Protein AF-A0A6B3LA26-F1 (afdb_monomer_lite)

Structure (mmCIF, N/CA/C/O backbone):
data_AF-A0A6B3LA26-F1
#
_entry.id   AF-A0A6B3LA26-F1
#
loop_
_atom_site.group_PDB
_atom_site.id
_atom_site.type_symbol
_atom_site.label_atom_id
_atom_site.label_alt_id
_atom_site.label_comp_id
_atom_site.label_asym_id
_atom_site.label_entity_id
_atom_site.label_seq_id
_atom_site.pdbx_PDB_ins_code
_atom_site.Cartn_x
_atom_site.Cartn_y
_atom_site.Cartn_z
_atom_site.occupancy
_atom_site.B_iso_or_equiv
_atom_site.auth_seq_id
_atom_site.auth_comp_id
_atom_site.auth_asym_id
_atom_site.auth_atom_id
_atom_site.pdbx_PDB_model_num
ATOM 1 N N . MET A 1 1 ? 32.104 -3.125 -36.886 1.00 88.81 1 MET A N 1
ATOM 2 C CA . MET A 1 1 ? 31.412 -1.931 -37.416 1.00 88.81 1 MET A CA 1
ATOM 3 C C . MET A 1 1 ? 32.261 -1.201 -38.460 1.00 88.81 1 MET A C 1
ATOM 5 O O . MET A 1 1 ? 33.473 -1.138 -38.295 1.00 88.81 1 MET A O 1
ATOM 9 N N . ASN A 1 2 ? 31.651 -0.678 -39.530 1.00 93.75 2 ASN A N 1
ATOM 10 C CA . ASN A 1 2 ? 32.312 0.155 -40.549 1.00 93.75 2 ASN A CA 1
ATOM 11 C C . ASN A 1 2 ? 32.053 1.644 -40.285 1.00 93.75 2 ASN A C 1
ATOM 13 O O . ASN A 1 2 ? 30.938 2.008 -39.921 1.00 93.75 2 ASN A O 1
ATOM 17 N N . GLU A 1 3 ? 33.034 2.511 -40.517 1.00 96.38 3 GLU A N 1
ATOM 18 C CA . GLU A 1 3 ? 32.806 3.959 -40.448 1.00 96.38 3 GLU A CA 1
ATOM 19 C C . GLU A 1 3 ? 31.847 4.399 -41.568 1.00 96.38 3 GLU A C 1
ATOM 21 O O . GLU A 1 3 ? 32.033 4.046 -42.737 1.00 96.38 3 GLU A O 1
ATOM 26 N N . LEU A 1 4 ? 30.801 5.139 -41.203 1.00 97.44 4 LEU A N 1
ATOM 27 C CA . LEU A 1 4 ? 29.730 5.563 -42.095 1.00 97.44 4 LEU A CA 1
ATOM 28 C C . LEU A 1 4 ? 30.186 6.708 -43.004 1.00 97.44 4 LEU A C 1
ATOM 30 O O . LEU A 1 4 ? 30.513 7.799 -42.537 1.00 97.44 4 LEU A O 1
ATOM 34 N N . LYS A 1 5 ? 30.112 6.503 -44.320 1.00 95.19 5 LYS A N 1
ATOM 35 C CA . LYS A 1 5 ? 30.399 7.534 -45.324 1.00 95.19 5 LYS A CA 1
ATOM 36 C C . LYS A 1 5 ? 29.102 8.075 -45.933 1.00 95.19 5 LYS A C 1
ATOM 38 O O . LYS A 1 5 ? 28.143 7.324 -46.109 1.00 95.19 5 LYS A O 1
ATOM 43 N N . PRO A 1 6 ? 29.060 9.346 -46.385 1.00 90.12 6 PRO A N 1
ATOM 44 C CA . PRO A 1 6 ? 27.876 9.907 -47.050 1.00 90.12 6 PRO A CA 1
ATOM 45 C C . PRO A 1 6 ? 27.400 9.114 -48.281 1.00 90.12 6 PRO A C 1
ATOM 47 O O . PRO A 1 6 ? 26.229 9.183 -48.663 1.00 90.12 6 PRO A O 1
ATOM 50 N N . THR A 1 7 ? 28.293 8.368 -48.933 1.00 92.75 7 THR A N 1
ATOM 51 C CA . THR A 1 7 ? 27.982 7.495 -50.075 1.00 92.75 7 THR A CA 1
ATOM 52 C C . THR A 1 7 ? 27.275 6.198 -49.693 1.00 92.75 7 THR A C 1
ATOM 54 O O . THR A 1 7 ? 26.698 5.569 -50.575 1.00 92.75 7 THR A O 1
ATOM 57 N N . ASP A 1 8 ? 27.277 5.810 -48.417 1.00 96.62 8 ASP A N 1
ATOM 58 C CA . ASP A 1 8 ? 26.720 4.533 -47.965 1.00 96.62 8 ASP A CA 1
ATOM 59 C C . ASP A 1 8 ? 25.194 4.574 -47.805 1.00 96.62 8 ASP A C 1
ATOM 61 O O . ASP A 1 8 ? 24.544 3.533 -47.905 1.00 96.62 8 ASP A O 1
ATOM 65 N N . TRP A 1 9 ? 24.602 5.762 -47.620 1.00 96.50 9 TRP A N 1
ATOM 66 C CA . TRP A 1 9 ? 23.167 5.926 -47.351 1.00 96.50 9 TRP A CA 1
ATOM 67 C C . TRP A 1 9 ? 22.242 5.208 -48.346 1.00 96.50 9 TRP A C 1
ATOM 69 O O . TRP A 1 9 ? 21.398 4.451 -47.877 1.00 96.50 9 TRP A O 1
ATOM 79 N N . PRO A 1 10 ? 22.406 5.321 -49.681 1.00 93.88 10 PRO A N 1
ATOM 80 C CA . PRO A 1 10 ? 21.547 4.600 -50.628 1.00 93.88 10 PRO A CA 1
ATOM 81 C C . PRO A 1 10 ? 21.723 3.070 -50.601 1.00 93.88 10 PRO A C 1
ATOM 83 O O . PRO A 1 10 ? 20.865 2.338 -51.088 1.00 93.88 10 PRO A O 1
ATOM 86 N N . ARG A 1 11 ? 22.846 2.566 -50.063 1.00 93.56 11 ARG A N 1
ATOM 87 C CA . ARG A 1 11 ? 23.094 1.124 -49.884 1.00 93.56 11 ARG A CA 1
ATOM 88 C C . ARG A 1 11 ? 22.465 0.603 -48.593 1.00 93.56 11 ARG A C 1
ATOM 90 O O . ARG A 1 11 ? 21.997 -0.535 -48.564 1.00 93.56 11 ARG A O 1
ATOM 97 N N . ILE A 1 12 ? 22.502 1.421 -47.542 1.00 96.69 12 ILE A N 1
ATOM 98 C CA . ILE A 1 12 ? 21.948 1.125 -46.218 1.00 96.69 12 ILE A CA 1
ATOM 99 C C . ILE A 1 12 ? 20.421 1.220 -46.256 1.00 96.69 12 ILE A C 1
ATOM 101 O O . ILE A 1 12 ? 19.734 0.257 -45.925 1.00 96.69 12 ILE A O 1
ATOM 105 N N . VAL A 1 13 ? 19.898 2.360 -46.707 1.00 97.38 13 VAL A N 1
ATOM 106 C CA . VAL A 1 13 ? 18.467 2.654 -46.802 1.00 97.38 13 VAL A CA 1
ATOM 107 C C . VAL A 1 13 ? 18.033 2.439 -48.247 1.00 97.38 13 VAL A C 1
ATOM 109 O O . VAL A 1 13 ? 18.218 3.294 -49.112 1.00 97.38 13 VAL A O 1
ATOM 112 N N . ARG A 1 14 ? 17.492 1.252 -48.521 1.00 95.25 14 ARG A N 1
ATOM 113 C CA . ARG A 1 14 ? 16.970 0.900 -49.849 1.00 95.25 14 ARG A CA 1
ATOM 114 C C . ARG A 1 14 ? 15.646 1.636 -50.114 1.00 95.25 14 ARG A C 1
ATOM 116 O O . ARG A 1 14 ? 14.975 2.016 -49.156 1.00 95.25 14 ARG A O 1
ATOM 123 N N . PRO A 1 15 ? 15.232 1.815 -51.382 1.00 96.38 15 PRO A N 1
ATOM 124 C CA . PRO A 1 15 ? 13.899 2.329 -51.690 1.00 96.38 15 PRO A CA 1
ATOM 125 C C . PRO A 1 15 ? 12.805 1.521 -50.979 1.00 96.38 15 PRO A C 1
ATOM 127 O O . PRO A 1 15 ? 12.857 0.289 -51.003 1.00 96.38 15 PRO A O 1
ATOM 130 N N . GLY A 1 16 ? 11.849 2.199 -50.341 1.00 95.88 16 GLY A N 1
ATOM 131 C CA . GLY A 1 16 ? 10.778 1.543 -49.580 1.00 95.88 16 GLY A CA 1
ATOM 132 C C . GLY A 1 16 ? 11.172 1.028 -48.189 1.00 95.88 16 GLY A C 1
ATOM 133 O O . GLY A 1 16 ? 10.356 0.377 -47.542 1.00 95.88 16 GLY A O 1
ATOM 134 N N . ALA A 1 17 ? 12.412 1.250 -47.734 1.00 97.38 17 ALA A N 1
ATOM 135 C CA . ALA A 1 17 ? 12.877 0.730 -46.449 1.00 97.38 17 ALA A CA 1
ATOM 136 C C . ALA A 1 17 ? 12.170 1.393 -45.261 1.00 97.38 17 ALA A C 1
ATOM 138 O O . ALA A 1 17 ? 11.905 2.600 -45.268 1.00 97.38 17 ALA A O 1
ATOM 139 N N . ARG A 1 18 ? 11.966 0.608 -44.199 1.00 98.12 18 ARG A N 1
ATOM 140 C CA . ARG A 1 18 ? 11.515 1.105 -42.899 1.00 98.12 18 ARG A CA 1
ATOM 141 C C . ARG A 1 18 ? 12.699 1.375 -41.984 1.00 98.12 18 ARG A C 1
ATOM 143 O O . ARG A 1 18 ? 13.423 0.458 -41.591 1.00 98.12 18 ARG A O 1
ATOM 150 N N . VAL A 1 19 ? 12.877 2.639 -41.624 1.00 98.62 19 VAL A N 1
ATOM 151 C CA . VAL A 1 19 ? 13.966 3.112 -40.771 1.00 98.62 19 VAL A CA 1
ATOM 152 C C . VAL A 1 19 ? 13.404 3.498 -39.410 1.00 98.62 19 VAL A C 1
ATOM 154 O O . VAL A 1 19 ? 12.606 4.425 -39.297 1.00 98.62 19 VAL A O 1
ATOM 157 N N . PHE A 1 20 ? 13.836 2.804 -38.363 1.00 98.69 20 PHE A N 1
ATOM 158 C CA . PHE A 1 20 ? 13.562 3.195 -36.989 1.00 98.69 20 PHE A CA 1
ATOM 159 C C . PHE A 1 20 ? 14.533 4.290 -36.537 1.00 98.69 20 PHE A C 1
ATOM 161 O O . PHE A 1 20 ? 15.748 4.173 -36.726 1.00 98.69 20 PHE A O 1
ATOM 168 N N . ILE A 1 21 ? 14.002 5.336 -35.906 1.00 98.50 21 ILE A N 1
ATOM 169 C CA . ILE A 1 21 ? 14.779 6.414 -35.289 1.00 98.50 21 ILE A CA 1
ATOM 170 C C . ILE A 1 21 ? 14.716 6.256 -33.768 1.00 98.50 21 ILE A C 1
ATOM 172 O O . ILE A 1 21 ? 13.629 6.163 -33.198 1.00 98.50 21 ILE A O 1
ATOM 176 N N . GLY A 1 22 ? 15.886 6.269 -33.119 1.00 96.88 22 GLY A N 1
ATOM 177 C CA . GLY A 1 22 ? 16.016 6.235 -31.662 1.00 96.88 22 GLY A CA 1
ATOM 178 C C . GLY A 1 22 ? 15.127 7.252 -30.937 1.00 96.88 22 GLY A C 1
ATOM 179 O O . GLY A 1 22 ? 14.827 8.326 -31.459 1.00 96.88 22 GLY A O 1
ATOM 180 N N . SER A 1 23 ? 14.699 6.902 -29.729 1.00 96.00 23 SER A N 1
ATOM 181 C CA . SER A 1 23 ? 13.688 7.624 -28.953 1.00 96.00 23 SER A CA 1
ATOM 182 C C . SER A 1 23 ? 14.277 8.658 -27.988 1.00 96.00 23 SER A C 1
ATOM 184 O O . SER A 1 23 ? 15.488 8.749 -27.782 1.00 96.00 23 SER A O 1
ATOM 186 N N . GLY A 1 24 ? 13.391 9.443 -27.368 1.00 94.69 24 GLY A N 1
ATOM 187 C CA . GLY A 1 24 ? 13.676 10.266 -26.197 1.00 94.69 24 GLY A CA 1
ATOM 188 C C . GLY A 1 24 ? 14.868 11.197 -26.392 1.00 94.69 24 GLY A C 1
ATOM 189 O O . GLY A 1 24 ? 14.966 11.903 -27.398 1.00 94.69 24 GLY A O 1
ATOM 190 N N . ALA A 1 25 ? 15.773 11.200 -25.416 1.00 95.31 25 ALA A N 1
ATOM 191 C CA . ALA A 1 25 ? 17.027 11.940 -25.497 1.00 95.31 25 ALA A CA 1
ATOM 192 C C . ALA A 1 25 ? 18.109 11.225 -26.332 1.00 95.31 25 ALA A C 1
ATOM 194 O O . ALA A 1 25 ? 19.116 11.843 -26.675 1.00 95.31 25 ALA A O 1
ATOM 195 N N . GLY A 1 26 ? 17.891 9.959 -26.705 1.00 96.12 26 GLY A N 1
ATOM 196 C CA . GLY A 1 26 ? 18.787 9.140 -27.524 1.00 96.12 26 GLY A CA 1
ATOM 197 C C . GLY A 1 26 ? 18.625 9.291 -29.041 1.00 96.12 26 GLY A C 1
ATOM 198 O O . GLY A 1 26 ? 19.262 8.547 -29.791 1.00 96.12 26 GLY A O 1
ATOM 199 N N . VAL A 1 27 ? 17.819 10.245 -29.520 1.00 97.19 27 VAL A N 1
ATOM 200 C CA . VAL A 1 27 ? 17.638 10.524 -30.959 1.00 97.19 27 VAL A CA 1
ATOM 201 C C . VAL A 1 27 ? 18.999 10.802 -31.638 1.00 97.19 27 VAL A C 1
ATOM 203 O O . VAL A 1 27 ? 19.683 11.764 -31.266 1.00 97.19 27 VAL A O 1
ATOM 206 N N . PRO A 1 28 ? 19.405 10.027 -32.665 1.00 97.31 28 PRO A N 1
ATOM 207 C CA . PRO A 1 28 ? 20.737 10.110 -33.276 1.00 97.31 28 PRO A CA 1
ATOM 208 C C . PRO A 1 28 ? 20.845 11.233 -34.311 1.00 97.31 28 PRO A C 1
ATOM 210 O O . PRO A 1 28 ? 20.882 11.013 -35.524 1.00 97.31 28 PRO A O 1
ATOM 213 N N . ARG A 1 29 ? 20.891 12.478 -33.838 1.00 96.06 29 ARG A N 1
ATOM 214 C CA . ARG A 1 29 ? 20.787 13.661 -34.707 1.00 96.06 29 ARG A CA 1
ATOM 215 C C . ARG A 1 29 ? 21.844 13.741 -35.811 1.00 96.06 29 ARG A C 1
ATOM 217 O O . ARG A 1 29 ? 21.507 14.154 -36.910 1.00 96.06 29 ARG A O 1
ATOM 224 N N . LYS A 1 30 ? 23.089 13.310 -35.577 1.00 97.06 30 LYS A N 1
ATOM 225 C CA . LYS A 1 30 ? 24.128 13.335 -36.625 1.00 97.06 30 LYS A CA 1
ATOM 226 C C . LYS A 1 30 ? 23.883 12.303 -37.720 1.00 97.06 30 LYS A C 1
ATOM 228 O O . LYS A 1 30 ? 24.174 12.579 -38.882 1.00 97.06 30 LYS A O 1
ATOM 233 N N . LEU A 1 31 ? 23.315 11.147 -37.376 1.00 97.88 31 LEU A N 1
ATOM 234 C CA . LEU A 1 31 ? 22.877 10.180 -38.385 1.00 97.88 31 LEU A CA 1
ATOM 235 C C . LEU A 1 31 ? 21.705 10.730 -39.194 1.00 97.88 31 LEU A C 1
ATOM 237 O O . LEU A 1 31 ? 21.695 10.600 -40.414 1.00 97.88 31 LEU A O 1
ATOM 241 N N . ILE A 1 32 ? 20.757 11.390 -38.529 1.00 97.31 32 ILE A N 1
ATOM 242 C CA . ILE A 1 32 ? 19.611 12.026 -39.184 1.00 97.31 32 ILE A CA 1
ATOM 243 C C . ILE A 1 32 ? 20.080 13.126 -40.143 1.00 97.31 32 ILE A C 1
ATOM 245 O O . ILE A 1 32 ? 19.670 13.116 -41.299 1.00 97.31 32 ILE A O 1
ATOM 249 N N . ASP A 1 33 ? 20.987 14.011 -39.716 1.00 96.62 33 ASP A N 1
ATOM 250 C CA . ASP A 1 33 ? 21.581 15.047 -40.574 1.00 96.62 33 ASP A CA 1
ATOM 251 C C . ASP A 1 33 ? 22.203 14.426 -41.838 1.00 96.62 33 ASP A C 1
ATOM 253 O O . ASP A 1 33 ? 21.956 14.880 -42.957 1.00 96.62 33 ASP A O 1
ATOM 257 N N . GLY A 1 34 ? 22.974 13.344 -41.669 1.00 96.56 34 GLY A N 1
ATOM 258 C CA . GLY A 1 34 ? 23.587 12.613 -42.777 1.00 96.56 34 GLY A CA 1
ATOM 259 C C . GLY A 1 34 ? 22.565 11.972 -43.722 1.00 96.56 34 GLY A C 1
ATOM 260 O O . GLY A 1 34 ? 22.721 12.063 -44.941 1.00 96.56 34 GLY A O 1
ATOM 261 N N . MET A 1 35 ? 21.515 11.353 -43.177 1.00 97.19 35 MET A N 1
ATOM 262 C CA . MET A 1 35 ? 20.447 10.718 -43.954 1.00 97.19 35 MET A CA 1
ATOM 263 C C . MET A 1 35 ? 19.651 11.753 -44.754 1.00 97.19 35 MET A C 1
ATOM 265 O O . MET A 1 35 ? 19.401 11.551 -45.942 1.00 97.19 35 MET A O 1
ATOM 269 N N . LEU A 1 36 ? 19.298 12.882 -44.134 1.00 96.88 36 LEU A N 1
ATOM 270 C CA . LEU A 1 36 ? 18.572 13.973 -44.786 1.00 96.88 36 LEU A CA 1
ATOM 271 C C . LEU A 1 36 ? 19.414 14.643 -45.877 1.00 96.88 36 LEU A C 1
ATOM 273 O O . LEU A 1 36 ? 18.895 14.915 -46.958 1.00 96.88 36 LEU A O 1
ATOM 277 N N . ALA A 1 37 ? 20.722 14.821 -45.660 1.00 95.88 37 ALA A N 1
ATOM 278 C CA . ALA A 1 37 ? 21.642 15.305 -46.693 1.00 95.88 37 ALA A CA 1
ATOM 279 C C . ALA A 1 37 ? 21.757 14.340 -47.890 1.00 95.88 37 ALA A C 1
ATOM 281 O O . ALA A 1 37 ? 22.058 14.756 -49.008 1.00 95.88 37 ALA A O 1
ATOM 282 N N . ALA A 1 38 ? 21.502 13.046 -47.680 1.00 94.62 38 ALA A N 1
ATOM 283 C CA . ALA A 1 38 ? 21.408 12.051 -48.743 1.00 94.62 38 ALA A CA 1
ATOM 284 C C . ALA A 1 38 ? 19.994 11.913 -49.341 1.00 94.62 38 ALA A C 1
ATOM 286 O O . ALA A 1 38 ? 19.825 11.104 -50.256 1.00 94.62 38 ALA A O 1
ATOM 287 N N . GLY A 1 39 ? 19.014 12.695 -48.870 1.00 91.62 39 GLY A N 1
ATOM 288 C CA . GLY A 1 39 ? 17.588 12.550 -49.168 1.00 91.62 39 GLY A CA 1
ATOM 289 C C . GLY A 1 39 ? 17.262 12.477 -50.658 1.00 91.62 39 GLY A C 1
ATOM 290 O O . GLY A 1 39 ? 16.509 11.602 -51.066 1.00 91.62 39 GLY A O 1
ATOM 291 N N . ASP A 1 40 ? 17.911 13.277 -51.509 1.00 92.19 40 ASP A N 1
ATOM 292 C CA . ASP A 1 40 ? 17.681 13.265 -52.967 1.00 92.19 40 ASP A CA 1
ATOM 293 C C . ASP A 1 40 ? 17.951 11.911 -53.640 1.00 92.19 40 ASP A C 1
ATOM 295 O O . ASP A 1 40 ? 17.463 11.659 -54.747 1.00 92.19 40 ASP A O 1
ATOM 299 N N . ARG A 1 41 ? 18.688 11.020 -52.968 1.00 92.94 41 ARG A N 1
ATOM 300 C CA . ARG A 1 41 ? 19.012 9.657 -53.414 1.00 92.94 41 ARG A CA 1
ATOM 301 C C . ARG A 1 41 ? 18.163 8.576 -52.734 1.00 92.94 41 ARG A C 1
ATOM 303 O O . ARG A 1 41 ? 18.339 7.403 -53.049 1.00 92.94 41 ARG A O 1
ATOM 310 N N . LEU A 1 42 ? 17.272 8.953 -51.820 1.00 95.94 42 LEU A N 1
ATOM 311 C CA . LEU A 1 42 ? 16.365 8.064 -51.096 1.00 95.94 42 LEU A CA 1
ATOM 312 C C . LEU A 1 42 ? 14.937 8.217 -51.636 1.00 95.94 42 LEU A C 1
ATOM 314 O O . LEU A 1 42 ? 14.560 9.274 -52.153 1.00 95.94 42 LEU A O 1
ATOM 318 N N . ARG A 1 43 ? 14.157 7.135 -51.594 1.00 94.88 43 ARG A N 1
ATOM 319 C CA . ARG A 1 43 ? 12.807 7.068 -52.173 1.00 94.88 43 ARG A CA 1
ATOM 320 C C . ARG A 1 43 ? 11.895 6.255 -51.267 1.00 94.88 43 ARG A C 1
ATOM 322 O O . ARG A 1 43 ? 12.281 5.160 -50.857 1.00 94.88 43 ARG A O 1
ATOM 329 N N . ASP A 1 44 ? 10.710 6.795 -51.000 1.00 95.44 44 ASP A N 1
ATOM 330 C CA . ASP A 1 44 ? 9.613 6.114 -50.306 1.00 95.44 44 ASP A CA 1
ATOM 331 C C . ASP A 1 44 ? 10.019 5.501 -48.953 1.00 95.44 44 ASP A C 1
ATOM 333 O O . ASP A 1 44 ? 9.626 4.389 -48.616 1.00 95.44 44 ASP A O 1
ATOM 337 N N . VAL A 1 45 ? 10.857 6.201 -48.185 1.00 98.12 45 VAL A N 1
ATOM 338 C CA . VAL A 1 45 ? 11.372 5.708 -46.902 1.00 98.12 45 VAL A CA 1
ATOM 339 C C . VAL A 1 45 ? 10.347 5.961 -45.800 1.00 98.12 45 VAL A C 1
ATOM 341 O O . VAL A 1 45 ? 9.947 7.103 -45.568 1.00 98.12 45 VAL A O 1
ATOM 344 N N . GLU A 1 46 ? 9.960 4.915 -45.074 1.00 98.25 46 GLU A N 1
ATOM 345 C CA . GLU A 1 46 ? 9.120 5.056 -43.883 1.00 98.25 46 GLU A CA 1
ATOM 346 C C . GLU A 1 46 ? 10.001 5.273 -42.648 1.00 98.25 46 GLU A C 1
ATOM 348 O O . GLU A 1 46 ? 10.871 4.457 -42.343 1.00 98.25 46 GLU A O 1
ATOM 353 N N . LEU A 1 47 ? 9.774 6.367 -41.924 1.00 98.25 47 LEU A N 1
ATOM 354 C CA . LEU A 1 47 ? 10.464 6.690 -40.678 1.00 98.25 47 LEU A CA 1
ATOM 355 C C . LEU A 1 47 ? 9.567 6.347 -39.493 1.00 98.25 47 LEU A C 1
ATOM 357 O O . LEU A 1 47 ? 8.535 6.988 -39.297 1.00 98.25 47 LEU A O 1
ATOM 361 N N . VAL A 1 48 ? 9.977 5.367 -38.691 1.00 98.06 48 VAL A N 1
ATOM 362 C CA . VAL A 1 48 ? 9.230 4.911 -37.515 1.00 98.06 48 VAL A CA 1
ATOM 363 C C . VAL A 1 48 ? 9.901 5.377 -36.237 1.00 98.06 48 VAL A C 1
ATOM 365 O O . VAL A 1 48 ? 11.100 5.183 -36.048 1.00 98.06 48 VAL A O 1
ATOM 368 N N . HIS A 1 49 ? 9.130 5.982 -35.337 1.00 96.44 49 HIS A N 1
ATOM 369 C CA . HIS A 1 49 ? 9.635 6.407 -34.035 1.00 96.44 49 HIS A CA 1
ATOM 370 C C . HIS A 1 49 ? 8.532 6.476 -32.973 1.00 96.44 49 HIS A C 1
ATOM 372 O O . HIS A 1 49 ? 7.341 6.336 -33.253 1.00 96.44 49 HIS A O 1
ATOM 378 N N . ILE A 1 50 ? 8.954 6.681 -31.726 1.00 94.56 50 ILE A N 1
ATOM 379 C CA . ILE A 1 50 ? 8.075 7.003 -30.595 1.00 94.56 50 ILE A CA 1
ATOM 380 C C . ILE A 1 50 ? 8.311 8.462 -30.166 1.00 94.56 50 ILE A C 1
ATOM 382 O O . ILE A 1 50 ? 8.665 9.294 -31.000 1.00 94.56 50 ILE A O 1
ATOM 386 N N . HIS A 1 51 ? 8.122 8.803 -28.888 1.00 92.38 51 HIS A N 1
ATOM 387 C CA . HIS A 1 51 ? 8.430 10.138 -28.375 1.00 92.38 51 HIS A CA 1
ATOM 388 C C . HIS A 1 51 ? 9.900 10.507 -28.643 1.00 92.38 51 HIS A C 1
ATOM 390 O O . HIS A 1 51 ? 10.798 9.732 -28.317 1.00 92.38 51 HIS A O 1
ATOM 396 N N . THR A 1 52 ? 10.142 11.694 -29.201 1.00 93.69 52 THR A N 1
ATOM 397 C CA . THR A 1 52 ? 11.476 12.244 -29.499 1.00 93.69 52 THR A CA 1
ATOM 398 C C . THR A 1 52 ? 11.688 13.550 -28.747 1.00 93.69 52 THR A C 1
ATOM 400 O O . THR A 1 52 ? 10.772 14.369 -28.689 1.00 93.69 52 THR A O 1
ATOM 403 N N . LEU A 1 53 ? 12.893 13.793 -28.222 1.00 92.94 53 LEU A N 1
ATOM 404 C CA . LEU A 1 53 ? 13.203 15.044 -27.529 1.00 92.94 53 LEU A CA 1
ATOM 405 C C . LEU A 1 53 ? 13.960 16.039 -28.429 1.00 92.94 53 LEU A C 1
ATOM 407 O O . LEU A 1 53 ? 15.125 15.845 -28.797 1.00 92.94 53 LEU A O 1
ATOM 411 N N . GLY A 1 54 ? 13.280 17.148 -28.731 1.00 89.06 54 GLY A N 1
ATOM 412 C CA . GLY A 1 54 ? 13.732 18.283 -29.539 1.00 89.06 54 GLY A CA 1
ATOM 413 C C . GLY A 1 54 ? 13.411 18.158 -31.036 1.00 89.06 54 GLY A C 1
ATOM 414 O O . GLY A 1 54 ? 12.536 17.393 -31.416 1.00 89.06 54 GLY A O 1
ATOM 415 N N . ALA A 1 55 ? 14.079 18.961 -31.875 1.00 90.88 55 ALA A N 1
ATOM 416 C CA . ALA A 1 55 ? 13.687 19.154 -33.278 1.00 90.88 55 ALA A CA 1
ATOM 417 C C . ALA A 1 55 ? 13.584 17.861 -34.114 1.00 90.88 55 ALA A C 1
ATOM 419 O O . ALA A 1 55 ? 14.465 17.001 -34.058 1.00 90.88 55 ALA A O 1
ATOM 420 N N . THR A 1 56 ? 12.551 17.806 -34.960 1.00 94.94 56 THR A N 1
ATOM 421 C CA . THR A 1 56 ? 12.191 16.685 -35.845 1.00 94.94 56 THR A CA 1
ATOM 422 C C . THR A 1 56 ? 12.320 17.061 -37.336 1.00 94.94 56 THR A C 1
ATOM 424 O O . THR A 1 56 ? 11.348 17.002 -38.083 1.00 94.94 56 THR A O 1
ATOM 427 N N . PRO A 1 57 ? 13.507 17.462 -37.836 1.00 95.31 57 PRO A N 1
ATOM 428 C CA . PRO A 1 57 ? 13.664 18.064 -39.172 1.00 95.31 57 PRO A CA 1
ATOM 429 C C . PRO A 1 57 ? 13.229 17.163 -40.340 1.00 95.31 57 PRO A C 1
ATOM 431 O O . PRO A 1 57 ? 12.936 17.654 -41.429 1.00 95.31 57 PRO A O 1
ATOM 434 N N . TRP A 1 58 ? 13.151 15.846 -40.135 1.00 95.00 58 TRP A N 1
ATOM 435 C CA . TRP A 1 58 ? 12.707 14.893 -41.155 1.00 95.00 58 TRP A CA 1
ATOM 436 C C . TRP A 1 58 ? 11.227 15.034 -41.535 1.00 95.00 58 TRP A C 1
ATOM 438 O O . TRP A 1 58 ? 10.834 14.535 -42.586 1.00 95.00 58 TRP A O 1
ATOM 448 N N . ILE A 1 59 ? 10.415 15.735 -40.733 1.00 95.19 59 ILE A N 1
ATOM 449 C CA . ILE A 1 59 ? 9.005 16.002 -41.058 1.00 95.19 59 ILE A CA 1
ATOM 450 C C . ILE A 1 59 ? 8.812 17.297 -41.859 1.00 95.19 59 ILE A C 1
ATOM 452 O O . ILE A 1 59 ? 7.676 17.666 -42.153 1.00 95.19 59 ILE A O 1
ATOM 456 N N . GLU A 1 60 ? 9.873 18.038 -42.191 1.00 94.81 60 GLU A N 1
ATOM 457 C CA . GLU A 1 60 ? 9.754 19.265 -42.982 1.00 94.81 60 GLU A CA 1
ATOM 458 C C . GLU A 1 60 ? 9.198 18.989 -44.391 1.00 94.81 60 GLU A C 1
ATOM 460 O O . GLU A 1 60 ? 9.530 17.996 -45.035 1.00 94.81 60 GLU A O 1
ATOM 465 N N . LYS A 1 61 ? 8.397 19.921 -44.930 1.00 94.19 61 LYS A N 1
ATOM 466 C CA . LYS A 1 61 ? 7.699 19.751 -46.224 1.00 94.19 61 LYS A CA 1
ATOM 467 C C . LYS A 1 61 ? 8.629 19.419 -47.397 1.00 94.19 61 LYS A C 1
ATOM 469 O O . LYS A 1 61 ? 8.228 18.681 -48.289 1.00 94.19 61 LYS A O 1
ATOM 474 N N . LYS A 1 62 ? 9.866 19.929 -47.387 1.00 94.12 62 LYS A N 1
ATOM 475 C CA . LYS A 1 62 ? 10.868 19.675 -48.441 1.00 94.12 62 LYS A CA 1
ATOM 476 C C . LYS A 1 62 ? 11.292 18.202 -48.547 1.00 94.12 62 LYS A C 1
ATOM 478 O O . LYS A 1 62 ? 11.810 17.809 -49.583 1.00 94.12 62 LYS A O 1
ATOM 483 N N . TYR A 1 63 ? 11.061 17.416 -47.495 1.00 94.31 63 TYR A N 1
ATOM 484 C CA . TYR A 1 63 ? 11.424 16.003 -47.399 1.00 94.31 63 TYR A CA 1
ATOM 485 C C . TYR A 1 63 ? 10.241 15.048 -47.626 1.00 94.31 63 TYR A C 1
ATOM 487 O O . TYR A 1 63 ? 10.427 13.832 -47.657 1.00 94.31 63 TYR A O 1
ATOM 495 N N . ALA A 1 64 ? 9.027 15.575 -47.817 1.00 91.06 64 ALA A N 1
ATOM 496 C CA . ALA A 1 64 ? 7.803 14.776 -47.914 1.00 91.06 64 ALA A CA 1
ATOM 497 C C . ALA A 1 64 ? 7.741 13.867 -49.157 1.00 91.06 64 ALA A C 1
ATOM 499 O O . ALA A 1 64 ? 6.937 12.942 -49.193 1.00 91.06 64 ALA A O 1
ATOM 500 N N . ALA A 1 65 ? 8.567 14.125 -50.178 1.00 90.69 65 ALA A N 1
ATOM 501 C CA . ALA A 1 65 ? 8.657 13.274 -51.367 1.00 90.69 65 ALA A CA 1
ATOM 502 C C . ALA A 1 65 ? 9.551 12.041 -51.154 1.00 90.69 65 ALA A C 1
ATOM 504 O O . ALA A 1 65 ? 9.508 11.105 -51.946 1.00 90.69 65 ALA A O 1
ATOM 505 N N . GLN A 1 66 ? 10.396 12.054 -50.122 1.00 95.38 66 GLN A N 1
ATOM 506 C CA . GLN A 1 66 ? 11.384 11.010 -49.859 1.00 95.38 66 GLN A CA 1
ATOM 507 C C . GLN A 1 66 ? 11.070 10.233 -48.586 1.00 95.38 66 GLN A C 1
ATOM 509 O O . GLN A 1 66 ? 11.354 9.037 -48.531 1.00 95.38 66 GLN A O 1
ATOM 514 N N . PHE A 1 67 ? 10.494 10.901 -47.584 1.00 96.81 67 PHE A N 1
ATOM 515 C CA . PHE A 1 67 ? 10.249 10.336 -46.267 1.00 96.81 67 PHE A CA 1
ATOM 516 C C . PHE A 1 67 ? 8.787 10.480 -45.861 1.00 96.81 67 PHE A C 1
ATOM 518 O O . PHE A 1 67 ? 8.193 11.553 -45.981 1.00 96.81 67 PHE A O 1
ATOM 525 N N . ARG A 1 68 ? 8.240 9.408 -45.289 1.00 96.75 68 ARG A N 1
ATOM 526 C CA . ARG A 1 68 ? 6.937 9.406 -44.627 1.00 96.75 68 ARG A CA 1
ATOM 527 C C . ARG A 1 68 ? 7.110 8.962 -43.185 1.00 96.75 68 ARG A C 1
ATOM 529 O O . ARG A 1 68 ? 7.660 7.901 -42.924 1.00 96.75 68 ARG A O 1
ATOM 536 N N . THR A 1 69 ? 6.683 9.794 -42.244 1.00 96.94 69 THR A N 1
ATOM 537 C CA . THR A 1 69 ? 6.785 9.476 -40.813 1.00 96.94 69 THR A CA 1
ATOM 538 C C . THR A 1 69 ? 5.574 8.680 -40.363 1.00 96.94 69 THR A C 1
ATOM 540 O O . THR A 1 69 ? 4.459 9.098 -40.648 1.00 96.94 69 THR A O 1
ATOM 543 N N . ASN A 1 70 ? 5.795 7.604 -39.614 1.00 96.56 70 ASN A N 1
ATOM 544 C CA . ASN A 1 70 ? 4.773 6.846 -38.907 1.00 96.56 70 ASN A CA 1
ATOM 545 C C . ASN A 1 70 ? 5.170 6.734 -37.429 1.00 96.56 70 ASN A C 1
ATOM 547 O O . ASN A 1 70 ? 6.128 6.044 -37.080 1.00 96.56 70 ASN A O 1
ATOM 551 N N . THR A 1 71 ? 4.468 7.451 -36.554 1.00 95.88 71 THR A N 1
ATOM 552 C CA . THR A 1 71 ? 4.813 7.511 -35.129 1.00 95.88 71 THR A CA 1
ATOM 553 C C . THR A 1 71 ? 3.810 6.770 -34.253 1.00 95.88 71 THR A C 1
ATOM 555 O O . THR A 1 71 ? 2.611 6.775 -34.522 1.00 95.88 71 THR A O 1
ATOM 558 N N . PHE A 1 72 ? 4.285 6.205 -33.141 1.00 95.06 72 PHE A N 1
ATOM 559 C CA . PHE A 1 72 ? 3.421 5.722 -32.055 1.00 95.06 72 PHE A CA 1
ATOM 560 C C . PHE A 1 72 ? 3.150 6.783 -30.979 1.00 95.06 72 PHE A C 1
ATOM 562 O O . PHE A 1 72 ? 2.354 6.565 -30.064 1.00 95.06 72 PHE A O 1
ATOM 569 N N . PHE A 1 73 ? 3.838 7.927 -31.042 1.00 92.94 73 PHE A N 1
ATOM 570 C CA . PHE A 1 73 ? 3.661 9.026 -30.097 1.00 92.94 73 PHE A CA 1
ATOM 571 C C . PHE A 1 73 ? 4.090 10.366 -30.715 1.00 92.94 73 PHE A C 1
ATOM 573 O O . PHE A 1 73 ? 5.229 10.542 -31.146 1.00 92.94 73 PHE A O 1
ATOM 580 N N . MET A 1 74 ? 3.186 11.339 -30.739 1.00 90.62 74 MET A N 1
ATOM 581 C CA . MET A 1 74 ? 3.376 12.631 -31.400 1.00 90.62 74 MET A CA 1
ATOM 582 C C . MET A 1 74 ? 3.911 13.707 -30.448 1.00 90.62 74 MET A C 1
ATOM 584 O O . MET A 1 74 ? 3.337 13.962 -29.391 1.00 90.62 74 MET A O 1
ATOM 588 N N . THR A 1 75 ? 4.963 14.414 -30.854 1.00 90.00 75 THR A N 1
ATOM 589 C CA . THR A 1 75 ? 5.240 15.765 -30.333 1.00 90.00 75 THR A CA 1
ATOM 590 C C . THR A 1 75 ? 4.316 16.777 -31.031 1.00 90.00 75 THR A C 1
ATOM 592 O O . THR A 1 75 ? 3.701 16.421 -32.044 1.00 90.00 75 THR A O 1
ATOM 595 N N . PRO A 1 76 ? 4.186 18.026 -30.544 1.00 89.94 76 PRO A N 1
ATOM 596 C CA . PRO A 1 76 ? 3.338 19.034 -31.188 1.00 89.94 76 PRO A CA 1
ATOM 597 C C . PRO A 1 76 ? 3.609 19.211 -32.692 1.00 89.94 76 PRO A C 1
ATOM 599 O O . PRO A 1 76 ? 2.673 19.273 -33.487 1.00 89.94 76 PRO A O 1
ATOM 602 N N . GLU A 1 77 ? 4.877 19.211 -33.109 1.00 91.69 77 GLU A N 1
ATOM 603 C CA . GLU A 1 77 ? 5.276 19.386 -34.510 1.00 91.69 77 GLU A CA 1
ATOM 604 C C . GLU A 1 77 ? 4.873 18.186 -35.375 1.00 91.69 77 GLU A C 1
ATOM 606 O O . GLU A 1 77 ? 4.396 18.351 -36.500 1.00 91.69 77 GLU A O 1
ATOM 611 N N . VAL A 1 78 ? 5.032 16.968 -34.845 1.00 93.50 78 VAL A N 1
ATOM 612 C CA . VAL A 1 78 ? 4.621 15.736 -35.534 1.00 93.50 78 VAL A CA 1
ATOM 613 C C . VAL A 1 78 ? 3.098 15.657 -35.617 1.00 93.50 78 VAL A C 1
ATOM 615 O O . VAL A 1 78 ? 2.571 15.323 -36.674 1.00 93.50 78 VAL A O 1
ATOM 618 N N . GLY A 1 79 ? 2.383 16.044 -34.557 1.00 93.00 79 GLY A N 1
ATOM 619 C CA . GLY A 1 79 ? 0.921 16.132 -34.562 1.00 93.00 79 GLY A CA 1
ATOM 620 C C . GLY A 1 79 ? 0.408 17.090 -35.640 1.00 93.00 79 GLY A C 1
ATOM 621 O O . GLY A 1 79 ? -0.498 16.744 -36.396 1.00 93.00 79 GLY A O 1
ATOM 622 N N . GLN A 1 80 ? 1.055 18.247 -35.804 1.00 92.44 80 GLN A N 1
ATOM 623 C CA . GLN A 1 80 ? 0.737 19.174 -36.891 1.00 92.44 80 GLN A CA 1
ATOM 624 C C . GLN A 1 80 ? 0.981 18.551 -38.277 1.00 92.44 80 GLN A C 1
ATOM 626 O O . GLN A 1 80 ? 0.184 18.740 -39.195 1.00 92.44 80 GLN A O 1
ATOM 631 N N . ALA A 1 81 ? 2.048 17.765 -38.445 1.00 94.00 81 ALA A N 1
ATOM 632 C CA . ALA A 1 81 ? 2.297 17.041 -39.691 1.00 94.00 81 ALA A CA 1
ATOM 633 C C . ALA A 1 81 ? 1.239 15.961 -39.985 1.00 94.00 81 ALA A C 1
ATOM 635 O O . ALA A 1 81 ? 0.893 15.772 -41.153 1.00 94.00 81 ALA A O 1
ATOM 636 N N . VAL A 1 82 ? 0.705 15.294 -38.957 1.00 93.88 82 VAL A N 1
ATOM 637 C CA . VAL A 1 82 ? -0.406 14.333 -39.086 1.00 93.88 82 VAL A CA 1
ATOM 638 C C . VAL A 1 82 ? -1.692 15.043 -39.510 1.00 93.88 82 VAL A C 1
ATOM 640 O O . VAL A 1 82 ? -2.341 14.607 -40.457 1.00 93.88 82 VAL A O 1
ATOM 643 N N . ILE A 1 83 ? -2.022 16.183 -38.891 1.00 92.44 83 ILE A N 1
ATOM 644 C CA . ILE A 1 83 ? -3.184 17.010 -39.272 1.00 92.44 83 ILE A CA 1
ATOM 645 C C . ILE A 1 83 ? -3.097 17.446 -40.743 1.00 92.44 83 ILE A C 1
ATOM 647 O O . ILE A 1 83 ? -4.100 17.482 -41.450 1.00 92.44 83 ILE A O 1
ATOM 651 N N . GLU A 1 84 ? -1.891 17.745 -41.225 1.00 92.81 84 GLU A N 1
ATOM 652 C CA . GLU A 1 84 ? -1.633 18.121 -42.620 1.00 92.81 84 GLU A CA 1
ATOM 653 C C . GLU A 1 84 ? -1.552 16.925 -43.593 1.00 92.81 84 GLU A C 1
ATOM 655 O O . GLU A 1 84 ? -1.317 17.131 -44.784 1.00 92.81 84 GLU A O 1
ATOM 660 N N . GLY A 1 85 ? -1.702 15.681 -43.120 1.00 91.75 85 GLY A N 1
ATOM 661 C CA . GLY A 1 85 ? -1.625 14.458 -43.935 1.00 91.75 85 GLY A CA 1
ATOM 662 C C . GLY A 1 85 ? -0.209 14.058 -44.381 1.00 91.75 85 GLY A C 1
ATOM 663 O O . GLY A 1 85 ? -0.039 13.179 -45.233 1.00 91.75 85 GLY A O 1
ATOM 664 N N . ARG A 1 86 ? 0.826 14.697 -43.823 1.00 93.62 86 ARG A N 1
ATOM 665 C CA . ARG A 1 86 ? 2.242 14.463 -44.165 1.00 93.62 86 ARG A CA 1
ATOM 666 C C . ARG A 1 86 ? 2.902 13.370 -43.321 1.00 93.62 86 ARG A C 1
ATOM 668 O O . ARG A 1 86 ? 3.965 12.883 -43.697 1.00 93.62 86 ARG A O 1
ATOM 675 N N . ALA A 1 87 ? 2.294 13.007 -42.198 1.00 95.56 87 ALA A N 1
ATOM 676 C CA . ALA A 1 87 ? 2.736 11.943 -41.305 1.00 95.56 87 ALA A CA 1
ATOM 677 C C . ALA A 1 87 ? 1.541 11.085 -40.867 1.00 95.56 87 ALA A C 1
ATOM 679 O O . ALA A 1 87 ? 0.393 11.510 -40.988 1.00 95.56 87 ALA A O 1
ATOM 680 N N . ASP A 1 88 ? 1.834 9.904 -40.336 1.00 95.62 88 ASP A N 1
ATOM 681 C CA . ASP A 1 88 ? 0.878 8.930 -39.825 1.00 95.62 88 ASP A CA 1
ATOM 682 C C . ASP A 1 88 ? 1.049 8.728 -38.315 1.00 95.62 88 ASP A C 1
ATOM 684 O O . ASP A 1 88 ? 2.150 8.847 -37.765 1.00 95.62 88 ASP A O 1
ATOM 688 N N . TYR A 1 89 ? -0.056 8.382 -37.655 1.00 94.44 89 TYR A N 1
ATOM 689 C CA . TYR A 1 89 ? -0.095 7.967 -36.256 1.00 94.44 89 TYR A CA 1
ATOM 690 C C . TYR A 1 89 ? -0.613 6.531 -36.170 1.00 94.44 89 TYR A C 1
ATOM 692 O O . TYR A 1 89 ? -1.743 6.251 -36.572 1.00 94.44 89 TYR A O 1
ATOM 700 N N . THR A 1 90 ? 0.202 5.635 -35.616 1.00 94.38 90 THR A N 1
ATOM 701 C CA . THR A 1 90 ? -0.196 4.259 -35.309 1.00 94.38 90 THR A CA 1
ATOM 702 C C . THR A 1 90 ? -0.506 4.147 -33.814 1.00 94.38 90 THR A C 1
ATOM 704 O O . THR A 1 90 ? 0.415 4.196 -32.997 1.00 94.38 90 THR A O 1
ATOM 707 N N . PRO A 1 91 ? -1.776 3.979 -33.407 1.00 90.19 91 PRO A N 1
ATOM 708 C CA . PRO A 1 91 ? -2.116 3.792 -32.003 1.00 90.19 91 PRO A CA 1
ATOM 709 C C . PRO A 1 91 ? -1.658 2.407 -31.529 1.00 90.19 91 PRO A C 1
ATOM 711 O O . PRO A 1 91 ? -2.065 1.383 -32.076 1.00 90.19 91 PRO A O 1
ATOM 714 N N . CYS A 1 92 ? -0.811 2.363 -30.502 1.00 91.62 92 CYS A N 1
ATOM 715 C CA . CYS A 1 92 ? -0.322 1.117 -29.913 1.00 91.62 92 CYS A CA 1
ATOM 716 C C . CYS A 1 92 ? 0.077 1.337 -28.449 1.00 91.62 92 CYS A C 1
ATOM 718 O O . CYS A 1 92 ? 0.602 2.402 -28.106 1.00 91.62 92 CYS A O 1
ATOM 720 N N . SER A 1 93 ? -0.153 0.335 -27.596 1.00 91.56 93 SER A N 1
ATOM 721 C CA . SER A 1 93 ? 0.395 0.343 -26.236 1.00 91.56 93 SER A CA 1
ATOM 722 C C . SER A 1 93 ? 1.907 0.149 -26.281 1.00 91.56 93 SER A C 1
ATOM 724 O O . SER A 1 93 ? 2.418 -0.591 -27.126 1.00 91.56 93 SER A O 1
ATOM 726 N N . LEU A 1 94 ? 2.646 0.787 -25.375 1.00 93.06 94 LEU A N 1
ATOM 727 C CA . LEU A 1 94 ? 4.109 0.773 -25.446 1.00 93.06 94 LEU A CA 1
ATOM 728 C C . LEU A 1 94 ? 4.705 -0.626 -25.191 1.00 93.06 94 LEU A C 1
ATOM 730 O O . LEU A 1 94 ? 5.764 -0.942 -25.734 1.00 93.06 94 LEU A O 1
ATOM 734 N N . SER A 1 95 ? 4.010 -1.475 -24.430 1.00 95.00 95 SER A N 1
ATOM 735 C CA . SER A 1 95 ? 4.343 -2.896 -24.237 1.00 95.00 95 SER A CA 1
ATOM 736 C C . SER A 1 95 ? 4.259 -3.741 -25.524 1.00 95.00 95 SER A C 1
ATOM 738 O O . SER A 1 95 ? 4.997 -4.716 -25.678 1.00 95.00 95 SER A O 1
ATOM 740 N N . GLU A 1 96 ? 3.415 -3.350 -26.485 1.00 95.88 96 GLU A N 1
ATOM 741 C CA . GLU A 1 96 ? 3.148 -4.108 -27.716 1.00 95.88 96 GLU A CA 1
ATOM 742 C C . GLU A 1 96 ? 4.059 -3.704 -28.884 1.00 95.88 96 GLU A C 1
ATOM 744 O O . GLU A 1 96 ? 4.347 -4.525 -29.757 1.00 95.88 96 GLU A O 1
ATOM 749 N N . VAL A 1 97 ? 4.577 -2.471 -28.897 1.00 96.44 97 VAL A N 1
ATOM 750 C CA . VAL A 1 97 ? 5.470 -1.983 -29.967 1.00 96.44 97 VAL A CA 1
ATOM 751 C C . VAL A 1 97 ? 6.673 -2.919 -30.207 1.00 96.44 97 VAL A C 1
ATOM 753 O O . VAL A 1 97 ? 6.918 -3.273 -31.363 1.00 96.44 97 VAL A O 1
ATOM 756 N N . PRO A 1 98 ? 7.386 -3.424 -29.176 1.00 96.81 98 PRO A N 1
ATOM 757 C CA . PRO A 1 98 ? 8.446 -4.419 -29.361 1.00 96.81 98 PRO A CA 1
ATOM 758 C C . PRO A 1 98 ? 8.004 -5.701 -30.074 1.00 96.81 98 PRO A C 1
ATOM 760 O O . PRO A 1 98 ? 8.786 -6.282 -30.828 1.00 96.81 98 PRO A O 1
ATOM 763 N N . LYS A 1 99 ? 6.763 -6.153 -29.854 1.00 95.94 99 LYS A N 1
ATOM 764 C CA . LYS A 1 99 ? 6.207 -7.347 -30.509 1.00 95.94 99 LYS A CA 1
ATOM 765 C C . LYS A 1 99 ? 5.937 -7.073 -31.986 1.00 95.94 99 LYS A C 1
ATOM 767 O O . LYS A 1 99 ? 6.221 -7.933 -32.815 1.00 95.94 99 LYS A O 1
ATOM 772 N N . LEU A 1 100 ? 5.476 -5.866 -32.327 1.00 96.50 100 LEU A N 1
ATOM 773 C CA . LEU A 1 100 ? 5.292 -5.452 -33.720 1.00 96.50 100 LEU A CA 1
ATOM 774 C C . LEU A 1 100 ? 6.613 -5.489 -34.495 1.00 96.50 100 LEU A C 1
ATOM 776 O O . LEU A 1 100 ? 6.642 -6.077 -35.575 1.00 96.50 100 LEU A O 1
ATOM 780 N N . PHE A 1 101 ? 7.697 -4.954 -33.920 1.00 96.81 101 PHE A N 1
ATOM 781 C CA . PHE A 1 101 ? 9.029 -4.954 -34.544 1.00 96.81 101 PHE A CA 1
ATOM 782 C C . PHE A 1 101 ? 9.602 -6.359 -34.755 1.00 96.81 101 PHE A C 1
ATOM 784 O O . PHE A 1 101 ? 10.213 -6.621 -35.788 1.00 96.81 101 PHE A O 1
ATOM 791 N N . LYS A 1 102 ? 9.376 -7.267 -33.797 1.00 92.94 102 LYS A N 1
ATOM 792 C CA . LYS A 1 102 ? 9.829 -8.668 -33.863 1.00 92.94 102 LYS A CA 1
ATOM 793 C C . LYS A 1 102 ? 8.955 -9.554 -34.757 1.00 92.94 102 LYS A C 1
ATOM 795 O O . LYS A 1 102 ? 9.300 -10.706 -35.009 1.00 92.94 102 LYS A O 1
ATOM 800 N N . SER A 1 103 ? 7.812 -9.043 -35.209 1.00 92.38 103 SER A N 1
ATOM 801 C CA . SER A 1 103 ? 6.867 -9.756 -36.066 1.00 92.38 103 SER A CA 1
ATOM 802 C C . SER A 1 103 ? 6.985 -9.318 -37.526 1.00 92.38 103 SER A C 1
ATOM 804 O O . SER A 1 103 ? 7.637 -8.333 -37.864 1.00 92.38 103 SER A O 1
ATOM 806 N N . THR A 1 104 ? 6.269 -10.005 -38.413 1.00 88.44 104 THR A N 1
ATOM 807 C CA . THR A 1 104 ? 6.136 -9.590 -39.816 1.00 88.44 104 THR A CA 1
ATOM 808 C C . THR A 1 104 ? 5.153 -8.429 -40.019 1.00 88.44 104 THR A C 1
ATOM 810 O O . THR A 1 104 ? 4.919 -8.047 -41.161 1.00 88.44 104 THR A O 1
ATOM 813 N N . ILE A 1 105 ? 4.552 -7.883 -38.951 1.00 94.06 105 ILE A N 1
ATOM 814 C CA . ILE A 1 105 ? 3.567 -6.791 -39.030 1.00 94.06 105 ILE A CA 1
ATOM 815 C C . ILE A 1 105 ? 4.260 -5.454 -39.299 1.00 94.06 105 ILE A C 1
ATOM 817 O O . ILE A 1 105 ? 3.847 -4.725 -40.198 1.00 94.06 105 ILE A O 1
ATOM 821 N N . LEU A 1 106 ? 5.318 -5.136 -38.544 1.00 94.62 106 LEU A N 1
ATOM 822 C CA . LEU A 1 106 ? 6.072 -3.892 -38.704 1.00 94.62 106 LEU A CA 1
ATOM 823 C C . LEU A 1 106 ? 7.588 -4.157 -38.700 1.00 94.62 106 LEU A C 1
ATOM 825 O O . LEU A 1 106 ? 8.290 -3.720 -37.785 1.00 94.62 106 LEU A O 1
ATOM 829 N N . PRO A 1 107 ? 8.109 -4.885 -39.707 1.00 95.12 107 PRO A N 1
ATOM 830 C CA . PRO A 1 107 ? 9.520 -5.250 -39.761 1.00 95.12 107 PRO A CA 1
ATOM 831 C C . PRO A 1 107 ? 10.395 -4.006 -39.936 1.00 95.12 107 PRO A C 1
ATOM 833 O O . PRO A 1 107 ? 10.119 -3.163 -40.795 1.00 95.12 107 PRO A O 1
ATOM 836 N N . VAL A 1 108 ? 11.457 -3.907 -39.138 1.00 97.38 108 VAL A N 1
ATOM 837 C CA . VAL A 1 108 ? 12.430 -2.807 -39.186 1.00 97.38 108 VAL A CA 1
ATOM 838 C C . VAL A 1 108 ? 13.587 -3.202 -40.105 1.00 97.38 108 VAL A C 1
ATOM 840 O O . VAL A 1 108 ? 14.258 -4.203 -39.869 1.00 97.38 108 VAL A O 1
ATOM 843 N N . ASP A 1 109 ? 13.855 -2.425 -41.156 1.00 98.19 109 ASP A N 1
ATOM 844 C CA . ASP A 1 109 ? 14.997 -2.691 -42.041 1.00 98.19 109 ASP A CA 1
ATOM 845 C C . ASP A 1 109 ? 16.287 -2.096 -41.475 1.00 98.19 109 ASP A C 1
ATOM 847 O O . ASP A 1 109 ? 17.333 -2.749 -41.478 1.00 98.19 109 ASP A O 1
ATOM 851 N N . VAL A 1 110 ? 16.207 -0.857 -40.984 1.00 98.69 110 VAL A N 1
ATOM 852 C CA . VAL A 1 110 ? 17.355 -0.105 -40.471 1.00 98.69 110 VAL A CA 1
ATOM 853 C C . VAL A 1 110 ? 17.012 0.503 -39.115 1.00 98.69 110 VAL A C 1
ATOM 855 O O . VAL A 1 110 ? 15.983 1.157 -38.992 1.00 98.69 110 VAL A O 1
ATOM 858 N N . ALA A 1 111 ? 17.876 0.347 -38.115 1.00 98.69 111 ALA A N 1
ATOM 859 C CA . ALA A 1 111 ? 17.769 1.052 -36.838 1.00 98.69 111 ALA A CA 1
ATOM 860 C C . ALA A 1 111 ? 18.882 2.098 -36.715 1.00 98.69 111 ALA A C 1
ATOM 862 O O . ALA A 1 111 ? 20.067 1.762 -36.761 1.00 98.69 111 ALA A O 1
ATOM 863 N N . LEU A 1 112 ? 18.498 3.365 -36.549 1.00 98.75 112 LEU A N 1
ATOM 864 C CA . LEU A 1 112 ? 19.410 4.462 -36.232 1.00 98.75 112 LEU A CA 1
ATOM 865 C C . LEU A 1 112 ? 19.359 4.716 -34.724 1.00 98.75 112 LEU A C 1
ATOM 867 O O . LEU A 1 112 ? 18.307 5.086 -34.198 1.00 98.75 112 LEU A O 1
ATOM 871 N N . VAL A 1 113 ? 20.487 4.565 -34.030 1.00 98.56 113 VAL A N 1
ATOM 872 C CA . VAL A 1 113 ? 20.550 4.678 -32.560 1.00 98.56 113 VAL A CA 1
ATOM 873 C C . VAL A 1 113 ? 21.746 5.499 -32.093 1.00 98.56 113 VAL A C 1
ATOM 875 O O . VAL A 1 113 ? 22.759 5.566 -32.783 1.00 98.56 113 VAL A O 1
ATOM 878 N N . THR A 1 114 ? 21.643 6.125 -30.920 1.00 98.56 114 THR A N 1
ATOM 879 C CA . THR A 1 114 ? 22.794 6.734 -30.232 1.00 98.56 114 THR A CA 1
ATOM 880 C C . THR A 1 114 ? 23.290 5.785 -29.155 1.00 98.56 114 THR A C 1
ATOM 882 O O . THR A 1 114 ? 22.480 5.230 -28.420 1.00 98.56 114 THR A O 1
ATOM 885 N N . VAL A 1 115 ? 24.606 5.624 -29.043 1.00 98.56 115 VAL A N 1
ATOM 886 C CA . VAL A 1 115 ? 25.237 4.724 -28.071 1.00 98.56 115 VAL A CA 1
ATOM 887 C C . VAL A 1 115 ? 26.428 5.375 -27.382 1.00 98.56 115 VAL A C 1
ATOM 889 O O . VAL A 1 115 ? 27.008 6.337 -27.897 1.00 98.56 115 VAL A O 1
ATOM 892 N N . SER A 1 116 ? 26.815 4.842 -26.224 1.00 98.31 116 SER A N 1
ATOM 893 C CA . SER A 1 116 ? 28.101 5.168 -25.600 1.00 98.31 116 SER A CA 1
ATOM 894 C C . SER A 1 116 ? 29.279 4.678 -26.460 1.00 98.31 116 SER A C 1
ATOM 896 O O . SER A 1 116 ? 29.112 3.769 -27.276 1.00 98.31 116 SER A O 1
ATOM 898 N N . PRO A 1 117 ? 30.501 5.200 -26.253 1.00 98.00 117 PRO A N 1
ATOM 899 C CA . PRO A 1 117 ? 31.710 4.576 -26.788 1.00 98.00 117 PRO A CA 1
ATOM 900 C C . PRO A 1 117 ? 31.844 3.113 -26.327 1.00 98.00 117 PRO A C 1
ATOM 902 O O . PRO A 1 117 ? 31.405 2.807 -25.209 1.00 98.00 117 PRO A O 1
ATOM 905 N N . PRO A 1 118 ? 32.429 2.221 -27.151 1.00 97.12 118 PRO A N 1
ATOM 906 C CA . PRO A 1 118 ? 32.723 0.850 -26.743 1.00 97.12 118 PRO A CA 1
ATOM 907 C C . PRO A 1 118 ? 33.748 0.832 -25.603 1.00 97.12 118 PRO A C 1
ATOM 909 O O . PRO A 1 118 ? 34.640 1.679 -25.565 1.00 97.12 118 PRO A O 1
ATOM 912 N N . ASP A 1 119 ? 33.612 -0.111 -24.672 1.00 95.62 119 ASP A N 1
ATOM 913 C CA . ASP A 1 119 ? 34.647 -0.395 -23.670 1.00 95.62 119 ASP A CA 1
ATOM 914 C C . ASP A 1 119 ? 35.691 -1.378 -24.210 1.00 95.62 119 ASP A C 1
ATOM 916 O O . ASP A 1 119 ? 35.668 -1.768 -25.378 1.00 95.62 119 ASP A O 1
ATOM 920 N N . GLU A 1 120 ? 36.617 -1.778 -23.339 1.00 96.00 120 GLU A N 1
ATOM 921 C CA . GLU A 1 120 ? 37.696 -2.724 -23.632 1.00 96.00 120 GLU A CA 1
ATOM 922 C C . GLU A 1 120 ? 37.188 -4.073 -24.162 1.00 96.00 120 GLU A C 1
ATOM 924 O O . GLU A 1 120 ? 37.884 -4.726 -24.938 1.00 96.00 120 GLU A O 1
ATOM 929 N N . ASN A 1 121 ? 35.958 -4.462 -23.811 1.00 96.06 121 ASN A N 1
ATOM 930 C CA . ASN A 1 121 ? 35.319 -5.693 -24.273 1.00 96.06 121 ASN A CA 1
ATOM 931 C C . ASN A 1 121 ? 34.452 -5.479 -25.523 1.00 96.06 121 ASN A C 1
ATOM 933 O O . ASN A 1 121 ? 33.753 -6.394 -25.945 1.00 96.06 121 ASN A O 1
ATOM 937 N N . GLY A 1 122 ? 34.459 -4.278 -26.108 1.00 96.25 122 GLY A N 1
ATOM 938 C CA . GLY A 1 122 ? 33.628 -3.933 -27.259 1.00 96.25 122 GLY A CA 1
ATOM 939 C C . GLY A 1 122 ? 32.155 -3.691 -26.920 1.00 96.25 122 GLY A C 1
ATOM 940 O O . GLY A 1 122 ? 31.341 -3.571 -27.841 1.00 96.25 122 GLY A O 1
ATOM 941 N N . ASN A 1 123 ? 31.792 -3.596 -25.635 1.00 97.50 123 ASN A N 1
ATOM 942 C CA . ASN A 1 123 ? 30.419 -3.330 -25.218 1.00 97.50 123 ASN A CA 1
ATOM 943 C C . ASN A 1 123 ? 30.119 -1.830 -25.235 1.00 97.50 123 ASN A C 1
ATOM 945 O O . ASN A 1 123 ? 30.872 -0.999 -24.721 1.00 97.50 123 ASN A O 1
ATOM 949 N N . MET A 1 124 ? 28.972 -1.494 -25.810 1.00 97.62 124 MET A N 1
ATOM 950 C CA . MET A 1 124 ? 28.363 -0.168 -25.821 1.00 97.62 124 MET A CA 1
ATOM 951 C C . MET A 1 124 ? 27.020 -0.241 -25.092 1.00 97.62 124 MET A C 1
ATOM 953 O O . MET A 1 124 ? 26.477 -1.324 -24.879 1.00 97.62 124 MET A O 1
ATOM 957 N N . THR A 1 125 ? 26.434 0.903 -24.759 1.00 97.88 125 THR A N 1
ATOM 958 C CA . THR A 1 125 ? 25.067 0.956 -24.229 1.00 97.88 125 THR A CA 1
ATOM 959 C C . THR A 1 125 ? 24.178 1.892 -25.039 1.00 97.88 125 THR A C 1
ATOM 961 O O . THR A 1 125 ? 24.640 2.908 -25.563 1.00 97.88 125 THR A O 1
ATOM 964 N N . LEU A 1 126 ? 22.887 1.561 -25.100 1.00 98.25 126 LEU A N 1
ATOM 965 C CA . LEU A 1 126 ? 21.807 2.446 -25.551 1.00 98.25 126 LEU A CA 1
ATOM 966 C C . LEU A 1 126 ? 21.555 3.610 -24.570 1.00 98.25 126 LEU A C 1
ATOM 968 O O . LEU A 1 126 ? 20.825 4.552 -24.885 1.00 98.25 126 LEU A O 1
ATOM 972 N N . GLY A 1 127 ? 22.154 3.548 -23.377 1.00 97.56 127 GLY A N 1
ATOM 973 C CA . GLY A 1 127 ? 22.120 4.586 -22.360 1.00 97.56 127 GLY A CA 1
ATOM 974 C C . GLY A 1 127 ? 20.709 4.861 -21.857 1.00 97.56 127 GLY A C 1
ATOM 975 O O . GLY A 1 127 ? 20.066 4.000 -21.259 1.00 97.56 127 GLY A O 1
ATOM 976 N N . VAL A 1 128 ? 20.221 6.078 -22.084 1.00 96.75 128 VAL A N 1
ATOM 977 C CA . VAL A 1 128 ? 18.945 6.559 -21.526 1.00 96.75 128 VAL A CA 1
ATOM 978 C C . VAL A 1 128 ? 17.711 6.120 -22.319 1.00 96.75 128 VAL A C 1
ATOM 980 O O . VAL A 1 128 ? 16.595 6.459 -21.933 1.00 96.75 128 VAL A O 1
ATOM 983 N N . SER A 1 129 ? 17.876 5.392 -23.426 1.00 96.25 129 SER A N 1
ATOM 984 C CA . SER A 1 129 ? 16.786 5.040 -24.347 1.00 96.25 129 SER A CA 1
ATOM 985 C C . SER A 1 129 ? 16.842 3.559 -24.725 1.00 96.25 129 SER A C 1
ATOM 987 O O . SER A 1 129 ? 17.285 3.203 -25.815 1.00 96.25 129 SER A O 1
ATOM 989 N N . VAL A 1 130 ? 16.420 2.691 -23.796 1.00 97.81 130 VAL A N 1
ATOM 990 C CA . VAL A 1 130 ? 16.320 1.238 -24.026 1.00 97.81 130 VAL A CA 1
ATOM 991 C C . VAL A 1 130 ? 14.951 0.884 -24.593 1.00 97.81 130 VAL A C 1
ATOM 993 O O . VAL A 1 130 ? 14.880 0.287 -25.660 1.00 97.81 130 VAL A O 1
ATOM 996 N N . ASP A 1 131 ? 13.886 1.241 -23.873 1.00 96.06 131 ASP A N 1
ATOM 997 C CA . ASP A 1 131 ? 12.478 1.222 -24.282 1.00 96.06 131 ASP A CA 1
ATOM 998 C C . ASP A 1 131 ? 12.115 0.254 -25.439 1.00 96.06 131 ASP A C 1
ATOM 1000 O O . ASP A 1 131 ? 12.239 -0.971 -25.313 1.00 96.06 131 ASP A O 1
ATOM 1004 N N . VAL A 1 132 ? 11.631 0.773 -26.564 1.00 97.31 132 VAL A N 1
ATOM 1005 C CA . VAL A 1 132 ? 11.395 0.022 -27.799 1.00 97.31 132 VAL A CA 1
ATOM 1006 C C . VAL A 1 132 ? 12.643 -0.009 -28.685 1.00 97.31 132 VAL A C 1
ATOM 1008 O O . VAL A 1 132 ? 12.731 -0.870 -29.561 1.00 97.31 132 VAL A O 1
ATOM 1011 N N . VAL A 1 133 ? 13.619 0.883 -28.449 1.00 98.12 133 VAL A N 1
ATOM 1012 C CA . VAL A 1 133 ? 14.896 0.944 -29.178 1.00 98.12 133 VAL A CA 1
ATOM 1013 C C . VAL A 1 133 ? 15.611 -0.399 -29.131 1.00 98.12 133 VAL A C 1
ATOM 1015 O O . VAL A 1 133 ? 16.102 -0.865 -30.156 1.00 98.12 133 VAL A O 1
ATOM 1018 N N . ARG A 1 134 ? 15.611 -1.069 -27.975 1.00 97.50 134 ARG A N 1
ATOM 1019 C CA . ARG A 1 134 ? 16.220 -2.387 -27.812 1.00 97.50 134 ARG A CA 1
ATOM 1020 C C . ARG A 1 134 ? 15.640 -3.398 -28.795 1.00 97.50 134 ARG A C 1
ATOM 1022 O O . ARG A 1 134 ? 16.383 -4.077 -29.491 1.00 97.50 134 ARG A O 1
ATOM 1029 N N . ALA A 1 135 ? 14.314 -3.453 -28.896 1.00 97.12 135 ALA A N 1
ATOM 1030 C CA . ALA A 1 135 ? 13.647 -4.355 -29.825 1.00 97.12 135 ALA A CA 1
ATOM 1031 C C . ALA A 1 135 ? 13.882 -3.965 -31.289 1.00 97.12 135 ALA A C 1
ATOM 1033 O O . ALA A 1 135 ? 13.989 -4.855 -32.130 1.00 97.12 135 ALA A O 1
ATOM 1034 N N . ALA A 1 136 ? 13.989 -2.670 -31.599 1.00 97.69 136 ALA A N 1
ATOM 1035 C CA . ALA A 1 136 ? 14.343 -2.217 -32.940 1.00 97.69 136 ALA A CA 1
ATOM 1036 C C . ALA A 1 136 ? 15.768 -2.642 -33.326 1.00 97.69 136 ALA A C 1
ATOM 1038 O O . ALA A 1 136 ? 15.963 -3.136 -34.430 1.00 97.69 136 ALA A O 1
ATOM 1039 N N . VAL A 1 137 ? 16.741 -2.515 -32.417 1.00 97.69 137 VAL A N 1
ATOM 1040 C CA . VAL A 1 137 ? 18.121 -2.986 -32.626 1.00 97.69 137 VAL A CA 1
ATOM 1041 C C . VAL A 1 137 ? 18.163 -4.499 -32.812 1.00 97.69 137 VAL A C 1
ATOM 1043 O O . VAL A 1 137 ? 18.767 -4.964 -33.771 1.00 97.69 137 VAL A O 1
ATOM 1046 N N . ASP A 1 138 ? 17.471 -5.256 -31.956 1.00 96.19 138 ASP A N 1
ATOM 1047 C CA . ASP A 1 138 ? 17.436 -6.723 -32.035 1.00 96.19 138 ASP A CA 1
ATOM 1048 C C . ASP A 1 138 ? 16.763 -7.242 -33.324 1.00 96.19 138 ASP A C 1
ATOM 1050 O O . ASP A 1 138 ? 17.037 -8.361 -33.753 1.00 96.19 138 ASP A O 1
ATOM 1054 N N . SER A 1 139 ? 15.853 -6.460 -33.921 1.00 96.38 139 SER A N 1
ATOM 1055 C CA . SER A 1 139 ? 15.050 -6.885 -35.083 1.00 96.38 139 SER A CA 1
ATOM 1056 C C . SER A 1 139 ? 15.550 -6.318 -36.415 1.00 96.38 139 SER A C 1
ATOM 1058 O O . SER A 1 139 ? 15.199 -6.846 -37.472 1.00 96.38 139 SER A O 1
ATOM 1060 N N . ALA A 1 140 ? 16.330 -5.233 -36.393 1.00 97.75 140 ALA A N 1
ATOM 1061 C CA . ALA A 1 140 ? 16.769 -4.552 -37.602 1.00 97.75 140 ALA A CA 1
ATOM 1062 C C . ALA A 1 140 ? 17.790 -5.374 -38.389 1.00 97.75 140 ALA A C 1
ATOM 1064 O O . ALA A 1 140 ? 18.693 -6.001 -37.841 1.00 97.75 140 ALA A O 1
ATOM 1065 N N . ARG A 1 141 ? 17.703 -5.300 -39.719 1.00 95.19 141 ARG A N 1
ATOM 1066 C CA . ARG A 1 141 ? 18.684 -5.942 -40.608 1.00 95.19 141 ARG A CA 1
ATOM 1067 C C . ARG A 1 141 ? 20.016 -5.200 -40.622 1.00 95.19 141 ARG A C 1
ATOM 1069 O O . ARG A 1 141 ? 21.052 -5.808 -40.883 1.00 95.19 141 ARG A O 1
ATOM 1076 N N . ILE A 1 142 ? 19.970 -3.881 -40.436 1.00 98.25 142 ILE A N 1
ATOM 1077 C CA . ILE A 1 142 ? 21.139 -3.008 -40.369 1.00 98.25 142 ILE A CA 1
ATOM 1078 C C . ILE A 1 142 ? 20.986 -2.065 -39.175 1.00 98.25 142 ILE A C 1
ATOM 1080 O O . ILE A 1 142 ? 20.053 -1.269 -39.114 1.00 98.25 142 ILE A O 1
ATOM 1084 N N . VAL A 1 143 ? 21.948 -2.097 -38.263 1.00 98.69 143 VAL A N 1
ATOM 1085 C CA . VAL A 1 143 ? 22.080 -1.162 -37.148 1.00 98.69 143 VAL A CA 1
ATOM 1086 C C . VAL A 1 143 ? 23.168 -0.144 -37.486 1.00 98.69 143 VAL A C 1
ATOM 1088 O O . VAL A 1 143 ? 24.303 -0.503 -37.828 1.00 98.69 143 VAL A O 1
ATOM 1091 N N . VAL A 1 144 ? 22.810 1.138 -37.400 1.00 98.69 144 VAL A N 1
ATOM 1092 C CA . VAL A 1 144 ? 23.716 2.275 -37.593 1.00 98.69 144 VAL A CA 1
ATOM 1093 C C . VAL A 1 144 ? 23.778 3.075 -36.296 1.00 98.69 144 VAL A C 1
ATOM 1095 O O . VAL A 1 144 ? 22.764 3.603 -35.837 1.00 98.69 144 VAL A O 1
ATOM 1098 N N . ALA A 1 145 ? 24.967 3.172 -35.705 1.00 98.62 145 ALA A N 1
ATOM 1099 C CA . ALA A 1 145 ? 25.154 3.770 -34.388 1.00 98.62 145 ALA A CA 1
ATOM 1100 C C . ALA A 1 145 ? 25.852 5.140 -34.446 1.00 98.62 145 ALA A C 1
ATOM 1102 O O . ALA A 1 145 ? 26.908 5.298 -35.058 1.00 98.62 145 ALA A O 1
ATOM 1103 N N . GLN A 1 146 ? 25.291 6.136 -33.764 1.00 98.56 146 GLN A N 1
ATOM 1104 C CA . GLN A 1 146 ? 25.978 7.377 -33.426 1.00 98.56 146 GLN A CA 1
ATOM 1105 C C . GLN A 1 146 ? 26.716 7.175 -32.104 1.00 98.56 146 GLN A C 1
ATOM 1107 O O . GLN A 1 146 ? 26.080 7.068 -31.056 1.00 98.56 146 GLN A O 1
ATOM 1112 N N . ILE A 1 147 ? 28.045 7.176 -32.132 1.00 98.69 147 ILE A N 1
ATOM 1113 C CA . ILE A 1 147 ? 28.850 7.083 -30.915 1.00 98.69 147 ILE A CA 1
ATOM 1114 C C . ILE A 1 147 ? 28.911 8.460 -30.252 1.00 98.69 147 ILE A C 1
ATOM 1116 O O . ILE A 1 147 ? 29.415 9.439 -30.816 1.00 98.69 147 ILE A O 1
ATOM 1120 N N . ASN A 1 148 ? 28.403 8.545 -29.026 1.00 98.44 148 ASN A N 1
ATOM 1121 C CA . ASN A 1 148 ? 28.323 9.775 -28.259 1.00 98.44 148 ASN A CA 1
ATOM 1122 C C . ASN A 1 148 ? 28.880 9.582 -26.845 1.00 98.44 148 ASN A C 1
ATOM 1124 O O . ASN A 1 148 ? 28.260 8.933 -26.012 1.00 98.44 148 ASN A O 1
ATOM 1128 N N . ARG A 1 149 ? 30.016 10.221 -26.538 1.00 97.69 149 ARG A N 1
ATOM 1129 C CA . ARG A 1 149 ? 30.633 10.201 -25.197 1.00 97.69 149 ARG A CA 1
ATOM 1130 C C . ARG A 1 149 ? 29.765 10.800 -24.086 1.00 97.69 149 ARG A C 1
ATOM 1132 O O . ARG A 1 149 ? 30.069 10.610 -22.921 1.00 97.69 149 ARG A O 1
ATOM 1139 N N . HIS A 1 150 ? 28.729 11.561 -24.444 1.00 97.50 150 HIS A N 1
ATOM 1140 C CA . HIS A 1 150 ? 27.768 12.109 -23.487 1.00 97.50 150 HIS A CA 1
ATOM 1141 C C . HIS A 1 150 ? 26.589 11.165 -23.217 1.00 97.50 150 HIS A C 1
ATOM 1143 O O . HIS A 1 150 ? 25.719 11.527 -22.432 1.00 97.50 150 HIS A O 1
ATOM 1149 N N . MET A 1 151 ? 26.522 10.004 -23.881 1.00 98.12 151 MET A N 1
ATOM 1150 C CA . MET A 1 151 ? 25.525 8.978 -23.586 1.00 98.12 151 MET A CA 1
ATOM 1151 C C . MET A 1 151 ? 25.939 8.216 -22.316 1.00 98.12 151 MET A C 1
ATOM 1153 O O . MET A 1 151 ? 27.010 7.604 -22.334 1.00 98.12 151 MET A O 1
ATOM 1157 N N . PRO A 1 152 ? 25.124 8.233 -21.242 1.00 97.88 152 PRO A N 1
ATOM 1158 C CA . PRO A 1 152 ? 25.423 7.519 -20.006 1.00 97.88 152 PRO A CA 1
ATOM 1159 C C . PRO A 1 152 ? 25.620 6.020 -20.212 1.00 97.88 152 PRO A C 1
ATOM 1161 O O . PRO A 1 152 ? 24.894 5.407 -20.994 1.00 97.88 152 PRO A O 1
ATOM 1164 N N . ARG A 1 153 ? 26.547 5.427 -19.456 1.00 97.50 153 ARG A N 1
ATOM 1165 C CA . ARG A 1 153 ? 26.738 3.979 -19.332 1.00 97.50 153 ARG A CA 1
ATOM 1166 C C . ARG A 1 153 ? 25.735 3.384 -18.345 1.00 97.50 153 ARG A C 1
ATOM 1168 O O . ARG A 1 153 ? 26.003 3.328 -17.154 1.00 97.50 153 ARG A O 1
ATOM 1175 N N . THR A 1 154 ? 24.558 2.992 -18.827 1.00 96.88 154 THR A N 1
ATOM 1176 C CA . THR A 1 154 ? 23.468 2.454 -17.990 1.00 96.88 154 THR A CA 1
ATOM 1177 C C . THR A 1 154 ? 23.456 0.923 -17.933 1.00 96.88 154 THR A C 1
ATOM 1179 O O . THR A 1 154 ? 23.891 0.256 -18.876 1.00 96.88 154 THR A O 1
ATOM 1182 N N . ASN A 1 155 ? 22.926 0.377 -16.833 1.00 93.19 155 ASN A N 1
ATOM 1183 C CA . ASN A 1 155 ? 22.844 -1.062 -16.567 1.00 93.19 155 ASN A CA 1
ATOM 1184 C C . ASN A 1 155 ? 21.547 -1.701 -17.097 1.00 93.19 155 ASN A C 1
ATOM 1186 O O . ASN A 1 155 ? 20.614 -1.016 -17.527 1.00 93.19 155 ASN A O 1
ATOM 1190 N N . GLY A 1 156 ? 21.481 -3.034 -17.036 1.00 93.00 156 GLY A N 1
ATOM 1191 C CA . GLY A 1 156 ? 20.312 -3.825 -17.424 1.00 93.00 156 GLY A CA 1
ATOM 1192 C C . GLY A 1 156 ? 20.359 -4.309 -18.874 1.00 93.00 156 GLY A C 1
ATOM 1193 O O . GLY A 1 156 ? 21.393 -4.732 -19.381 1.00 93.00 156 GLY A O 1
ATOM 1194 N N . GLY A 1 157 ? 19.222 -4.247 -19.566 1.00 93.69 157 GLY A N 1
ATOM 1195 C CA . GLY A 1 157 ? 19.070 -4.624 -20.977 1.00 93.69 157 GLY A CA 1
ATOM 1196 C C . GLY A 1 157 ? 19.606 -3.601 -21.990 1.00 93.69 157 GLY A C 1
ATOM 1197 O O . GLY A 1 157 ? 19.319 -3.732 -23.183 1.00 93.69 157 GLY A O 1
ATOM 1198 N N . ALA A 1 158 ? 20.344 -2.584 -21.539 1.00 95.19 158 ALA A N 1
ATOM 1199 C CA . ALA A 1 158 ? 20.838 -1.482 -22.363 1.00 95.19 158 ALA A CA 1
ATOM 1200 C C . ALA A 1 158 ? 22.067 -1.840 -23.221 1.00 95.19 158 ALA A C 1
ATOM 1202 O O . ALA A 1 158 ? 22.329 -1.176 -24.226 1.00 95.19 158 ALA A O 1
ATOM 1203 N N . THR A 1 159 ? 22.814 -2.878 -22.839 1.00 96.38 159 THR A N 1
ATOM 1204 C CA . THR A 1 159 ? 24.087 -3.248 -23.470 1.00 96.38 159 THR A CA 1
ATOM 1205 C C . THR A 1 159 ? 23.904 -3.865 -24.857 1.00 96.38 159 THR A C 1
ATOM 1207 O O . THR A 1 159 ? 23.074 -4.759 -25.054 1.00 96.38 159 THR A O 1
ATOM 1210 N N . ILE A 1 160 ? 24.729 -3.420 -25.808 1.00 96.62 160 ILE A N 1
ATOM 1211 C CA . ILE A 1 160 ? 24.879 -3.987 -27.154 1.00 96.62 160 ILE A CA 1
ATOM 1212 C C . ILE A 1 160 ? 26.369 -4.126 -27.494 1.00 96.62 160 ILE A C 1
ATOM 1214 O O . ILE A 1 160 ? 27.186 -3.332 -27.025 1.00 96.62 160 ILE A O 1
ATOM 1218 N N . HIS A 1 161 ? 26.745 -5.095 -28.329 1.00 97.56 161 HIS A N 1
ATOM 1219 C CA . HIS A 1 161 ? 28.148 -5.308 -28.690 1.00 97.56 161 HIS A CA 1
ATOM 1220 C C . HIS A 1 161 ? 28.496 -4.654 -30.040 1.00 97.56 161 HIS A C 1
ATOM 1222 O O . HIS A 1 161 ? 27.689 -4.626 -30.969 1.00 97.56 161 HIS A O 1
ATOM 1228 N N . ALA A 1 162 ? 29.723 -4.149 -30.200 1.00 97.00 162 ALA A N 1
ATOM 1229 C CA . ALA A 1 162 ? 30.171 -3.484 -31.434 1.00 97.00 162 ALA A CA 1
ATOM 1230 C C . ALA A 1 162 ? 30.173 -4.389 -32.684 1.00 97.00 162 ALA A C 1
ATOM 1232 O O . ALA A 1 162 ? 30.198 -3.892 -33.817 1.00 97.00 162 ALA A O 1
ATOM 1233 N N . ALA A 1 163 ? 30.137 -5.712 -32.497 1.00 96.19 163 ALA A N 1
ATOM 1234 C CA . ALA A 1 163 ? 29.973 -6.677 -33.586 1.00 96.19 163 ALA A CA 1
ATOM 1235 C C . ALA A 1 163 ? 28.551 -6.685 -34.175 1.00 96.19 163 ALA A C 1
ATOM 1237 O O . ALA A 1 163 ? 28.400 -6.971 -35.362 1.00 96.19 163 ALA A O 1
ATOM 1238 N N . ASP A 1 164 ? 27.541 -6.310 -33.386 1.00 95.69 164 ASP A N 1
ATOM 1239 C CA . ASP A 1 164 ? 26.137 -6.280 -33.816 1.00 95.69 164 ASP A CA 1
ATOM 1240 C C . ASP A 1 164 ? 25.804 -5.004 -34.610 1.00 95.69 164 ASP A C 1
ATOM 1242 O O . ASP A 1 164 ? 24.750 -4.900 -35.236 1.00 95.69 164 ASP A O 1
ATOM 1246 N N . VAL A 1 165 ? 26.731 -4.039 -34.643 1.00 98.19 165 VAL A N 1
ATOM 1247 C CA . VAL A 1 165 ? 26.601 -2.762 -35.351 1.00 98.19 165 VAL A CA 1
ATOM 1248 C C . VAL A 1 165 ? 27.324 -2.807 -36.699 1.00 98.19 165 VAL A C 1
ATOM 1250 O O . VAL A 1 165 ? 28.548 -2.970 -36.781 1.00 98.19 165 VAL A O 1
ATOM 1253 N N . GLN A 1 166 ? 26.585 -2.602 -37.793 1.00 98.19 166 GLN A N 1
ATOM 1254 C CA . GLN A 1 166 ? 27.158 -2.660 -39.143 1.00 98.19 166 GLN A CA 1
ATOM 1255 C C . GLN A 1 166 ? 27.864 -1.358 -39.528 1.00 98.19 166 GLN A C 1
ATOM 1257 O O . GLN A 1 166 ? 28.931 -1.421 -40.149 1.00 98.19 166 GLN A O 1
ATOM 1262 N N . TYR A 1 167 ? 27.317 -0.201 -39.139 1.00 98.50 167 TYR A N 1
ATOM 1263 C CA . TYR A 1 167 ? 27.906 1.112 -39.421 1.00 98.50 167 TYR A CA 1
ATOM 1264 C C . TYR A 1 167 ? 27.914 2.011 -38.191 1.00 98.50 167 TYR A C 1
ATOM 1266 O O . TYR A 1 167 ? 26.998 1.952 -37.375 1.00 98.50 167 TYR A O 1
ATOM 1274 N N . PHE A 1 168 ? 28.911 2.882 -38.080 1.00 98.31 168 PHE A N 1
ATOM 1275 C CA . PHE A 1 168 ? 28.977 3.863 -37.004 1.00 98.31 168 PHE A CA 1
ATOM 1276 C C . PHE A 1 168 ? 29.452 5.234 -37.487 1.00 98.31 168 PHE A C 1
ATOM 1278 O O . PHE A 1 168 ? 30.139 5.349 -38.498 1.00 98.31 168 PHE A O 1
ATOM 1285 N N . LEU A 1 169 ? 29.099 6.268 -36.732 1.00 97.62 169 LEU A N 1
ATOM 1286 C CA . LEU A 1 169 ? 29.596 7.633 -36.878 1.00 97.62 169 LEU A CA 1
ATOM 1287 C C . LEU A 1 169 ? 29.927 8.180 -35.489 1.00 97.62 169 LEU A C 1
ATOM 1289 O O . LEU A 1 169 ? 29.091 8.105 -34.587 1.00 97.62 169 LEU A O 1
ATOM 1293 N N . GLU A 1 170 ? 31.089 8.803 -35.319 1.00 97.50 170 GLU A N 1
ATOM 1294 C CA . GLU A 1 170 ? 31.363 9.587 -34.114 1.00 97.50 170 GLU A CA 1
ATOM 1295 C C . GLU A 1 170 ? 30.609 10.923 -34.165 1.00 97.50 170 GLU A C 1
ATOM 1297 O O . GLU A 1 170 ? 30.800 11.750 -35.056 1.00 97.50 170 GLU A O 1
ATOM 1302 N N . GLY A 1 171 ? 29.707 11.130 -33.205 1.00 96.06 171 GLY A N 1
ATOM 1303 C CA . GLY A 1 171 ? 28.801 12.275 -33.169 1.00 96.06 171 GLY A CA 1
ATOM 1304 C C . GLY A 1 171 ? 28.562 12.739 -31.741 1.00 96.06 171 GLY A C 1
ATOM 1305 O O . GLY A 1 171 ? 27.468 12.577 -31.200 1.00 96.06 171 GLY A O 1
ATOM 1306 N N . HIS A 1 172 ? 29.597 13.289 -31.109 1.00 97.31 172 HIS A N 1
ATOM 1307 C CA . HIS A 1 172 ? 29.540 13.712 -29.713 1.00 97.31 172 HIS A CA 1
ATOM 1308 C C . HIS A 1 172 ? 28.755 15.013 -29.543 1.00 97.31 172 HIS A C 1
ATOM 1310 O O . HIS A 1 172 ? 29.190 16.074 -29.990 1.00 97.31 172 HIS A O 1
ATOM 1316 N N . MET A 1 173 ? 27.608 14.938 -28.871 1.00 95.25 173 MET A N 1
ATOM 1317 C CA . MET A 1 173 ? 26.781 16.099 -28.544 1.00 95.25 173 MET A CA 1
ATOM 1318 C C . MET A 1 173 ? 26.132 15.913 -27.174 1.00 95.25 173 MET A C 1
ATOM 1320 O O . MET A 1 173 ? 25.750 14.791 -26.844 1.00 95.25 173 MET A O 1
ATOM 1324 N N . PRO A 1 174 ? 25.962 16.981 -26.381 1.00 95.62 174 PRO A N 1
ATOM 1325 C CA . PRO A 1 174 ? 25.140 16.915 -25.182 1.00 95.62 174 PRO A CA 1
ATOM 1326 C C . PRO A 1 174 ? 23.747 16.355 -25.493 1.00 95.62 174 PRO A C 1
ATOM 1328 O O . PRO A 1 174 ? 23.141 16.731 -26.499 1.00 95.62 174 PRO A O 1
ATOM 1331 N N . LEU A 1 175 ? 23.245 15.471 -24.629 1.00 96.00 175 LEU A N 1
ATOM 1332 C CA . LEU A 1 175 ? 21.868 14.997 -24.733 1.00 96.00 175 LEU A CA 1
ATOM 1333 C C . LEU A 1 175 ? 20.898 16.168 -24.505 1.00 96.00 175 LEU A C 1
ATOM 1335 O O . LEU A 1 175 ? 21.173 17.025 -23.656 1.00 96.00 175 LEU A O 1
ATOM 1339 N N . PRO A 1 176 ? 19.776 16.232 -25.242 1.00 95.25 176 PRO A N 1
ATOM 1340 C CA . PRO A 1 176 ? 18.752 17.232 -24.987 1.00 95.25 176 PRO A CA 1
ATOM 1341 C C . PRO A 1 176 ? 18.152 17.019 -23.591 1.00 95.25 176 PRO A C 1
ATOM 1343 O O . PRO A 1 176 ? 17.980 15.886 -23.139 1.00 95.25 176 PRO A O 1
ATOM 1346 N N . VAL A 1 177 ? 17.843 18.117 -22.909 1.00 94.75 177 VAL A N 1
ATOM 1347 C CA . VAL A 1 177 ? 17.247 18.106 -21.568 1.00 94.75 177 VAL A CA 1
ATOM 1348 C C . VAL A 1 177 ? 15.778 18.494 -21.642 1.00 94.75 177 VAL A C 1
ATOM 1350 O O . VAL A 1 177 ? 15.376 19.242 -22.534 1.00 94.75 177 VAL A O 1
ATOM 1353 N N . LEU A 1 178 ? 14.986 17.979 -20.708 1.00 90.50 178 LEU A N 1
ATOM 1354 C CA . LEU A 1 178 ? 13.627 18.441 -20.461 1.00 90.50 178 LEU A CA 1
ATOM 1355 C C . LEU A 1 178 ? 13.646 19.366 -19.242 1.00 90.50 178 LEU A C 1
ATOM 1357 O O . LEU A 1 178 ? 14.249 19.032 -18.220 1.00 90.50 178 LEU A O 1
ATOM 1361 N N . GLU A 1 179 ? 13.020 20.534 -19.363 1.00 86.94 179 GLU A N 1
ATOM 1362 C CA . GLU A 1 179 ? 12.898 21.465 -18.244 1.00 86.94 179 GLU A CA 1
ATOM 1363 C C . GLU A 1 179 ? 12.008 20.884 -17.147 1.00 86.94 179 GLU A C 1
ATOM 1365 O O . GLU A 1 179 ? 11.023 20.187 -17.410 1.00 86.94 179 GLU A O 1
ATOM 1370 N N . ARG A 1 180 ? 12.376 21.175 -15.898 1.00 87.88 180 ARG A N 1
ATOM 1371 C CA . ARG A 1 180 ? 11.617 20.723 -14.738 1.00 87.88 180 ARG A CA 1
ATOM 1372 C C . ARG A 1 180 ? 10.302 21.502 -14.667 1.00 87.88 180 ARG A C 1
ATOM 1374 O O . ARG A 1 180 ? 10.341 22.731 -14.688 1.00 87.88 180 ARG A O 1
ATOM 1381 N N . PRO A 1 181 ? 9.151 20.822 -14.562 1.00 85.75 181 PRO A N 1
ATOM 1382 C CA . PRO A 1 181 ? 7.887 21.513 -14.384 1.00 85.75 181 PRO A CA 1
ATOM 1383 C C . PRO A 1 181 ? 7.820 22.181 -13.005 1.00 85.75 181 PRO A C 1
ATOM 1385 O O . PRO A 1 181 ? 8.153 21.562 -11.995 1.00 85.75 181 PRO A O 1
ATOM 1388 N N . GLU A 1 182 ? 7.338 23.421 -12.955 1.00 85.81 182 GLU A N 1
ATOM 1389 C CA . GLU A 1 182 ? 7.076 24.113 -11.691 1.00 85.81 182 GLU A CA 1
ATOM 1390 C C . GLU A 1 182 ? 5.846 23.531 -10.989 1.00 85.81 182 GLU A C 1
ATOM 1392 O O . GLU A 1 182 ? 4.856 23.157 -11.630 1.00 85.81 182 GLU A O 1
ATOM 1397 N N . ASN A 1 183 ? 5.906 23.466 -9.661 1.00 87.62 183 ASN A N 1
ATOM 1398 C CA . ASN A 1 183 ? 4.763 23.100 -8.840 1.00 87.62 183 ASN A CA 1
ATOM 1399 C C . ASN A 1 183 ? 3.981 24.361 -8.439 1.00 87.62 183 ASN A C 1
ATOM 1401 O O . ASN A 1 183 ? 4.573 25.396 -8.145 1.00 87.62 183 ASN A O 1
ATOM 1405 N N . ASP A 1 184 ? 2.655 24.263 -8.401 1.00 90.00 184 ASP A N 1
ATOM 1406 C CA . ASP A 1 184 ? 1.752 25.350 -8.009 1.00 90.00 184 ASP A CA 1
ATOM 1407 C C . ASP A 1 184 ? 0.818 24.900 -6.873 1.00 90.00 184 ASP A C 1
ATOM 1409 O O . ASP A 1 184 ? 0.851 23.746 -6.436 1.00 90.00 184 ASP A O 1
ATOM 1413 N N . ALA A 1 185 ? -0.018 25.808 -6.365 1.00 88.88 185 ALA A N 1
ATOM 1414 C CA . ALA A 1 185 ? -0.926 25.512 -5.255 1.00 88.88 185 ALA A CA 1
ATOM 1415 C C . ALA A 1 185 ? -1.972 24.432 -5.600 1.00 88.88 185 ALA A C 1
ATOM 1417 O O . ALA A 1 185 ? -2.306 23.605 -4.751 1.00 88.88 185 ALA A O 1
ATOM 1418 N N . VAL A 1 186 ? -2.461 24.399 -6.846 1.00 90.81 186 VAL A N 1
ATOM 1419 C CA . VAL A 1 186 ? -3.457 23.417 -7.310 1.00 90.81 186 VAL A CA 1
ATOM 1420 C C . VAL A 1 186 ? -2.842 22.018 -7.317 1.00 90.81 186 VAL A C 1
ATOM 1422 O O . VAL A 1 186 ? -3.391 21.087 -6.732 1.00 90.81 186 VAL A O 1
ATOM 1425 N N . ARG A 1 187 ? -1.662 21.870 -7.924 1.00 93.69 187 ARG A N 1
ATOM 1426 C CA . ARG A 1 187 ? -0.910 20.609 -7.982 1.00 93.69 187 ARG A CA 1
ATOM 1427 C C . ARG A 1 187 ? -0.407 20.179 -6.608 1.00 93.69 187 ARG A C 1
ATOM 1429 O O . ARG A 1 187 ? -0.458 18.992 -6.314 1.00 93.69 187 ARG A O 1
ATOM 1436 N N . SER A 1 188 ? -0.013 21.109 -5.742 1.00 90.81 188 SER A N 1
ATOM 1437 C CA . SER A 1 188 ? 0.347 20.793 -4.353 1.00 90.81 188 SER A CA 1
ATOM 1438 C C . SER A 1 188 ? -0.831 20.188 -3.589 1.00 90.81 188 SER A C 1
ATOM 1440 O O . SER A 1 188 ? -0.658 19.206 -2.873 1.00 90.81 188 SER A O 1
ATOM 1442 N N . ARG A 1 189 ? -2.048 20.709 -3.797 1.00 88.44 189 ARG A N 1
ATOM 1443 C CA . ARG A 1 189 ? -3.265 20.158 -3.188 1.00 88.44 189 ARG A CA 1
ATOM 1444 C C . ARG A 1 189 ? -3.623 18.777 -3.743 1.00 88.44 189 ARG A C 1
ATOM 1446 O O . ARG A 1 189 ? -3.919 17.875 -2.966 1.00 88.44 189 ARG A O 1
ATOM 1453 N N . ILE A 1 190 ? -3.524 18.580 -5.063 1.00 93.44 190 ILE A N 1
ATOM 1454 C CA . ILE A 1 190 ? -3.661 17.248 -5.686 1.00 93.44 190 ILE A CA 1
ATOM 1455 C C . ILE A 1 190 ? -2.640 16.270 -5.084 1.00 93.44 190 ILE A C 1
ATOM 1457 O O . ILE A 1 190 ? -2.987 15.135 -4.772 1.00 93.44 190 ILE A O 1
ATOM 1461 N N . GLY A 1 191 ? -1.393 16.716 -4.903 1.00 93.31 191 GLY A N 1
ATOM 1462 C CA . GLY A 1 191 ? -0.321 15.945 -4.276 1.00 93.31 191 GLY A CA 1
ATOM 1463 C C . GLY A 1 191 ? -0.622 15.562 -2.830 1.00 93.31 191 GLY A C 1
ATOM 1464 O O . GLY A 1 191 ? -0.371 14.423 -2.457 1.00 93.31 191 GLY A O 1
ATOM 1465 N N . GLY A 1 192 ? -1.231 16.454 -2.043 1.00 88.06 192 GLY A N 1
ATOM 1466 C CA . GLY A 1 192 ? -1.702 16.146 -0.689 1.00 88.06 192 GLY A CA 1
ATOM 1467 C C . GLY A 1 192 ? -2.711 14.995 -0.666 1.00 88.06 192 GLY A C 1
ATOM 1468 O O . GLY A 1 192 ? -2.521 14.028 0.061 1.00 88.06 192 GLY A O 1
ATOM 1469 N N . TYR A 1 193 ? -3.729 15.025 -1.531 1.00 86.88 193 TYR A N 1
ATOM 1470 C CA . TYR A 1 193 ? -4.676 13.906 -1.636 1.00 86.88 193 TYR A CA 1
ATOM 1471 C C . TYR A 1 193 ? -4.039 12.629 -2.193 1.00 86.88 193 TYR A C 1
ATOM 1473 O O . TYR A 1 193 ? -4.398 11.532 -1.775 1.00 86.88 193 TYR A O 1
ATOM 1481 N N . LEU A 1 194 ? -3.093 12.752 -3.130 1.00 92.31 194 LEU A N 1
ATOM 1482 C CA . LEU A 1 194 ? -2.334 11.606 -3.623 1.00 92.31 194 LEU A CA 1
ATOM 1483 C C . LEU A 1 194 ? -1.505 10.966 -2.502 1.00 92.31 194 LEU A C 1
ATOM 1485 O O . LEU A 1 194 ? -1.483 9.746 -2.415 1.00 92.31 194 LEU A O 1
ATOM 1489 N N . ALA A 1 195 ? -0.854 11.767 -1.659 1.00 90.00 195 ALA A N 1
ATOM 1490 C CA . ALA A 1 195 ? -0.060 11.300 -0.528 1.00 90.00 195 ALA A CA 1
ATOM 1491 C C . ALA A 1 195 ? -0.899 10.467 0.446 1.00 90.00 195 ALA A C 1
ATOM 1493 O O . ALA A 1 195 ? -0.475 9.389 0.832 1.00 90.00 195 ALA A O 1
ATOM 1494 N N . GLU A 1 196 ? -2.134 10.876 0.733 1.00 82.69 196 GLU A N 1
ATOM 1495 C CA . GLU A 1 196 ? -3.045 10.072 1.561 1.00 82.69 196 GLU A CA 1
ATOM 1496 C C . GLU A 1 196 ? -3.421 8.719 0.923 1.00 82.69 196 GLU A C 1
ATOM 1498 O O . GLU A 1 196 ? -3.760 7.763 1.625 1.00 82.69 196 GLU A O 1
ATOM 1503 N N . LEU A 1 197 ? -3.362 8.613 -0.412 1.00 84.62 197 LEU A N 1
ATOM 1504 C CA . LEU A 1 197 ? -3.600 7.366 -1.142 1.00 84.62 197 LEU A CA 1
ATOM 1505 C C . LEU A 1 197 ? -2.357 6.480 -1.266 1.00 84.62 197 LEU A C 1
ATOM 1507 O O . LEU A 1 197 ? -2.506 5.326 -1.672 1.00 84.62 197 LEU A O 1
ATOM 1511 N N . VAL A 1 198 ? -1.158 6.979 -0.991 1.00 90.00 198 VAL A N 1
ATOM 1512 C CA . VAL A 1 198 ? 0.072 6.190 -1.073 1.00 90.00 198 VAL A CA 1
ATOM 1513 C C . VAL A 1 198 ? 0.416 5.683 0.323 1.00 90.00 198 VAL A C 1
ATOM 1515 O O . VAL A 1 198 ? 0.243 6.366 1.322 1.00 90.00 198 VAL A O 1
ATOM 1518 N N . GLU A 1 199 ? 0.848 4.430 0.407 1.00 86.75 199 GLU A N 1
ATOM 1519 C CA . GLU A 1 199 ? 1.314 3.837 1.660 1.00 86.75 199 GLU A CA 1
ATOM 1520 C C . GLU A 1 199 ? 2.834 3.679 1.623 1.00 86.75 199 GLU A C 1
ATOM 1522 O O . GLU A 1 199 ? 3.409 3.448 0.553 1.00 86.75 199 GLU A O 1
ATOM 1527 N N . ASP A 1 200 ? 3.480 3.693 2.786 1.00 89.12 200 ASP A N 1
ATOM 1528 C CA . ASP A 1 200 ? 4.872 3.258 2.903 1.00 89.12 200 ASP A CA 1
ATOM 1529 C C . ASP A 1 200 ? 5.056 1.841 2.338 1.00 89.12 200 ASP A C 1
ATOM 1531 O O . ASP A 1 200 ? 4.177 0.969 2.432 1.00 89.12 200 ASP A O 1
ATOM 1535 N N . GLY A 1 201 ? 6.210 1.614 1.711 1.00 93.19 201 GLY A N 1
ATOM 1536 C CA . GLY A 1 201 ? 6.492 0.367 0.997 1.00 93.19 201 GLY A CA 1
ATOM 1537 C C . GLY A 1 201 ? 5.853 0.242 -0.394 1.00 93.19 201 GLY A C 1
ATOM 1538 O O . GLY A 1 201 ? 6.029 -0.791 -1.038 1.00 93.19 201 GLY A O 1
ATOM 1539 N N . SER A 1 202 ? 5.104 1.243 -0.876 1.00 96.81 202 SER A N 1
ATOM 1540 C CA . SER A 1 202 ? 4.501 1.209 -2.221 1.00 96.81 202 SER A CA 1
ATOM 1541 C C . SER A 1 202 ? 5.543 1.274 -3.342 1.00 96.81 202 SER A C 1
ATOM 1543 O O . SER A 1 202 ? 6.574 1.932 -3.212 1.00 96.81 202 SER A O 1
ATOM 1545 N N . THR A 1 203 ? 5.248 0.651 -4.488 1.00 98.56 203 THR A N 1
ATOM 1546 C CA . THR A 1 203 ? 6.088 0.740 -5.698 1.00 98.56 203 THR A CA 1
ATOM 1547 C C . THR A 1 203 ? 5.481 1.721 -6.695 1.00 98.56 203 THR A C 1
ATOM 1549 O O . THR A 1 203 ? 4.329 1.567 -7.087 1.00 98.56 203 THR A O 1
ATOM 1552 N N . LEU A 1 204 ? 6.240 2.725 -7.129 1.00 98.38 204 LEU A N 1
ATOM 1553 C CA . LEU A 1 204 ? 5.748 3.838 -7.933 1.00 98.38 204 LEU A CA 1
ATOM 1554 C C . LEU A 1 204 ? 6.028 3.673 -9.433 1.00 98.38 204 LEU A C 1
ATOM 1556 O O . LEU A 1 204 ? 7.150 3.377 -9.855 1.00 98.38 204 LEU A O 1
ATOM 1560 N N . GLN A 1 205 ? 5.015 4.011 -10.233 1.00 98.38 205 GLN A N 1
ATOM 1561 C CA . GLN A 1 205 ? 5.151 4.465 -11.614 1.00 98.38 205 GLN A CA 1
ATOM 1562 C C . GLN A 1 205 ? 4.561 5.867 -11.761 1.00 98.38 205 GLN A C 1
ATOM 1564 O O . GLN A 1 205 ? 3.481 6.151 -11.244 1.00 98.38 205 GLN A O 1
ATOM 1569 N N . VAL A 1 206 ? 5.235 6.727 -12.533 1.00 97.06 206 VAL A N 1
ATOM 1570 C CA . VAL A 1 206 ? 4.787 8.105 -12.783 1.00 97.06 206 VAL A CA 1
ATOM 1571 C C . VAL A 1 206 ? 4.803 8.420 -14.278 1.00 97.06 206 VAL A C 1
ATOM 1573 O O . VAL A 1 206 ? 5.756 8.101 -14.991 1.00 97.06 206 VAL A O 1
ATOM 1576 N N . GLY A 1 207 ? 3.713 9.001 -14.784 1.00 90.62 207 GLY A N 1
ATOM 1577 C CA . GLY A 1 207 ? 3.567 9.401 -16.187 1.00 90.62 207 GLY A CA 1
ATOM 1578 C C . GLY A 1 207 ? 4.313 10.697 -16.543 1.00 90.62 207 GLY A C 1
ATOM 1579 O O . GLY A 1 207 ? 4.694 11.467 -15.673 1.00 90.62 207 GLY A O 1
ATOM 1580 N N . ILE A 1 208 ? 4.481 10.980 -17.840 1.00 83.44 208 ILE A N 1
ATOM 1581 C CA . ILE A 1 208 ? 5.323 12.083 -18.374 1.00 83.44 208 ILE A CA 1
ATOM 1582 C C . ILE A 1 208 ? 4.727 13.494 -18.160 1.00 83.44 208 ILE A C 1
ATOM 1584 O O . ILE A 1 208 ? 5.427 14.495 -18.262 1.00 83.44 208 ILE A O 1
ATOM 1588 N N . GLY A 1 209 ? 3.423 13.607 -17.897 1.00 86.19 209 GLY A N 1
ATOM 1589 C CA . GLY A 1 209 ? 2.727 14.900 -17.859 1.00 86.19 209 GLY A CA 1
ATOM 1590 C C . GLY A 1 209 ? 3.156 15.825 -16.712 1.00 86.19 209 GLY A C 1
ATOM 1591 O O . GLY A 1 209 ? 3.621 15.368 -15.675 1.00 86.19 209 GLY A O 1
ATOM 1592 N N . HIS A 1 210 ? 2.895 17.128 -16.867 1.00 91.19 210 HIS A N 1
ATOM 1593 C CA . HIS A 1 210 ? 3.171 18.144 -15.838 1.00 91.19 210 HIS A CA 1
ATOM 1594 C C . HIS A 1 210 ? 2.596 17.746 -14.474 1.00 91.19 210 HIS A C 1
ATOM 1596 O O . HIS A 1 210 ? 3.346 17.597 -13.519 1.00 91.19 210 HIS A O 1
ATOM 1602 N N . THR A 1 211 ? 1.283 17.515 -14.389 1.00 94.56 211 THR A N 1
ATOM 1603 C CA . THR A 1 211 ? 0.619 17.156 -13.128 1.00 94.56 211 THR A CA 1
ATOM 1604 C C . THR A 1 211 ? 1.209 15.905 -12.464 1.00 94.56 211 THR A C 1
ATOM 1606 O O . THR A 1 211 ? 1.634 16.039 -11.323 1.00 94.56 211 THR A O 1
ATOM 1609 N N . PRO A 1 212 ? 1.295 14.718 -13.106 1.00 95.19 212 PRO A N 1
ATOM 1610 C CA . PRO A 1 212 ? 1.852 13.534 -12.445 1.00 95.19 212 PRO A CA 1
ATOM 1611 C C . PRO A 1 212 ? 3.306 13.723 -11.988 1.00 95.19 212 PRO A C 1
ATOM 1613 O O . PRO A 1 212 ? 3.668 13.197 -10.944 1.00 95.19 212 PRO A O 1
ATOM 1616 N N . GLN A 1 213 ? 4.117 14.504 -12.709 1.00 94.88 213 GLN A N 1
ATOM 1617 C CA . GLN A 1 213 ? 5.503 14.777 -12.315 1.00 94.88 213 GLN A CA 1
ATOM 1618 C C . GLN A 1 213 ? 5.618 15.696 -11.090 1.00 94.88 213 GLN A C 1
ATOM 1620 O O . GLN A 1 213 ? 6.528 15.519 -10.291 1.00 94.88 213 GLN A O 1
ATOM 1625 N N . THR A 1 214 ? 4.713 16.660 -10.907 1.00 94.81 214 THR A N 1
ATOM 1626 C CA . THR A 1 214 ? 4.799 17.611 -9.782 1.00 94.81 214 THR A CA 1
ATOM 1627 C C . THR A 1 214 ? 4.135 17.104 -8.508 1.00 94.81 214 THR A C 1
ATOM 1629 O O . THR A 1 214 ? 4.623 17.375 -7.417 1.00 94.81 214 THR A O 1
ATOM 1632 N N . VAL A 1 215 ? 3.024 16.367 -8.623 1.00 95.94 215 VAL A N 1
ATOM 1633 C CA . VAL A 1 215 ? 2.221 15.951 -7.454 1.00 95.94 215 VAL A CA 1
ATOM 1634 C C . VAL A 1 215 ? 2.946 14.942 -6.562 1.00 95.94 215 VAL A C 1
ATOM 1636 O O . VAL A 1 215 ? 2.665 14.869 -5.371 1.00 95.94 215 VAL A O 1
ATOM 1639 N N . ILE A 1 216 ? 3.896 14.181 -7.114 1.00 96.81 216 ILE A N 1
ATOM 1640 C CA . ILE A 1 216 ? 4.649 13.183 -6.346 1.00 96.81 216 ILE A CA 1
ATOM 1641 C C . ILE A 1 216 ? 5.654 13.802 -5.371 1.00 96.81 216 ILE A C 1
ATOM 1643 O O . ILE A 1 216 ? 6.137 13.097 -4.493 1.00 96.81 216 ILE A O 1
ATOM 1647 N N . ALA A 1 217 ? 5.931 15.108 -5.458 1.00 95.00 217 ALA A N 1
ATOM 1648 C CA . ALA A 1 217 ? 6.749 15.804 -4.464 1.00 95.00 217 ALA A CA 1
ATOM 1649 C C . ALA A 1 217 ? 6.143 15.714 -3.050 1.00 95.00 217 ALA A C 1
ATOM 1651 O O . ALA A 1 217 ? 6.874 15.672 -2.063 1.00 95.00 217 ALA A O 1
ATOM 1652 N N . SER A 1 218 ? 4.814 15.604 -2.945 1.00 94.81 218 SER A N 1
ATOM 1653 C CA . SER A 1 218 ? 4.110 15.384 -1.675 1.00 94.81 218 SER A CA 1
ATOM 1654 C C . SER A 1 218 ? 4.395 14.015 -1.043 1.00 94.81 218 SER A C 1
ATOM 1656 O O . SER A 1 218 ? 4.049 13.800 0.115 1.00 94.81 218 SER A O 1
ATOM 1658 N N . LEU A 1 219 ? 5.053 13.098 -1.761 1.00 96.56 219 LEU A N 1
ATOM 1659 C CA . LEU A 1 219 ? 5.463 11.795 -1.236 1.00 96.56 219 LEU A CA 1
ATOM 1660 C C . LEU A 1 219 ? 6.800 11.839 -0.483 1.00 96.56 219 LEU A C 1
ATOM 1662 O O . LEU A 1 219 ? 7.217 10.819 0.049 1.00 96.56 219 LEU A O 1
ATOM 1666 N N . ALA A 1 220 ? 7.461 12.997 -0.388 1.00 95.06 220 ALA A N 1
ATOM 1667 C CA . ALA A 1 220 ? 8.777 13.120 0.247 1.00 95.06 220 ALA A CA 1
ATOM 1668 C C . ALA A 1 220 ? 8.818 12.697 1.731 1.00 95.06 220 ALA A C 1
ATOM 1670 O O . ALA A 1 220 ? 9.895 12.395 2.231 1.00 95.06 220 ALA A O 1
ATOM 1671 N N . GLY A 1 221 ? 7.675 12.687 2.428 1.00 89.06 221 GLY A N 1
ATOM 1672 C CA . GLY A 1 221 ? 7.567 12.212 3.814 1.00 89.06 221 GLY A CA 1
ATOM 1673 C C . GLY A 1 221 ? 7.314 10.707 3.971 1.00 89.06 221 GLY A C 1
ATOM 1674 O O . GLY A 1 221 ? 7.293 10.227 5.099 1.00 89.06 221 GLY A O 1
ATOM 1675 N N . HIS A 1 222 ? 7.097 9.976 2.874 1.00 93.12 222 HIS A N 1
ATOM 1676 C CA . HIS A 1 222 ? 6.896 8.525 2.905 1.00 93.12 222 HIS A CA 1
ATOM 1677 C C . HIS A 1 222 ? 8.226 7.796 3.071 1.00 93.12 222 HIS A C 1
ATOM 1679 O O . HIS A 1 222 ? 9.290 8.356 2.813 1.00 93.12 222 HIS A O 1
ATOM 1685 N N . GLN A 1 223 ? 8.161 6.526 3.455 1.00 90.25 223 GLN A N 1
ATOM 1686 C CA . GLN A 1 223 ? 9.328 5.690 3.690 1.00 90.25 223 GLN A CA 1
ATOM 1687 C C . GLN A 1 223 ? 9.295 4.397 2.878 1.00 90.25 223 GLN A C 1
ATOM 1689 O O . GLN A 1 223 ? 8.252 3.764 2.671 1.00 90.25 223 GLN A O 1
ATOM 1694 N N . ARG A 1 224 ? 10.496 3.956 2.492 1.00 96.00 224 ARG A N 1
ATOM 1695 C CA . ARG A 1 224 ? 10.757 2.646 1.881 1.00 96.00 224 ARG A CA 1
ATOM 1696 C C . ARG A 1 224 ? 9.988 2.406 0.580 1.00 96.00 224 ARG A C 1
ATOM 1698 O O . ARG A 1 224 ? 9.566 1.287 0.288 1.00 96.00 224 ARG A O 1
ATOM 1705 N N . LEU A 1 225 ? 9.744 3.467 -0.186 1.00 98.31 225 LEU A N 1
ATOM 1706 C CA . LEU A 1 225 ? 9.094 3.371 -1.487 1.00 98.31 225 LEU A CA 1
ATOM 1707 C C . LEU A 1 225 ? 10.011 2.671 -2.501 1.00 98.31 225 LEU A C 1
ATOM 1709 O O . LEU A 1 225 ? 11.239 2.694 -2.401 1.00 98.31 225 LEU A O 1
ATOM 1713 N N . GLY A 1 226 ? 9.402 2.073 -3.521 1.00 98.50 226 GLY A N 1
ATOM 1714 C CA . GLY A 1 226 ? 10.089 1.491 -4.671 1.00 98.50 226 GLY A CA 1
ATOM 1715 C C . GLY A 1 226 ? 9.764 2.197 -5.981 1.00 98.50 226 GLY A C 1
ATOM 1716 O O . GLY A 1 226 ? 8.781 2.925 -6.077 1.00 98.50 226 GLY A O 1
ATOM 1717 N N . ILE A 1 227 ? 10.555 1.942 -7.024 1.00 98.75 227 ILE A N 1
ATOM 1718 C CA . ILE A 1 227 ? 10.315 2.428 -8.386 1.00 98.75 227 ILE A CA 1
ATOM 1719 C C . ILE A 1 227 ? 10.334 1.266 -9.389 1.00 98.75 227 ILE A C 1
ATOM 1721 O O . ILE A 1 227 ? 11.310 0.519 -9.528 1.00 98.75 227 ILE A O 1
ATOM 1725 N N . HIS A 1 228 ? 9.240 1.162 -10.143 1.00 98.69 228 HIS A N 1
ATOM 1726 C CA . HIS A 1 228 ? 9.124 0.380 -11.373 1.00 98.69 228 HIS A CA 1
ATOM 1727 C C . HIS A 1 228 ? 8.354 1.236 -12.376 1.00 98.69 228 HIS A C 1
ATOM 1729 O O . HIS A 1 228 ? 7.132 1.290 -12.350 1.00 98.69 228 HIS A O 1
ATOM 1735 N N . THR A 1 229 ? 9.048 1.946 -13.259 1.00 98.38 229 THR A N 1
ATOM 1736 C CA . THR A 1 229 ? 8.429 2.983 -14.098 1.00 98.38 229 THR A CA 1
ATOM 1737 C C . THR A 1 229 ? 8.780 2.818 -15.569 1.00 98.38 229 THR A C 1
ATOM 1739 O O . THR A 1 229 ? 9.842 2.327 -15.922 1.00 98.38 229 THR A O 1
ATOM 1742 N N . GLY A 1 230 ? 7.920 3.281 -16.474 1.00 96.00 230 GLY A N 1
ATOM 1743 C CA . GLY A 1 230 ? 8.308 3.404 -17.879 1.00 96.00 230 GLY A CA 1
ATOM 1744 C C . GLY A 1 230 ? 9.438 4.426 -18.053 1.00 96.00 230 GLY A C 1
ATOM 1745 O O . GLY A 1 230 ? 10.446 4.128 -18.692 1.00 96.00 230 GLY A O 1
ATOM 1746 N N . MET A 1 231 ? 9.284 5.608 -17.452 1.00 95.62 231 MET A N 1
ATOM 1747 C CA . MET A 1 231 ? 10.207 6.738 -17.581 1.00 95.62 231 MET A CA 1
ATOM 1748 C C . MET A 1 231 ? 10.763 7.138 -16.213 1.00 95.62 231 MET A C 1
ATOM 1750 O O . MET A 1 231 ? 9.985 7.423 -15.300 1.00 95.62 231 MET A O 1
ATOM 1754 N N . LEU A 1 232 ? 12.089 7.200 -16.091 1.00 97.62 232 LEU A N 1
ATOM 1755 C CA . LEU A 1 232 ? 12.770 7.807 -14.948 1.00 97.62 232 LEU A CA 1
ATOM 1756 C C . LEU A 1 232 ? 12.969 9.312 -15.195 1.00 97.62 232 LEU A C 1
ATOM 1758 O O . LEU A 1 232 ? 13.392 9.712 -16.283 1.00 97.62 232 LEU A O 1
ATOM 1762 N N . SER A 1 233 ? 12.655 10.132 -14.195 1.00 95.94 233 SER A N 1
ATOM 1763 C CA . SER A 1 233 ? 12.632 11.597 -14.282 1.00 95.94 233 SER A CA 1
ATOM 1764 C C . SER A 1 233 ? 13.279 12.258 -13.068 1.00 95.94 233 SER A C 1
ATOM 1766 O O . SER A 1 233 ? 13.565 11.595 -12.069 1.00 95.94 233 SER A O 1
ATOM 1768 N N . ASP A 1 234 ? 13.458 13.582 -13.133 1.00 96.38 234 ASP A N 1
ATOM 1769 C CA . ASP A 1 234 ? 13.932 14.395 -12.009 1.00 96.38 234 ASP A CA 1
ATOM 1770 C C . ASP A 1 234 ? 13.115 14.161 -10.732 1.00 96.38 234 ASP A C 1
ATOM 1772 O O . ASP A 1 234 ? 13.696 13.917 -9.682 1.00 96.38 234 ASP A O 1
ATOM 1776 N N . ALA A 1 235 ? 11.782 14.157 -10.830 1.00 95.19 235 ALA A N 1
ATOM 1777 C CA . ALA A 1 235 ? 10.902 14.042 -9.668 1.00 95.19 235 ALA A CA 1
ATOM 1778 C C . ALA A 1 235 ? 11.046 12.695 -8.936 1.00 95.19 235 ALA A C 1
ATOM 1780 O O . ALA A 1 235 ? 11.043 12.647 -7.710 1.00 95.19 235 ALA A O 1
ATOM 1781 N N . LEU A 1 236 ? 11.218 11.597 -9.679 1.00 97.75 236 LEU A N 1
ATOM 1782 C CA . LEU A 1 236 ? 11.470 10.281 -9.087 1.00 97.75 236 LEU A CA 1
ATOM 1783 C C . LEU A 1 236 ? 12.860 10.196 -8.442 1.00 97.75 236 LEU A C 1
ATOM 1785 O O . LEU A 1 236 ? 13.009 9.590 -7.386 1.00 97.75 236 LEU A O 1
ATOM 1789 N N . ILE A 1 237 ? 13.868 10.826 -9.051 1.00 97.69 237 ILE A N 1
ATOM 1790 C CA . ILE A 1 237 ? 15.219 10.899 -8.481 1.00 97.69 237 ILE A CA 1
ATOM 1791 C C . ILE A 1 237 ? 15.241 11.752 -7.212 1.00 97.69 237 ILE A C 1
ATOM 1793 O O . ILE A 1 237 ? 15.966 11.423 -6.277 1.00 97.69 237 ILE A O 1
ATOM 1797 N N . ASP A 1 238 ? 14.450 12.821 -7.147 1.00 96.69 238 ASP A N 1
ATOM 1798 C CA . ASP A 1 238 ? 14.356 13.652 -5.948 1.00 96.69 238 ASP A CA 1
ATOM 1799 C C . ASP A 1 238 ? 13.791 12.846 -4.757 1.00 96.69 238 ASP A C 1
ATOM 1801 O O . ASP A 1 238 ? 14.297 12.991 -3.645 1.00 96.69 238 ASP A O 1
ATOM 1805 N N . LEU A 1 239 ? 12.853 11.914 -4.993 1.00 98.19 239 LEU A N 1
ATOM 1806 C CA . LEU A 1 239 ? 12.363 10.982 -3.963 1.00 98.19 239 LEU A CA 1
ATOM 1807 C C . LEU A 1 239 ? 13.413 9.952 -3.514 1.00 98.19 239 LEU A C 1
ATOM 1809 O O . LEU A 1 239 ? 13.437 9.580 -2.342 1.00 98.19 239 LEU A O 1
ATOM 1813 N N . ILE A 1 240 ? 14.298 9.510 -4.414 1.00 98.19 240 ILE A N 1
ATOM 1814 C CA . ILE A 1 240 ? 15.459 8.686 -4.032 1.00 98.19 240 ILE A CA 1
ATOM 1815 C C . ILE A 1 240 ? 16.394 9.509 -3.139 1.00 98.19 240 ILE A C 1
ATOM 1817 O O . ILE A 1 240 ? 16.782 9.082 -2.056 1.00 98.19 240 ILE A O 1
ATOM 1821 N N . LYS A 1 241 ? 16.729 10.731 -3.564 1.00 97.06 241 LYS A N 1
ATOM 1822 C CA . LYS A 1 241 ? 17.693 11.591 -2.865 1.00 97.06 241 LYS A CA 1
ATOM 1823 C C . LYS A 1 241 ? 17.225 12.044 -1.486 1.00 97.06 241 LYS A C 1
ATOM 1825 O O . LYS A 1 241 ? 18.073 12.244 -0.621 1.00 97.06 241 LYS A O 1
ATOM 1830 N N . CYS A 1 242 ? 15.921 12.233 -1.275 1.00 96.62 242 CYS A N 1
ATOM 1831 C CA . CYS A 1 242 ? 15.390 12.585 0.043 1.00 96.62 242 CYS A CA 1
ATOM 1832 C C . CYS A 1 242 ? 15.181 11.377 0.973 1.00 96.62 242 CYS A C 1
ATOM 1834 O O . CYS A 1 242 ? 14.777 11.574 2.114 1.00 96.62 242 CYS A O 1
ATOM 1836 N N . GLY A 1 243 ? 15.466 10.152 0.512 1.00 96.56 243 GLY A N 1
ATOM 1837 C CA . GLY A 1 243 ? 15.346 8.925 1.304 1.00 96.56 243 GLY A CA 1
ATOM 1838 C C . GLY A 1 243 ? 13.942 8.318 1.339 1.00 96.56 243 GLY A C 1
ATOM 1839 O O . GLY A 1 243 ? 13.742 7.292 1.984 1.00 96.56 243 GLY A O 1
ATOM 1840 N N . ALA A 1 244 ? 12.972 8.903 0.630 1.00 97.31 244 ALA A N 1
ATOM 1841 C CA . ALA A 1 244 ? 11.628 8.339 0.547 1.00 97.31 244 ALA A CA 1
ATOM 1842 C C . ALA A 1 244 ? 11.604 7.028 -0.256 1.00 97.31 244 ALA A C 1
ATOM 1844 O O . ALA A 1 244 ? 10.831 6.121 0.057 1.00 97.31 244 ALA A O 1
ATOM 1845 N N . VAL A 1 245 ? 12.462 6.915 -1.278 1.00 98.44 245 VAL A N 1
ATOM 1846 C CA . VAL A 1 245 ? 12.633 5.714 -2.108 1.00 98.44 245 VAL A CA 1
ATOM 1847 C C . VAL A 1 245 ? 13.981 5.056 -1.823 1.00 98.44 245 VAL A C 1
ATOM 1849 O O . VAL A 1 245 ? 15.024 5.671 -2.021 1.00 98.44 245 VAL A O 1
ATOM 1852 N N . ASP A 1 246 ? 13.949 3.771 -1.479 1.00 96.31 246 ASP A N 1
ATOM 1853 C CA . ASP A 1 246 ? 15.128 2.907 -1.318 1.00 96.31 246 ASP A CA 1
ATOM 1854 C C . ASP A 1 246 ? 14.995 1.567 -2.074 1.00 96.31 246 ASP A C 1
ATOM 1856 O O . ASP A 1 246 ? 15.933 0.778 -2.133 1.00 96.31 246 ASP A O 1
ATOM 1860 N N . ASN A 1 247 ? 13.827 1.297 -2.674 1.00 97.56 247 ASN A N 1
ATOM 1861 C CA . ASN A 1 247 ? 13.475 0.032 -3.322 1.00 97.56 247 ASN A CA 1
ATOM 1862 C C . ASN A 1 247 ? 13.507 -1.213 -2.408 1.00 97.56 247 ASN A C 1
ATOM 1864 O O . ASN A 1 247 ? 13.350 -2.326 -2.920 1.00 97.56 247 ASN A O 1
ATOM 1868 N N . SER A 1 248 ? 13.658 -1.069 -1.087 1.00 94.31 248 SER A N 1
ATOM 1869 C CA . SER A 1 248 ? 13.861 -2.181 -0.142 1.00 94.31 248 SER A CA 1
ATOM 1870 C C . SER A 1 248 ? 12.625 -3.069 0.012 1.00 94.31 248 SER A C 1
ATOM 1872 O O . SER A 1 248 ? 12.739 -4.274 0.227 1.00 94.31 248 SER A O 1
ATOM 1874 N N . ARG A 1 249 ? 11.428 -2.492 -0.153 1.00 91.12 249 ARG A N 1
ATOM 1875 C CA . ARG A 1 249 ? 10.137 -3.191 -0.016 1.00 91.12 249 ARG A CA 1
ATOM 1876 C C . ARG A 1 249 ? 9.532 -3.657 -1.341 1.00 91.12 249 ARG A C 1
ATOM 1878 O O . ARG A 1 249 ? 8.432 -4.211 -1.345 1.00 91.12 249 ARG A O 1
ATOM 1885 N N . LYS A 1 250 ? 10.221 -3.472 -2.473 1.00 94.00 250 LYS A N 1
ATOM 1886 C CA . LYS A 1 250 ? 9.744 -4.026 -3.746 1.00 94.00 250 LYS A CA 1
ATOM 1887 C C . LYS A 1 250 ? 9.733 -5.551 -3.676 1.00 94.00 250 LYS A C 1
ATOM 1889 O O . LYS A 1 250 ? 10.767 -6.169 -3.457 1.00 94.00 250 LYS A O 1
ATOM 1894 N N . HIS A 1 251 ? 8.577 -6.157 -3.940 1.00 86.44 251 HIS A N 1
ATOM 1895 C CA . HIS A 1 251 ? 8.455 -7.619 -4.004 1.00 86.44 251 HIS A CA 1
ATOM 1896 C C . HIS A 1 251 ? 9.237 -8.217 -5.184 1.00 86.44 251 HIS A C 1
ATOM 1898 O O . HIS A 1 251 ? 9.757 -9.327 -5.107 1.00 86.44 251 HIS A O 1
ATOM 1904 N N . PHE A 1 252 ? 9.347 -7.464 -6.278 1.00 90.12 252 PHE A N 1
ATOM 1905 C CA . PHE A 1 252 ? 10.057 -7.866 -7.481 1.00 90.12 252 PHE A CA 1
ATOM 1906 C C . PHE A 1 252 ? 11.247 -6.935 -7.729 1.00 90.12 252 PHE A C 1
ATOM 1908 O O . PHE A 1 252 ? 11.070 -5.722 -7.803 1.00 90.12 252 PHE A O 1
ATOM 1915 N N . GLN A 1 253 ? 12.452 -7.496 -7.898 1.00 92.00 253 GLN A N 1
ATOM 1916 C CA . GLN A 1 253 ? 13.698 -6.729 -8.091 1.00 92.00 253 GLN A CA 1
ATOM 1917 C C . GLN A 1 253 ? 13.959 -5.734 -6.938 1.00 92.00 253 GLN A C 1
ATOM 1919 O O . GLN A 1 253 ? 14.078 -4.522 -7.155 1.00 92.00 253 GLN A O 1
ATOM 1924 N N . ALA A 1 254 ? 13.994 -6.254 -5.705 1.00 93.25 254 ALA A N 1
ATOM 1925 C CA . ALA A 1 254 ? 14.282 -5.485 -4.494 1.00 93.25 254 ALA A CA 1
ATOM 1926 C C . ALA A 1 254 ? 15.641 -4.769 -4.577 1.00 93.25 254 ALA A C 1
ATOM 1928 O O . ALA A 1 254 ? 16.588 -5.270 -5.182 1.00 93.25 254 ALA A O 1
ATOM 1929 N N . GLY A 1 255 ? 15.718 -3.569 -4.002 1.00 93.88 255 GLY A N 1
ATOM 1930 C CA . GLY A 1 255 ? 16.923 -2.732 -3.999 1.00 93.88 255 GLY A CA 1
ATOM 1931 C C . GLY A 1 255 ? 17.272 -2.084 -5.346 1.00 93.88 255 GLY A C 1
ATOM 1932 O O . GLY A 1 255 ? 18.230 -1.328 -5.417 1.00 93.88 255 GLY A O 1
ATOM 1933 N N . THR A 1 256 ? 16.506 -2.335 -6.417 1.00 97.50 256 THR A N 1
ATOM 1934 C CA . THR A 1 256 ? 16.810 -1.807 -7.758 1.00 97.50 256 THR A CA 1
ATOM 1935 C C . THR A 1 256 ? 15.665 -0.964 -8.316 1.00 97.50 256 THR A C 1
ATOM 1937 O O . THR A 1 256 ? 14.515 -1.409 -8.389 1.00 97.50 256 THR A O 1
ATOM 1940 N N . THR A 1 257 ? 15.986 0.235 -8.801 1.00 98.56 257 THR A N 1
ATOM 1941 C CA . THR A 1 257 ? 15.088 1.070 -9.607 1.00 98.56 257 THR A CA 1
ATOM 1942 C C . THR A 1 257 ? 14.969 0.481 -11.011 1.00 98.56 257 THR A C 1
ATOM 1944 O O . THR A 1 257 ? 15.952 0.408 -11.748 1.00 98.56 257 THR A O 1
ATOM 1947 N N . ILE A 1 258 ? 13.754 0.090 -11.407 1.00 98.50 258 ILE A N 1
ATOM 1948 C CA . ILE A 1 258 ? 13.484 -0.455 -12.745 1.00 98.50 258 ILE A CA 1
ATOM 1949 C C . ILE A 1 258 ? 12.881 0.632 -13.631 1.00 98.50 258 ILE A C 1
ATOM 1951 O O . ILE A 1 258 ? 11.861 1.230 -13.277 1.00 98.50 258 ILE A O 1
ATOM 1955 N N . ALA A 1 259 ? 13.493 0.863 -14.795 1.00 98.25 259 ALA A N 1
ATOM 1956 C CA . ALA A 1 259 ? 13.017 1.820 -15.789 1.00 98.25 259 ALA A CA 1
ATOM 1957 C C . ALA A 1 259 ? 13.110 1.281 -17.228 1.00 98.25 259 ALA A C 1
ATOM 1959 O O . ALA A 1 259 ? 13.810 0.305 -17.484 1.00 98.25 259 ALA A O 1
ATOM 1960 N N . SER A 1 260 ? 12.427 1.909 -18.197 1.00 97.62 260 SER A N 1
ATOM 1961 C CA . SER A 1 260 ? 12.646 1.611 -19.630 1.00 97.62 260 SER A CA 1
ATOM 1962 C C . SER A 1 260 ? 13.454 2.682 -20.361 1.00 97.62 260 SER A C 1
ATOM 1964 O O . SER A 1 260 ? 14.215 2.380 -21.277 1.00 97.62 260 SER A O 1
ATOM 1966 N N . HIS A 1 261 ? 13.336 3.937 -19.937 1.00 97.25 261 HIS A N 1
ATOM 1967 C CA . HIS A 1 261 ? 14.113 5.060 -20.454 1.00 97.25 261 HIS A CA 1
ATOM 1968 C C . HIS A 1 261 ? 14.158 6.193 -19.422 1.00 97.25 261 HIS A C 1
ATOM 1970 O O . HIS A 1 261 ? 13.402 6.182 -18.447 1.00 97.25 261 HIS A O 1
ATOM 1976 N N . ALA A 1 262 ? 15.045 7.166 -19.624 1.00 97.31 262 ALA A N 1
ATOM 1977 C CA . ALA A 1 262 ? 15.170 8.348 -18.779 1.00 97.31 262 ALA A CA 1
ATOM 1978 C C . ALA A 1 262 ? 15.080 9.631 -19.608 1.00 97.31 262 ALA A C 1
ATOM 1980 O O . ALA A 1 262 ? 15.699 9.751 -20.667 1.00 97.31 262 ALA A O 1
ATOM 1981 N N . ILE A 1 263 ? 14.307 10.597 -19.113 1.00 94.44 263 ILE A N 1
ATOM 1982 C CA . ILE A 1 263 ? 14.168 11.933 -19.700 1.00 94.44 263 ILE A CA 1
ATOM 1983 C C . ILE A 1 263 ? 14.113 12.938 -18.554 1.00 94.44 263 ILE A C 1
ATOM 1985 O O . ILE A 1 263 ? 13.309 12.791 -17.635 1.00 94.44 263 ILE A O 1
ATOM 1989 N N . GLY A 1 264 ? 14.938 13.979 -18.629 1.00 94.38 264 GLY A N 1
ATOM 1990 C CA . GLY A 1 264 ? 14.947 15.023 -17.614 1.00 94.38 264 GLY A CA 1
ATOM 1991 C C . GLY A 1 264 ? 16.070 16.028 -17.801 1.00 94.38 264 GLY A C 1
ATOM 1992 O O . GLY A 1 264 ? 16.571 16.232 -18.914 1.00 94.38 264 GLY A O 1
ATOM 1993 N N . SER A 1 265 ? 16.464 16.660 -16.701 1.00 95.25 265 SER A N 1
ATOM 1994 C CA . SER A 1 265 ? 17.620 17.549 -16.665 1.00 95.25 265 SER A CA 1
ATOM 1995 C C . SER A 1 265 ? 18.938 16.782 -16.829 1.00 95.25 265 SER A C 1
ATOM 1997 O O . SER A 1 265 ? 18.999 15.554 -16.764 1.00 95.25 265 SER A O 1
ATOM 1999 N N . ARG A 1 266 ? 20.044 17.522 -16.971 1.00 95.25 266 ARG A N 1
ATOM 2000 C CA . ARG A 1 266 ? 21.393 16.937 -16.976 1.00 95.25 266 ARG A CA 1
ATOM 2001 C C . ARG A 1 266 ? 21.660 16.066 -15.740 1.00 95.25 266 ARG A C 1
ATOM 2003 O O . ARG A 1 266 ? 22.273 15.016 -15.878 1.00 95.25 266 ARG A O 1
ATOM 2010 N N . ALA A 1 267 ? 21.134 16.452 -14.577 1.00 95.56 267 ALA A N 1
ATOM 2011 C CA . ALA A 1 267 ? 21.320 15.704 -13.338 1.00 95.56 267 ALA A CA 1
ATOM 2012 C C . ALA A 1 267 ? 20.706 14.294 -13.390 1.00 95.56 267 ALA A C 1
ATOM 2014 O O . ALA A 1 267 ? 21.189 13.407 -12.694 1.00 95.56 267 ALA A O 1
ATOM 2015 N N . VAL A 1 268 ? 19.673 14.070 -14.213 1.00 96.94 268 VAL A N 1
ATOM 2016 C CA . VAL A 1 268 ? 19.107 12.730 -14.437 1.00 96.94 268 VAL A CA 1
ATOM 2017 C C . VAL A 1 268 ? 20.102 11.849 -15.178 1.00 96.94 268 VAL A C 1
ATOM 2019 O O . VAL A 1 268 ? 20.335 10.714 -14.780 1.00 96.94 268 VAL A O 1
ATOM 2022 N N . TYR A 1 269 ? 20.715 12.378 -16.238 1.00 97.75 269 TYR A N 1
ATOM 2023 C CA . TYR A 1 269 ? 21.684 11.637 -17.045 1.00 97.75 269 TYR A CA 1
ATOM 2024 C C . TYR A 1 269 ? 22.969 11.346 -16.271 1.00 97.75 269 TYR A C 1
ATOM 2026 O O . TYR A 1 269 ? 23.501 10.245 -16.380 1.00 97.75 269 TYR A O 1
ATOM 2034 N N . ASP A 1 270 ? 23.417 12.296 -15.449 1.00 97.44 270 ASP A N 1
ATOM 2035 C CA . ASP A 1 270 ? 24.563 12.102 -14.563 1.00 97.44 270 ASP A CA 1
ATOM 2036 C C . ASP A 1 270 ? 24.251 11.052 -13.477 1.00 97.44 270 ASP A C 1
ATOM 2038 O O . ASP A 1 270 ? 25.088 10.201 -13.198 1.00 97.44 270 ASP A O 1
ATOM 2042 N N . PHE A 1 271 ? 23.035 11.054 -12.910 1.00 98.00 271 PHE A N 1
ATOM 2043 C CA . PHE A 1 271 ? 22.618 10.107 -11.864 1.00 98.00 271 PHE A CA 1
ATOM 2044 C C . PHE A 1 271 ? 22.562 8.648 -12.334 1.00 98.00 271 PHE A C 1
ATOM 2046 O O . PHE A 1 271 ? 22.844 7.744 -11.552 1.00 98.00 271 PHE A O 1
ATOM 2053 N N . VAL A 1 272 ? 22.168 8.403 -13.587 1.00 97.94 272 VAL A N 1
ATOM 2054 C CA . VAL A 1 272 ? 22.042 7.036 -14.128 1.00 97.94 272 VAL A CA 1
ATOM 2055 C C . VAL A 1 272 ? 23.341 6.496 -14.724 1.00 97.94 272 VAL A C 1
ATOM 2057 O O . VAL A 1 272 ? 23.417 5.310 -15.042 1.00 97.94 272 VAL A O 1
ATOM 2060 N N . ASN A 1 273 ? 24.347 7.349 -14.923 1.00 97.88 273 ASN A N 1
ATOM 2061 C CA . ASN A 1 273 ? 25.623 6.946 -15.494 1.00 97.88 273 ASN A CA 1
ATOM 2062 C C . ASN A 1 273 ? 26.396 6.066 -14.505 1.00 97.88 273 ASN A C 1
ATOM 2064 O O . ASN A 1 273 ? 26.777 6.533 -13.439 1.00 97.88 273 ASN A O 1
ATOM 2068 N N . GLU A 1 274 ? 26.642 4.812 -14.884 1.00 96.06 274 GLU A N 1
ATOM 2069 C CA . GLU A 1 274 ? 27.378 3.809 -14.100 1.00 96.06 274 GLU A CA 1
ATOM 2070 C C . GLU A 1 274 ? 26.777 3.531 -12.712 1.00 96.06 274 GLU A C 1
ATOM 2072 O O . GLU A 1 274 ? 27.454 3.024 -11.823 1.00 96.06 274 GLU A O 1
ATOM 2077 N N . ASN A 1 275 ? 25.484 3.814 -12.527 1.00 97.19 275 ASN A N 1
ATOM 2078 C CA . ASN A 1 275 ? 24.792 3.593 -11.262 1.00 97.19 275 ASN A CA 1
ATOM 2079 C C . ASN A 1 275 ? 24.189 2.173 -11.201 1.00 97.19 275 ASN A C 1
ATOM 2081 O O . ASN A 1 275 ? 23.217 1.905 -11.920 1.00 97.19 275 ASN A O 1
ATOM 2085 N N . PRO A 1 276 ? 24.723 1.258 -10.364 1.00 94.69 276 PRO A N 1
ATOM 2086 C CA . PRO A 1 276 ? 24.270 -0.135 -10.296 1.00 94.69 276 PRO A CA 1
ATOM 2087 C C . PRO A 1 276 ? 22.848 -0.295 -9.744 1.00 94.69 276 PRO A C 1
ATOM 2089 O O . PRO A 1 276 ? 22.214 -1.313 -10.003 1.00 94.69 276 PRO A O 1
ATOM 2092 N N . GLU A 1 277 ? 22.321 0.707 -9.040 1.00 95.81 277 GLU A N 1
ATOM 2093 C CA . GLU A 1 277 ? 20.983 0.673 -8.437 1.00 95.81 277 GLU A CA 1
ATOM 2094 C C . GLU A 1 277 ? 19.866 1.003 -9.439 1.00 95.81 277 GLU A C 1
ATOM 2096 O O . GLU A 1 277 ? 18.680 0.933 -9.105 1.00 95.81 277 GLU A O 1
ATOM 2101 N N . VAL A 1 278 ? 20.213 1.366 -10.680 1.00 98.12 278 VAL A N 1
ATOM 2102 C CA . VAL A 1 278 ? 19.255 1.672 -11.749 1.00 98.12 278 VAL A CA 1
ATOM 2103 C C . VAL A 1 278 ? 19.452 0.712 -12.914 1.00 98.12 278 VAL A C 1
ATOM 2105 O O . VAL A 1 278 ? 20.507 0.694 -13.547 1.00 98.12 278 VAL A O 1
ATOM 2108 N N . SER A 1 279 ? 18.403 -0.035 -13.257 1.00 97.88 279 SER A N 1
ATOM 2109 C CA . SER A 1 279 ? 18.425 -0.991 -14.365 1.00 97.88 279 SER A CA 1
ATOM 2110 C C . SER A 1 279 ? 17.384 -0.646 -15.428 1.00 97.88 279 SER A C 1
ATOM 2112 O O . SER A 1 279 ? 16.182 -0.562 -15.147 1.00 97.88 279 SER A O 1
ATOM 2114 N N . PHE A 1 280 ? 17.844 -0.463 -16.671 1.00 98.50 280 PHE A N 1
ATOM 2115 C CA . PHE A 1 280 ? 16.985 -0.162 -17.814 1.00 98.50 280 PHE A CA 1
ATOM 2116 C C . PHE A 1 280 ? 16.678 -1.410 -18.636 1.00 98.50 280 PHE A C 1
ATOM 2118 O O . PHE A 1 280 ? 17.581 -2.137 -19.039 1.00 98.50 280 PHE A O 1
ATOM 2125 N N . HIS A 1 281 ? 15.407 -1.642 -18.958 1.00 98.06 281 HIS A N 1
ATOM 2126 C CA . HIS A 1 281 ? 14.970 -2.788 -19.759 1.00 98.06 281 HIS A CA 1
ATOM 2127 C C . HIS A 1 281 ? 14.005 -2.369 -20.873 1.00 98.06 281 HIS A C 1
ATOM 2129 O O . HIS A 1 281 ? 13.472 -1.263 -20.881 1.00 98.06 281 HIS A O 1
ATOM 2135 N N . SER A 1 282 ? 13.767 -3.259 -21.839 1.00 97.38 282 SER A N 1
ATOM 2136 C CA . SER A 1 282 ? 12.833 -2.960 -22.927 1.00 97.38 282 SER A CA 1
ATOM 2137 C C . SER A 1 282 ? 11.416 -2.709 -22.398 1.00 97.38 282 SER A C 1
ATOM 2139 O O . SER A 1 282 ? 10.957 -3.398 -21.484 1.00 97.38 282 SER A O 1
ATOM 2141 N N . SER A 1 283 ? 10.684 -1.783 -23.024 1.00 96.38 283 SER A N 1
ATOM 2142 C CA . SER A 1 283 ? 9.282 -1.499 -22.691 1.00 96.38 283 SER A CA 1
ATOM 2143 C C . SER A 1 283 ? 8.383 -2.729 -22.814 1.00 96.38 283 SER A C 1
ATOM 2145 O O . SER A 1 283 ? 7.398 -2.820 -22.097 1.00 96.38 283 SER A O 1
ATOM 2147 N N . GLY A 1 284 ? 8.744 -3.712 -23.644 1.00 96.56 284 GLY A N 1
ATOM 2148 C CA . GLY A 1 284 ? 7.995 -4.968 -23.764 1.00 96.56 284 GLY A CA 1
ATOM 2149 C C . GLY A 1 284 ? 8.062 -5.854 -22.516 1.00 96.56 284 GLY A C 1
ATOM 2150 O O . GLY A 1 284 ? 7.312 -6.813 -22.426 1.00 96.56 284 GLY A O 1
ATOM 2151 N N . TRP A 1 285 ? 8.958 -5.543 -21.575 1.00 97.00 285 TRP A N 1
ATOM 2152 C CA . TRP A 1 285 ? 9.069 -6.209 -20.278 1.00 97.00 285 TRP A CA 1
ATOM 2153 C C . TRP A 1 285 ? 8.707 -5.264 -19.130 1.00 97.00 285 TRP A C 1
ATOM 2155 O O . TRP A 1 285 ? 7.898 -5.616 -18.281 1.00 97.00 285 TRP A O 1
ATOM 2165 N N . VAL A 1 286 ? 9.244 -4.036 -19.129 1.00 98.06 286 VAL A N 1
ATOM 2166 C CA . VAL A 1 286 ? 8.963 -3.043 -18.072 1.00 98.06 286 VAL A CA 1
ATOM 2167 C C . VAL A 1 286 ? 7.479 -2.700 -18.018 1.00 98.06 286 VAL A C 1
ATOM 2169 O O . VAL A 1 286 ? 6.927 -2.545 -16.930 1.00 98.06 286 VAL A O 1
ATOM 2172 N N . ASN A 1 287 ? 6.840 -2.592 -19.182 1.00 98.06 287 ASN A N 1
ATOM 2173 C CA . ASN A 1 287 ? 5.448 -2.192 -19.299 1.00 98.06 287 ASN A CA 1
ATOM 2174 C C . ASN A 1 287 ? 4.518 -3.396 -19.473 1.00 98.06 287 ASN A C 1
ATOM 2176 O O . ASN A 1 287 ? 3.351 -3.204 -19.778 1.00 98.06 287 ASN A O 1
ATOM 2180 N N . ASP A 1 288 ? 4.992 -4.634 -19.339 1.00 97.44 288 ASP A N 1
ATOM 2181 C CA . ASP A 1 288 ? 4.079 -5.773 -19.391 1.00 97.44 288 ASP A CA 1
ATOM 2182 C C . ASP A 1 288 ? 3.215 -5.778 -18.114 1.00 97.44 288 ASP A C 1
ATOM 2184 O O . ASP A 1 288 ? 3.775 -5.852 -17.011 1.00 97.44 288 ASP A O 1
ATOM 2188 N N . PRO A 1 289 ? 1.870 -5.715 -18.212 1.00 97.56 289 PRO A N 1
ATOM 2189 C CA . PRO A 1 289 ? 1.000 -5.759 -17.042 1.00 97.56 289 PRO A CA 1
ATOM 2190 C C . PRO A 1 289 ? 1.269 -6.953 -16.121 1.00 97.56 289 PRO A C 1
ATOM 2192 O O . PRO A 1 289 ? 1.143 -6.799 -14.907 1.00 97.56 289 PRO A O 1
ATOM 2195 N N . SER A 1 290 ? 1.672 -8.118 -16.651 1.00 97.12 290 SER A N 1
ATOM 2196 C CA . SER A 1 290 ? 1.976 -9.285 -15.814 1.00 97.12 290 SER A CA 1
ATOM 2197 C C . SER A 1 290 ? 3.278 -9.132 -15.034 1.00 97.12 290 SER A C 1
ATOM 2199 O O . SER A 1 290 ? 3.389 -9.678 -13.944 1.00 97.12 290 SER A O 1
ATOM 2201 N N . VAL A 1 291 ? 4.254 -8.388 -15.565 1.00 97.62 291 VAL A N 1
ATOM 2202 C CA . VAL A 1 291 ? 5.510 -8.081 -14.861 1.00 97.62 291 VAL A CA 1
ATOM 2203 C C . VAL A 1 291 ? 5.274 -6.991 -13.820 1.00 97.62 291 VAL A C 1
ATOM 2205 O O . VAL A 1 291 ? 5.739 -7.106 -12.690 1.00 97.62 291 VAL A O 1
ATOM 2208 N N . ILE A 1 292 ? 4.505 -5.957 -14.167 1.00 98.38 292 ILE A N 1
ATOM 2209 C CA . ILE A 1 292 ? 4.134 -4.883 -13.237 1.00 98.38 292 ILE A CA 1
ATOM 2210 C C . ILE A 1 292 ? 3.403 -5.458 -12.013 1.00 98.38 292 ILE A C 1
ATOM 2212 O O . ILE A 1 292 ? 3.710 -5.072 -10.885 1.00 98.38 292 ILE A O 1
ATOM 2216 N N . ALA A 1 293 ? 2.486 -6.409 -12.232 1.00 97.25 293 ALA A N 1
ATOM 2217 C CA . ALA A 1 293 ? 1.693 -7.056 -11.186 1.00 97.25 293 ALA A CA 1
ATOM 2218 C C . ALA A 1 293 ? 2.513 -7.894 -10.186 1.00 97.25 293 ALA A C 1
ATOM 2220 O O . ALA A 1 293 ? 1.996 -8.217 -9.120 1.00 97.25 293 ALA A O 1
ATOM 2221 N N . LEU A 1 294 ? 3.777 -8.219 -10.495 1.00 94.88 294 LEU A N 1
ATOM 2222 C CA . LEU A 1 294 ? 4.682 -8.890 -9.553 1.00 94.88 294 LEU A CA 1
ATOM 2223 C C . LEU A 1 294 ? 5.066 -7.987 -8.375 1.00 94.88 294 LEU A C 1
ATOM 2225 O O . LEU A 1 294 ? 5.466 -8.484 -7.331 1.00 94.88 294 LEU A O 1
ATOM 2229 N N . ASN A 1 295 ? 4.966 -6.664 -8.513 1.00 94.88 295 ASN A N 1
ATOM 2230 C CA . ASN A 1 295 ? 5.174 -5.764 -7.383 1.00 94.88 295 ASN A CA 1
ATOM 2231 C C . ASN A 1 295 ? 3.925 -5.739 -6.495 1.00 94.88 295 ASN A C 1
ATOM 2233 O O . ASN A 1 295 ? 2.805 -5.714 -7.002 1.00 94.88 295 ASN A O 1
ATOM 2237 N N . HIS A 1 296 ? 4.098 -5.677 -5.176 1.00 91.81 296 HIS A N 1
ATOM 2238 C CA . HIS A 1 296 ? 3.012 -5.383 -4.237 1.00 91.81 296 HIS A CA 1
ATOM 2239 C C . HIS A 1 296 ? 2.826 -3.870 -4.092 1.00 91.81 296 HIS A C 1
ATOM 2241 O O . HIS A 1 296 ? 3.778 -3.108 -4.274 1.00 91.81 296 HIS A O 1
ATOM 2247 N N . LYS A 1 297 ? 1.601 -3.439 -3.763 1.00 94.62 297 LYS A N 1
ATOM 2248 C CA . LYS A 1 297 ? 1.239 -2.024 -3.581 1.00 94.62 297 LYS A CA 1
ATOM 2249 C C . LYS A 1 297 ? 1.718 -1.150 -4.748 1.00 94.62 297 LYS A C 1
ATOM 2251 O O . LYS A 1 297 ? 2.302 -0.083 -4.558 1.00 94.62 297 LYS A O 1
ATOM 2256 N N . MET A 1 298 ? 1.525 -1.631 -5.977 1.00 97.88 298 MET A N 1
ATOM 2257 C CA . MET A 1 298 ? 1.924 -0.894 -7.172 1.00 97.88 298 MET A CA 1
ATOM 2258 C C . MET A 1 298 ? 1.016 0.327 -7.366 1.00 97.88 298 MET A C 1
ATOM 2260 O O . MET A 1 298 ? -0.182 0.173 -7.603 1.00 97.88 298 MET A O 1
ATOM 2264 N N . VAL A 1 299 ? 1.573 1.535 -7.309 1.00 98.00 299 VAL A N 1
ATOM 2265 C CA . VAL A 1 299 ? 0.858 2.797 -7.526 1.00 98.00 299 VAL A CA 1
ATOM 2266 C C . VAL A 1 299 ? 1.237 3.371 -8.888 1.00 98.00 299 VAL A C 1
ATOM 2268 O O . VAL A 1 299 ? 2.375 3.779 -9.116 1.00 98.00 299 VAL A O 1
ATOM 2271 N N . ALA A 1 300 ? 0.266 3.424 -9.799 1.00 97.94 300 ALA A N 1
ATOM 2272 C CA . ALA A 1 300 ? 0.450 3.958 -11.147 1.00 97.94 300 ALA A CA 1
ATOM 2273 C C . ALA A 1 300 ? -0.181 5.350 -11.265 1.00 97.94 300 ALA A C 1
ATOM 2275 O O . ALA A 1 300 ? -1.397 5.460 -11.422 1.00 97.94 300 ALA A O 1
ATOM 2276 N N . VAL A 1 301 ? 0.637 6.406 -11.213 1.00 97.94 301 VAL A N 1
ATOM 2277 C CA . VAL A 1 301 ? 0.193 7.810 -11.224 1.00 97.94 301 VAL A CA 1
ATOM 2278 C C . VAL A 1 301 ? 0.254 8.382 -12.637 1.00 97.94 301 VAL A C 1
ATOM 2280 O O . VAL A 1 301 ? 1.329 8.619 -13.197 1.00 97.94 301 VAL A O 1
ATOM 2283 N N . ASN A 1 302 ? -0.910 8.650 -13.227 1.00 96.06 302 ASN A N 1
ATOM 2284 C CA . ASN A 1 302 ? -1.016 9.110 -14.608 1.00 96.06 302 ASN A CA 1
ATOM 2285 C C . ASN A 1 302 ? -1.860 10.381 -14.754 1.00 96.06 302 ASN A C 1
ATOM 2287 O O . ASN A 1 302 ? -2.780 10.641 -13.990 1.00 96.06 302 ASN A O 1
ATOM 2291 N N . GLY A 1 303 ? -1.552 11.182 -15.774 1.00 94.00 303 GLY A N 1
ATOM 2292 C CA . GLY A 1 303 ? -2.325 12.377 -16.112 1.00 94.00 303 GLY A CA 1
ATOM 2293 C C . GLY A 1 303 ? -3.446 12.091 -17.113 1.00 94.00 303 GLY A C 1
ATOM 2294 O O . GLY A 1 303 ? -3.353 11.163 -17.919 1.00 94.00 303 GLY A O 1
ATOM 2295 N N . ALA A 1 304 ? -4.471 12.938 -17.114 1.00 93.44 304 ALA A N 1
ATOM 2296 C CA . ALA A 1 304 ? -5.526 12.961 -18.130 1.00 93.44 304 ALA A CA 1
ATOM 2297 C C . ALA A 1 304 ? -5.611 14.341 -18.790 1.00 93.44 304 ALA A C 1
ATOM 2299 O O . ALA A 1 304 ? -5.159 15.322 -18.200 1.00 93.44 304 ALA A O 1
ATOM 2300 N N . ARG A 1 305 ? -6.203 14.433 -19.992 1.00 91.44 305 ARG A N 1
ATOM 2301 C CA . ARG A 1 305 ? -6.602 15.703 -20.625 1.00 91.44 305 ARG A CA 1
ATOM 2302 C C . ARG A 1 305 ? -7.990 16.118 -20.142 1.00 91.44 305 ARG A C 1
ATOM 2304 O O . ARG A 1 305 ? -8.122 17.224 -19.625 1.00 91.44 305 ARG A O 1
ATOM 2311 N N . LEU A 1 306 ? -8.967 15.229 -20.290 1.00 94.69 306 LEU A N 1
ATOM 2312 C CA . LEU A 1 306 ? -10.352 15.375 -19.842 1.00 94.69 306 LEU A CA 1
ATOM 2313 C C . LEU A 1 306 ? -10.824 14.035 -19.279 1.00 94.69 306 LEU A C 1
ATOM 2315 O O . LEU A 1 306 ? -10.341 12.984 -19.711 1.00 94.69 306 LEU A O 1
ATOM 2319 N N . ILE A 1 307 ? -11.788 14.064 -18.366 1.00 98.00 307 ILE A N 1
ATOM 2320 C CA . ILE A 1 307 ? -12.483 12.860 -17.909 1.00 98.00 307 ILE A CA 1
ATOM 2321 C C . ILE A 1 307 ? -13.982 13.142 -17.915 1.00 98.00 307 ILE A C 1
ATOM 2323 O O . ILE A 1 307 ? -14.420 14.171 -17.402 1.00 98.00 307 ILE A O 1
ATOM 2327 N N . ASP A 1 308 ? -14.782 12.258 -18.509 1.00 97.50 308 ASP A N 1
ATOM 2328 C CA . ASP A 1 308 ? -16.234 12.404 -18.408 1.00 97.50 308 ASP A CA 1
ATOM 2329 C C . ASP A 1 308 ? -16.764 11.940 -17.044 1.00 97.50 308 ASP A C 1
ATOM 2331 O O . ASP A 1 308 ? -16.124 11.169 -16.330 1.00 97.50 308 ASP A O 1
ATOM 2335 N N . ILE A 1 309 ? -17.966 12.374 -16.676 1.00 97.31 309 ILE A N 1
ATOM 2336 C CA . ILE A 1 309 ? -18.583 12.005 -15.391 1.00 97.31 309 ILE A CA 1
ATOM 2337 C C . ILE A 1 309 ? -18.892 10.500 -15.251 1.00 97.31 309 ILE A C 1
ATOM 2339 O O . ILE A 1 309 ? -19.261 10.049 -14.173 1.00 97.31 309 ILE A O 1
ATOM 2343 N N . THR A 1 310 ? -18.720 9.683 -16.296 1.00 96.56 310 THR A N 1
ATOM 2344 C CA . THR A 1 310 ? -18.797 8.212 -16.188 1.00 96.56 310 THR A CA 1
ATOM 2345 C C . THR A 1 310 ? -17.435 7.563 -15.908 1.00 96.56 310 THR A C 1
ATOM 2347 O O . THR A 1 310 ? -17.358 6.358 -15.636 1.00 96.56 310 THR A O 1
ATOM 2350 N N . GLY A 1 311 ? -16.360 8.351 -15.951 1.00 96.12 311 GLY A N 1
ATOM 2351 C CA . GLY A 1 311 ? -14.983 7.927 -15.740 1.00 96.12 311 GLY A CA 1
ATOM 2352 C C . GLY A 1 311 ? -14.253 7.514 -17.018 1.00 96.12 311 GLY A C 1
ATOM 2353 O O . GLY A 1 311 ? -13.273 6.786 -16.917 1.00 96.12 311 GLY A O 1
ATOM 2354 N N . GLN A 1 312 ? -14.705 7.905 -18.215 1.00 96.50 312 GLN A N 1
ATOM 2355 C CA . GLN A 1 312 ? -13.908 7.700 -19.433 1.00 96.50 312 GLN A CA 1
ATOM 2356 C C . GLN A 1 312 ? -12.814 8.758 -19.524 1.00 96.50 312 GLN A C 1
ATOM 2358 O O . GLN A 1 312 ? -13.092 9.951 -19.413 1.00 96.50 312 GLN A O 1
ATOM 2363 N N . VAL A 1 313 ? -11.577 8.324 -19.760 1.00 95.75 313 VAL A N 1
ATOM 2364 C CA . VAL A 1 313 ? -10.413 9.212 -19.764 1.00 95.75 313 VAL A CA 1
ATOM 2365 C C . VAL A 1 313 ? -9.980 9.493 -21.193 1.00 95.75 313 VAL A C 1
ATOM 2367 O O . VAL A 1 313 ? -9.699 8.583 -21.978 1.00 95.75 313 VAL A O 1
ATOM 2370 N N . VAL A 1 314 ? -9.860 10.780 -21.495 1.00 94.06 314 VAL A N 1
ATOM 2371 C CA . VAL A 1 314 ? -9.250 11.294 -22.715 1.00 94.06 314 VAL A CA 1
ATOM 2372 C C . VAL A 1 314 ? -7.836 11.736 -22.393 1.00 94.06 314 VAL A C 1
ATOM 2374 O O . VAL A 1 314 ? -7.612 12.522 -21.468 1.00 94.06 314 VAL A O 1
ATOM 2377 N N . ARG A 1 315 ? -6.872 11.267 -23.183 1.00 89.62 315 ARG A N 1
ATOM 2378 C CA . ARG A 1 315 ? -5.460 11.618 -23.007 1.00 89.62 315 ARG A CA 1
ATOM 2379 C C . ARG A 1 315 ? -4.840 12.194 -24.270 1.00 89.62 315 ARG A C 1
ATOM 2381 O O . ARG A 1 315 ? -4.058 13.134 -24.171 1.00 89.62 315 ARG A O 1
ATOM 2388 N N . ASP A 1 316 ? -5.184 11.650 -25.430 1.00 87.25 316 ASP A N 1
ATOM 2389 C CA . ASP A 1 316 ? -4.469 11.881 -26.682 1.00 87.25 316 ASP A CA 1
ATOM 2390 C C . ASP A 1 316 ? -5.321 12.509 -27.790 1.00 87.25 316 ASP A C 1
ATOM 2392 O O . ASP A 1 316 ? -4.911 12.486 -28.942 1.00 87.25 316 ASP A O 1
ATOM 2396 N N . SER A 1 317 ? -6.498 13.067 -27.498 1.00 89.75 317 SER A N 1
ATOM 2397 C CA . SER A 1 317 ? -7.344 13.667 -28.539 1.00 89.75 317 SER A CA 1
ATOM 2398 C C 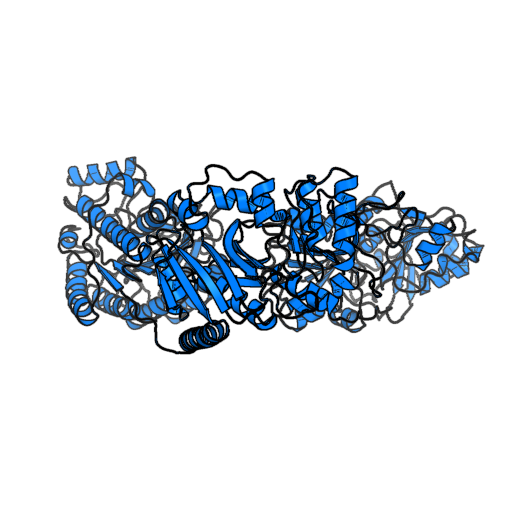. SER A 1 317 ? -8.230 14.811 -28.042 1.00 89.75 317 SER A C 1
ATOM 2400 O O . SER A 1 317 ? -8.441 14.988 -26.840 1.00 89.75 317 SER A O 1
ATOM 2402 N N . ALA A 1 318 ? -8.728 15.610 -28.986 1.00 89.25 318 ALA A N 1
ATOM 2403 C CA . ALA A 1 318 ? -9.821 16.557 -28.794 1.00 89.25 318 ALA A CA 1
ATOM 2404 C C . ALA A 1 318 ? -10.643 16.633 -30.089 1.00 89.25 318 ALA A C 1
ATOM 2406 O O . ALA A 1 318 ? -10.151 17.100 -31.119 1.00 89.25 318 ALA A O 1
ATOM 2407 N N . GLY A 1 319 ? -11.882 16.134 -30.054 1.00 90.38 319 GLY A N 1
ATOM 2408 C CA . GLY A 1 319 ? -12.641 15.887 -31.279 1.00 90.38 319 GLY A CA 1
ATOM 2409 C C . GLY A 1 319 ? -11.863 14.956 -32.213 1.00 90.38 319 GLY A C 1
ATOM 2410 O O . GLY A 1 319 ? -11.249 13.997 -31.759 1.00 90.38 319 GLY A O 1
ATOM 2411 N N . HIS A 1 320 ? -11.820 15.272 -33.505 1.00 89.81 320 HIS A N 1
ATOM 2412 C CA . HIS A 1 320 ? -11.126 14.464 -34.518 1.00 89.81 320 HIS A CA 1
ATOM 2413 C C . HIS A 1 320 ? -9.598 14.668 -34.582 1.00 89.81 320 HIS A C 1
ATOM 2415 O O . HIS A 1 320 ? -8.951 14.124 -35.476 1.00 89.81 320 HIS A O 1
ATOM 2421 N N . GLN A 1 321 ? -9.012 15.476 -33.691 1.00 89.31 321 GLN A N 1
ATOM 2422 C CA . GLN A 1 321 ? -7.569 15.738 -33.664 1.00 89.31 321 GLN A CA 1
ATOM 2423 C C . GLN A 1 321 ? -6.878 14.920 -32.572 1.00 89.31 321 GLN A C 1
ATOM 2425 O O . GLN A 1 321 ? -7.392 14.815 -31.457 1.00 89.31 321 GLN A O 1
ATOM 2430 N N . TYR A 1 322 ? -5.689 14.394 -32.881 1.00 87.56 322 TYR A N 1
ATOM 2431 C CA . TYR A 1 322 ? -4.873 13.594 -31.966 1.00 87.56 322 TYR A CA 1
ATOM 2432 C C . TYR A 1 322 ? -3.603 14.340 -31.524 1.00 87.56 322 TYR A C 1
ATOM 2434 O O . TYR A 1 322 ? -2.992 15.072 -32.301 1.00 87.56 322 TYR A O 1
ATOM 2442 N N . TYR A 1 323 ? -3.186 14.122 -30.277 1.00 84.88 323 TYR A N 1
ATOM 2443 C CA . TYR A 1 323 ? -2.040 14.749 -29.619 1.00 84.88 323 TYR A CA 1
ATOM 2444 C C . TYR A 1 323 ? -1.295 13.730 -28.745 1.00 84.88 323 TYR A C 1
ATOM 2446 O O . TYR A 1 323 ? -1.888 13.065 -27.898 1.00 84.88 323 TYR A O 1
ATOM 2454 N N . GLY A 1 324 ? 0.030 13.635 -28.853 1.00 84.38 324 GLY A N 1
ATOM 2455 C CA . GLY A 1 324 ? 0.780 12.623 -28.099 1.00 84.38 324 GLY A CA 1
ATOM 2456 C C . GLY A 1 324 ? 0.538 11.207 -28.629 1.00 84.38 324 GLY A C 1
ATOM 2457 O O . GLY A 1 324 ? 0.570 10.987 -29.832 1.00 84.38 324 GLY A O 1
ATOM 2458 N N . GLY A 1 325 ? 0.328 10.238 -27.743 1.00 84.12 325 GLY A N 1
ATOM 2459 C CA . GLY A 1 325 ? -0.131 8.894 -28.093 1.00 84.12 325 GLY A CA 1
ATOM 2460 C C . GLY A 1 325 ? -0.682 8.137 -26.883 1.00 84.12 325 GLY A C 1
ATOM 2461 O O . GLY A 1 325 ? -0.739 8.690 -25.781 1.00 84.12 325 GLY A O 1
ATOM 2462 N N . ILE A 1 326 ? -1.062 6.872 -27.067 1.00 83.56 326 ILE A N 1
ATOM 2463 C CA . ILE A 1 326 ? -1.549 6.004 -25.976 1.00 83.56 326 ILE A CA 1
ATOM 2464 C C . ILE A 1 326 ? -0.463 5.794 -24.907 1.00 83.56 326 ILE A C 1
ATOM 2466 O O . ILE A 1 326 ? -0.708 5.954 -23.709 1.00 83.56 326 ILE A O 1
ATOM 2470 N N . GLY A 1 327 ? 0.768 5.500 -25.338 1.00 89.06 327 GLY A N 1
ATOM 2471 C CA . GLY A 1 327 ? 1.901 5.279 -24.442 1.00 89.06 327 GLY A CA 1
ATOM 2472 C C . GLY A 1 327 ? 1.718 4.054 -23.540 1.00 89.06 327 GLY A C 1
ATOM 2473 O O . GLY A 1 327 ? 1.158 3.045 -23.951 1.00 89.06 327 GLY A O 1
ATOM 2474 N N . ALA A 1 328 ? 2.229 4.145 -22.312 1.00 91.50 328 ALA A N 1
ATOM 2475 C CA . ALA A 1 328 ? 2.261 3.055 -21.330 1.00 91.50 328 ALA A CA 1
ATOM 2476 C C . ALA A 1 328 ? 1.124 3.109 -20.296 1.00 91.50 328 ALA A C 1
ATOM 2478 O O . ALA A 1 328 ? 1.122 2.367 -19.320 1.00 91.50 328 ALA A O 1
ATOM 2479 N N . GLN A 1 329 ? 0.203 4.060 -20.432 1.00 89.44 329 GLN A N 1
ATOM 2480 C CA . GLN A 1 329 ? -0.747 4.374 -19.368 1.00 89.44 329 GLN A CA 1
ATOM 2481 C C . GLN A 1 329 ? -1.646 3.181 -19.040 1.00 89.44 329 GLN A C 1
ATOM 2483 O O . GLN A 1 329 ? -1.737 2.775 -17.885 1.00 89.44 329 GLN A O 1
ATOM 2488 N N . ILE A 1 330 ? -2.272 2.586 -20.058 1.00 90.56 330 ILE A N 1
ATOM 2489 C CA . ILE A 1 330 ? -3.157 1.431 -19.874 1.00 90.56 330 ILE A CA 1
ATOM 2490 C C . ILE A 1 330 ? -2.399 0.209 -19.336 1.00 90.56 330 ILE A C 1
ATOM 2492 O O . ILE A 1 330 ? -2.947 -0.537 -18.525 1.00 90.56 330 ILE A O 1
ATOM 2496 N N . ASP A 1 331 ? -1.132 0.047 -19.735 1.00 95.88 331 ASP A N 1
ATOM 2497 C CA . ASP A 1 331 ? -0.260 -1.027 -19.266 1.00 95.88 331 ASP A CA 1
ATOM 2498 C C . ASP A 1 331 ? -0.107 -0.973 -17.738 1.00 95.88 331 ASP A C 1
ATOM 2500 O O . ASP A 1 331 ? -0.413 -1.933 -17.027 1.00 95.88 331 ASP A O 1
ATOM 2504 N N . PHE A 1 332 ? 0.292 0.194 -17.224 1.00 97.19 332 PHE A N 1
ATOM 2505 C CA . PHE A 1 332 ? 0.501 0.413 -15.796 1.00 97.19 332 PHE A CA 1
ATOM 2506 C C . PHE A 1 332 ? -0.792 0.430 -14.990 1.00 97.19 332 PHE A C 1
ATOM 2508 O O . PHE A 1 332 ? -0.800 -0.068 -13.867 1.00 97.19 332 PHE A O 1
ATOM 2515 N N . LEU A 1 333 ? -1.901 0.923 -15.550 1.00 94.62 333 LEU A N 1
ATOM 2516 C CA . LEU A 1 333 ? -3.198 0.856 -14.873 1.00 94.62 333 LEU A CA 1
ATOM 2517 C C . LEU A 1 333 ? -3.651 -0.594 -14.664 1.00 94.62 333 LEU A C 1
ATOM 2519 O O . LEU A 1 333 ? -4.109 -0.951 -13.575 1.00 94.62 333 LEU A O 1
ATOM 2523 N N . ARG A 1 334 ? -3.499 -1.449 -15.682 1.00 94.94 334 ARG A N 1
ATOM 2524 C CA . ARG A 1 334 ? -3.856 -2.871 -15.590 1.00 94.94 334 ARG A CA 1
ATOM 2525 C C . ARG A 1 334 ? -2.894 -3.648 -14.701 1.00 94.94 334 ARG A C 1
ATOM 2527 O O . ARG A 1 334 ? -3.354 -4.430 -13.874 1.00 94.94 334 ARG A O 1
ATOM 2534 N N . GLY A 1 335 ? -1.594 -3.380 -14.806 1.00 97.25 335 GLY A N 1
ATOM 2535 C CA . GLY A 1 335 ? -0.588 -3.967 -13.923 1.00 97.25 335 GLY A CA 1
ATOM 2536 C C . GLY A 1 335 ? -0.818 -3.604 -12.453 1.00 97.25 335 GLY A C 1
ATOM 2537 O O . GLY A 1 335 ? -0.857 -4.484 -11.599 1.00 97.25 335 GLY A O 1
ATOM 2538 N N . ALA A 1 336 ? -1.077 -2.327 -12.154 1.00 96.62 336 ALA A N 1
ATOM 2539 C CA . ALA A 1 336 ? -1.416 -1.878 -10.804 1.00 96.62 336 ALA A CA 1
ATOM 2540 C C . ALA A 1 336 ? -2.751 -2.454 -10.308 1.00 96.62 336 ALA A C 1
ATOM 2542 O O . ALA A 1 336 ? -2.881 -2.768 -9.134 1.00 96.62 336 ALA A O 1
ATOM 2543 N N . THR A 1 337 ? -3.736 -2.650 -11.190 1.00 94.88 337 THR A N 1
ATOM 2544 C CA . THR A 1 337 ? -5.003 -3.313 -10.829 1.00 94.88 337 THR A CA 1
ATOM 2545 C C . THR A 1 337 ? -4.801 -4.771 -10.407 1.00 94.88 337 THR A C 1
ATOM 2547 O O . THR A 1 337 ? -5.513 -5.250 -9.526 1.00 94.88 337 THR A O 1
ATOM 2550 N N . ALA A 1 338 ? -3.873 -5.478 -11.057 1.00 95.06 338 ALA A N 1
ATOM 2551 C CA . ALA A 1 338 ? -3.569 -6.882 -10.785 1.00 95.06 338 ALA A CA 1
ATOM 2552 C C . ALA A 1 338 ? -2.577 -7.080 -9.621 1.00 95.06 338 ALA A C 1
ATOM 2554 O O . ALA A 1 338 ? -2.503 -8.173 -9.067 1.00 95.06 338 ALA A O 1
ATOM 2555 N N . SER A 1 339 ? -1.846 -6.032 -9.237 1.00 94.62 339 SER A N 1
ATOM 2556 C CA . SER A 1 339 ? -0.946 -6.019 -8.081 1.00 94.62 339 SER A CA 1
ATOM 2557 C C . SER A 1 339 ? -1.723 -6.136 -6.756 1.00 94.62 339 SER A C 1
ATOM 2559 O O . SER A 1 339 ? -2.684 -5.386 -6.543 1.00 94.62 339 SER A O 1
ATOM 2561 N N . PRO A 1 340 ? -1.313 -7.015 -5.819 1.00 88.75 340 PRO A N 1
ATOM 2562 C CA . PRO A 1 340 ? -1.866 -7.047 -4.466 1.00 88.75 340 PRO A CA 1
ATOM 2563 C C . PRO A 1 340 ? -1.728 -5.686 -3.768 1.00 88.75 340 PRO A C 1
ATOM 2565 O O . PRO A 1 340 ? -0.621 -5.189 -3.560 1.00 88.75 340 PRO A O 1
ATOM 2568 N N . GLY A 1 341 ? -2.859 -5.065 -3.421 1.00 86.38 341 GLY A N 1
ATOM 2569 C CA . GLY A 1 341 ? -2.896 -3.722 -2.825 1.00 86.38 341 GLY A CA 1
ATOM 2570 C C . GLY A 1 341 ? -2.554 -2.579 -3.791 1.00 86.38 341 GLY A C 1
ATOM 2571 O O . GLY A 1 341 ? -2.350 -1.453 -3.342 1.00 86.38 341 GLY A O 1
ATOM 2572 N N . GLY A 1 342 ? -2.465 -2.841 -5.098 1.00 92.94 342 GLY A N 1
ATOM 2573 C CA . GLY A 1 342 ? -2.121 -1.831 -6.093 1.00 92.94 342 GLY A CA 1
ATOM 2574 C C . GLY A 1 342 ? -3.224 -0.794 -6.329 1.00 92.94 342 GLY A C 1
ATOM 2575 O O . GLY A 1 342 ? -4.421 -1.058 -6.182 1.00 92.94 342 GLY A O 1
ATOM 2576 N N . ARG A 1 343 ? -2.806 0.424 -6.688 1.00 93.56 343 ARG A N 1
ATOM 2577 C CA . ARG A 1 343 ? -3.662 1.607 -6.836 1.00 93.56 343 ARG A CA 1
ATOM 2578 C C . ARG A 1 343 ? -3.376 2.307 -8.174 1.00 93.56 343 ARG A C 1
ATOM 2580 O O . ARG A 1 343 ? -2.387 3.028 -8.305 1.00 93.56 343 ARG A O 1
ATOM 2587 N N . PRO A 1 344 ? -4.221 2.114 -9.200 1.00 95.56 344 PRO A N 1
ATOM 2588 C CA . PRO A 1 344 ? -4.143 2.886 -10.436 1.00 95.56 344 PRO A CA 1
ATOM 2589 C C . PRO A 1 344 ? -4.821 4.253 -10.256 1.00 95.56 344 PRO A C 1
ATOM 2591 O O . PRO A 1 344 ? -6.028 4.324 -10.007 1.00 95.56 344 PRO A O 1
ATOM 2594 N N . VAL A 1 345 ? -4.047 5.335 -10.390 1.00 96.56 345 VAL A N 1
ATOM 2595 C CA . VAL A 1 345 ? -4.468 6.697 -10.039 1.00 96.56 345 VAL A CA 1
ATOM 2596 C C . VAL A 1 345 ? -4.337 7.651 -11.221 1.00 96.56 345 VAL A C 1
ATOM 2598 O O . VAL A 1 345 ? -3.281 7.788 -11.841 1.00 96.56 345 VAL A O 1
ATOM 2601 N N . TYR A 1 346 ? -5.419 8.372 -11.492 1.00 97.69 346 TYR A N 1
ATOM 2602 C CA . TYR A 1 346 ? -5.427 9.533 -12.366 1.00 97.69 346 TYR A CA 1
ATOM 2603 C C . TYR A 1 346 ? -5.334 10.827 -11.568 1.00 97.69 346 TYR A C 1
ATOM 2605 O O . TYR A 1 346 ? -6.064 11.006 -10.601 1.00 97.69 346 TYR A O 1
ATOM 2613 N N . VAL A 1 347 ? -4.488 11.753 -12.011 1.00 97.56 347 VAL A N 1
ATOM 2614 C CA . VAL A 1 347 ? -4.345 13.092 -11.429 1.00 97.56 347 VAL A CA 1
ATOM 2615 C C . VAL A 1 347 ? -4.570 14.162 -12.496 1.00 97.56 347 VAL A C 1
ATOM 2617 O O . VAL A 1 347 ? -4.009 14.095 -13.595 1.00 97.56 347 VAL A O 1
ATOM 2620 N N . LEU A 1 348 ? -5.393 15.163 -12.193 1.00 97.12 348 LEU A N 1
ATOM 2621 C CA . LEU A 1 348 ? -5.612 16.318 -13.065 1.00 97.12 348 LEU A CA 1
ATOM 2622 C C . LEU A 1 348 ? -6.141 17.525 -12.277 1.00 97.12 348 LEU A C 1
ATOM 2624 O O . LEU A 1 348 ? -6.975 17.342 -11.399 1.00 97.12 348 LEU A O 1
ATOM 2628 N N . PRO A 1 349 ? -5.739 18.759 -12.629 1.00 96.62 349 PRO A N 1
ATOM 2629 C CA . PRO A 1 349 ? -6.523 19.942 -12.303 1.00 96.62 349 PRO A CA 1
ATOM 2630 C C . PRO A 1 349 ? -7.951 19.793 -12.825 1.00 96.62 349 PRO A C 1
ATOM 2632 O O . PRO A 1 349 ? -8.151 19.305 -13.943 1.00 96.62 349 PRO A O 1
ATOM 2635 N N . SER A 1 350 ? -8.936 20.232 -12.050 1.00 96.31 350 SER A N 1
ATOM 2636 C CA . SER A 1 350 ? -10.347 20.131 -12.429 1.00 96.31 350 SER A CA 1
ATOM 2637 C C . SER A 1 350 ? -10.767 21.137 -13.516 1.00 96.31 350 SER A C 1
ATOM 2639 O O . SER A 1 350 ? -11.840 20.994 -14.112 1.00 96.31 350 SER A O 1
ATOM 2641 N N . THR A 1 351 ? -9.913 22.119 -13.825 1.00 96.31 351 THR A N 1
ATOM 2642 C CA . THR A 1 351 ? -10.105 23.166 -14.845 1.00 96.31 351 THR A CA 1
ATOM 2643 C C . THR A 1 351 ? -8.833 23.428 -15.662 1.00 96.31 351 THR A C 1
ATOM 2645 O O . THR A 1 351 ? -7.760 22.874 -15.396 1.00 96.31 351 THR A O 1
ATOM 2648 N N . ASN A 1 352 ? -8.958 24.236 -16.715 1.00 92.94 352 ASN A N 1
ATOM 2649 C CA . ASN A 1 352 ? -7.821 24.878 -17.376 1.00 92.94 352 ASN A CA 1
ATOM 2650 C C . ASN A 1 352 ? -7.216 26.005 -16.503 1.00 92.94 352 ASN A C 1
ATOM 2652 O O . ASN A 1 352 ? -7.791 26.404 -15.494 1.00 92.94 352 ASN A O 1
ATOM 2656 N N . SER A 1 353 ? -6.029 26.504 -16.866 1.00 87.38 353 SER A N 1
ATOM 2657 C CA . SER A 1 353 ? -5.248 27.420 -16.013 1.00 87.38 353 SER A CA 1
ATOM 2658 C C . SER A 1 353 ? -5.944 28.751 -15.689 1.00 87.38 353 SER A C 1
ATOM 2660 O O . SER A 1 353 ? -5.674 29.337 -14.648 1.00 87.38 353 SER A O 1
ATOM 2662 N N . ASP A 1 354 ? -6.827 29.233 -16.564 1.00 89.75 354 ASP A N 1
ATOM 2663 C CA . ASP A 1 354 ? -7.644 30.444 -16.405 1.00 89.75 354 ASP A CA 1
ATOM 2664 C C . ASP A 1 354 ? -9.044 30.159 -15.818 1.00 89.75 354 ASP A C 1
ATOM 2666 O O . ASP A 1 354 ? -9.847 31.077 -15.653 1.00 89.75 354 ASP A O 1
ATOM 2670 N N . GLN A 1 355 ? -9.342 28.897 -15.485 1.00 90.56 355 GLN A N 1
ATOM 2671 C CA . GLN A 1 355 ? -10.606 28.433 -14.899 1.00 90.56 355 GLN A CA 1
ATOM 2672 C C . GLN A 1 355 ? -11.859 28.807 -15.717 1.00 90.56 355 GLN A C 1
ATOM 2674 O O . GLN A 1 355 ? -12.965 29.012 -15.185 1.00 90.56 355 GLN A O 1
ATOM 2679 N N . THR A 1 356 ? -11.701 28.913 -17.035 1.00 94.00 356 THR A N 1
ATOM 2680 C CA . THR A 1 356 ? -12.791 29.188 -17.977 1.00 94.00 356 THR A CA 1
ATOM 2681 C C . THR A 1 356 ? -13.491 27.914 -18.437 1.00 94.00 356 THR A C 1
ATOM 2683 O O . THR A 1 356 ? -14.697 27.956 -18.673 1.00 94.00 356 THR A O 1
ATOM 2686 N N . GLU A 1 357 ? -12.791 26.777 -18.458 1.00 95.38 357 GLU A N 1
ATOM 2687 C CA . GLU A 1 357 ? -13.309 25.480 -18.903 1.00 95.38 357 GLU A CA 1
ATOM 2688 C C . GLU A 1 357 ? -13.058 24.380 -17.862 1.00 95.38 357 GLU A C 1
ATOM 2690 O O . GLU A 1 357 ? -11.994 24.314 -17.235 1.00 95.38 357 GLU A O 1
ATOM 2695 N N . SER A 1 358 ? -14.027 23.472 -17.700 1.00 97.06 358 SER A N 1
ATOM 2696 C CA . SER A 1 358 ? -13.859 22.290 -16.853 1.00 97.06 358 SER A CA 1
ATOM 2697 C C . SER A 1 358 ? -13.143 21.161 -17.585 1.00 97.06 358 SER A C 1
ATOM 2699 O O . SER A 1 358 ? -13.353 20.920 -18.774 1.00 97.06 358 SER A O 1
ATOM 2701 N N . ARG A 1 359 ? -12.326 20.418 -16.838 1.00 97.31 359 ARG A N 1
ATOM 2702 C CA . ARG A 1 359 ? -11.672 19.189 -17.301 1.00 97.31 359 ARG A CA 1
ATOM 2703 C C . ARG A 1 359 ? -12.422 17.925 -16.891 1.00 97.31 359 ARG A C 1
ATOM 2705 O O . ARG A 1 359 ? -12.091 16.843 -17.380 1.00 97.31 359 ARG A O 1
ATOM 2712 N N . ILE A 1 360 ? -13.450 18.072 -16.055 1.00 98.25 360 ILE A N 1
ATOM 2713 C CA . ILE A 1 360 ? -14.484 17.064 -15.835 1.00 98.25 360 ILE A CA 1
ATOM 2714 C C . ILE A 1 360 ? -15.693 17.468 -16.673 1.00 98.25 360 ILE A C 1
ATOM 2716 O O . ILE A 1 360 ? -16.181 18.584 -16.544 1.00 98.25 360 ILE A O 1
ATOM 2720 N N . VAL A 1 361 ? -16.168 16.589 -17.554 1.00 97.50 361 VAL A N 1
ATOM 2721 C CA . VAL A 1 361 ? -17.201 16.942 -18.544 1.00 97.50 361 VAL A CA 1
ATOM 2722 C C . VAL A 1 361 ? -18.410 16.014 -18.480 1.00 97.50 361 VAL A C 1
ATOM 2724 O O . VAL A 1 361 ? -18.292 14.820 -18.219 1.00 97.50 361 VAL A O 1
ATOM 2727 N N . ALA A 1 362 ? -19.606 16.535 -18.761 1.00 95.62 362 ALA A N 1
ATOM 2728 C CA . ALA A 1 362 ? -20.823 15.717 -18.768 1.00 95.62 362 ALA A CA 1
ATOM 2729 C C . ALA A 1 362 ? -20.864 14.703 -19.930 1.00 95.62 362 ALA A C 1
ATOM 2731 O O . ALA A 1 362 ? -21.595 13.714 -19.884 1.00 95.62 362 ALA A O 1
ATOM 2732 N N . GLY A 1 363 ? -20.099 14.956 -20.989 1.00 92.50 363 GLY A N 1
ATOM 2733 C CA . GLY A 1 363 ? -19.929 14.063 -22.123 1.00 92.50 363 GLY A CA 1
ATOM 2734 C C . GLY A 1 363 ? -18.795 14.546 -23.015 1.00 92.50 363 GLY A C 1
ATOM 2735 O O . GLY A 1 363 ? -18.451 15.726 -23.005 1.00 92.50 363 GLY A O 1
ATOM 2736 N N . LEU A 1 364 ? -18.211 13.619 -23.766 1.00 94.38 364 LEU A N 1
ATOM 2737 C CA . LEU A 1 364 ? -17.110 13.912 -24.676 1.00 94.38 364 LEU A CA 1
ATOM 2738 C C . LEU A 1 364 ? -17.630 14.510 -25.988 1.00 94.38 364 LEU A C 1
ATOM 2740 O O . LEU A 1 364 ? -18.685 14.110 -26.483 1.00 94.38 364 LEU A O 1
ATOM 2744 N N . THR A 1 365 ? -16.868 15.440 -26.563 1.00 93.69 365 THR A N 1
ATOM 2745 C CA . THR A 1 365 ? -17.122 15.976 -27.907 1.00 93.69 365 THR A CA 1
ATOM 2746 C C . THR A 1 365 ? -17.028 14.858 -28.944 1.00 93.69 365 THR A C 1
ATOM 2748 O O . THR A 1 365 ? -16.136 14.011 -28.854 1.00 93.69 365 THR A O 1
ATOM 2751 N N . GLU A 1 366 ? -17.914 14.866 -29.942 1.00 94.25 366 GLU A N 1
ATOM 2752 C CA . GLU A 1 366 ? -17.894 13.902 -31.048 1.00 94.25 366 GLU A CA 1
ATOM 2753 C C . GLU A 1 366 ? -16.499 13.788 -31.686 1.00 94.25 366 GLU A C 1
ATOM 2755 O O . GLU A 1 366 ? -15.782 14.778 -31.840 1.00 94.25 366 GLU A O 1
ATOM 2760 N N . GLY A 1 367 ? -16.091 12.557 -32.003 1.00 90.38 367 GLY A N 1
ATOM 2761 C CA . GLY A 1 367 ? -14.769 12.249 -32.549 1.00 90.38 367 GLY A CA 1
ATOM 2762 C C . GLY A 1 367 ? -13.666 12.048 -31.507 1.00 90.38 367 GLY A C 1
ATOM 2763 O O . GLY A 1 367 ? -12.644 11.459 -31.845 1.00 90.38 367 GLY A O 1
ATOM 2764 N N . THR A 1 368 ? -13.872 12.469 -30.253 1.00 94.31 368 THR A N 1
ATOM 2765 C CA . THR A 1 368 ? -12.866 12.317 -29.190 1.00 94.31 368 THR A CA 1
ATOM 2766 C C . THR A 1 368 ? -12.620 10.842 -28.868 1.00 94.31 368 THR A C 1
ATOM 2768 O O . THR A 1 368 ? -13.555 10.084 -28.604 1.00 94.31 368 THR A O 1
ATOM 2771 N N . SER A 1 369 ? -11.349 10.447 -28.842 1.00 90.62 369 SER A N 1
ATOM 2772 C CA . SER A 1 369 ? -10.907 9.091 -28.522 1.00 90.62 369 SER A CA 1
ATOM 2773 C C . SER A 1 369 ? -10.788 8.877 -27.014 1.00 90.62 369 SER A C 1
ATOM 2775 O O . SER A 1 369 ? -10.217 9.694 -26.284 1.00 90.62 369 SER A O 1
ATOM 2777 N N . VAL A 1 370 ? -11.298 7.737 -26.550 1.00 93.38 370 VAL A N 1
ATOM 2778 C CA . VAL A 1 370 ? -11.162 7.285 -25.163 1.00 93.38 370 VAL A CA 1
ATOM 2779 C C . VAL A 1 370 ? -9.871 6.481 -25.043 1.00 93.38 370 VAL A C 1
ATOM 2781 O O . VAL A 1 370 ? -9.779 5.365 -25.549 1.00 93.38 370 VAL A O 1
ATOM 2784 N N . ALA A 1 371 ? -8.881 7.041 -24.349 1.00 90.06 371 ALA A N 1
ATOM 2785 C CA . ALA A 1 371 ? -7.593 6.385 -24.124 1.00 90.06 371 ALA A CA 1
ATOM 2786 C C . ALA A 1 371 ? -7.675 5.313 -23.026 1.00 90.06 371 ALA A C 1
ATOM 2788 O O . ALA A 1 371 ? -6.934 4.333 -23.038 1.00 90.06 371 ALA A O 1
ATOM 2789 N N . THR A 1 372 ? -8.574 5.482 -22.054 1.00 93.44 372 THR A N 1
ATOM 2790 C CA . THR A 1 372 ? -8.856 4.469 -21.029 1.00 93.44 372 THR A CA 1
ATOM 2791 C C . THR A 1 372 ? -10.353 4.378 -20.790 1.00 93.44 372 THR A C 1
ATOM 2793 O O . THR A 1 372 ? -11.014 5.370 -20.468 1.00 93.44 372 THR A O 1
ATOM 2796 N N . GLY A 1 373 ? -10.887 3.169 -20.965 1.00 93.12 373 GLY A N 1
ATOM 2797 C CA . GLY A 1 373 ? -12.298 2.887 -20.759 1.00 93.12 373 GLY A CA 1
ATOM 2798 C C . GLY A 1 373 ? -12.682 2.972 -19.284 1.00 93.12 373 GLY A C 1
ATOM 2799 O O . GLY A 1 373 ? -11.894 2.653 -18.397 1.00 93.12 373 GLY A O 1
ATOM 2800 N N . ARG A 1 374 ? -13.940 3.335 -19.017 1.00 94.56 374 ARG A N 1
ATOM 2801 C CA . ARG A 1 374 ? -14.497 3.454 -17.654 1.00 94.56 374 ARG A CA 1
ATOM 2802 C C . ARG A 1 374 ? -14.308 2.205 -16.778 1.00 94.56 374 ARG A C 1
ATOM 2804 O O . ARG A 1 374 ? -14.326 2.327 -15.556 1.00 94.56 374 ARG A O 1
ATOM 2811 N N . THR A 1 375 ? -14.137 1.029 -17.383 1.00 90.56 375 THR A N 1
ATOM 2812 C CA . THR A 1 375 ? -13.903 -0.258 -16.706 1.00 90.56 375 THR A CA 1
ATOM 2813 C C . THR A 1 375 ? -12.533 -0.360 -16.044 1.00 90.56 375 THR A C 1
ATOM 2815 O O . THR A 1 375 ? -12.423 -1.022 -15.019 1.00 90.56 375 THR A O 1
ATOM 2818 N N . ASP A 1 376 ? -11.510 0.287 -16.605 1.00 91.12 376 ASP A N 1
ATOM 2819 C CA . ASP A 1 376 ? -10.130 0.211 -16.108 1.00 91.12 376 ASP A CA 1
ATOM 2820 C C . ASP A 1 376 ? -9.819 1.324 -15.079 1.00 91.12 376 ASP A C 1
ATOM 2822 O O . ASP A 1 376 ? -8.811 1.270 -14.378 1.00 91.12 376 ASP A O 1
ATOM 2826 N N . VAL A 1 377 ? -10.681 2.342 -14.964 1.00 93.75 377 VAL A N 1
ATOM 2827 C CA . VAL A 1 377 ? -10.475 3.493 -14.068 1.00 93.75 377 VAL A CA 1
ATOM 2828 C C . VAL A 1 377 ? -10.945 3.188 -12.649 1.00 93.75 377 VAL A C 1
ATOM 2830 O O . VAL A 1 377 ? -12.110 2.833 -12.440 1.00 93.75 377 VAL A O 1
ATOM 2833 N N . GLN A 1 378 ? -10.048 3.387 -11.675 1.00 93.12 378 GLN A N 1
ATOM 2834 C CA . GLN A 1 378 ? -10.338 3.184 -10.252 1.00 93.12 378 GLN A CA 1
ATOM 2835 C C . GLN A 1 378 ? -10.282 4.473 -9.436 1.00 93.12 378 GLN A C 1
ATOM 2837 O O . GLN A 1 378 ? -11.285 4.793 -8.812 1.00 93.12 378 GLN A O 1
ATOM 2842 N N . TYR A 1 379 ? -9.172 5.216 -9.452 1.00 94.69 379 TYR A N 1
ATOM 2843 C CA . TYR A 1 379 ? -9.029 6.449 -8.670 1.00 94.69 379 TYR A CA 1
ATOM 2844 C C . TYR A 1 379 ? -8.785 7.656 -9.569 1.00 94.69 379 TYR A C 1
ATOM 2846 O O . TYR A 1 379 ? -7.977 7.589 -10.497 1.00 94.69 379 TYR A O 1
ATOM 2854 N N . ILE A 1 380 ? -9.460 8.764 -9.272 1.00 97.25 380 ILE A N 1
ATOM 2855 C CA . ILE A 1 380 ? -9.226 10.073 -9.887 1.00 97.25 380 ILE A CA 1
ATOM 2856 C C . ILE A 1 380 ? -9.059 11.101 -8.774 1.00 97.25 380 ILE A C 1
ATOM 2858 O O . ILE A 1 380 ? -9.866 11.142 -7.851 1.00 97.25 380 ILE A O 1
ATOM 2862 N N . VAL A 1 381 ? -8.029 11.934 -8.882 1.00 95.75 381 VAL A N 1
ATOM 2863 C CA . VAL A 1 381 ? -7.686 12.965 -7.906 1.00 95.75 381 VAL A CA 1
ATOM 2864 C C . VAL A 1 381 ? -7.641 14.325 -8.591 1.00 95.75 381 VAL A C 1
ATOM 2866 O O . VAL A 1 381 ? -6.932 14.512 -9.588 1.00 95.75 381 VAL A O 1
ATOM 2869 N N . THR A 1 382 ? -8.378 15.276 -8.027 1.00 95.88 382 THR A N 1
ATOM 2870 C CA . THR A 1 382 ? -8.297 16.703 -8.356 1.00 95.88 382 THR A CA 1
ATOM 2871 C C . THR A 1 382 ? -7.960 17.491 -7.097 1.00 95.88 382 THR A C 1
ATOM 2873 O O . THR A 1 382 ? -7.856 16.948 -5.999 1.00 95.88 382 THR A O 1
ATOM 2876 N N . GLU A 1 383 ? -7.813 18.801 -7.233 1.00 91.56 383 GLU A N 1
ATOM 2877 C CA . GLU A 1 383 ? -7.671 19.715 -6.107 1.00 91.56 383 GLU A CA 1
ATOM 2878 C C . GLU A 1 383 ? -8.919 19.774 -5.206 1.00 91.56 383 GLU A C 1
ATOM 2880 O O . GLU A 1 383 ? -8.867 20.406 -4.159 1.00 91.56 383 GLU A O 1
ATOM 2885 N N . TYR A 1 384 ? -10.016 19.100 -5.567 1.00 87.81 384 TYR A N 1
ATOM 2886 C CA . TYR A 1 384 ? -11.246 19.014 -4.773 1.00 87.81 384 TYR A CA 1
ATOM 2887 C C . TYR A 1 384 ? -11.472 17.641 -4.125 1.00 87.81 384 TYR A C 1
ATOM 2889 O O . TYR A 1 384 ? -12.504 17.444 -3.489 1.00 87.81 384 TYR A O 1
ATOM 2897 N N . GLY A 1 385 ? -10.528 16.702 -4.257 1.00 87.31 385 GLY A N 1
ATOM 2898 C CA . GLY A 1 385 ? -10.552 15.425 -3.544 1.00 87.31 385 GLY A CA 1
ATOM 2899 C C . GLY A 1 385 ? -10.345 14.209 -4.443 1.00 87.31 385 GLY A C 1
ATOM 2900 O O . GLY A 1 385 ? -9.791 14.301 -5.541 1.00 87.31 385 GLY A O 1
ATOM 2901 N N . VAL A 1 386 ? -10.792 13.053 -3.948 1.00 88.75 386 VAL A N 1
ATOM 2902 C CA . VAL A 1 386 ? -10.593 11.738 -4.570 1.00 88.75 386 VAL A CA 1
ATOM 2903 C C . VAL A 1 386 ? -11.938 11.103 -4.918 1.00 88.75 386 VAL A C 1
ATOM 2905 O O . VAL A 1 386 ? -12.784 10.941 -4.044 1.00 88.75 386 VAL A O 1
ATOM 2908 N N . ALA A 1 387 ? -12.104 10.670 -6.169 1.00 91.38 387 ALA A N 1
ATOM 2909 C CA . ALA A 1 387 ? -13.212 9.819 -6.597 1.00 91.38 387 ALA A CA 1
ATOM 2910 C C . ALA A 1 387 ? -12.733 8.372 -6.793 1.00 91.38 387 ALA A C 1
ATOM 2912 O O . ALA A 1 387 ? -11.838 8.107 -7.602 1.00 91.38 387 ALA A O 1
ATOM 2913 N N . ALA A 1 388 ? -13.358 7.432 -6.078 1.00 90.62 388 ALA A N 1
ATOM 2914 C CA . ALA A 1 388 ? -13.094 5.995 -6.179 1.00 90.62 388 ALA A CA 1
ATOM 2915 C C . ALA A 1 388 ? -14.223 5.298 -6.959 1.00 90.62 388 ALA A C 1
ATOM 2917 O O . ALA A 1 388 ? -15.327 5.118 -6.456 1.00 90.62 388 ALA A O 1
ATOM 2918 N N . LEU A 1 389 ? -13.960 4.906 -8.207 1.00 92.19 389 LEU A N 1
ATOM 2919 C CA . LEU A 1 389 ? -14.977 4.484 -9.178 1.00 92.19 389 LEU A CA 1
ATOM 2920 C C . LEU A 1 389 ? -15.139 2.962 -9.327 1.00 92.19 389 LEU A C 1
ATOM 2922 O O . LEU A 1 389 ? -16.042 2.494 -10.038 1.00 92.19 389 LEU A O 1
ATOM 2926 N N . ARG A 1 390 ? -14.262 2.161 -8.711 1.00 89.00 390 ARG A N 1
ATOM 2927 C CA . ARG A 1 390 ? -14.305 0.696 -8.823 1.00 89.00 390 ARG A CA 1
ATOM 2928 C C . ARG A 1 390 ? -15.597 0.155 -8.201 1.00 89.00 390 ARG A C 1
ATOM 2930 O O . ARG A 1 390 ? -15.941 0.487 -7.076 1.00 89.00 390 ARG A O 1
ATOM 2937 N N . GLY A 1 391 ? -16.317 -0.682 -8.949 1.00 87.56 391 GLY A N 1
ATOM 2938 C CA . GLY A 1 391 ? -17.573 -1.295 -8.492 1.00 87.56 391 GLY A CA 1
ATOM 2939 C C . GLY A 1 391 ? -18.792 -0.361 -8.457 1.00 87.56 391 GLY A C 1
ATOM 2940 O O . GLY A 1 391 ? -19.882 -0.820 -8.127 1.00 87.56 391 GLY A O 1
ATOM 2941 N N . LEU A 1 392 ? -18.646 0.918 -8.823 1.00 91.31 392 LEU A N 1
ATOM 2942 C CA . LEU A 1 392 ? -19.748 1.880 -8.816 1.00 91.31 392 LEU A CA 1
ATOM 2943 C C . LEU A 1 392 ? -20.597 1.832 -10.093 1.00 91.31 392 LEU A C 1
ATOM 2945 O O . LEU A 1 392 ? -20.082 1.657 -11.202 1.00 91.31 392 LEU A O 1
ATOM 2949 N N . SER A 1 393 ? -21.905 2.061 -9.931 1.00 93.62 393 SER A N 1
ATOM 2950 C CA . SER A 1 393 ? -22.847 2.243 -11.042 1.00 93.62 393 SER A CA 1
ATOM 2951 C C . SER A 1 393 ? -22.597 3.564 -11.787 1.00 93.62 393 SER A C 1
ATOM 2953 O O . SER A 1 393 ? -21.944 4.460 -11.261 1.00 93.62 393 SER A O 1
ATOM 2955 N N . ILE A 1 394 ? -23.146 3.736 -12.999 1.00 95.75 394 ILE A N 1
ATOM 2956 C CA . ILE A 1 394 ? -23.028 5.008 -13.749 1.00 95.75 394 ILE A CA 1
ATOM 2957 C C . ILE A 1 394 ? -23.577 6.193 -12.948 1.00 95.75 394 ILE A C 1
ATOM 2959 O O . ILE A 1 394 ? -22.975 7.263 -12.959 1.00 95.75 394 ILE A O 1
ATOM 2963 N N . ARG A 1 395 ? -24.681 5.985 -12.222 1.00 94.88 395 ARG A N 1
ATOM 2964 C CA . ARG A 1 395 ? -25.251 6.990 -11.323 1.00 94.88 395 ARG A CA 1
ATOM 2965 C C . ARG A 1 395 ? -24.235 7.412 -10.268 1.00 94.88 395 ARG A C 1
ATOM 2967 O O . ARG A 1 395 ? -23.968 8.597 -10.120 1.00 94.88 395 ARG A O 1
ATOM 2974 N N . ASP A 1 396 ? -23.681 6.444 -9.545 1.00 92.81 396 ASP A N 1
ATOM 2975 C CA . ASP A 1 396 ? -22.816 6.738 -8.401 1.00 92.81 396 ASP A CA 1
ATOM 2976 C C . ASP A 1 396 ? -21.471 7.316 -8.877 1.00 92.81 396 ASP A C 1
ATOM 2978 O O . ASP A 1 396 ? -20.970 8.260 -8.279 1.00 92.81 396 ASP A O 1
ATOM 2982 N N . ARG A 1 397 ? -20.954 6.859 -10.030 1.00 95.31 397 ARG A N 1
ATOM 2983 C CA . ARG A 1 397 ? -19.799 7.472 -10.709 1.00 95.31 397 ARG A CA 1
ATOM 2984 C C . ARG A 1 397 ? -20.046 8.931 -11.063 1.00 95.31 397 ARG A C 1
ATOM 2986 O O . ARG A 1 397 ? -19.194 9.759 -10.770 1.00 95.31 397 ARG A O 1
ATOM 2993 N N . ALA A 1 398 ? -21.200 9.250 -11.651 1.00 96.50 398 ALA A N 1
ATOM 2994 C CA . ALA A 1 398 ? -21.535 10.627 -11.996 1.00 96.50 398 ALA A CA 1
ATOM 2995 C C . ALA A 1 398 ? -21.537 11.528 -10.757 1.00 96.50 398 ALA A C 1
ATOM 2997 O O . ALA A 1 398 ? -20.971 12.616 -10.799 1.00 96.50 398 ALA A O 1
ATOM 2998 N N . LEU A 1 399 ? -22.109 11.061 -9.644 1.00 94.88 399 LEU A N 1
ATOM 2999 C CA . LEU A 1 399 ? -22.148 11.824 -8.396 1.00 94.88 399 LEU A CA 1
ATOM 3000 C C . LEU A 1 399 ? -20.751 12.008 -7.772 1.00 94.88 399 LEU A C 1
ATOM 3002 O O . LEU A 1 399 ? -20.416 13.129 -7.397 1.00 94.88 399 LEU A O 1
ATOM 3006 N N . GLU A 1 400 ? -19.921 10.960 -7.729 1.00 92.69 400 GLU A N 1
ATOM 3007 C CA . GLU A 1 400 ? -18.527 11.031 -7.242 1.00 92.69 400 GLU A CA 1
ATOM 3008 C C . GLU A 1 400 ? -17.658 11.948 -8.127 1.00 92.69 400 GLU A C 1
ATOM 3010 O O . GLU A 1 400 ? -16.870 12.748 -7.633 1.00 92.69 400 GLU A O 1
ATOM 3015 N N . MET A 1 401 ? -17.832 11.899 -9.452 1.00 96.25 401 MET A N 1
ATOM 3016 C CA . MET A 1 401 ? -17.083 12.745 -10.389 1.00 96.25 401 MET A CA 1
ATOM 3017 C C . MET A 1 401 ? -17.472 14.224 -10.301 1.00 96.25 401 MET A C 1
ATOM 3019 O O . MET A 1 401 ? -16.607 15.092 -10.398 1.00 96.25 401 MET A O 1
ATOM 3023 N N . ILE A 1 402 ? -18.761 14.529 -10.120 1.00 95.75 402 ILE A N 1
ATOM 3024 C CA . ILE A 1 402 ? -19.231 15.912 -9.941 1.00 95.75 402 ILE A CA 1
ATOM 3025 C C . ILE A 1 402 ? -18.659 16.506 -8.649 1.00 95.75 402 ILE A C 1
ATOM 3027 O O . ILE A 1 402 ? -18.292 17.678 -8.629 1.00 95.75 402 ILE A O 1
ATOM 3031 N N . GLN A 1 403 ? -18.550 15.710 -7.583 1.00 90.69 403 GLN A N 1
ATOM 3032 C CA . GLN A 1 403 ? -17.988 16.151 -6.307 1.00 90.69 403 GLN A CA 1
ATOM 3033 C C . GLN A 1 403 ? -16.550 16.668 -6.458 1.00 90.69 403 GLN A C 1
ATOM 3035 O O . GLN A 1 403 ? -16.232 17.749 -5.969 1.00 90.69 403 GLN A O 1
ATOM 3040 N N . ILE A 1 404 ? -15.699 15.949 -7.188 1.00 92.12 404 ILE A N 1
ATOM 3041 C CA . ILE A 1 404 ? -14.298 16.341 -7.393 1.00 92.12 404 ILE A CA 1
ATOM 3042 C C . ILE A 1 404 ? -14.112 17.363 -8.533 1.00 92.12 404 ILE A C 1
ATOM 3044 O O . ILE A 1 404 ? -12.984 17.695 -8.897 1.00 92.12 404 ILE A O 1
ATOM 3048 N N . ALA A 1 405 ? -15.194 17.891 -9.113 1.00 94.88 405 ALA A N 1
ATOM 3049 C CA . ALA A 1 405 ? -15.130 18.977 -10.087 1.00 94.88 405 ALA A CA 1
ATOM 3050 C C . ALA A 1 405 ? -15.063 20.346 -9.401 1.00 94.88 405 ALA A C 1
ATOM 3052 O O . ALA A 1 405 ? -15.517 20.516 -8.267 1.00 94.88 405 ALA A O 1
ATOM 3053 N N . HIS A 1 406 ? -14.561 21.346 -10.124 1.00 93.38 406 HIS A N 1
ATOM 3054 C CA . HIS A 1 406 ? -14.556 22.725 -9.648 1.00 93.38 406 HIS A CA 1
ATOM 3055 C C . HIS A 1 406 ? -15.983 23.234 -9.376 1.00 93.38 406 HIS A C 1
ATOM 3057 O O . HIS A 1 406 ? -16.842 23.083 -10.254 1.00 93.38 406 HIS A O 1
ATOM 3063 N N . PRO A 1 407 ? -16.246 23.905 -8.233 1.00 89.75 407 PRO A N 1
ATOM 3064 C CA . PRO A 1 407 ? -17.580 24.355 -7.823 1.00 89.75 407 PRO A CA 1
ATOM 3065 C C . PRO A 1 407 ? -18.369 25.088 -8.916 1.00 89.75 407 PRO A C 1
ATOM 3067 O O . PRO A 1 407 ? -19.532 24.774 -9.151 1.00 89.75 407 PRO A O 1
ATOM 3070 N N . LYS A 1 408 ? -17.705 25.984 -9.664 1.00 92.00 408 LYS A N 1
ATOM 3071 C CA . LYS A 1 408 ? -18.269 26.735 -10.809 1.00 92.00 408 LYS A CA 1
ATOM 3072 C C . LYS A 1 408 ? -19.000 25.870 -11.850 1.00 92.00 408 LYS A C 1
ATOM 3074 O O . LYS A 1 408 ? -19.918 26.365 -12.495 1.00 92.00 408 LYS A O 1
ATOM 3079 N N . PHE A 1 409 ? -18.602 24.610 -12.027 1.00 95.88 409 PHE A N 1
ATOM 3080 C CA . PHE A 1 409 ? -19.127 23.738 -13.083 1.00 95.88 409 PHE A CA 1
ATOM 3081 C C . PHE A 1 409 ? -20.017 22.603 -12.559 1.00 95.88 409 PHE A C 1
ATOM 3083 O O . PHE A 1 409 ? -20.661 21.925 -13.358 1.00 95.88 409 PHE A O 1
ATOM 3090 N N . ARG A 1 410 ? -20.120 22.392 -11.237 1.00 94.38 410 ARG A N 1
ATOM 3091 C CA . ARG A 1 410 ? -20.873 21.256 -10.666 1.00 94.38 410 ARG A CA 1
ATOM 3092 C C . ARG A 1 410 ? -22.357 21.270 -11.051 1.00 94.38 410 ARG A C 1
ATOM 3094 O O . ARG A 1 410 ? -22.903 20.226 -11.393 1.00 94.38 410 ARG A O 1
ATOM 3101 N N . GLU A 1 411 ? -22.977 22.449 -11.088 1.00 94.94 411 GLU A N 1
ATOM 3102 C CA . GLU A 1 411 ? -24.368 22.641 -11.538 1.00 94.94 411 GLU A CA 1
ATOM 3103 C C . GLU A 1 411 ? -24.577 22.281 -13.016 1.00 94.94 411 GLU A C 1
ATOM 3105 O O . GLU A 1 411 ? -25.577 21.673 -13.404 1.00 94.94 411 GLU A O 1
ATOM 3110 N N . GLU A 1 412 ? -23.628 22.638 -13.882 1.00 96.81 412 GLU A N 1
ATOM 3111 C CA . GLU A 1 412 ? -23.678 22.258 -15.295 1.00 96.81 412 GLU A CA 1
ATOM 3112 C C . GLU A 1 412 ? -23.533 20.744 -15.470 1.00 96.81 412 GLU A C 1
ATOM 3114 O O . GLU A 1 412 ? -24.302 20.130 -16.214 1.00 96.81 412 GLU A O 1
ATOM 3119 N N . LEU A 1 413 ? -22.600 20.128 -14.743 1.00 97.56 413 LEU A N 1
ATOM 3120 C CA . LEU A 1 413 ? -22.377 18.687 -14.790 1.00 97.56 413 LEU A CA 1
ATOM 3121 C C . LEU A 1 413 ? -23.582 17.903 -14.259 1.00 97.56 413 LEU A C 1
ATOM 3123 O O . LEU A 1 413 ? -23.981 16.913 -14.877 1.00 97.56 413 LEU A O 1
ATOM 3127 N N . LEU A 1 414 ? -24.213 18.375 -13.179 1.00 96.38 414 LEU A N 1
ATOM 3128 C CA . LEU A 1 414 ? -25.436 17.790 -12.630 1.00 96.38 414 LEU A CA 1
ATOM 3129 C C . LEU A 1 414 ? -26.587 17.854 -13.642 1.00 96.38 414 LEU A C 1
ATOM 3131 O O . LEU A 1 414 ? -27.223 16.835 -13.925 1.00 96.38 414 LEU A O 1
ATOM 3135 N N . ARG A 1 415 ? -26.818 19.020 -14.265 1.00 96.81 415 ARG A N 1
ATOM 3136 C CA . ARG A 1 415 ? -27.795 19.157 -15.362 1.00 96.81 415 ARG A CA 1
ATOM 3137 C C . ARG A 1 415 ? -27.464 18.229 -16.530 1.00 96.81 415 ARG A C 1
ATOM 3139 O O . ARG A 1 415 ? -28.362 17.607 -17.097 1.00 96.81 415 ARG A O 1
ATOM 3146 N N . GLY A 1 416 ? -26.182 18.093 -16.863 1.00 96.62 416 GLY A N 1
ATOM 3147 C CA . GLY A 1 416 ? -25.694 17.182 -17.891 1.00 96.62 416 GLY A CA 1
ATOM 3148 C C . GLY A 1 416 ? -25.977 15.706 -17.588 1.00 96.62 416 GLY A C 1
ATOM 3149 O O . GLY A 1 416 ? -26.330 14.963 -18.508 1.00 96.62 416 GLY A O 1
ATOM 3150 N N . ALA A 1 417 ? -25.874 15.292 -16.323 1.00 97.06 417 ALA A N 1
ATOM 3151 C CA . ALA A 1 417 ? -26.219 13.947 -15.863 1.00 97.06 417 ALA A CA 1
ATOM 3152 C C . ALA A 1 417 ? -27.737 13.690 -15.914 1.00 97.06 417 ALA A C 1
ATOM 3154 O O . ALA A 1 417 ? -28.170 12.636 -16.389 1.00 97.06 417 ALA A O 1
ATOM 3155 N N . HIS A 1 418 ? -28.551 14.668 -15.497 1.00 97.00 418 HIS A N 1
ATOM 3156 C CA . HIS A 1 418 ? -30.018 14.615 -15.594 1.00 97.00 418 HIS A CA 1
ATOM 3157 C C . HIS A 1 418 ? -30.505 14.497 -17.032 1.00 97.00 418 HIS A C 1
ATOM 3159 O O . HIS A 1 418 ? -31.321 13.628 -17.337 1.00 97.00 418 HIS A O 1
ATOM 3165 N N . ALA A 1 419 ? -29.975 15.328 -17.933 1.00 96.38 419 ALA A N 1
ATOM 3166 C CA . ALA A 1 419 ? -30.355 15.331 -19.346 1.00 96.38 419 ALA A CA 1
ATOM 3167 C C . ALA A 1 419 ? -30.124 13.970 -20.029 1.00 96.38 419 ALA A C 1
ATOM 3169 O O . ALA A 1 419 ? -30.790 13.647 -21.010 1.00 96.38 419 ALA A O 1
ATOM 3170 N N . ARG A 1 420 ? -29.199 13.162 -19.496 1.00 95.19 420 ARG A N 1
ATOM 3171 C CA . ARG A 1 420 ? -28.858 11.817 -19.984 1.00 95.19 420 ARG A CA 1
ATOM 3172 C C . ARG A 1 420 ? -29.559 10.689 -19.220 1.00 95.19 420 ARG A C 1
ATOM 3174 O O . ARG A 1 420 ? -29.358 9.524 -19.550 1.00 95.19 420 ARG A O 1
ATOM 3181 N N . GLY A 1 421 ? -30.362 11.011 -18.204 1.00 95.31 421 GLY A N 1
ATOM 3182 C CA . GLY A 1 421 ? -31.064 10.029 -17.375 1.00 95.31 421 GLY A CA 1
ATOM 3183 C C . GLY A 1 421 ? -30.143 9.186 -16.488 1.00 95.31 421 GLY A C 1
ATOM 3184 O O . GLY A 1 421 ? -30.510 8.074 -16.116 1.00 95.31 421 GLY A O 1
ATOM 3185 N N . TRP A 1 422 ? -28.940 9.674 -16.169 1.00 95.12 422 TRP A N 1
ATOM 3186 C CA . TRP A 1 422 ? -27.963 8.925 -15.366 1.00 95.12 422 TRP A CA 1
ATOM 3187 C C . TRP A 1 422 ? -28.206 9.025 -13.864 1.00 95.12 422 TRP A C 1
ATOM 3189 O O . TRP A 1 422 ? -27.792 8.137 -13.121 1.00 95.12 422 TRP A O 1
ATOM 3199 N N . ILE A 1 423 ? -28.890 10.079 -13.418 1.00 95.06 423 ILE A N 1
ATOM 3200 C CA . ILE A 1 423 ? -29.212 10.308 -12.010 1.00 95.06 423 ILE A CA 1
ATOM 3201 C C . ILE A 1 423 ? -30.727 10.490 -11.804 1.00 95.06 423 ILE A C 1
ATOM 3203 O O . ILE A 1 423 ? -31.423 10.932 -12.721 1.00 95.06 423 ILE A O 1
ATOM 3207 N N . PRO A 1 424 ? -31.273 10.125 -10.627 1.00 92.94 424 PRO A N 1
ATOM 3208 C CA . PRO A 1 424 ? -32.691 10.301 -10.322 1.00 92.94 424 PRO A CA 1
ATOM 3209 C C . PRO A 1 424 ? -33.081 11.774 -10.187 1.00 92.94 424 PRO A C 1
ATOM 3211 O O . PRO A 1 424 ? -32.319 12.563 -9.639 1.00 92.94 424 PRO A O 1
ATOM 3214 N N . LYS A 1 425 ? -34.321 12.118 -10.561 1.00 92.38 425 LYS A N 1
ATOM 3215 C CA . LYS A 1 425 ? -34.851 13.496 -10.500 1.00 92.38 425 LYS A CA 1
ATOM 3216 C C . LYS A 1 425 ? -34.835 14.132 -9.106 1.00 92.38 425 LYS A C 1
ATOM 3218 O O . LYS A 1 425 ? -34.802 15.351 -9.018 1.00 92.38 425 LYS A O 1
ATOM 3223 N N . PHE A 1 426 ? -34.889 13.327 -8.043 1.00 93.44 426 PHE A N 1
ATOM 3224 C CA . PHE A 1 426 ? -34.853 13.838 -6.670 1.00 93.44 426 PHE A CA 1
ATOM 3225 C C . PHE A 1 426 ? -33.464 14.350 -6.261 1.00 93.44 426 PHE A C 1
ATOM 3227 O O . PHE A 1 426 ? -33.367 15.089 -5.292 1.00 93.44 426 PHE A O 1
ATOM 3234 N N . VAL A 1 427 ? -32.399 13.997 -6.992 1.00 93.75 427 VAL A N 1
ATOM 3235 C CA . VAL A 1 427 ? -31.063 14.568 -6.781 1.00 93.75 427 VAL A CA 1
ATOM 3236 C C . VAL A 1 427 ? -31.026 15.948 -7.430 1.00 93.75 427 VAL A C 1
ATOM 3238 O O . VAL A 1 427 ? -30.920 16.059 -8.648 1.00 93.75 427 VAL A O 1
ATOM 3241 N N . SER A 1 428 ? -31.151 17.001 -6.635 1.00 90.56 428 SER A N 1
ATOM 3242 C CA . SER A 1 428 ? -31.399 18.367 -7.111 1.00 90.56 428 SER A CA 1
ATOM 3243 C C . SER A 1 428 ? -30.274 19.365 -6.838 1.00 90.56 428 SER A C 1
ATOM 3245 O O . SER A 1 428 ? -30.217 20.384 -7.517 1.00 90.56 428 SER A O 1
ATOM 3247 N N . LEU A 1 429 ? -29.402 19.090 -5.869 1.00 88.50 429 LEU A N 1
ATOM 3248 C CA . LEU A 1 429 ? -28.380 20.010 -5.384 1.00 88.50 429 LEU A CA 1
ATOM 3249 C C . LEU A 1 429 ? -27.005 19.576 -5.891 1.00 88.50 429 LEU A C 1
ATOM 3251 O O . LEU A 1 429 ? -26.596 18.427 -5.683 1.00 88.50 429 LEU A O 1
ATOM 3255 N N . ALA A 1 430 ? -26.276 20.487 -6.538 1.00 87.06 430 ALA A N 1
ATOM 3256 C CA . ALA A 1 430 ? -24.878 20.236 -6.843 1.00 87.06 430 ALA A CA 1
ATOM 3257 C C . ALA A 1 430 ? -24.058 20.219 -5.539 1.00 87.06 430 ALA A C 1
ATOM 3259 O O . ALA A 1 430 ? -24.267 21.079 -4.684 1.00 87.06 430 ALA A O 1
ATOM 3260 N N . PRO A 1 431 ? -23.111 19.277 -5.368 1.00 84.81 431 PRO A N 1
ATOM 3261 C CA . PRO A 1 431 ? -22.269 19.231 -4.178 1.00 84.81 431 PRO A CA 1
ATOM 3262 C C . PRO A 1 431 ? -21.587 20.579 -3.940 1.00 84.81 431 PRO A C 1
ATOM 3264 O O . PRO A 1 431 ? -20.917 21.098 -4.834 1.00 84.81 431 PRO A O 1
ATOM 3267 N N . THR A 1 432 ? -21.699 21.135 -2.741 1.00 85.25 432 THR A N 1
ATOM 3268 C CA . THR A 1 432 ? -20.955 22.334 -2.347 1.00 85.25 432 THR A CA 1
ATOM 3269 C C . THR A 1 432 ? -19.750 21.960 -1.482 1.00 85.25 432 THR A C 1
ATOM 3271 O O . THR A 1 432 ? -19.685 20.861 -0.933 1.00 85.25 432 THR A O 1
ATOM 3274 N N . SER A 1 433 ? -18.737 22.828 -1.448 1.00 79.56 433 SER A N 1
ATOM 3275 C CA . SER A 1 433 ? -17.511 22.606 -0.668 1.00 79.56 433 SER A CA 1
ATOM 3276 C C . SER A 1 433 ? -17.602 23.296 0.687 1.00 79.56 433 SER A C 1
ATOM 3278 O O . SER A 1 433 ? -18.165 24.384 0.784 1.00 79.56 433 SER A O 1
ATOM 3280 N N . VAL A 1 434 ? -17.026 22.686 1.727 1.00 79.75 434 VAL A N 1
ATOM 3281 C CA . VAL A 1 434 ? -17.136 23.187 3.114 1.00 79.75 434 VAL A CA 1
ATOM 3282 C C . VAL A 1 434 ? -16.470 24.554 3.274 1.00 79.75 434 VAL A C 1
ATOM 3284 O O . VAL A 1 434 ? -16.971 25.417 3.999 1.00 79.75 434 VAL A O 1
ATOM 3287 N N . LYS A 1 435 ? -15.343 24.745 2.583 1.00 71.94 435 LYS A N 1
ATOM 3288 C CA . LYS A 1 435 ? -14.596 26.002 2.505 1.00 71.94 435 LYS A CA 1
ATOM 3289 C C . LYS A 1 435 ? -14.089 26.179 1.061 1.00 71.94 435 LYS A C 1
ATOM 3291 O O . LYS A 1 435 ? -13.014 25.680 0.735 1.00 71.94 435 LYS A O 1
ATOM 3296 N N . PRO A 1 436 ? -14.866 26.830 0.174 1.00 59.72 436 PRO A N 1
ATOM 3297 C CA . PRO A 1 436 ? -14.587 26.878 -1.267 1.00 59.72 436 PRO A CA 1
ATOM 3298 C C . PRO A 1 436 ? -13.206 27.443 -1.636 1.00 59.72 436 PRO A C 1
ATOM 3300 O O . PRO A 1 436 ? -12.602 26.970 -2.596 1.00 59.72 436 PRO A O 1
ATOM 3303 N N . ASP A 1 437 ? -12.703 28.392 -0.841 1.00 63.72 437 ASP A N 1
ATOM 3304 C CA . ASP A 1 437 ? -11.426 29.086 -1.067 1.00 63.72 437 ASP A CA 1
ATOM 3305 C C . ASP A 1 437 ? -10.283 28.574 -0.169 1.00 63.72 437 ASP A C 1
ATOM 3307 O O . ASP A 1 437 ? -9.153 29.057 -0.244 1.00 63.72 437 ASP A O 1
ATOM 3311 N N . ASP A 1 438 ? -10.555 27.595 0.700 1.00 61.59 438 ASP A N 1
ATOM 3312 C CA . ASP A 1 438 ? -9.553 27.052 1.613 1.00 61.59 438 ASP A CA 1
ATOM 3313 C C . ASP A 1 438 ? -8.834 25.871 0.962 1.00 61.59 438 ASP A C 1
ATOM 3315 O O . ASP A 1 438 ? -9.390 24.789 0.748 1.00 61.59 438 ASP A O 1
ATOM 3319 N N . MET A 1 439 ? -7.565 26.104 0.640 1.00 53.03 439 MET A N 1
ATOM 3320 C CA . MET A 1 439 ? -6.665 25.118 0.046 1.00 53.03 439 MET A CA 1
ATOM 3321 C C . MET A 1 439 ? -5.844 24.353 1.096 1.00 53.03 439 MET A C 1
ATOM 3323 O O . MET A 1 439 ? -5.018 23.528 0.715 1.00 53.03 439 MET A O 1
ATOM 3327 N N . THR A 1 440 ? -6.038 24.622 2.393 1.00 53.09 440 THR A N 1
ATOM 3328 C CA . THR A 1 440 ? -5.115 24.218 3.468 1.00 53.09 440 THR A CA 1
ATOM 3329 C C . THR A 1 440 ? -5.726 23.371 4.581 1.00 53.09 440 THR A C 1
ATOM 3331 O O . THR A 1 440 ? -4.999 22.599 5.196 1.00 53.09 440 THR A O 1
ATOM 3334 N N . SER A 1 441 ? -7.032 23.459 4.853 1.00 56.59 441 SER A N 1
ATOM 3335 C CA . SER A 1 441 ? -7.613 22.794 6.036 1.00 56.59 441 SER A CA 1
ATOM 3336 C C . SER A 1 441 ? -7.769 21.276 5.945 1.00 56.59 441 SER A C 1
ATOM 3338 O O . SER A 1 441 ? -8.022 20.643 6.965 1.00 56.59 441 SER A O 1
ATOM 3340 N N . GLY A 1 442 ? -7.670 20.675 4.755 1.00 60.84 442 GLY A N 1
ATOM 3341 C CA . GLY A 1 442 ? -7.762 19.217 4.580 1.00 60.84 442 GLY A CA 1
ATOM 3342 C C . GLY A 1 442 ? -9.143 18.600 4.856 1.00 60.84 442 GLY A C 1
ATOM 3343 O O . GLY A 1 442 ? -9.321 17.413 4.624 1.00 60.84 442 GLY A O 1
ATOM 3344 N N . VAL A 1 443 ? -10.151 19.380 5.269 1.00 67.81 443 VAL A N 1
ATOM 3345 C CA . VAL A 1 443 ? -11.485 18.880 5.679 1.00 67.81 443 VAL A CA 1
ATOM 3346 C C . VAL A 1 443 ? -12.196 18.067 4.589 1.00 67.81 443 VAL A C 1
ATOM 3348 O O . VAL A 1 443 ? -12.984 17.177 4.898 1.00 67.81 443 VAL A O 1
ATOM 3351 N N . GLU A 1 444 ? -11.917 18.346 3.315 1.00 73.81 444 GLU A N 1
ATOM 3352 C CA . GLU A 1 444 ? -12.487 17.606 2.177 1.00 73.81 444 GLU A CA 1
ATOM 3353 C C . GLU A 1 444 ? -12.022 16.134 2.129 1.00 73.81 444 GLU A C 1
ATOM 3355 O O . GLU A 1 444 ? -12.718 15.293 1.563 1.00 73.81 444 GLU A O 1
ATOM 3360 N N . PHE A 1 445 ? -10.872 15.810 2.733 1.00 72.94 445 PHE A N 1
ATOM 3361 C CA . PHE A 1 445 ? -10.407 14.441 2.963 1.00 72.94 445 PHE A CA 1
ATOM 3362 C C . PHE A 1 445 ? -9.247 14.440 3.974 1.00 72.94 445 PHE A C 1
ATOM 3364 O O . PHE A 1 445 ? -8.141 14.864 3.640 1.00 72.94 445 PHE A O 1
ATOM 3371 N N . GLN A 1 446 ? -9.489 13.948 5.191 1.00 79.69 446 GLN A N 1
ATOM 3372 C CA . GLN A 1 446 ? -8.496 13.893 6.267 1.00 79.69 446 GLN A CA 1
ATOM 3373 C C . GLN A 1 446 ? -8.391 12.479 6.837 1.00 79.69 446 GLN A C 1
ATOM 3375 O O . GLN A 1 446 ? -9.381 11.946 7.336 1.00 79.69 446 GLN A O 1
ATOM 3380 N N . ARG A 1 447 ? -7.197 11.881 6.839 1.00 75.00 447 ARG A N 1
ATOM 3381 C CA . ARG A 1 447 ? -6.973 10.591 7.500 1.00 75.00 447 ARG A CA 1
ATOM 3382 C C . ARG A 1 447 ? -7.002 10.747 9.017 1.00 75.00 447 ARG A C 1
ATOM 3384 O O . ARG A 1 447 ? -6.469 11.698 9.584 1.00 75.00 447 ARG A O 1
ATOM 3391 N N . LEU A 1 448 ? -7.655 9.800 9.675 1.00 78.19 448 LEU A N 1
ATOM 3392 C CA . LEU A 1 448 ? -7.791 9.721 11.117 1.00 78.19 448 LEU A CA 1
ATOM 3393 C C . LEU A 1 448 ? -7.316 8.352 11.582 1.00 78.19 448 LEU A C 1
ATOM 3395 O O . LEU A 1 448 ? -7.728 7.318 11.060 1.00 78.19 448 LEU A O 1
ATOM 3399 N N . VAL A 1 449 ? -6.504 8.354 12.626 1.00 70.12 449 VAL A N 1
ATOM 3400 C CA . VAL A 1 449 ? -6.094 7.139 13.317 1.00 70.12 449 VAL A CA 1
ATOM 3401 C C . VAL A 1 449 ? -6.852 7.096 14.636 1.00 70.12 449 VAL A C 1
ATOM 3403 O O . VAL A 1 449 ? -6.642 7.946 15.499 1.00 70.12 449 VAL A O 1
ATOM 3406 N N . LEU A 1 450 ? -7.799 6.160 14.768 1.00 68.06 450 LEU A N 1
ATOM 3407 C CA . LEU A 1 450 ? -8.705 6.086 15.922 1.00 68.06 450 LEU A CA 1
ATOM 3408 C C . LEU A 1 450 ? -8.723 4.694 16.548 1.00 68.06 450 LEU A C 1
ATOM 3410 O O . LEU A 1 450 ? -8.666 3.678 15.861 1.00 68.06 450 LEU A O 1
ATOM 3414 N N . GLY A 1 451 ? -8.907 4.662 17.867 1.00 57.44 451 GLY A N 1
ATOM 3415 C CA . GLY A 1 451 ? -8.844 3.448 18.683 1.00 57.44 451 GLY A CA 1
ATOM 3416 C C . GLY A 1 451 ? -7.702 3.527 19.692 1.00 57.44 451 GLY A C 1
ATOM 3417 O O . GLY A 1 451 ? -6.781 4.317 19.515 1.00 57.44 451 GLY A O 1
ATOM 3418 N N . LYS A 1 452 ? -7.783 2.739 20.771 1.00 42.53 452 LYS A N 1
ATOM 3419 C CA . LYS A 1 452 ? -6.782 2.759 21.852 1.00 42.53 452 LYS A CA 1
ATOM 3420 C C . LYS A 1 452 ? -5.368 2.358 21.392 1.00 42.53 452 LYS A C 1
ATOM 3422 O O . LYS A 1 452 ? -4.419 2.777 22.034 1.00 42.53 452 LYS A O 1
ATOM 3427 N N . ASP A 1 453 ? -5.261 1.670 20.250 1.00 40.84 453 ASP A N 1
ATOM 3428 C CA . ASP A 1 453 ? -4.008 1.102 19.729 1.00 40.84 453 ASP A CA 1
ATOM 3429 C C . ASP A 1 453 ? -3.550 1.772 18.412 1.00 40.84 453 ASP A C 1
ATOM 3431 O O . ASP A 1 453 ? -2.637 1.289 17.759 1.00 40.84 453 ASP A O 1
ATOM 3435 N N . GLY A 1 454 ? -4.238 2.815 17.921 1.00 45.56 454 GLY A N 1
ATOM 3436 C CA . GLY A 1 454 ? -3.905 3.458 16.634 1.00 45.56 454 GLY A CA 1
ATOM 3437 C C . GLY A 1 454 ? -3.962 2.550 15.383 1.00 45.56 454 GLY A C 1
ATOM 3438 O O . GLY A 1 454 ? -3.566 2.955 14.297 1.00 45.56 454 GLY A O 1
ATOM 3439 N N . ALA A 1 455 ? -4.486 1.329 15.500 1.00 43.19 455 ALA A N 1
ATOM 3440 C CA . ALA A 1 455 ? -4.377 0.294 14.467 1.00 43.19 455 ALA A CA 1
ATOM 3441 C C . ALA A 1 455 ? -5.413 0.379 13.326 1.00 43.19 455 ALA A C 1
ATOM 3443 O O . ALA A 1 455 ? -5.410 -0.457 12.422 1.00 43.19 455 ALA A O 1
ATOM 3444 N N . ARG A 1 456 ? -6.358 1.331 13.362 1.00 54.78 456 ARG A N 1
ATOM 3445 C CA . ARG A 1 456 ? -7.443 1.414 12.369 1.00 54.78 456 ARG A CA 1
ATOM 3446 C C . ARG A 1 456 ? -7.436 2.742 11.632 1.00 54.78 456 ARG A C 1
ATOM 3448 O O . ARG A 1 456 ? -7.573 3.805 12.238 1.00 54.78 456 ARG A O 1
ATOM 3455 N N . ASN A 1 457 ? -7.332 2.638 10.310 1.00 74.19 457 ASN A N 1
ATOM 3456 C CA . ASN A 1 457 ? -7.384 3.766 9.398 1.00 74.19 457 ASN A CA 1
ATOM 3457 C C . ASN A 1 457 ? -8.833 4.171 9.149 1.00 74.19 457 ASN A C 1
ATOM 3459 O O . ASN A 1 457 ? -9.646 3.404 8.625 1.00 74.19 457 ASN A O 1
ATOM 3463 N N . PHE A 1 458 ? -9.138 5.401 9.527 1.00 84.56 458 PHE A N 1
ATOM 3464 C CA . PHE A 1 458 ? -10.359 6.083 9.161 1.00 84.56 458 PHE A CA 1
ATOM 3465 C C . PHE A 1 458 ? -10.015 7.290 8.299 1.00 84.56 458 PHE A C 1
ATOM 3467 O O . PHE A 1 458 ? -8.876 7.752 8.266 1.00 84.56 458 PHE A O 1
ATOM 3474 N N . PHE A 1 459 ? -11.016 7.857 7.649 1.00 84.69 459 PHE A N 1
ATOM 3475 C CA . PHE A 1 459 ? -10.914 9.199 7.107 1.00 84.69 459 PHE A CA 1
ATOM 3476 C C . PHE A 1 459 ? -12.203 9.971 7.354 1.00 84.69 459 PHE A C 1
ATOM 3478 O O . PHE A 1 459 ? -13.299 9.408 7.397 1.00 84.69 459 PHE A O 1
ATOM 3485 N N . LEU A 1 460 ? -12.056 11.274 7.547 1.00 88.19 460 LEU A N 1
ATOM 3486 C CA . LEU A 1 460 ? -13.128 12.238 7.693 1.00 88.19 460 LEU A CA 1
ATOM 3487 C C . LEU A 1 460 ? -13.272 13.018 6.392 1.00 88.19 460 LEU A C 1
ATOM 3489 O O . LEU A 1 460 ? -12.284 13.485 5.828 1.00 88.19 460 LEU A O 1
ATOM 3493 N N . ARG A 1 461 ? -14.514 13.150 5.925 1.00 89.62 461 ARG A N 1
ATOM 3494 C CA . ARG A 1 461 ? -14.871 14.028 4.808 1.00 89.62 461 ARG A CA 1
ATOM 3495 C C . ARG A 1 461 ? -16.336 14.467 4.885 1.00 89.62 461 ARG A C 1
ATOM 3497 O O . ARG A 1 461 ? -17.113 13.850 5.624 1.00 89.62 461 ARG A O 1
ATOM 3504 N N . PRO A 1 462 ? -16.759 15.478 4.112 1.00 90.44 462 PRO A N 1
ATOM 3505 C CA . PRO A 1 462 ? -18.165 15.838 4.002 1.00 90.44 462 PRO A CA 1
ATOM 3506 C C . PRO A 1 462 ? -18.974 14.697 3.377 1.00 90.44 462 PRO A C 1
ATOM 3508 O O . PRO A 1 462 ? -18.451 13.898 2.597 1.00 90.44 462 PRO A O 1
ATOM 3511 N N . LEU A 1 463 ? -20.252 14.587 3.742 1.00 91.50 463 LEU A N 1
ATOM 3512 C CA . LEU A 1 463 ? -21.195 13.702 3.060 1.00 91.50 463 LEU A CA 1
ATOM 3513 C C . LEU A 1 463 ? -21.637 14.326 1.736 1.00 91.50 463 LEU A C 1
ATOM 3515 O O . LEU A 1 463 ? -21.822 15.541 1.641 1.00 91.50 463 LEU A O 1
ATOM 3519 N N . HIS A 1 464 ? -21.844 13.477 0.732 1.00 88.62 464 HIS A N 1
ATOM 3520 C CA . HIS A 1 464 ? -22.249 13.900 -0.605 1.00 88.62 464 HIS A CA 1
ATOM 3521 C C . HIS A 1 464 ? -23.402 13.047 -1.144 1.00 88.62 464 HIS A C 1
ATOM 3523 O O . HIS A 1 464 ? -23.627 11.935 -0.664 1.00 88.62 464 HIS A O 1
ATOM 3529 N N . PRO A 1 465 ? -24.111 13.496 -2.199 1.00 90.75 465 PRO A N 1
ATOM 3530 C CA . PRO A 1 465 ? -25.139 12.695 -2.869 1.00 90.75 465 PRO A CA 1
ATOM 3531 C C . PRO A 1 465 ? -24.690 11.289 -3.303 1.00 90.75 465 PRO A C 1
ATOM 3533 O O . PRO A 1 465 ? -25.518 10.384 -3.390 1.00 90.75 465 PRO A O 1
ATOM 3536 N N . SER A 1 466 ? -23.396 11.066 -3.545 1.00 88.75 466 SER A N 1
ATOM 3537 C CA . SER A 1 466 ? -22.833 9.735 -3.814 1.00 88.75 466 SER A CA 1
ATOM 3538 C C . SER A 1 466 ? -22.952 8.764 -2.624 1.00 88.75 466 SER A C 1
ATOM 3540 O O . SER A 1 466 ? -22.932 7.548 -2.811 1.00 88.75 466 SER A O 1
ATOM 3542 N N . ASP A 1 467 ? -23.165 9.265 -1.406 1.00 91.69 467 ASP A N 1
ATOM 3543 C CA . ASP A 1 467 ? -23.254 8.474 -0.177 1.00 91.69 467 ASP A CA 1
ATOM 3544 C C . ASP A 1 467 ? -24.654 7.958 0.145 1.00 91.69 467 ASP A C 1
ATOM 3546 O O . ASP A 1 467 ? -24.822 7.313 1.177 1.00 91.69 467 ASP A O 1
ATOM 3550 N N . ILE A 1 468 ? -25.654 8.161 -0.725 1.00 93.19 468 ILE A N 1
ATOM 3551 C CA . ILE A 1 468 ? -27.029 7.660 -0.519 1.00 93.19 468 ILE A CA 1
ATOM 3552 C C . ILE A 1 468 ? -27.016 6.189 -0.083 1.00 93.19 468 ILE A C 1
ATOM 3554 O O . ILE A 1 468 ? -27.628 5.822 0.921 1.00 93.19 468 ILE A O 1
ATOM 3558 N N . ARG A 1 469 ? -26.275 5.335 -0.804 1.00 91.81 469 ARG A N 1
ATOM 3559 C CA . ARG A 1 469 ? -26.206 3.901 -0.493 1.00 91.81 469 ARG A CA 1
ATOM 3560 C C . ARG A 1 469 ? -25.443 3.617 0.801 1.00 91.81 469 ARG A C 1
ATOM 3562 O O . ARG A 1 469 ? -25.875 2.754 1.563 1.00 91.81 469 ARG A O 1
ATOM 3569 N N . ARG A 1 470 ? -24.348 4.341 1.058 1.00 92.38 470 ARG A N 1
ATOM 3570 C CA . ARG A 1 470 ? -23.541 4.192 2.281 1.00 92.38 470 ARG A CA 1
ATOM 3571 C C . ARG A 1 470 ? -24.344 4.598 3.513 1.00 92.38 470 ARG A C 1
ATOM 3573 O O . ARG A 1 470 ? -24.331 3.879 4.505 1.00 92.38 470 ARG A O 1
ATOM 3580 N N . LEU A 1 471 ? -25.118 5.680 3.423 1.00 94.56 471 LEU A N 1
ATOM 3581 C CA . LEU A 1 471 ? -26.025 6.117 4.479 1.00 94.56 471 LEU A CA 1
ATOM 3582 C C . LEU A 1 471 ? -27.153 5.107 4.712 1.00 94.56 471 LEU A C 1
ATOM 3584 O O . LEU A 1 471 ? -27.487 4.842 5.860 1.00 94.56 471 LEU A O 1
ATOM 3588 N N . GLN A 1 472 ? -27.724 4.516 3.658 1.00 95.00 472 GLN A N 1
ATOM 3589 C CA . GLN A 1 472 ? -28.721 3.450 3.808 1.00 95.00 472 GLN A CA 1
ATOM 3590 C C . GLN A 1 472 ? -28.143 2.229 4.529 1.00 95.00 472 GLN A C 1
ATOM 3592 O O . GLN A 1 472 ? -28.759 1.725 5.461 1.00 95.00 472 GLN A O 1
ATOM 3597 N N . GLN A 1 473 ? -26.965 1.754 4.117 1.00 93.69 473 GLN A N 1
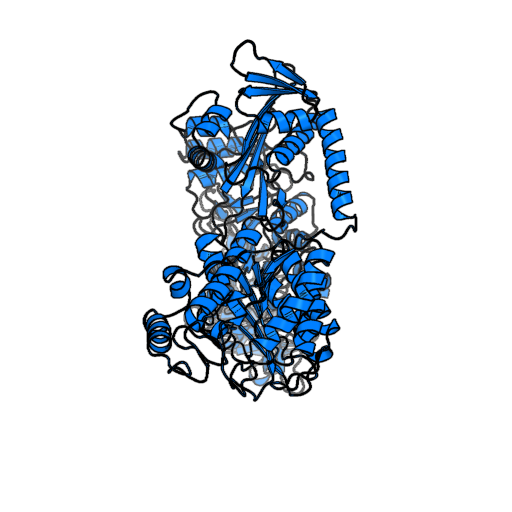ATOM 3598 C CA . GLN A 1 473 ? -26.297 0.621 4.769 1.00 93.69 473 GLN A CA 1
ATOM 3599 C C . GLN A 1 473 ? -25.987 0.928 6.232 1.00 93.69 473 GLN A C 1
ATOM 3601 O O . GLN A 1 473 ? -26.301 0.121 7.099 1.00 93.69 473 GLN A O 1
ATOM 3606 N N . PHE A 1 474 ? -25.454 2.120 6.491 1.00 94.25 474 PHE A N 1
ATOM 3607 C CA . PHE A 1 474 ? -25.215 2.617 7.835 1.00 94.25 474 PHE A CA 1
ATOM 3608 C C . PHE A 1 474 ? -26.513 2.675 8.647 1.00 94.25 474 PHE A C 1
ATOM 3610 O O . PHE A 1 474 ? -26.547 2.205 9.769 1.00 94.25 474 PHE A O 1
ATOM 3617 N N . PHE A 1 475 ? -27.619 3.172 8.092 1.00 94.38 475 PHE A N 1
ATOM 3618 C CA . PHE A 1 475 ? -28.919 3.180 8.765 1.00 94.38 475 PHE A CA 1
ATOM 3619 C C . PHE A 1 475 ? -29.371 1.772 9.179 1.00 94.38 475 PHE A C 1
ATOM 3621 O O . PHE A 1 475 ? -29.698 1.568 10.345 1.00 94.38 475 PHE A O 1
ATOM 3628 N N . TYR A 1 476 ? -29.337 0.804 8.257 1.00 93.94 476 TYR A N 1
ATOM 3629 C CA . TYR A 1 476 ? -29.790 -0.567 8.520 1.00 93.94 476 TYR A CA 1
ATOM 3630 C C . TYR A 1 476 ? -28.840 -1.387 9.400 1.00 93.94 476 TYR A C 1
ATOM 3632 O O . TYR A 1 476 ? -29.220 -2.469 9.837 1.00 93.94 476 TYR A O 1
ATOM 3640 N N . SER A 1 477 ? -27.622 -0.906 9.659 1.00 92.81 477 SER A N 1
ATOM 3641 C CA . SER A 1 477 ? -26.677 -1.583 10.547 1.00 92.81 477 SER A CA 1
ATOM 3642 C C . SER A 1 477 ? -26.827 -1.182 12.021 1.00 92.81 477 SER A C 1
ATOM 3644 O O . SER A 1 477 ? -26.175 -1.772 12.878 1.00 92.81 477 SER A O 1
ATOM 3646 N N . HIS A 1 478 ? -27.679 -0.200 12.338 1.00 92.75 478 HIS A N 1
ATOM 3647 C CA . HIS A 1 478 ? -27.940 0.214 13.717 1.00 92.75 478 HIS A CA 1
ATOM 3648 C C . HIS A 1 478 ? -29.018 -0.631 14.397 1.00 92.75 478 HIS A C 1
ATOM 3650 O O . HIS A 1 478 ? -29.982 -1.080 13.779 1.00 92.75 478 HIS A O 1
ATOM 3656 N N . SER A 1 479 ? -28.905 -0.736 15.719 1.00 91.31 479 SER A N 1
ATOM 3657 C CA . SER A 1 479 ? -29.991 -1.170 16.600 1.00 91.31 479 SER A CA 1
ATOM 3658 C C . SER A 1 479 ? -31.224 -0.256 16.512 1.00 91.31 479 SER A C 1
ATOM 3660 O O . SER A 1 479 ? -31.113 0.957 16.308 1.00 91.31 479 SER A O 1
ATOM 3662 N N . GLU A 1 480 ? -32.412 -0.822 16.758 1.00 90.38 480 GLU A N 1
ATOM 3663 C CA . GLU A 1 480 ? -33.675 -0.064 16.817 1.00 90.38 480 GLU A CA 1
ATOM 3664 C C . GLU A 1 480 ? -33.616 1.110 17.802 1.00 90.38 480 GLU A C 1
ATOM 3666 O O . GLU A 1 480 ? -34.175 2.177 17.547 1.00 90.38 480 GLU A O 1
ATOM 3671 N N . GLU A 1 481 ? -32.925 0.924 18.929 1.00 88.75 481 GLU A N 1
ATOM 3672 C CA . GLU A 1 481 ? -32.732 1.955 19.947 1.00 88.75 481 GLU A CA 1
ATOM 3673 C C . GLU A 1 481 ? -31.982 3.167 19.379 1.00 88.75 481 GLU A C 1
ATOM 3675 O O . GLU A 1 481 ? -32.407 4.307 19.557 1.00 88.75 481 GLU A O 1
ATOM 3680 N N . THR A 1 482 ? -30.918 2.929 18.616 1.00 89.50 482 THR A N 1
ATOM 3681 C CA . THR A 1 482 ? -30.118 3.994 18.002 1.00 89.50 482 THR A CA 1
ATOM 3682 C C . THR A 1 482 ? -30.879 4.716 16.900 1.00 89.50 482 THR A C 1
ATOM 3684 O O . THR A 1 482 ? -30.797 5.942 16.800 1.00 89.50 482 THR A O 1
ATOM 3687 N N . VAL A 1 483 ? -31.674 3.984 16.114 1.00 89.06 483 VAL A N 1
ATOM 3688 C CA . VAL A 1 483 ? -32.590 4.582 15.135 1.00 89.06 483 VAL A CA 1
ATOM 3689 C C . VAL A 1 483 ? -33.599 5.489 15.845 1.00 89.06 483 VAL A C 1
ATOM 3691 O O . VAL A 1 483 ? -33.741 6.651 15.466 1.00 89.06 483 VAL A O 1
ATOM 3694 N N . ARG A 1 484 ? -34.236 5.015 16.924 1.00 88.19 484 ARG A N 1
ATOM 3695 C CA . ARG A 1 484 ? -35.166 5.833 17.721 1.00 88.19 484 ARG A CA 1
ATOM 3696 C C . ARG A 1 484 ? -34.496 7.081 18.281 1.00 88.19 484 ARG A C 1
ATOM 3698 O O . ARG A 1 484 ? -35.047 8.164 18.136 1.00 88.19 484 ARG A O 1
ATOM 3705 N N . TRP A 1 485 ? -33.306 6.956 18.865 1.00 87.00 485 TRP A N 1
ATOM 3706 C CA . TRP A 1 485 ? -32.580 8.104 19.414 1.00 87.00 485 TRP A CA 1
ATOM 3707 C C . TRP A 1 485 ? -32.176 9.128 18.357 1.00 87.00 485 TRP A C 1
ATOM 3709 O O . TRP A 1 485 ? -32.156 10.317 18.659 1.00 87.00 485 TRP A O 1
ATOM 3719 N N . ARG A 1 486 ? -31.843 8.695 17.135 1.00 87.31 486 ARG A N 1
ATOM 3720 C CA . ARG A 1 486 ? -31.424 9.608 16.065 1.00 87.31 486 ARG A CA 1
ATOM 3721 C C . ARG A 1 486 ? -32.595 10.315 15.387 1.00 87.31 486 ARG A C 1
ATOM 3723 O O . ARG A 1 486 ? -32.439 11.475 15.007 1.00 87.31 486 ARG A O 1
ATOM 3730 N N . TYR A 1 487 ? -33.710 9.620 15.168 1.00 85.06 487 TYR A N 1
ATOM 3731 C CA . TYR A 1 487 ? -34.838 10.131 14.378 1.00 85.06 487 TYR A CA 1
ATOM 3732 C C . TYR A 1 487 ? -36.056 10.529 15.228 1.00 85.06 487 TYR A C 1
ATOM 3734 O O . TYR A 1 487 ? -37.036 11.020 14.680 1.00 85.06 487 TYR A O 1
ATOM 3742 N N . GLY A 1 488 ? -36.022 10.304 16.544 1.00 82.00 488 GLY A N 1
ATOM 3743 C CA . GLY A 1 488 ? -37.122 10.585 17.477 1.00 82.00 488 GLY A CA 1
ATOM 3744 C C . GLY A 1 488 ? -38.236 9.529 17.483 1.00 82.00 488 GLY A C 1
ATOM 3745 O O . GLY A 1 488 ? -39.065 9.507 18.389 1.00 82.00 488 GLY A O 1
ATOM 3746 N N . TYR A 1 489 ? -38.252 8.620 16.507 1.00 82.56 489 TYR A N 1
ATOM 3747 C CA . TYR A 1 489 ? -39.189 7.501 16.393 1.00 82.56 489 TYR A CA 1
ATOM 3748 C C . TYR A 1 489 ? -38.527 6.319 15.674 1.00 82.56 489 TYR A C 1
ATOM 3750 O O . TYR A 1 489 ? -37.451 6.448 15.085 1.00 82.56 489 TYR A O 1
ATOM 3758 N N . LEU A 1 490 ? -39.158 5.140 15.725 1.00 85.88 490 LEU A N 1
ATOM 3759 C CA . LEU A 1 490 ? -38.658 3.979 14.993 1.00 85.88 490 LEU A CA 1
ATOM 3760 C C . LEU A 1 490 ? -38.990 4.134 13.512 1.00 85.88 490 LEU A C 1
ATOM 3762 O O . LEU A 1 490 ? -40.133 3.959 13.096 1.00 85.88 490 LEU A O 1
ATOM 3766 N N . ARG A 1 491 ? -37.979 4.476 12.721 1.00 89.69 491 ARG A N 1
ATOM 3767 C CA . ARG A 1 491 ? -38.071 4.488 11.268 1.00 89.69 491 ARG A CA 1
ATOM 3768 C C . ARG A 1 491 ? -37.753 3.085 10.746 1.00 89.69 491 ARG A C 1
ATOM 3770 O O . ARG A 1 491 ? -36.678 2.570 11.020 1.00 89.69 491 ARG A O 1
ATOM 3777 N N . GLU A 1 492 ? -38.668 2.470 10.000 1.00 88.75 492 GLU A N 1
ATOM 3778 C CA . GLU A 1 492 ? -38.497 1.088 9.506 1.00 88.75 492 GLU A CA 1
ATOM 3779 C C . GLU A 1 492 ? -37.725 1.007 8.182 1.00 88.75 492 GLU A C 1
ATOM 3781 O O . GLU A 1 492 ? -37.101 -0.007 7.875 1.00 88.75 492 GLU A O 1
ATOM 3786 N N . ASN A 1 493 ? -37.757 2.070 7.374 1.00 92.56 493 ASN A N 1
ATOM 3787 C CA . ASN A 1 493 ? -37.108 2.091 6.070 1.00 92.56 493 ASN A CA 1
ATOM 3788 C C . ASN A 1 493 ? -36.397 3.421 5.782 1.00 92.56 493 ASN A C 1
ATOM 3790 O O . ASN A 1 493 ? -36.747 4.489 6.287 1.00 92.56 493 ASN A O 1
ATOM 3794 N N . MET A 1 494 ? -35.389 3.345 4.917 1.00 95.19 494 MET A N 1
ATOM 3795 C CA . MET A 1 494 ? -34.640 4.488 4.404 1.00 95.19 494 MET A CA 1
ATOM 3796 C C . MET A 1 494 ? -34.667 4.485 2.867 1.00 95.19 494 MET A C 1
ATOM 3798 O O . MET A 1 494 ? -33.735 3.976 2.235 1.00 95.19 494 MET A O 1
ATOM 3802 N N . PRO A 1 495 ? -35.745 4.995 2.239 1.00 95.44 495 PRO A N 1
ATOM 3803 C CA . PRO A 1 495 ? -35.819 5.192 0.791 1.00 95.44 495 PRO A CA 1
ATOM 3804 C C . PRO A 1 495 ? -34.696 6.100 0.261 1.00 95.44 495 PRO A C 1
ATOM 3806 O O . PRO A 1 495 ? -34.073 6.845 1.017 1.00 95.44 495 PRO A O 1
ATOM 3809 N N . ALA A 1 496 ? -34.387 6.011 -1.035 1.00 93.00 496 ALA A N 1
ATOM 3810 C CA . ALA A 1 496 ? -33.219 6.688 -1.615 1.00 93.00 496 ALA A CA 1
ATOM 3811 C C . ALA A 1 496 ? -33.342 8.223 -1.646 1.00 93.00 496 ALA A C 1
ATOM 3813 O O . ALA A 1 496 ? -32.346 8.914 -1.463 1.00 93.00 496 ALA A O 1
ATOM 3814 N N . ASP A 1 497 ? -34.548 8.740 -1.856 1.00 94.06 497 ASP A N 1
ATOM 3815 C CA . ASP A 1 497 ? -34.895 10.162 -1.774 1.00 94.06 497 ASP A CA 1
ATOM 3816 C C . ASP A 1 497 ? -34.770 10.694 -0.339 1.00 94.06 497 ASP A C 1
ATOM 3818 O O . ASP A 1 497 ? -34.120 11.710 -0.117 1.00 94.06 497 ASP A O 1
ATOM 3822 N N . SER A 1 498 ? -35.261 9.952 0.655 1.00 93.94 498 SER A N 1
ATOM 3823 C CA . SER A 1 498 ? -35.040 10.296 2.065 1.00 93.94 498 SER A CA 1
ATOM 3824 C C . SER A 1 498 ? -33.566 10.250 2.474 1.00 93.94 498 SER A C 1
ATOM 3826 O O . SER A 1 498 ? -33.098 11.103 3.219 1.00 93.94 498 SER A O 1
ATOM 3828 N N . ALA A 1 499 ? -32.808 9.256 2.006 1.00 94.38 499 ALA A N 1
ATOM 3829 C CA . ALA A 1 499 ? -31.367 9.214 2.242 1.00 94.38 499 ALA A CA 1
ATOM 3830 C C . ALA A 1 499 ? -30.660 10.398 1.569 1.00 94.38 499 ALA A C 1
ATOM 3832 O O . ALA A 1 499 ? -29.716 10.943 2.136 1.00 94.38 499 ALA A O 1
ATOM 3833 N N . TYR A 1 500 ? -31.126 10.815 0.389 1.00 94.56 500 TYR A N 1
ATOM 3834 C CA . TYR A 1 500 ? -30.612 11.986 -0.309 1.00 94.56 500 TYR A CA 1
ATOM 3835 C C . TYR A 1 500 ? -30.820 13.277 0.489 1.00 94.56 500 TYR A C 1
ATOM 3837 O O . TYR A 1 500 ? -29.861 14.021 0.623 1.00 94.56 500 TYR A O 1
ATOM 3845 N N . GLU A 1 501 ? -31.979 13.511 1.111 1.00 91.31 501 GLU A N 1
ATOM 3846 C CA . GLU A 1 501 ? -32.196 14.684 1.991 1.00 91.31 501 GLU A CA 1
ATOM 3847 C C . GLU A 1 501 ? -31.164 14.780 3.128 1.00 91.31 501 GLU A C 1
ATOM 3849 O O . GLU A 1 501 ? -30.871 15.852 3.651 1.00 91.31 501 GLU A O 1
ATOM 3854 N N . LEU A 1 502 ? -30.586 13.642 3.509 1.00 91.94 502 LEU A N 1
ATOM 3855 C CA . LEU A 1 502 ? -29.621 13.533 4.588 1.00 91.94 502 LEU A CA 1
ATOM 3856 C C . LEU A 1 502 ? -28.158 13.657 4.111 1.00 91.94 502 LEU A C 1
ATOM 3858 O O . LEU A 1 502 ? -27.290 13.893 4.948 1.00 91.94 502 LEU A O 1
ATOM 3862 N N . VAL A 1 503 ? -27.858 13.483 2.820 1.00 92.31 503 VAL A N 1
ATOM 3863 C CA . VAL A 1 503 ? -26.483 13.590 2.273 1.00 92.31 503 V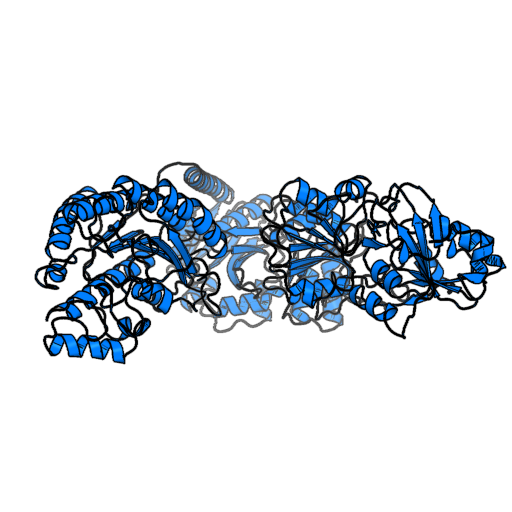AL A CA 1
ATOM 3864 C C . VAL A 1 503 ? -26.306 14.702 1.232 1.00 92.31 503 VAL A C 1
ATOM 3866 O O . VAL A 1 503 ? -25.187 15.135 0.981 1.00 92.31 503 VAL A O 1
ATOM 3869 N N . GLY A 1 504 ? -27.392 15.172 0.623 1.00 90.44 504 GLY A N 1
ATOM 3870 C CA . GLY A 1 504 ? -27.452 16.300 -0.304 1.00 90.44 504 GLY A CA 1
ATOM 3871 C C . GLY A 1 504 ? -27.568 17.615 0.452 1.00 90.44 504 GLY A C 1
ATOM 3872 O O . GLY A 1 504 ? -28.568 18.313 0.330 1.00 90.44 504 GLY A O 1
ATOM 3873 N N . VAL A 1 505 ? -26.561 17.906 1.272 1.00 91.12 505 VAL A N 1
ATOM 3874 C CA . VAL A 1 505 ? -26.513 19.085 2.141 1.00 91.12 505 VAL A CA 1
ATOM 3875 C C . VAL A 1 505 ? -25.783 20.216 1.426 1.00 91.12 505 VAL A C 1
ATOM 3877 O O . VAL A 1 505 ? -24.742 19.983 0.808 1.00 91.12 505 VAL A O 1
ATOM 3880 N N . ASP A 1 506 ? -26.299 21.443 1.533 1.00 90.38 506 ASP A N 1
ATOM 3881 C CA . ASP A 1 506 ? -25.518 22.622 1.170 1.00 90.38 506 ASP A CA 1
ATOM 3882 C C . ASP A 1 506 ? -24.476 22.869 2.259 1.00 90.38 506 ASP A C 1
ATOM 3884 O O . ASP A 1 506 ? -24.717 23.565 3.244 1.00 90.38 506 ASP A O 1
ATOM 3888 N N . GLN A 1 507 ? -23.300 22.291 2.041 1.00 89.88 507 GLN A N 1
ATOM 3889 C CA . GLN A 1 507 ? -22.142 22.372 2.911 1.00 89.88 507 GLN A CA 1
ATOM 3890 C C . GLN A 1 507 ? -21.646 23.809 3.134 1.00 89.88 507 GLN A C 1
ATOM 3892 O O . GLN A 1 507 ? -20.777 23.972 3.980 1.00 89.88 507 GLN A O 1
ATOM 3897 N N . THR A 1 508 ? -22.120 24.841 2.415 1.00 86.38 508 THR A N 1
ATOM 3898 C CA . THR A 1 508 ? -21.739 26.249 2.671 1.00 86.38 508 THR A CA 1
ATOM 3899 C C . THR A 1 508 ? -22.558 26.899 3.781 1.00 86.38 508 THR A C 1
ATOM 3901 O O . THR A 1 508 ? -22.033 27.743 4.508 1.00 86.38 508 THR A O 1
ATOM 3904 N N . ARG A 1 509 ? -23.816 26.478 3.935 1.00 88.88 509 ARG A N 1
ATOM 3905 C CA . ARG A 1 509 ? -24.740 26.949 4.969 1.00 88.88 509 ARG A CA 1
ATOM 3906 C C . ARG A 1 509 ? -24.773 25.958 6.125 1.00 88.88 509 ARG A C 1
ATOM 3908 O O . ARG A 1 509 ? -24.285 26.257 7.210 1.00 88.88 509 ARG A O 1
ATOM 3915 N N . ASP A 1 510 ? -25.263 24.758 5.847 1.00 92.12 510 ASP A N 1
ATOM 3916 C CA . ASP A 1 510 ? -25.315 23.643 6.784 1.00 92.12 510 ASP A CA 1
ATOM 3917 C C . ASP A 1 510 ? -23.994 22.863 6.744 1.00 92.12 510 ASP A C 1
ATOM 3919 O O . ASP A 1 510 ? -23.027 23.244 6.069 1.00 92.12 510 ASP A O 1
ATOM 3923 N N . LEU A 1 511 ? -23.919 21.762 7.490 1.00 92.75 511 LEU A N 1
ATOM 3924 C CA . LEU A 1 511 ? -22.758 20.887 7.447 1.00 92.75 511 LEU A CA 1
ATOM 3925 C C . LEU A 1 511 ? -23.136 19.445 7.758 1.00 92.75 511 LEU A C 1
ATOM 3927 O O . LEU A 1 511 ? -23.832 19.160 8.732 1.00 92.75 511 LEU A O 1
ATOM 3931 N N . ALA A 1 512 ? -22.609 18.518 6.965 1.00 94.44 512 ALA A N 1
ATOM 3932 C CA . ALA A 1 512 ? -22.663 17.095 7.262 1.00 94.44 512 ALA A CA 1
ATOM 3933 C C . ALA A 1 512 ? -21.308 16.446 7.003 1.00 94.44 512 ALA A C 1
ATOM 3935 O O . ALA A 1 512 ? -20.865 16.371 5.858 1.00 94.44 512 ALA A O 1
ATOM 3936 N N . LEU A 1 513 ? -20.685 15.942 8.067 1.00 94.31 513 LEU A N 1
ATOM 3937 C CA . LEU A 1 513 ? -19.406 15.239 8.039 1.00 94.31 513 LEU A CA 1
ATOM 3938 C C . LEU A 1 513 ? -19.611 13.758 8.358 1.00 94.31 513 LEU A C 1
ATOM 3940 O O . LEU A 1 513 ? -20.431 13.401 9.209 1.00 94.31 513 LEU A O 1
ATOM 3944 N N . GLY A 1 514 ? -18.847 12.901 7.688 1.00 94.19 514 GLY A N 1
ATOM 3945 C CA . GLY A 1 514 ? -18.802 11.467 7.936 1.00 94.19 514 GLY A CA 1
ATOM 3946 C C . GLY A 1 514 ? -17.390 10.999 8.269 1.00 94.19 514 GLY A C 1
ATOM 3947 O O . GLY A 1 514 ? -16.428 11.459 7.657 1.00 94.19 514 GLY A O 1
ATOM 3948 N N . ILE A 1 515 ? -17.273 10.062 9.212 1.00 93.19 515 ILE A N 1
ATOM 3949 C CA . ILE A 1 515 ? -16.045 9.280 9.415 1.00 93.19 515 ILE A CA 1
ATOM 3950 C C . ILE A 1 515 ? -16.261 7.905 8.799 1.00 93.19 515 ILE A C 1
ATOM 3952 O O . ILE A 1 515 ? -17.212 7.198 9.151 1.00 93.19 515 ILE A O 1
ATOM 3956 N N . PHE A 1 516 ? -15.360 7.532 7.903 1.00 90.31 516 PHE A N 1
ATOM 3957 C CA . PHE A 1 516 ? -15.383 6.289 7.153 1.00 90.31 516 PHE A CA 1
ATOM 3958 C C . PHE A 1 516 ? -14.224 5.396 7.597 1.00 90.31 516 PHE A C 1
ATOM 3960 O O . PHE A 1 516 ? -13.109 5.879 7.755 1.00 90.31 516 PHE A O 1
ATOM 3967 N N . GLU A 1 517 ? -14.482 4.109 7.821 1.00 87.19 517 GLU A N 1
ATOM 3968 C CA . GLU A 1 517 ? -13.447 3.094 8.060 1.00 87.19 517 GLU A CA 1
ATOM 3969 C C . GLU A 1 517 ? -12.943 2.582 6.709 1.00 87.19 517 GLU A C 1
ATOM 3971 O O . GLU A 1 517 ? -13.749 2.229 5.839 1.00 87.19 517 GLU A O 1
ATOM 3976 N N . GLU A 1 518 ? -11.623 2.540 6.523 1.00 72.25 518 GLU A N 1
ATOM 3977 C CA . GLU A 1 518 ? -11.042 1.924 5.333 1.00 72.25 518 GLU A CA 1
ATOM 3978 C C . GLU A 1 518 ? -11.309 0.414 5.337 1.00 72.25 518 GLU A C 1
ATOM 3980 O O . GLU A 1 518 ? -11.014 -0.304 6.297 1.00 72.25 518 GLU A O 1
ATOM 3985 N N . ALA A 1 519 ? -11.871 -0.090 4.240 1.00 57.88 519 ALA A N 1
ATOM 3986 C CA . ALA A 1 519 ? -12.066 -1.520 4.065 1.00 57.88 519 ALA A CA 1
ATOM 3987 C C . ALA A 1 519 ? -10.742 -2.196 3.678 1.00 57.88 519 ALA A C 1
ATOM 3989 O O . ALA A 1 519 ? -9.952 -1.669 2.894 1.00 57.88 519 ALA A O 1
ATOM 3990 N N . HIS A 1 520 ? -10.500 -3.395 4.209 1.00 49.69 520 HIS A N 1
ATOM 3991 C CA . HIS A 1 520 ? -9.296 -4.161 3.886 1.00 49.69 520 HIS A CA 1
ATOM 3992 C C . HIS A 1 520 ? -9.329 -4.600 2.405 1.00 49.69 520 HIS A C 1
ATOM 3994 O O . HIS A 1 520 ? -10.397 -4.878 1.861 1.00 49.69 520 HIS A O 1
ATOM 4000 N N . ALA A 1 521 ? -8.161 -4.677 1.756 1.00 44.53 521 ALA A N 1
ATOM 4001 C CA . ALA A 1 521 ? -7.994 -5.179 0.382 1.00 44.53 521 ALA A CA 1
ATOM 4002 C C . ALA A 1 521 ? -8.778 -4.421 -0.720 1.00 44.53 521 ALA A C 1
ATOM 4004 O O . ALA A 1 521 ? -9.284 -5.028 -1.664 1.00 44.53 521 ALA A O 1
ATOM 4005 N N . GLY A 1 522 ? -8.866 -3.086 -0.634 1.00 45.94 522 GLY A N 1
ATOM 4006 C CA . GLY A 1 522 ? -9.478 -2.261 -1.689 1.00 45.94 522 GLY A CA 1
ATOM 4007 C C . GLY A 1 522 ? -11.009 -2.333 -1.743 1.00 45.94 522 GLY A C 1
ATOM 4008 O O . GLY A 1 522 ? -11.602 -2.057 -2.790 1.00 45.94 522 GLY A O 1
ATOM 4009 N N . GLY A 1 523 ? -11.648 -2.726 -0.636 1.00 54.47 523 GLY A N 1
ATOM 4010 C CA . GLY A 1 523 ? -13.098 -2.642 -0.468 1.00 54.47 523 GLY A CA 1
ATOM 4011 C C . GLY A 1 523 ? -13.604 -1.195 -0.417 1.00 54.47 523 GLY A C 1
ATOM 4012 O O . GLY A 1 523 ? -12.840 -0.251 -0.211 1.00 54.47 523 GLY A O 1
ATOM 4013 N N . ALA A 1 524 ? -14.913 -1.007 -0.599 1.00 66.12 524 ALA A N 1
ATOM 4014 C CA . ALA A 1 524 ? -15.521 0.312 -0.457 1.00 66.12 524 ALA A CA 1
ATOM 4015 C C . ALA A 1 524 ? -15.488 0.756 1.018 1.00 66.12 524 ALA A C 1
ATOM 4017 O O . ALA A 1 524 ? -15.823 -0.046 1.889 1.00 66.12 524 ALA A O 1
ATOM 4018 N N . PRO A 1 525 ? -15.135 2.017 1.310 1.00 77.88 525 PRO A N 1
ATOM 4019 C CA . PRO A 1 525 ? -15.072 2.509 2.677 1.00 77.88 525 PRO A CA 1
ATOM 4020 C C . PRO A 1 525 ? -16.454 2.524 3.335 1.00 77.88 525 PRO A C 1
ATOM 4022 O O . PRO A 1 525 ? -17.456 2.891 2.708 1.00 77.88 525 PRO A O 1
ATOM 4025 N N . GLU A 1 526 ? -16.497 2.145 4.610 1.00 87.44 526 GLU A N 1
ATOM 4026 C CA . GLU A 1 526 ? -17.736 1.991 5.373 1.00 87.44 526 GLU A CA 1
ATOM 4027 C C . GLU A 1 526 ? -17.985 3.215 6.252 1.00 87.44 526 GLU A C 1
ATOM 4029 O O . GLU A 1 526 ? -17.152 3.583 7.076 1.00 87.44 526 GLU A O 1
ATOM 4034 N N . LEU A 1 527 ? -19.154 3.842 6.116 1.00 92.75 527 LEU A N 1
ATOM 4035 C CA . LEU A 1 527 ? -19.546 4.964 6.966 1.00 92.75 527 LEU A CA 1
ATOM 4036 C C . LEU A 1 527 ? -19.760 4.473 8.408 1.00 92.75 527 LEU A C 1
ATOM 4038 O O . LEU A 1 527 ? -20.566 3.574 8.642 1.00 92.75 527 LEU A O 1
ATOM 4042 N N . ARG A 1 528 ? -19.041 5.053 9.376 1.00 93.62 528 ARG A N 1
ATOM 4043 C CA . ARG A 1 528 ? -19.092 4.654 10.797 1.00 93.62 528 ARG A CA 1
ATOM 4044 C C . ARG A 1 528 ? -19.665 5.702 11.724 1.00 93.62 528 ARG A C 1
ATOM 4046 O O . ARG A 1 528 ? -20.160 5.356 12.795 1.00 93.62 528 ARG A O 1
ATOM 4053 N N . SER A 1 529 ? -19.605 6.971 11.351 1.00 94.56 529 SER A N 1
ATOM 4054 C CA . SER A 1 529 ? -20.299 8.012 12.098 1.00 94.56 529 SER A CA 1
ATOM 4055 C C . SER A 1 529 ? -20.636 9.198 11.223 1.00 94.56 529 SER A C 1
ATOM 4057 O O . SER A 1 529 ? -19.983 9.435 10.209 1.00 94.56 529 SER A O 1
ATOM 4059 N N . VAL A 1 530 ? -21.670 9.926 11.630 1.00 96.12 530 VAL A N 1
ATOM 4060 C CA . VAL A 1 530 ? -22.138 11.144 10.980 1.00 96.12 530 VAL A CA 1
ATOM 4061 C C . VAL A 1 530 ? -22.351 12.207 12.044 1.00 96.12 530 VAL A C 1
ATOM 4063 O O . VAL A 1 530 ? -23.020 11.948 13.045 1.00 96.12 530 VAL A O 1
ATOM 4066 N N . GLY A 1 531 ? -21.808 13.396 11.807 1.00 95.25 531 GLY A N 1
ATOM 4067 C CA . GLY A 1 531 ? -22.062 14.604 12.586 1.00 95.25 531 GLY A CA 1
ATOM 4068 C C . GLY A 1 531 ? -22.621 15.686 11.675 1.00 95.25 531 GLY A C 1
ATOM 4069 O O . GLY A 1 531 ? -22.178 15.819 10.533 1.00 95.25 531 GLY A O 1
ATOM 4070 N N . ARG A 1 532 ? -23.618 16.429 12.152 1.00 95.12 532 ARG A N 1
ATOM 4071 C CA . ARG A 1 532 ? -24.269 17.490 11.381 1.00 95.12 532 ARG A CA 1
ATOM 4072 C C . ARG A 1 532 ? -24.516 18.721 12.214 1.00 95.12 532 ARG A C 1
ATOM 4074 O O . ARG A 1 532 ? -24.755 18.584 13.414 1.00 95.12 532 ARG A O 1
ATOM 4081 N N . PHE A 1 533 ? -24.559 19.863 11.539 1.00 94.81 533 PHE A N 1
ATOM 4082 C CA . PHE A 1 533 ? -25.297 21.010 12.032 1.00 94.81 533 PHE A CA 1
ATOM 4083 C C . PHE A 1 533 ? -26.222 21.591 10.957 1.00 94.81 533 PHE A C 1
ATOM 4085 O O . PHE A 1 533 ? -25.894 21.540 9.769 1.00 94.81 533 PHE A O 1
ATOM 4092 N N . TYR A 1 534 ? -27.348 22.150 11.392 1.00 95.19 534 TYR A N 1
ATOM 4093 C CA . TYR A 1 534 ? -28.296 22.904 10.571 1.00 95.19 534 TYR A CA 1
ATOM 4094 C C . TYR A 1 534 ? -28.350 24.341 11.083 1.00 95.19 534 TYR A C 1
ATOM 4096 O O . TYR A 1 534 ? -28.614 24.547 12.266 1.00 95.19 534 TYR A O 1
ATOM 4104 N N . GLN A 1 535 ? -28.040 25.319 10.232 1.00 94.81 535 GLN A N 1
ATOM 4105 C CA . GLN A 1 535 ? -27.951 26.718 10.654 1.00 94.81 535 GLN A CA 1
ATOM 4106 C C . GLN A 1 535 ? -29.347 27.337 10.805 1.00 94.81 535 GLN A C 1
ATOM 4108 O O . GLN A 1 535 ? -30.139 27.338 9.855 1.00 94.81 535 GLN A O 1
ATOM 4113 N N . ASP A 1 536 ? -29.607 27.914 11.978 1.00 94.56 536 ASP A N 1
ATOM 4114 C CA . ASP A 1 536 ? -30.844 28.631 12.277 1.00 94.56 536 ASP A CA 1
ATOM 4115 C C . ASP A 1 536 ? -30.928 29.947 11.485 1.00 94.56 536 ASP A C 1
ATOM 4117 O O . ASP A 1 536 ? -29.921 30.536 11.080 1.00 94.56 536 ASP A O 1
ATOM 4121 N N . ASP A 1 537 ? -32.148 30.452 11.288 1.00 91.75 537 ASP A N 1
ATOM 4122 C CA . ASP A 1 537 ? -32.399 31.676 10.510 1.00 91.75 537 ASP A CA 1
ATOM 4123 C C . ASP A 1 537 ? -31.757 32.939 11.125 1.00 91.75 537 ASP A C 1
ATOM 4125 O O . ASP A 1 537 ? -31.606 33.956 10.446 1.00 91.75 537 ASP A O 1
ATOM 4129 N N . ASP A 1 538 ? -31.359 32.893 12.403 1.00 91.06 538 ASP A N 1
ATOM 4130 C CA . ASP A 1 538 ? -30.645 33.987 13.074 1.00 91.06 538 ASP A CA 1
ATOM 4131 C C . ASP A 1 538 ? -29.168 34.104 12.654 1.00 91.06 538 ASP A C 1
ATOM 4133 O O . ASP A 1 538 ? -28.505 35.095 12.976 1.00 91.06 538 ASP A O 1
ATOM 4137 N N . GLY A 1 539 ? -28.653 33.096 11.943 1.00 89.19 539 GLY A N 1
ATOM 4138 C CA . GLY A 1 539 ? -27.278 33.001 11.469 1.00 89.19 539 GLY A CA 1
ATOM 4139 C C . GLY A 1 539 ? -26.227 32.780 12.563 1.00 89.19 539 GLY A C 1
ATOM 4140 O O . GLY A 1 539 ? -25.053 32.617 12.235 1.00 89.19 539 GLY A O 1
ATOM 4141 N N . LYS A 1 540 ? -26.624 32.758 13.839 1.00 94.38 540 LYS A N 1
ATOM 4142 C CA . LYS A 1 540 ? -25.747 32.705 15.019 1.00 94.38 540 LYS A CA 1
ATOM 4143 C C . LYS A 1 540 ? -25.877 31.408 15.804 1.00 94.38 540 LYS A C 1
ATOM 4145 O O . LYS A 1 540 ? -25.013 31.123 16.636 1.00 94.38 540 LYS A O 1
ATOM 4150 N N . SER A 1 541 ? -26.926 30.634 15.566 1.00 95.75 541 SER A N 1
ATOM 4151 C CA . SER A 1 541 ? -27.141 29.337 16.190 1.00 95.75 541 SER A CA 1
ATOM 4152 C C . SER A 1 541 ? -27.314 28.216 15.166 1.00 95.75 541 SER A C 1
ATOM 4154 O O . SER A 1 541 ? -27.553 28.461 13.981 1.00 95.75 541 SER A O 1
ATOM 4156 N N . ALA A 1 542 ? -27.060 26.981 15.603 1.00 96.81 542 ALA A N 1
ATOM 4157 C CA . ALA A 1 542 ? -27.289 25.797 14.788 1.00 96.81 542 ALA A CA 1
ATOM 4158 C C . ALA A 1 542 ? -27.703 24.584 15.633 1.00 96.81 542 ALA A C 1
ATOM 4160 O O . ALA A 1 542 ? -27.145 24.340 16.711 1.00 96.81 542 ALA A O 1
ATOM 4161 N N . GLU A 1 543 ? -28.634 23.789 15.107 1.00 95.94 543 GLU A N 1
ATOM 4162 C CA . GLU A 1 543 ? -28.996 22.485 15.663 1.00 95.94 543 GLU A CA 1
ATOM 4163 C C . GLU A 1 543 ? -27.915 21.459 15.309 1.00 95.94 543 GLU A C 1
ATOM 4165 O O . GLU A 1 543 ? -27.554 21.347 14.140 1.00 95.94 543 GLU A O 1
ATOM 4170 N N . ILE A 1 544 ? -27.422 20.672 16.272 1.00 95.50 544 ILE A N 1
ATOM 4171 C CA . ILE A 1 544 ? -26.435 19.608 16.032 1.00 95.50 544 ILE A CA 1
ATOM 4172 C C . ILE A 1 544 ? -27.016 18.208 16.230 1.00 95.50 544 ILE A C 1
ATOM 4174 O O . ILE A 1 544 ? -27.756 17.940 17.175 1.00 95.50 544 ILE A O 1
ATOM 4178 N N . ALA A 1 545 ? -26.604 17.270 15.377 1.00 91.94 545 ALA A N 1
ATOM 4179 C CA . ALA A 1 545 ? -27.016 15.874 15.473 1.00 91.94 545 ALA A CA 1
ATOM 4180 C C . ALA A 1 545 ? -25.871 14.913 15.146 1.00 91.94 545 ALA A C 1
ATOM 4182 O O . ALA A 1 545 ? -25.124 15.112 14.186 1.00 91.94 545 ALA A O 1
ATOM 4183 N N . PHE A 1 546 ? -25.783 13.817 15.903 1.00 91.00 546 PHE A N 1
ATOM 4184 C CA . PHE A 1 546 ? -24.749 12.799 15.727 1.00 91.00 546 PHE A CA 1
ATOM 4185 C C . PHE A 1 546 ? -25.335 11.399 15.721 1.00 91.00 546 PHE A C 1
ATOM 4187 O O . PHE A 1 546 ? -26.311 11.096 16.406 1.00 91.00 546 PHE A O 1
ATOM 4194 N N . VAL A 1 547 ? -24.668 10.516 14.995 1.00 92.62 547 VAL A N 1
ATOM 4195 C CA . VAL A 1 547 ? -24.875 9.077 15.091 1.00 92.62 547 VAL A CA 1
ATOM 4196 C C . VAL A 1 547 ? -23.532 8.383 14.894 1.00 92.62 547 VAL A C 1
ATOM 4198 O O . VAL A 1 547 ? -22.768 8.720 13.993 1.00 92.62 547 VAL A O 1
ATOM 4201 N N . VAL A 1 548 ? -23.225 7.435 15.773 1.00 91.19 548 VAL A N 1
ATOM 4202 C CA . VAL A 1 548 ? -22.012 6.614 15.722 1.00 91.19 548 VAL A CA 1
ATOM 4203 C C . VAL A 1 548 ? -22.456 5.163 15.736 1.00 91.19 548 VAL A C 1
ATOM 4205 O O . VAL A 1 548 ? -23.260 4.791 16.594 1.00 91.19 548 VAL A O 1
ATOM 4208 N N . HIS A 1 549 ? -21.900 4.367 14.821 1.00 90.69 549 HIS A N 1
ATOM 4209 C CA . HIS A 1 549 ? -22.174 2.940 14.725 1.00 90.69 549 HIS A CA 1
ATOM 4210 C C . HIS A 1 549 ? -21.999 2.257 16.080 1.00 90.69 549 HIS A C 1
ATOM 4212 O O . HIS A 1 549 ? -21.017 2.519 16.781 1.00 90.69 549 HIS A O 1
ATOM 4218 N N . ASP A 1 550 ? -22.906 1.344 16.422 1.00 85.44 550 ASP A N 1
ATOM 4219 C CA . ASP A 1 550 ? -22.981 0.731 17.752 1.00 85.44 550 ASP A CA 1
ATOM 4220 C C . ASP A 1 550 ? -21.656 0.068 18.164 1.00 85.44 550 ASP A C 1
ATOM 4222 O O . ASP A 1 550 ? -21.135 0.327 19.251 1.00 85.44 550 ASP A O 1
ATOM 4226 N N . GLU A 1 551 ? -21.034 -0.666 17.240 1.00 82.44 551 GLU A N 1
ATOM 4227 C CA . GLU A 1 551 ? -19.733 -1.328 17.428 1.00 82.44 551 GLU A CA 1
ATOM 4228 C C . GLU A 1 551 ? -18.504 -0.398 17.409 1.00 82.44 551 GLU A C 1
ATOM 4230 O O . GLU A 1 551 ? -17.383 -0.856 17.623 1.00 82.44 551 GLU A O 1
ATOM 4235 N N . ARG A 1 552 ? -18.663 0.886 17.069 1.00 80.31 552 ARG A N 1
ATOM 4236 C CA . ARG A 1 552 ? -17.559 1.867 16.970 1.00 80.31 552 ARG A CA 1
ATOM 4237 C C . ARG A 1 552 ? -17.691 3.000 17.992 1.00 80.31 552 ARG A C 1
ATOM 4239 O O . ARG A 1 552 ? -16.987 4.011 17.932 1.00 80.31 552 ARG A O 1
ATOM 4246 N N . ARG A 1 553 ? -18.588 2.842 18.968 1.00 81.25 553 ARG A N 1
ATOM 4247 C CA . ARG A 1 553 ? -18.728 3.766 20.100 1.00 81.25 553 ARG A CA 1
ATOM 4248 C C . ARG A 1 553 ? -17.466 3.758 20.963 1.00 81.25 553 ARG A C 1
ATOM 4250 O O . ARG A 1 553 ? -16.721 2.786 21.007 1.00 81.25 553 ARG A O 1
ATOM 4257 N N . ARG A 1 554 ? -17.253 4.850 21.703 1.00 76.81 554 ARG A N 1
ATOM 4258 C CA . ARG A 1 554 ? -16.110 5.040 22.624 1.00 76.81 554 ARG A CA 1
ATOM 4259 C C . ARG A 1 554 ? -14.723 5.089 21.953 1.00 76.81 554 ARG A C 1
ATOM 4261 O O . ARG A 1 554 ? -13.724 5.054 22.656 1.00 76.81 554 ARG A O 1
ATOM 4268 N N . MET A 1 555 ? -14.656 5.271 20.630 1.00 79.38 555 MET A N 1
ATOM 4269 C CA . MET A 1 555 ? -13.405 5.507 19.881 1.00 79.38 555 MET A CA 1
ATOM 4270 C C . MET A 1 555 ? -13.074 6.999 19.666 1.00 79.38 555 MET A C 1
ATOM 4272 O O . MET A 1 555 ? -12.141 7.329 18.947 1.00 79.38 555 MET A O 1
ATOM 4276 N N . GLY A 1 556 ? -13.856 7.920 20.242 1.00 84.06 556 GLY A N 1
ATOM 4277 C CA . GLY A 1 556 ? -13.637 9.368 20.105 1.00 84.06 556 GLY A CA 1
ATOM 4278 C C . GLY A 1 556 ? -14.237 10.020 18.850 1.00 84.06 556 GLY A C 1
ATOM 4279 O O . GLY A 1 556 ? -14.187 11.240 18.741 1.00 84.06 556 GLY A O 1
ATOM 4280 N N . MET A 1 557 ? -14.877 9.253 17.958 1.00 89.31 557 MET A N 1
ATOM 4281 C CA . MET A 1 557 ? -15.484 9.756 16.710 1.00 89.31 557 MET A CA 1
ATOM 4282 C C . MET A 1 557 ? -16.451 10.930 16.918 1.00 89.31 557 MET A C 1
ATOM 4284 O O . MET A 1 557 ? -16.360 11.931 16.218 1.00 89.31 557 MET A O 1
ATOM 4288 N N . ALA A 1 558 ? -17.352 10.840 17.903 1.00 90.12 558 ALA A N 1
ATOM 4289 C CA . ALA A 1 558 ? -18.312 11.910 18.181 1.00 90.12 558 ALA A CA 1
ATOM 4290 C C . ALA A 1 558 ? -17.637 13.196 18.688 1.00 90.12 558 ALA A C 1
ATOM 4292 O O . ALA A 1 558 ? -18.072 14.287 18.339 1.00 90.12 558 ALA A O 1
ATOM 4293 N N . SER A 1 559 ? -16.560 13.074 19.474 1.00 90.25 559 SER A N 1
ATOM 4294 C CA . SER A 1 559 ? -15.767 14.225 19.923 1.00 90.25 559 SER A CA 1
ATOM 4295 C C . SER A 1 559 ? -15.057 14.894 18.752 1.00 90.25 559 SER A C 1
ATOM 4297 O O . SER A 1 559 ? -15.150 16.102 18.611 1.00 90.25 559 SER A O 1
ATOM 4299 N N . ILE A 1 560 ? -14.429 14.109 17.871 1.00 89.94 560 ILE A N 1
ATOM 4300 C CA . ILE A 1 560 ? -13.759 14.634 16.672 1.00 89.94 560 ILE A CA 1
ATOM 4301 C C . ILE A 1 560 ? -14.757 15.341 15.763 1.00 89.94 560 ILE A C 1
ATOM 4303 O O . ILE A 1 560 ? -14.499 16.456 15.328 1.00 89.94 560 ILE A O 1
ATOM 4307 N N . LEU A 1 561 ? -15.914 14.724 15.510 1.00 93.12 561 LEU A N 1
ATOM 4308 C CA . LEU A 1 561 ? -16.970 15.360 14.730 1.00 93.12 561 LEU A CA 1
ATOM 4309 C C . LEU A 1 561 ? -17.416 16.669 15.384 1.00 93.12 561 LEU A C 1
ATOM 4311 O O . LEU A 1 561 ? -17.471 17.678 14.699 1.00 93.12 561 LEU A O 1
ATOM 4315 N N . LEU A 1 562 ? -17.684 16.688 16.691 1.00 94.31 562 LEU A N 1
ATOM 4316 C CA . LEU A 1 562 ? -18.088 17.907 17.397 1.00 94.31 562 LEU A CA 1
ATOM 4317 C C . LEU A 1 562 ? -17.028 19.018 17.305 1.00 94.31 562 LEU A C 1
ATOM 4319 O O . LEU A 1 562 ? -17.380 20.167 17.056 1.00 94.31 562 LEU A O 1
ATOM 4323 N N . GLU A 1 563 ? -15.750 18.679 17.473 1.00 92.50 563 GLU A N 1
ATOM 4324 C CA . GLU A 1 563 ? -14.626 19.615 17.361 1.00 92.50 563 GLU A CA 1
ATOM 4325 C C . GLU A 1 563 ? -14.517 20.196 15.945 1.00 92.50 563 GLU A C 1
ATOM 4327 O O . GLU A 1 563 ? -14.401 21.410 15.788 1.00 92.50 563 GLU A O 1
ATOM 4332 N N . GLN A 1 564 ? -14.633 19.353 14.916 1.00 91.62 564 GLN A N 1
ATOM 4333 C CA . GLN A 1 564 ? -14.600 19.784 13.516 1.00 91.62 564 GLN A CA 1
ATOM 4334 C C . GLN A 1 564 ? -15.816 20.642 13.145 1.00 91.62 564 GLN A C 1
ATOM 4336 O O . GLN A 1 564 ? -15.669 21.686 12.511 1.00 91.62 564 GLN A O 1
ATOM 4341 N N . LEU A 1 565 ? -17.019 20.246 13.578 1.00 93.56 565 LEU A N 1
ATOM 4342 C CA . LEU A 1 565 ? -18.228 21.050 13.395 1.00 93.56 565 LEU A CA 1
ATOM 4343 C C . LEU A 1 565 ? -18.070 22.423 14.068 1.00 93.56 565 LEU A C 1
ATOM 4345 O O . LEU A 1 565 ? -18.434 23.427 13.464 1.00 93.56 565 LEU A O 1
ATOM 4349 N N . ALA A 1 566 ? -17.508 22.481 15.281 1.00 93.88 566 ALA A N 1
ATOM 4350 C CA . ALA A 1 566 ? -17.287 23.726 16.018 1.00 93.88 566 ALA A CA 1
ATOM 4351 C C . ALA A 1 566 ? -16.246 24.641 15.353 1.00 93.88 566 ALA A C 1
ATOM 4353 O O . ALA A 1 566 ? -16.459 25.851 15.306 1.00 93.88 566 ALA A O 1
ATOM 4354 N N . ASP A 1 567 ? -15.155 24.090 14.810 1.00 91.00 567 ASP A N 1
ATOM 4355 C CA . ASP A 1 567 ? -14.143 24.872 14.082 1.00 91.00 567 ASP A CA 1
ATOM 4356 C C . ASP A 1 567 ? -14.756 25.555 12.852 1.00 91.00 567 ASP A C 1
ATOM 4358 O O . ASP A 1 567 ? -14.630 26.766 12.654 1.00 91.00 567 ASP A O 1
ATOM 4362 N N . ILE A 1 568 ? -15.524 24.793 12.068 1.00 90.75 568 ILE A N 1
ATOM 4363 C CA . ILE A 1 568 ? -16.195 25.307 10.871 1.00 90.75 568 ILE A CA 1
ATOM 4364 C C . ILE A 1 568 ? -17.301 26.301 11.241 1.00 90.75 568 ILE A C 1
ATOM 4366 O O . ILE A 1 568 ? -17.416 27.351 10.610 1.00 90.75 568 ILE A O 1
ATOM 4370 N N . ALA A 1 569 ? -18.092 26.007 12.274 1.00 92.25 569 ALA A N 1
ATOM 4371 C CA . ALA A 1 569 ? -19.132 26.900 12.773 1.00 92.25 569 ALA A CA 1
ATOM 4372 C C . ALA A 1 569 ? -18.552 28.237 13.256 1.00 92.25 569 ALA A C 1
ATOM 4374 O O . ALA A 1 569 ? -19.063 29.295 12.890 1.00 92.25 569 ALA A O 1
ATOM 4375 N N . SER A 1 570 ? -17.434 28.204 13.988 1.00 92.06 570 SER A N 1
ATOM 4376 C CA . SER A 1 570 ? -16.735 29.410 14.436 1.00 92.06 570 SER A CA 1
ATOM 4377 C C . SER A 1 570 ? -16.242 30.249 13.259 1.00 92.06 570 SER A C 1
ATOM 4379 O O . SER A 1 570 ? -16.457 31.461 13.246 1.00 92.06 570 SER A O 1
ATOM 4381 N N . ALA A 1 571 ? -15.662 29.615 12.233 1.00 88.44 571 ALA A N 1
ATOM 4382 C CA . ALA A 1 571 ? -15.239 30.303 11.013 1.00 88.44 571 ALA A CA 1
ATOM 4383 C C . ALA A 1 571 ? -16.412 30.941 10.239 1.00 88.44 571 ALA A C 1
ATOM 4385 O O . ALA A 1 571 ? -16.207 31.909 9.508 1.00 88.44 571 ALA A O 1
ATOM 4386 N N . ARG A 1 572 ? -17.637 30.426 10.415 1.00 89.56 572 ARG A N 1
ATOM 4387 C CA . ARG A 1 572 ? -18.879 30.955 9.821 1.00 89.56 572 ARG A CA 1
ATOM 4388 C C . ARG A 1 572 ? -19.619 31.958 10.709 1.00 89.56 572 ARG A C 1
ATOM 4390 O O . ARG A 1 572 ? -20.655 32.469 10.297 1.00 89.56 572 ARG A O 1
ATOM 4397 N N . GLY A 1 573 ? -19.107 32.256 11.904 1.00 91.56 573 GLY A N 1
ATOM 4398 C CA . GLY A 1 573 ? -19.745 33.182 12.843 1.00 91.56 573 GLY A CA 1
ATOM 4399 C C . GLY A 1 573 ? -20.933 32.599 13.615 1.00 91.56 573 GLY A C 1
ATOM 4400 O O . GLY A 1 573 ? -21.690 33.362 14.210 1.00 91.56 573 GLY A O 1
ATOM 4401 N N . ILE A 1 574 ? -21.096 31.272 13.640 1.00 95.50 574 ILE A N 1
ATOM 4402 C CA . ILE A 1 574 ? -22.058 30.606 14.525 1.00 95.50 574 ILE A CA 1
ATOM 4403 C C . ILE A 1 574 ? -21.477 30.619 15.944 1.00 95.50 574 ILE A C 1
ATOM 4405 O O . ILE A 1 574 ? -20.373 30.135 16.198 1.00 95.50 574 ILE A O 1
ATOM 4409 N N . GLU A 1 575 ? -22.235 31.189 16.874 1.00 96.88 575 GLU A N 1
ATOM 4410 C CA . GLU A 1 575 ? -21.833 31.413 18.262 1.00 96.88 575 GLU A CA 1
ATOM 4411 C C . GLU A 1 575 ? -22.274 30.251 19.167 1.00 96.88 575 GLU A C 1
ATOM 4413 O O . GLU A 1 575 ? -21.593 29.929 20.143 1.00 96.88 575 GLU A O 1
ATOM 4418 N N . ARG A 1 576 ? -23.381 29.572 18.830 1.00 96.94 576 ARG A N 1
ATOM 4419 C CA . ARG A 1 576 ? -24.028 28.587 19.707 1.00 96.94 576 ARG A CA 1
ATOM 4420 C C . ARG A 1 576 ? -24.514 27.344 18.969 1.00 96.94 576 ARG A C 1
ATOM 4422 O O . ARG A 1 576 ? -25.113 27.435 17.905 1.00 96.94 576 ARG A O 1
ATOM 4429 N N . PHE A 1 577 ? -24.358 26.191 19.608 1.00 97.62 577 PHE A N 1
ATOM 4430 C CA . PHE A 1 577 ? -25.033 24.955 19.229 1.00 97.62 577 PHE A CA 1
ATOM 4431 C C . PHE A 1 577 ? -26.151 24.594 20.198 1.00 97.62 577 PHE A C 1
ATOM 4433 O O . PHE A 1 577 ? -26.050 24.829 21.407 1.00 97.62 577 PHE A O 1
ATOM 4440 N N . TRP A 1 578 ? -27.193 23.960 19.672 1.00 95.50 578 TRP A N 1
ATOM 4441 C CA . TRP A 1 578 ? -28.218 23.311 20.477 1.00 95.50 578 TRP A CA 1
ATOM 4442 C C . TRP A 1 578 ? -28.573 21.930 19.923 1.00 95.50 578 TRP A C 1
ATOM 4444 O O . TRP A 1 578 ? -28.333 21.636 18.759 1.00 95.50 578 TRP A O 1
ATOM 4454 N N . ALA A 1 579 ? -29.096 21.054 20.775 1.00 94.00 579 ALA A N 1
ATOM 4455 C CA . ALA A 1 579 ? -29.562 19.731 20.378 1.00 94.00 579 ALA A CA 1
ATOM 4456 C C . ALA A 1 579 ? -30.653 19.241 21.323 1.00 94.00 579 ALA A C 1
ATOM 4458 O O . ALA A 1 579 ? -30.580 19.465 22.535 1.00 94.00 579 ALA A O 1
ATOM 4459 N N . GLU A 1 580 ? -31.624 18.512 20.786 1.00 91.06 580 GLU A N 1
ATOM 4460 C CA . GLU A 1 580 ? -32.602 17.792 21.590 1.00 91.06 580 GLU A CA 1
ATOM 4461 C C . GLU A 1 580 ? -32.150 16.343 21.817 1.00 91.06 580 GLU A C 1
ATOM 4463 O O . GLU A 1 580 ? -31.873 15.590 20.883 1.00 91.06 580 GLU A O 1
ATOM 4468 N N . VAL A 1 581 ? -32.036 15.942 23.085 1.00 90.25 581 VAL A N 1
ATOM 4469 C CA . VAL A 1 581 ? -31.496 14.641 23.491 1.00 90.25 581 VAL A CA 1
ATOM 4470 C C . VAL A 1 581 ? -32.512 13.896 24.348 1.00 90.25 581 VAL A C 1
ATOM 4472 O O . VAL A 1 581 ? -32.844 14.322 25.454 1.00 90.25 581 VAL A O 1
ATOM 4475 N N . MET A 1 582 ? -32.981 12.745 23.864 1.00 87.56 582 MET A N 1
ATOM 4476 C CA . MET A 1 582 ? -33.936 11.900 24.591 1.00 87.56 582 MET A CA 1
ATOM 4477 C C . MET A 1 582 ? -33.395 11.465 25.961 1.00 87.56 582 MET A C 1
ATOM 4479 O O . MET A 1 582 ? -32.204 11.180 26.109 1.00 87.56 582 MET A O 1
ATOM 4483 N N . THR A 1 583 ? -34.282 11.315 26.952 1.00 85.44 583 THR A N 1
ATOM 4484 C CA . THR A 1 583 ? -33.921 10.967 28.343 1.00 85.44 583 THR A CA 1
ATOM 4485 C C . THR A 1 583 ? -33.067 9.691 28.460 1.00 85.44 583 THR A C 1
ATOM 4487 O O . THR A 1 583 ? -32.199 9.600 29.331 1.00 85.44 583 THR A O 1
ATOM 4490 N N . GLY A 1 584 ? -33.271 8.715 27.566 1.00 82.88 584 GLY A N 1
ATOM 4491 C CA . GLY A 1 584 ? -32.517 7.456 27.527 1.00 82.88 584 GLY A CA 1
ATOM 4492 C C . GLY A 1 584 ? -31.092 7.557 26.962 1.00 82.88 584 GLY A C 1
ATOM 4493 O O . GLY A 1 584 ? -30.257 6.710 27.277 1.00 82.88 584 GLY A O 1
ATOM 4494 N N . ASN A 1 585 ? -30.763 8.601 26.191 1.00 87.12 585 ASN A N 1
ATOM 4495 C CA . ASN A 1 585 ? -29.470 8.730 25.509 1.00 87.12 585 ASN A CA 1
ATOM 4496 C C . ASN A 1 585 ? -28.404 9.379 26.416 1.00 87.12 585 ASN A C 1
ATOM 4498 O O . ASN A 1 585 ? -27.893 10.475 26.165 1.00 87.12 585 ASN A O 1
ATOM 4502 N N . ARG A 1 586 ? -28.067 8.681 27.508 1.00 85.94 586 ARG A N 1
ATOM 4503 C CA . ARG A 1 586 ? -27.034 9.111 28.469 1.00 85.94 586 ARG A CA 1
ATOM 4504 C C . ARG A 1 586 ? -25.667 9.383 27.821 1.00 85.94 586 ARG A C 1
ATOM 4506 O O . ARG A 1 586 ? -25.063 10.386 28.200 1.00 85.94 586 ARG A O 1
ATOM 4513 N N . PRO A 1 587 ? -25.172 8.574 26.858 1.00 86.50 587 PRO A N 1
ATOM 4514 C CA . PRO A 1 587 ? -23.869 8.823 26.241 1.00 86.50 587 PRO A CA 1
ATOM 4515 C C . PRO A 1 587 ? -23.778 10.178 25.529 1.00 86.50 587 PRO A C 1
ATOM 4517 O O . PRO A 1 587 ? -22.770 10.868 25.669 1.00 86.50 587 PRO A O 1
ATOM 4520 N N . MET A 1 588 ? -24.826 10.590 24.803 1.00 88.31 588 MET A N 1
ATOM 4521 C CA . MET A 1 588 ? -24.837 11.884 24.110 1.00 88.31 588 MET A CA 1
ATOM 4522 C C . MET A 1 588 ? -24.864 13.053 25.095 1.00 88.31 588 MET A C 1
ATOM 4524 O O . MET A 1 588 ? -24.118 14.017 24.942 1.00 88.31 588 MET A O 1
ATOM 4528 N N . ARG A 1 589 ? -25.669 12.938 26.158 1.00 88.50 589 ARG A N 1
ATOM 4529 C CA . ARG A 1 589 ? -25.700 13.943 27.225 1.00 88.50 589 ARG A CA 1
ATOM 4530 C C . ARG A 1 589 ? -24.340 14.131 27.886 1.00 88.50 589 ARG A C 1
ATOM 4532 O O . ARG A 1 589 ? -23.900 15.262 28.034 1.00 88.50 589 ARG A O 1
ATOM 4539 N N . GLN A 1 590 ? -23.663 13.036 28.229 1.00 89.19 590 GLN A N 1
ATOM 4540 C CA . GLN A 1 590 ? -22.327 13.087 28.828 1.00 89.19 590 GLN A CA 1
ATOM 4541 C C . GLN A 1 590 ? -21.300 13.731 27.892 1.00 89.19 590 GLN A C 1
ATOM 4543 O O . GLN A 1 590 ? -20.445 14.485 28.351 1.00 89.19 590 GLN A O 1
ATOM 4548 N N . LEU A 1 591 ? -21.388 13.468 26.582 1.00 90.31 591 LEU A N 1
ATOM 4549 C CA . LEU A 1 591 ? -20.548 14.139 25.591 1.00 90.31 591 LEU A CA 1
ATOM 4550 C C . LEU A 1 591 ? -20.796 15.652 25.593 1.00 90.31 591 LEU A C 1
ATOM 4552 O O . LEU A 1 591 ? -19.842 16.416 25.661 1.00 90.31 591 LEU A O 1
ATOM 4556 N N . PHE A 1 592 ? -22.050 16.096 25.545 1.00 93.25 592 PHE A N 1
ATOM 4557 C CA . PHE A 1 592 ? -22.376 17.524 25.532 1.00 93.25 592 PHE A CA 1
ATOM 4558 C C . PHE A 1 592 ? -22.006 18.218 26.847 1.00 93.25 592 PHE A C 1
ATOM 4560 O O . PHE A 1 592 ? -21.372 19.272 26.828 1.00 93.25 592 PHE A O 1
ATOM 4567 N N . GLU A 1 593 ? -22.305 17.607 27.994 1.00 90.88 593 GLU A N 1
ATOM 4568 C CA . GLU A 1 593 ? -21.911 18.106 29.318 1.00 90.88 593 GLU A CA 1
ATOM 4569 C C . GLU A 1 593 ? -20.381 18.242 29.431 1.00 90.88 593 GLU A C 1
ATOM 4571 O O . GLU A 1 593 ? -19.894 19.256 29.933 1.00 90.88 593 GLU A O 1
ATOM 4576 N N . LYS A 1 594 ? -19.612 17.293 28.871 1.00 90.56 594 LYS A N 1
ATOM 4577 C CA . LYS A 1 594 ? -18.142 17.374 28.788 1.00 90.56 594 LYS A CA 1
ATOM 4578 C C . LYS A 1 594 ? -17.657 18.621 28.034 1.00 90.56 594 LYS A C 1
ATOM 4580 O O . LYS A 1 594 ? -16.627 19.174 28.407 1.00 90.56 594 LYS A O 1
ATOM 4585 N N . TYR A 1 595 ? -18.378 19.071 27.006 1.00 92.50 595 TYR A N 1
ATOM 4586 C CA . TYR A 1 595 ? -18.067 20.298 26.257 1.00 92.50 595 TYR A CA 1
ATOM 4587 C C . TYR A 1 595 ? -18.865 21.520 26.750 1.00 92.50 595 TYR A C 1
ATOM 4589 O O . TYR A 1 595 ? -19.052 22.489 26.015 1.00 92.50 595 TYR A O 1
ATOM 4597 N N . GLY A 1 596 ? -19.311 21.502 28.011 1.00 90.12 596 GLY A N 1
ATOM 4598 C CA . GLY A 1 596 ? -19.890 22.665 28.684 1.00 90.12 596 GLY A CA 1
ATOM 4599 C C . GLY A 1 596 ? -21.370 22.913 28.392 1.00 90.12 596 GLY A C 1
ATOM 4600 O O . GLY A 1 596 ? -21.834 24.040 28.563 1.00 90.12 596 GLY A O 1
ATOM 4601 N N . ALA A 1 597 ? -22.120 21.900 27.951 1.00 91.75 597 ALA A N 1
ATOM 4602 C CA . ALA A 1 597 ? -23.544 22.060 27.688 1.00 91.75 597 ALA A CA 1
ATOM 4603 C C . ALA A 1 597 ? -24.356 22.380 28.944 1.00 91.75 597 ALA A C 1
ATOM 4605 O O . ALA A 1 597 ? -24.219 21.741 29.988 1.00 91.75 597 ALA A O 1
ATOM 4606 N N . THR A 1 598 ? -25.307 23.296 28.792 1.00 91.56 598 THR A N 1
ATOM 4607 C CA . THR A 1 598 ? -26.401 23.487 29.746 1.00 91.56 598 THR A CA 1
ATOM 4608 C C . THR A 1 598 ? -27.634 22.741 29.247 1.00 91.56 598 THR A C 1
ATOM 4610 O O . THR A 1 598 ? -27.997 22.859 28.082 1.00 91.56 598 THR A O 1
ATOM 4613 N N . SER A 1 599 ? -28.265 21.942 30.110 1.00 89.12 599 SER A N 1
ATOM 4614 C CA . SER A 1 599 ? -29.421 21.114 29.737 1.00 89.12 599 SER A CA 1
ATOM 4615 C C . SER A 1 599 ? -30.685 21.580 30.453 1.00 89.12 599 SER A C 1
ATOM 4617 O O . SER A 1 599 ? -30.691 21.719 31.677 1.00 89.12 599 SER A O 1
ATOM 4619 N N . LYS A 1 600 ? -31.776 21.778 29.710 1.00 90.44 600 LYS A N 1
ATOM 4620 C CA . LYS A 1 600 ? -33.123 22.027 30.251 1.00 90.44 600 LYS A CA 1
ATOM 4621 C C . LYS A 1 600 ? -34.068 20.937 29.771 1.00 90.44 600 LYS A C 1
ATOM 4623 O O . LYS A 1 600 ? -33.908 20.436 28.667 1.00 90.44 600 LYS A O 1
ATOM 4628 N N . ARG A 1 601 ? -35.049 20.550 30.586 1.00 86.56 601 ARG A N 1
ATOM 4629 C CA . ARG A 1 601 ? -36.061 19.576 30.153 1.00 86.56 601 ARG A CA 1
ATOM 4630 C C . ARG A 1 601 ? -36.862 20.165 28.986 1.00 86.56 601 ARG A C 1
ATOM 4632 O O . ARG A 1 601 ? -37.275 21.321 29.081 1.00 86.56 601 ARG A O 1
ATOM 4639 N N . SER A 1 602 ? -37.037 19.393 27.915 1.00 83.94 602 SER A N 1
ATOM 4640 C CA . SER A 1 602 ? -37.852 19.805 26.769 1.00 83.94 602 SER A CA 1
ATOM 4641 C C . SER A 1 602 ? -39.315 19.954 27.197 1.00 83.94 602 SER A C 1
ATOM 4643 O O . SER A 1 602 ? -39.784 19.241 28.090 1.00 83.94 602 SER A O 1
ATOM 4645 N N . GLN A 1 603 ? -40.014 20.924 26.606 1.00 79.19 603 GLN A N 1
ATOM 4646 C CA . GLN A 1 603 ? -41.459 21.096 26.792 1.00 79.19 603 GLN A CA 1
ATOM 4647 C C . GLN A 1 603 ? -42.262 20.274 25.775 1.00 79.19 603 GLN A C 1
ATOM 4649 O O . GLN A 1 603 ? -43.422 19.965 26.038 1.00 79.19 603 GLN A O 1
ATOM 4654 N N . ASP A 1 604 ? -41.620 19.876 24.673 1.00 75.56 604 ASP A N 1
ATOM 4655 C CA . ASP A 1 604 ? -42.266 19.279 23.504 1.00 75.56 604 ASP A CA 1
ATOM 4656 C C . ASP A 1 604 ? -41.961 17.779 23.353 1.00 75.56 604 ASP A C 1
ATOM 4658 O O . ASP A 1 604 ? -42.734 17.048 22.732 1.00 75.56 604 ASP A O 1
ATOM 4662 N N . THR A 1 605 ? -40.876 17.281 23.962 1.00 76.56 605 THR A N 1
ATOM 4663 C CA . THR A 1 605 ? -40.483 15.862 23.904 1.00 76.56 605 THR A CA 1
ATOM 4664 C C . THR A 1 605 ? -40.082 15.289 25.268 1.00 76.56 605 THR A C 1
ATOM 4666 O O . THR A 1 605 ? -39.813 16.011 26.231 1.00 76.56 605 THR A O 1
ATOM 4669 N N . ASP A 1 606 ? -39.998 13.956 25.361 1.00 78.19 606 ASP A N 1
ATOM 4670 C CA . ASP A 1 606 ? -39.433 13.259 26.526 1.00 78.19 606 ASP A CA 1
ATOM 4671 C C . ASP A 1 606 ? -37.888 13.276 26.500 1.00 78.19 606 ASP A C 1
ATOM 4673 O O . ASP A 1 606 ? -37.207 12.253 26.345 1.00 78.19 606 ASP A O 1
ATOM 4677 N N . GLY A 1 607 ? -37.325 14.481 26.613 1.00 85.44 607 GLY A N 1
ATOM 4678 C CA . GLY A 1 607 ? -35.892 14.725 26.490 1.00 85.44 607 GLY A CA 1
ATOM 4679 C C . GLY A 1 607 ? -35.405 16.024 27.130 1.00 85.44 607 GLY A C 1
ATOM 4680 O O . GLY A 1 607 ? -36.088 16.673 27.928 1.00 85.44 607 GLY A O 1
ATOM 4681 N N . PHE A 1 608 ? -34.172 16.388 26.792 1.00 87.50 608 PHE A N 1
ATOM 4682 C CA . PHE A 1 608 ? -33.482 17.590 27.240 1.00 87.50 608 PHE A CA 1
ATOM 4683 C C . PHE A 1 608 ? -33.036 18.407 26.030 1.00 87.50 608 PHE A C 1
ATOM 4685 O O . PHE A 1 608 ? -32.469 17.854 25.094 1.00 87.50 608 PHE A O 1
ATOM 4692 N N . VAL A 1 609 ? -33.229 19.721 26.081 1.00 92.62 609 VAL A N 1
ATOM 4693 C CA . VAL A 1 609 ? -32.581 20.666 25.172 1.00 92.62 609 VAL A CA 1
ATOM 4694 C C . VAL A 1 609 ? -31.226 21.021 25.774 1.00 92.62 609 VAL A C 1
ATOM 4696 O O . VAL A 1 609 ? -31.155 21.621 26.852 1.00 92.62 609 VAL A O 1
ATOM 4699 N N . CYS A 1 610 ? -30.159 20.604 25.101 1.00 93.56 610 CYS A N 1
ATOM 4700 C CA . CYS A 1 610 ? -28.777 20.905 25.445 1.00 93.56 610 CYS A CA 1
ATOM 4701 C C . CYS A 1 610 ? -28.304 22.115 24.632 1.00 93.56 610 CYS A C 1
ATOM 4703 O O . CYS A 1 610 ? -28.522 22.163 23.426 1.00 93.56 610 CYS A O 1
ATOM 4705 N N . THR A 1 611 ? -27.638 23.077 25.268 1.00 95.25 611 THR A N 1
ATOM 4706 C CA . THR A 1 611 ? -27.110 24.286 24.617 1.00 95.25 611 THR A CA 1
ATOM 4707 C C . THR A 1 611 ? -25.644 24.501 24.978 1.00 95.25 611 THR A C 1
ATOM 4709 O O . THR A 1 611 ? -25.290 24.428 26.157 1.00 95.25 611 THR A O 1
ATOM 4712 N N . MET A 1 612 ? -24.806 24.784 23.979 1.00 96.06 612 MET A N 1
ATOM 4713 C CA . MET A 1 612 ? -23.346 24.895 24.076 1.00 96.06 612 MET A CA 1
ATOM 4714 C C . MET A 1 612 ? -22.838 26.122 23.312 1.00 96.06 612 MET A C 1
ATOM 4716 O O . MET A 1 612 ? -23.265 26.373 22.191 1.00 96.06 612 MET A O 1
ATOM 4720 N N . GLU A 1 613 ? -21.893 26.864 23.885 1.00 96.88 613 GLU A N 1
ATOM 4721 C CA . GLU A 1 613 ? -21.231 27.988 23.206 1.00 96.88 613 GLU A CA 1
ATOM 4722 C C . GLU A 1 613 ? -20.036 27.468 22.386 1.00 96.88 613 GLU A C 1
ATOM 4724 O O . GLU A 1 613 ? -19.160 26.788 22.926 1.00 96.88 613 GLU A O 1
ATOM 4729 N N . VAL A 1 614 ? -19.972 27.795 21.092 1.00 95.31 614 VAL A N 1
ATOM 4730 C CA . VAL A 1 614 ? -18.965 27.266 20.148 1.00 95.31 614 VAL A CA 1
ATOM 4731 C C . VAL A 1 614 ? -17.543 27.605 20.597 1.00 95.31 614 VAL A C 1
ATOM 4733 O O . VAL A 1 614 ? -16.662 26.744 20.595 1.00 95.31 614 VAL A O 1
ATOM 4736 N N . ALA A 1 615 ? -17.325 28.830 21.082 1.00 93.44 615 ALA A N 1
ATOM 4737 C CA . ALA A 1 615 ? -16.030 29.252 21.614 1.00 93.44 615 ALA A CA 1
ATOM 4738 C C . ALA A 1 615 ? -15.566 28.371 22.788 1.00 93.44 615 ALA A C 1
ATOM 4740 O O . ALA A 1 615 ? -14.379 28.054 22.890 1.00 93.44 615 ALA A O 1
ATOM 4741 N N . LYS A 1 616 ? -16.498 27.923 23.642 1.00 93.75 616 LYS A N 1
ATOM 4742 C CA . LYS A 1 616 ? -16.175 27.060 24.782 1.00 93.75 616 LYS A CA 1
ATOM 4743 C C . LYS A 1 616 ? -15.812 25.645 24.340 1.00 93.75 616 LYS A C 1
ATOM 4745 O O . LYS A 1 616 ? -14.914 25.047 24.927 1.00 93.75 616 LYS A O 1
ATOM 4750 N N . ILE A 1 617 ? -16.457 25.133 23.288 1.00 94.00 617 ILE A N 1
ATOM 4751 C CA . ILE A 1 617 ? -16.103 23.841 22.682 1.00 94.00 617 ILE A CA 1
ATOM 4752 C C . ILE A 1 617 ? -14.654 23.880 22.201 1.00 94.00 617 ILE A C 1
ATOM 4754 O O . ILE A 1 617 ? -13.891 22.982 22.534 1.00 94.00 617 ILE A O 1
ATOM 4758 N N . LEU A 1 618 ? -14.262 24.930 21.473 1.00 91.88 618 LEU A N 1
ATOM 4759 C CA . LEU A 1 618 ? -12.902 25.083 20.945 1.00 91.88 618 LEU A CA 1
ATOM 4760 C C . LEU A 1 618 ? -11.853 25.287 22.046 1.00 91.88 618 LEU A C 1
ATOM 4762 O O . LEU A 1 618 ? -10.751 24.749 21.952 1.00 91.88 618 LEU A O 1
ATOM 4766 N N . GLU A 1 619 ? -12.187 26.032 23.101 1.00 92.31 619 GLU A N 1
ATOM 4767 C CA . GLU A 1 619 ? -11.336 26.180 24.288 1.00 92.31 619 GLU A CA 1
ATOM 4768 C C . GLU A 1 619 ? -11.076 24.819 24.954 1.00 92.31 619 GLU A C 1
ATOM 4770 O O . GLU A 1 619 ? -9.926 24.444 25.182 1.00 92.31 619 GLU A O 1
ATOM 4775 N N . LEU A 1 620 ? -12.140 24.048 25.206 1.00 90.12 620 LEU A N 1
ATOM 4776 C CA . LEU A 1 620 ? -12.046 22.720 25.810 1.00 90.12 620 LEU A CA 1
ATOM 4777 C C . LEU A 1 620 ? -11.377 21.710 24.874 1.00 90.12 620 LEU A C 1
ATOM 4779 O O . LEU A 1 620 ? -10.619 20.872 25.343 1.00 90.12 620 LEU A O 1
ATOM 4783 N N . ALA A 1 621 ? -11.591 21.806 23.561 1.00 86.31 621 ALA A N 1
ATOM 4784 C CA . ALA A 1 621 ? -10.917 20.973 22.570 1.00 86.31 621 ALA A CA 1
ATOM 4785 C C . ALA A 1 621 ? -9.400 21.174 22.611 1.00 86.31 621 ALA A C 1
ATOM 4787 O O . ALA A 1 621 ? -8.666 20.192 22.654 1.00 86.31 621 ALA A O 1
ATOM 4788 N N . LYS A 1 622 ? -8.925 22.427 22.680 1.00 85.69 622 LYS A N 1
ATOM 4789 C CA . LYS A 1 622 ? -7.495 22.734 22.845 1.00 85.69 622 LYS A CA 1
ATOM 4790 C C . LYS A 1 622 ? -6.943 22.177 24.152 1.00 85.69 622 LYS A C 1
ATOM 4792 O O . LYS A 1 622 ? -5.858 21.613 24.134 1.00 85.69 622 LYS A O 1
ATOM 4797 N N . LEU A 1 623 ? -7.697 22.284 25.246 1.00 82.50 623 LEU A N 1
ATOM 4798 C CA . LEU A 1 623 ? -7.312 21.729 26.545 1.00 82.50 623 LEU A CA 1
ATOM 4799 C C . LEU A 1 623 ? -7.249 20.192 26.516 1.00 82.50 623 LEU A C 1
ATOM 4801 O O . LEU A 1 623 ? -6.273 19.601 26.958 1.00 82.50 623 LEU A O 1
ATOM 4805 N N . PHE A 1 624 ? -8.230 19.525 25.904 1.00 81.38 624 PHE A N 1
ATOM 4806 C CA . PHE A 1 624 ? -8.209 18.072 25.721 1.00 81.38 624 PHE A CA 1
ATOM 4807 C C . PHE A 1 624 ? -7.113 17.624 24.746 1.00 81.38 624 PHE A C 1
ATOM 4809 O O . PHE A 1 624 ? -6.585 16.524 24.890 1.00 81.38 624 PHE A O 1
ATOM 4816 N N . GLN A 1 625 ? -6.771 18.442 23.747 1.00 69.56 625 GLN A N 1
ATOM 4817 C CA . GLN A 1 625 ? -5.659 18.194 22.829 1.00 69.56 625 GLN A CA 1
ATOM 4818 C C . GLN A 1 625 ? -4.305 18.411 23.504 1.00 69.56 625 GLN A C 1
ATOM 4820 O O . GLN A 1 625 ? -3.411 17.614 23.256 1.00 69.56 625 GLN A O 1
ATOM 4825 N N . SER A 1 626 ? -4.148 19.407 24.384 1.00 57.66 626 SER A N 1
ATOM 4826 C CA . SER A 1 626 ? -2.934 19.579 25.187 1.00 57.66 626 SER A CA 1
ATOM 4827 C C . SER A 1 626 ? -2.802 18.488 26.241 1.00 57.66 626 SER A C 1
ATOM 4829 O O . SER A 1 626 ? -1.716 17.970 26.400 1.00 57.66 626 SER A O 1
ATOM 4831 N N . GLU A 1 627 ? -3.888 18.038 26.873 1.00 57.00 627 GLU A N 1
ATOM 4832 C CA . GLU A 1 627 ? -3.873 16.872 27.773 1.00 57.00 627 GLU A CA 1
ATOM 4833 C C . GLU A 1 627 ? -3.599 15.557 27.020 1.00 57.00 627 GLU A C 1
ATOM 4835 O O . GLU A 1 627 ? -2.987 14.643 27.567 1.00 57.00 627 GLU A O 1
ATOM 4840 N N . ARG A 1 628 ? -4.035 15.438 25.755 1.00 56.41 628 ARG A N 1
ATOM 4841 C CA . ARG A 1 628 ? -3.655 14.329 24.858 1.00 56.41 628 ARG A CA 1
ATOM 4842 C C . ARG A 1 628 ? -2.203 14.448 24.392 1.00 56.41 628 ARG A C 1
ATOM 4844 O O . ARG A 1 628 ? -1.539 13.429 24.304 1.00 56.41 628 ARG A O 1
ATOM 4851 N N . GLY A 1 629 ? -1.719 15.660 24.127 1.00 35.03 629 GLY A N 1
ATOM 4852 C CA . GLY A 1 629 ? -0.351 15.976 23.712 1.00 35.03 629 GLY A CA 1
ATOM 4853 C C . GLY A 1 629 ? 0.672 15.859 24.845 1.00 35.03 629 GLY A C 1
ATOM 4854 O O . GLY A 1 629 ? 1.766 15.370 24.614 1.00 35.03 629 GLY A O 1
ATOM 4855 N N . GLU A 1 630 ? 0.306 16.203 26.080 1.00 30.97 630 GLU A N 1
ATOM 4856 C CA . GLU A 1 630 ? 1.073 15.957 27.311 1.00 30.97 630 GLU A CA 1
ATOM 4857 C C . GLU A 1 630 ? 0.981 14.492 27.754 1.00 30.97 630 GLU A C 1
ATOM 4859 O O . GLU A 1 630 ? 1.888 14.010 28.414 1.00 30.97 630 GLU A O 1
ATOM 4864 N N . LYS A 1 631 ? -0.052 13.743 27.340 1.00 35.75 631 LYS A N 1
ATOM 4865 C CA . LYS A 1 631 ? -0.061 12.268 27.420 1.00 35.75 631 LYS A CA 1
ATOM 4866 C C . LYS A 1 631 ? 0.712 11.575 26.295 1.00 35.75 631 LYS A C 1
ATOM 4868 O O . LYS A 1 631 ? 0.975 10.387 26.415 1.00 35.75 631 LYS A O 1
ATOM 4873 N N . LEU A 1 632 ? 1.043 12.288 25.217 1.00 36.25 632 LEU A N 1
ATOM 4874 C CA . LEU A 1 632 ? 1.862 11.796 24.101 1.00 36.25 632 LEU A CA 1
ATOM 4875 C C . LEU A 1 632 ? 3.337 12.229 24.219 1.00 36.25 632 LEU A C 1
ATOM 4877 O O . LEU A 1 632 ? 4.189 11.589 23.622 1.00 36.25 632 LEU A O 1
ATOM 4881 N N . ASN A 1 633 ? 3.631 13.270 25.007 1.00 29.55 633 ASN A N 1
ATOM 4882 C CA . ASN A 1 633 ? 4.982 13.767 25.318 1.00 29.55 633 ASN A CA 1
ATOM 4883 C C . ASN A 1 633 ? 5.334 13.677 26.816 1.00 29.55 633 ASN A C 1
ATOM 4885 O O . ASN A 1 633 ? 6.343 14.228 27.253 1.00 29.55 633 ASN A O 1
ATOM 4889 N N . GLY A 1 634 ? 4.482 13.044 27.620 1.00 26.86 634 GLY A N 1
ATOM 4890 C CA . GLY A 1 634 ? 4.742 12.766 29.023 1.00 26.86 634 GLY A CA 1
ATOM 4891 C C . GLY A 1 634 ? 5.225 11.336 29.162 1.00 26.86 634 GLY A C 1
ATOM 4892 O O . GLY A 1 634 ? 4.401 10.425 29.183 1.00 26.86 634 GLY A O 1
ATOM 4893 N N . ASP A 1 635 ? 6.541 11.170 29.278 1.00 36.19 635 ASP A N 1
ATOM 4894 C CA . ASP A 1 635 ? 7.194 9.970 29.803 1.00 36.19 635 ASP A CA 1
ATOM 4895 C C . ASP A 1 635 ? 6.683 9.681 31.224 1.00 36.19 635 ASP A C 1
ATOM 4897 O O . ASP A 1 635 ? 7.295 10.030 32.236 1.00 36.19 635 ASP A O 1
ATOM 4901 N N . ALA A 1 636 ? 5.519 9.049 31.304 1.00 33.97 636 ALA A N 1
ATOM 4902 C CA . ALA A 1 636 ? 5.128 8.232 32.432 1.00 33.97 636 ALA A CA 1
ATOM 4903 C C . ALA A 1 636 ? 4.870 6.836 31.871 1.00 33.97 636 ALA A C 1
ATOM 4905 O O . ALA A 1 636 ? 3.922 6.644 31.107 1.00 33.97 636 ALA A O 1
ATOM 4906 N N . ALA A 1 637 ? 5.749 5.899 32.235 1.00 37.06 637 ALA A N 1
ATOM 4907 C CA . ALA A 1 637 ? 5.685 4.508 31.816 1.00 37.06 637 ALA A CA 1
ATOM 4908 C C . ALA A 1 637 ? 4.252 3.954 31.972 1.00 37.06 637 ALA A C 1
ATOM 4910 O O . ALA A 1 637 ? 3.591 4.232 32.985 1.00 37.06 637 ALA A O 1
ATOM 4911 N N . PRO A 1 638 ? 3.738 3.202 30.985 1.00 48.06 638 PRO A N 1
ATOM 4912 C CA . PRO A 1 638 ? 2.445 2.546 31.110 1.00 48.06 638 PRO A CA 1
ATOM 4913 C C . PRO A 1 638 ? 2.438 1.638 32.349 1.00 48.06 638 PRO A C 1
ATOM 4915 O O . PRO A 1 638 ? 3.294 0.780 32.520 1.00 48.06 638 PRO A O 1
ATOM 4918 N N . SER A 1 639 ? 1.457 1.818 33.239 1.00 60.47 639 SER A N 1
ATOM 4919 C CA . SER A 1 639 ? 1.230 0.879 34.343 1.00 60.47 639 SER A CA 1
ATOM 4920 C C . SER A 1 639 ? 0.531 -0.361 33.786 1.00 60.47 639 SER A C 1
ATOM 4922 O O . SER A 1 639 ? -0.653 -0.305 33.438 1.00 60.47 639 SER A O 1
ATOM 4924 N N . TYR A 1 640 ? 1.268 -1.468 33.665 1.00 82.25 640 TYR A N 1
ATOM 4925 C CA . TYR A 1 640 ? 0.718 -2.748 33.227 1.00 82.25 640 TYR A CA 1
ATOM 4926 C C . TYR A 1 640 ? 0.037 -3.486 34.364 1.00 82.25 640 TYR A C 1
ATOM 4928 O O . TYR A 1 640 ? 0.561 -3.603 35.469 1.00 82.25 640 TYR A O 1
ATOM 4936 N N . ARG A 1 641 ? -1.123 -4.064 34.059 1.00 92.69 641 ARG A N 1
ATOM 4937 C CA . ARG A 1 641 ? -1.767 -5.025 34.943 1.00 92.69 641 ARG A CA 1
ATOM 4938 C C . ARG A 1 641 ? -1.391 -6.431 34.495 1.00 92.69 641 ARG A C 1
ATOM 4940 O O . ARG A 1 641 ? -1.850 -6.878 33.443 1.00 92.69 641 ARG A O 1
ATOM 4947 N N . VAL A 1 642 ? -0.554 -7.109 35.273 1.00 97.25 642 VAL A N 1
ATOM 4948 C CA . VAL A 1 642 ? -0.011 -8.429 34.922 1.00 97.25 642 VAL A CA 1
ATOM 4949 C C . VAL A 1 642 ? -0.757 -9.520 35.685 1.00 97.25 642 VAL A C 1
ATOM 4951 O O . VAL A 1 642 ? -0.926 -9.441 36.901 1.00 97.25 642 VAL A O 1
ATOM 4954 N N . GLY A 1 643 ? -1.248 -10.525 34.966 1.00 97.38 643 GLY A N 1
ATOM 4955 C CA . GLY A 1 643 ? -1.814 -11.740 35.532 1.00 97.38 643 GLY A CA 1
ATOM 4956 C C . GLY A 1 643 ? -0.753 -12.806 35.787 1.00 97.38 643 GLY A C 1
ATOM 4957 O O . GLY A 1 643 ? 0.285 -12.835 35.131 1.00 97.38 643 GLY A O 1
ATOM 4958 N N . TRP A 1 644 ? -1.011 -13.723 36.710 1.00 97.88 644 TRP A N 1
ATOM 4959 C CA . TRP A 1 644 ? -0.106 -14.844 36.944 1.00 97.88 644 TRP A CA 1
ATOM 4960 C C . TRP A 1 644 ? -0.862 -16.113 37.337 1.00 97.88 644 TRP A C 1
ATOM 4962 O O . TRP A 1 644 ? -1.916 -16.042 37.973 1.00 97.88 644 TRP A O 1
ATOM 4972 N N . PHE A 1 645 ? -0.337 -17.274 36.951 1.00 98.19 645 PHE A N 1
ATOM 4973 C CA . PHE A 1 645 ? -0.891 -18.579 37.311 1.00 98.19 645 PHE A CA 1
ATOM 4974 C C . PHE A 1 645 ? 0.178 -19.482 37.918 1.00 98.19 645 PHE A C 1
ATOM 4976 O O . PHE A 1 645 ? 1.258 -19.619 37.354 1.00 98.19 645 PHE A O 1
ATOM 4983 N N . TRP A 1 646 ? -0.177 -20.156 39.009 1.00 97.50 646 TRP A N 1
ATOM 4984 C CA . TRP A 1 646 ? 0.501 -21.338 39.535 1.00 97.50 646 TRP A CA 1
ATOM 4985 C C . TRP A 1 646 ? -0.522 -22.180 40.303 1.00 97.50 646 TRP A C 1
ATOM 4987 O O . TRP A 1 646 ? -1.427 -21.632 40.937 1.00 97.50 646 TRP A O 1
ATOM 4997 N N . SER A 1 647 ? -0.399 -23.508 40.271 1.00 96.31 647 SER A N 1
ATOM 4998 C CA . SER A 1 647 ? -1.325 -24.388 40.989 1.00 96.31 647 SER A CA 1
ATOM 4999 C C . SER A 1 647 ? -0.632 -25.605 41.578 1.00 96.31 647 SER A C 1
ATOM 5001 O O . SER A 1 647 ? 0.006 -26.367 40.858 1.00 96.31 647 SER A O 1
ATOM 5003 N N . GLU A 1 648 ? -0.896 -25.889 42.856 1.00 96.19 648 GLU A N 1
ATOM 5004 C CA . GLU A 1 648 ? -0.496 -27.148 43.506 1.00 96.19 648 GLU A CA 1
ATOM 5005 C C . GLU A 1 648 ? -0.964 -28.390 42.730 1.00 96.19 648 GLU A C 1
ATOM 5007 O O . GLU A 1 648 ? -0.344 -29.447 42.807 1.00 96.19 648 GLU A O 1
ATOM 5012 N N . SER A 1 649 ? -2.041 -28.287 41.940 1.00 96.38 649 SER A N 1
ATOM 5013 C CA . SER A 1 649 ? -2.508 -29.401 41.106 1.00 96.38 649 SER A CA 1
ATOM 5014 C C . SER A 1 649 ? -1.465 -29.854 40.086 1.00 96.38 649 SER A C 1
ATOM 5016 O O . SER A 1 649 ? -1.415 -31.046 39.790 1.00 96.38 649 SER A O 1
ATOM 5018 N N . CYS A 1 650 ? -0.623 -28.948 39.583 1.00 96.06 650 CYS A N 1
ATOM 5019 C CA . CYS A 1 650 ? 0.408 -29.264 38.596 1.00 96.06 650 CYS A CA 1
ATOM 5020 C C . CYS A 1 650 ? 1.568 -30.097 39.180 1.00 96.06 650 CYS A C 1
ATOM 5022 O O . CYS A 1 650 ? 2.262 -30.799 38.442 1.00 96.06 650 CYS A O 1
ATOM 5024 N N . LEU A 1 651 ? 1.728 -30.114 40.511 1.00 96.88 651 LEU A N 1
ATOM 5025 C CA . LEU A 1 651 ? 2.688 -30.982 41.210 1.00 96.88 651 LEU A CA 1
ATOM 5026 C C . LEU A 1 651 ? 2.311 -32.466 41.115 1.00 96.88 651 LEU A C 1
ATOM 5028 O O . LEU A 1 651 ? 3.162 -33.330 41.289 1.00 96.88 651 LEU A O 1
ATOM 5032 N N . LYS A 1 652 ? 1.040 -32.777 40.826 1.00 96.81 652 LYS A N 1
ATOM 5033 C CA . LYS A 1 652 ? 0.549 -34.160 40.763 1.00 96.81 652 LYS A CA 1
ATOM 5034 C C . LYS A 1 652 ? 0.979 -34.918 39.509 1.00 96.81 652 LYS A C 1
ATOM 5036 O O . LYS A 1 652 ? 0.839 -36.136 39.479 1.00 96.81 652 LYS A O 1
ATOM 5041 N N . HIS A 1 653 ? 1.489 -34.230 38.488 1.00 96.19 653 HIS A N 1
ATOM 5042 C CA . HIS A 1 653 ? 2.023 -34.860 37.280 1.00 96.19 653 HIS A CA 1
ATOM 5043 C C . HIS A 1 653 ? 3.385 -35.530 37.562 1.00 96.19 653 HIS A C 1
ATOM 5045 O O . HIS A 1 653 ? 4.405 -35.108 37.056 1.00 96.19 653 HIS A O 1
ATOM 5051 N N . ASP A 1 654 ? 3.479 -36.512 38.448 1.00 94.12 654 ASP A N 1
ATOM 5052 C CA . ASP A 1 654 ? 4.771 -37.142 38.766 1.00 94.12 654 ASP A CA 1
ATOM 5053 C C . ASP A 1 654 ? 5.311 -37.972 37.583 1.00 94.12 654 ASP A C 1
ATOM 5055 O O . ASP A 1 654 ? 4.715 -38.972 37.201 1.00 94.12 654 ASP A O 1
ATOM 5059 N N . THR A 1 655 ? 6.427 -37.549 36.994 1.00 92.19 655 THR A N 1
ATOM 5060 C CA . THR A 1 655 ? 7.102 -38.188 35.846 1.00 92.19 655 THR A CA 1
ATOM 5061 C C . THR A 1 655 ? 8.039 -39.327 36.266 1.00 92.19 655 THR A C 1
ATOM 5063 O O . THR A 1 655 ? 8.581 -40.027 35.411 1.00 92.19 655 THR A O 1
ATOM 5066 N N . GLY A 1 656 ? 8.209 -39.552 37.573 1.00 89.88 656 GLY A N 1
ATOM 5067 C CA . GLY A 1 656 ? 9.009 -40.637 38.124 1.00 89.88 656 GLY A CA 1
ATOM 5068 C C . GLY A 1 656 ? 10.496 -40.302 38.325 1.00 89.88 656 GLY A C 1
ATOM 5069 O O . GLY A 1 656 ? 10.992 -39.241 37.940 1.00 89.88 656 GLY A O 1
ATOM 5070 N N . PRO A 1 657 ? 11.245 -41.211 38.977 1.00 86.75 657 PRO A N 1
ATOM 5071 C CA . PRO A 1 657 ? 12.628 -40.964 39.371 1.00 86.75 657 PRO A CA 1
ATOM 5072 C C . PRO A 1 657 ? 13.575 -40.894 38.165 1.00 86.75 657 PRO A C 1
ATOM 5074 O O . PRO A 1 657 ? 13.477 -41.690 37.235 1.00 86.75 657 PRO A O 1
ATOM 5077 N N . GLY A 1 658 ? 14.557 -39.990 38.233 1.00 83.31 658 GLY A N 1
ATOM 5078 C CA . GLY A 1 658 ? 15.602 -39.842 37.212 1.00 83.31 658 GLY A CA 1
ATOM 5079 C C . GLY A 1 658 ? 15.210 -38.981 36.009 1.00 83.31 658 GLY A C 1
ATOM 5080 O O . GLY A 1 658 ? 16.044 -38.789 35.129 1.00 83.31 658 GLY A O 1
ATOM 5081 N N . GLN A 1 659 ? 13.985 -38.450 35.981 1.00 90.94 659 GLN A N 1
ATOM 5082 C CA . GLN A 1 659 ? 13.566 -37.446 35.007 1.00 90.94 659 GLN A CA 1
ATOM 5083 C C . GLN A 1 659 ? 14.058 -36.056 35.408 1.00 90.94 659 GLN A C 1
ATOM 5085 O O . GLN A 1 659 ? 14.176 -35.746 36.593 1.00 90.94 659 GLN A O 1
ATOM 5090 N N . VAL A 1 660 ? 14.331 -35.219 34.410 1.00 92.12 660 VAL A N 1
ATOM 5091 C CA . VAL A 1 660 ? 14.700 -33.809 34.610 1.00 92.12 660 VAL A CA 1
ATOM 5092 C C . VAL A 1 660 ? 13.461 -32.923 34.777 1.00 92.12 660 VAL A C 1
ATOM 5094 O O . VAL A 1 660 ? 13.467 -31.957 35.538 1.00 92.12 660 VAL A O 1
ATOM 5097 N N . GLU A 1 661 ? 12.360 -33.272 34.110 1.00 93.62 661 GLU A N 1
ATOM 5098 C CA . GLU A 1 661 ? 11.054 -32.635 34.280 1.00 93.62 661 GLU A CA 1
ATOM 5099 C C . GLU A 1 661 ? 10.417 -33.198 35.558 1.00 93.62 661 GLU A C 1
ATOM 5101 O O . GLU A 1 661 ? 9.999 -34.348 35.555 1.00 93.62 661 GLU A O 1
ATOM 5106 N N . THR A 1 662 ? 10.405 -32.455 36.672 1.00 94.94 662 THR A N 1
ATOM 5107 C CA . THR A 1 662 ? 10.000 -32.973 37.998 1.00 94.94 662 THR A CA 1
ATOM 5108 C C . THR A 1 662 ? 8.993 -32.070 38.722 1.00 94.94 662 THR A C 1
ATOM 5110 O O . THR A 1 662 ? 8.954 -30.859 38.495 1.00 94.94 662 THR A O 1
ATOM 5113 N N . PRO A 1 663 ? 8.205 -32.600 39.679 1.00 96.19 663 PRO A N 1
ATOM 5114 C CA . PRO A 1 663 ? 7.407 -31.758 40.572 1.00 96.19 663 PRO A CA 1
ATOM 5115 C C . PRO A 1 663 ? 8.250 -30.764 41.391 1.00 96.19 663 PRO A C 1
ATOM 5117 O O . PRO A 1 663 ? 7.777 -29.671 41.697 1.00 96.19 663 PRO A O 1
ATOM 5120 N N . GLU A 1 664 ? 9.500 -31.113 41.720 1.00 95.75 664 GLU A N 1
ATOM 5121 C CA . GLU A 1 664 ? 10.411 -30.273 42.507 1.00 95.75 664 GLU A CA 1
ATOM 5122 C C . GLU A 1 664 ? 10.729 -28.947 41.804 1.00 95.75 664 GLU A C 1
ATOM 5124 O O . GLU A 1 664 ? 10.551 -27.894 42.418 1.00 95.75 664 GLU A O 1
ATOM 5129 N N . ARG A 1 665 ? 11.089 -28.957 40.507 1.00 95.31 665 ARG A N 1
ATOM 5130 C CA . ARG A 1 665 ? 11.342 -27.704 39.758 1.00 95.31 665 ARG A CA 1
ATOM 5131 C C . ARG A 1 665 ? 10.139 -26.759 39.784 1.00 95.31 665 ARG A C 1
ATOM 5133 O O . ARG A 1 665 ? 10.295 -25.549 39.932 1.00 95.31 665 ARG A O 1
ATOM 5140 N N . TYR A 1 666 ? 8.927 -27.306 39.695 1.00 97.25 666 TYR A N 1
ATOM 5141 C CA . TYR A 1 666 ? 7.694 -26.520 39.714 1.00 97.25 666 TYR A CA 1
ATOM 5142 C C . TYR A 1 666 ? 7.339 -26.003 41.119 1.00 97.25 666 TYR A C 1
ATOM 5144 O O . TYR A 1 666 ? 6.767 -24.916 41.253 1.00 97.25 666 TYR A O 1
ATOM 5152 N N . GLN A 1 667 ? 7.695 -26.753 42.168 1.00 97.38 667 GLN A N 1
ATOM 5153 C CA . GLN A 1 667 ? 7.547 -26.325 43.559 1.00 97.38 667 GLN A CA 1
ATOM 5154 C C . GLN A 1 667 ? 8.467 -25.139 43.873 1.00 97.38 667 GLN A C 1
ATOM 5156 O O . GLN A 1 667 ? 7.976 -24.110 44.336 1.00 97.38 667 GLN A O 1
ATOM 5161 N N . VAL A 1 668 ? 9.764 -25.251 43.553 1.00 97.44 668 VAL A N 1
ATOM 5162 C CA . VAL A 1 668 ? 10.767 -24.194 43.791 1.00 97.44 668 VAL A CA 1
ATOM 5163 C C . VAL A 1 668 ? 10.397 -22.909 43.040 1.00 97.44 668 VAL A C 1
ATOM 5165 O O . VAL A 1 668 ? 10.383 -21.824 43.628 1.00 97.44 668 VAL A O 1
ATOM 5168 N N . LEU A 1 669 ? 9.977 -23.029 41.775 1.00 97.38 669 LEU A N 1
ATOM 5169 C CA . LEU A 1 669 ? 9.436 -21.912 40.997 1.00 97.38 669 LEU A CA 1
ATOM 5170 C C . LEU A 1 669 ? 8.232 -21.252 41.691 1.00 97.38 669 LEU A C 1
ATOM 5172 O O . LEU A 1 669 ? 8.171 -20.029 41.824 1.00 97.38 669 LEU A O 1
ATOM 5176 N N . GLY A 1 670 ? 7.268 -22.057 42.142 1.00 95.88 670 GLY A N 1
ATOM 5177 C CA . GLY A 1 670 ? 6.052 -21.576 42.793 1.00 95.88 670 GLY A CA 1
ATOM 5178 C C . GLY A 1 670 ? 6.296 -20.861 44.116 1.00 95.88 670 GLY A C 1
ATOM 5179 O O . GLY A 1 670 ? 5.594 -19.897 44.425 1.00 95.88 670 GLY A O 1
ATOM 5180 N N . ASP A 1 671 ? 7.262 -21.330 44.906 1.00 95.00 671 ASP A N 1
ATOM 5181 C CA . ASP A 1 671 ? 7.677 -20.681 46.152 1.00 95.00 671 ASP A CA 1
ATOM 5182 C C . ASP A 1 671 ? 8.297 -19.302 45.878 1.00 95.00 671 ASP A C 1
ATOM 5184 O O . ASP A 1 671 ? 7.986 -18.337 46.581 1.00 95.00 671 ASP A O 1
ATOM 5188 N N . ARG A 1 672 ? 9.098 -19.175 44.810 1.00 95.06 672 ARG A N 1
ATOM 5189 C CA . ARG A 1 672 ? 9.703 -17.898 44.409 1.00 95.06 672 ARG A CA 1
ATOM 5190 C C . ARG A 1 672 ? 8.682 -16.910 43.837 1.00 95.06 672 ARG A C 1
ATOM 5192 O O . ARG A 1 672 ? 8.645 -15.758 44.271 1.00 95.06 672 ARG A O 1
ATOM 5199 N N . LEU A 1 673 ? 7.841 -17.342 42.894 1.00 95.88 673 LEU A N 1
ATOM 5200 C CA . LEU A 1 673 ? 6.892 -16.455 42.209 1.00 95.88 673 LEU A CA 1
ATOM 5201 C C . LEU A 1 673 ? 5.766 -15.956 43.116 1.00 95.88 673 LEU A C 1
ATOM 5203 O O . LEU A 1 673 ? 5.331 -14.824 42.941 1.00 95.88 673 LEU A O 1
ATOM 5207 N N . ARG A 1 674 ? 5.306 -16.743 44.100 1.00 94.38 674 ARG A N 1
ATOM 5208 C CA . ARG A 1 674 ? 4.240 -16.312 45.026 1.00 94.38 674 ARG A CA 1
ATOM 5209 C C . ARG A 1 674 ? 4.602 -15.034 45.781 1.00 94.38 674 ARG A C 1
ATOM 5211 O O . ARG A 1 674 ? 3.806 -14.099 45.805 1.00 94.38 674 ARG A O 1
ATOM 5218 N N . GLY A 1 675 ? 5.810 -14.971 46.345 1.00 90.19 675 GLY A N 1
ATOM 5219 C CA . GLY A 1 675 ? 6.275 -13.781 47.065 1.00 90.19 675 GLY A CA 1
ATOM 5220 C C . GLY A 1 675 ? 6.415 -12.553 46.157 1.00 90.19 675 GLY A C 1
ATOM 5221 O O . GLY A 1 675 ? 6.074 -11.439 46.558 1.00 90.19 675 GLY A O 1
ATOM 5222 N N . LEU A 1 676 ? 6.858 -12.754 44.912 1.00 93.75 676 LEU A N 1
ATOM 5223 C CA . LEU A 1 676 ? 6.953 -11.684 43.915 1.00 93.75 676 LEU A CA 1
ATOM 5224 C C . LEU A 1 676 ? 5.580 -11.204 43.451 1.00 93.75 676 LEU A C 1
ATOM 5226 O O . LEU A 1 676 ? 5.344 -10.004 43.395 1.00 93.75 676 LEU A O 1
ATOM 5230 N N . ALA A 1 677 ? 4.655 -12.122 43.182 1.00 94.44 677 ALA A N 1
ATOM 5231 C CA . ALA A 1 677 ? 3.295 -11.804 42.771 1.00 94.44 677 ALA A CA 1
ATOM 5232 C C . ALA A 1 677 ? 2.555 -10.963 43.821 1.00 94.44 677 ALA A C 1
ATOM 5234 O O . ALA A 1 677 ? 1.851 -10.023 43.461 1.00 94.44 677 ALA A O 1
ATOM 5235 N N . GLU A 1 678 ? 2.748 -11.256 45.110 1.00 91.62 678 GLU A N 1
ATOM 5236 C CA . GLU A 1 678 ? 2.225 -10.427 46.201 1.00 91.62 678 GLU A CA 1
ATOM 5237 C C . GLU A 1 678 ? 2.890 -9.044 46.247 1.00 91.62 678 GLU A C 1
ATOM 5239 O O . GLU A 1 678 ? 2.212 -8.037 46.439 1.00 91.62 678 GLU A O 1
ATOM 5244 N N . THR A 1 679 ? 4.208 -8.983 46.040 1.00 93.12 679 THR A N 1
ATOM 5245 C CA . THR A 1 679 ? 4.981 -7.729 46.078 1.00 93.12 679 THR A CA 1
ATOM 5246 C C . THR A 1 679 ? 4.641 -6.797 44.909 1.00 93.12 679 THR A C 1
ATOM 5248 O O . THR A 1 679 ? 4.587 -5.581 45.091 1.00 93.12 679 THR A O 1
ATOM 5251 N N . LEU A 1 680 ? 4.391 -7.359 43.725 1.00 93.12 680 LEU A N 1
ATOM 5252 C CA . LEU A 1 680 ? 4.111 -6.637 42.479 1.00 93.12 680 LEU A CA 1
ATOM 5253 C C . LEU A 1 680 ? 2.607 -6.419 42.221 1.00 93.12 680 LEU A C 1
ATOM 5255 O O . LEU A 1 680 ? 2.246 -5.870 41.183 1.00 93.12 680 LEU A O 1
ATOM 5259 N N . ASP A 1 681 ? 1.728 -6.838 43.140 1.00 92.62 681 ASP A N 1
ATOM 5260 C CA . ASP A 1 681 ? 0.260 -6.782 42.991 1.00 92.62 681 ASP A CA 1
ATOM 5261 C C . ASP A 1 681 ? -0.247 -7.485 41.710 1.00 92.62 681 ASP A C 1
ATOM 5263 O O . ASP A 1 681 ? -1.111 -7.000 40.971 1.00 92.62 681 ASP A O 1
ATOM 5267 N N . ALA A 1 682 ? 0.320 -8.660 41.421 1.00 95.12 682 ALA A N 1
ATOM 5268 C CA . ALA A 1 682 ? -0.044 -9.461 40.262 1.00 95.12 682 ALA A CA 1
ATOM 5269 C C . ALA A 1 682 ? -1.451 -10.060 40.412 1.00 95.12 682 ALA A C 1
ATOM 5271 O O . ALA A 1 682 ? -1.835 -10.590 41.457 1.00 95.12 682 ALA A O 1
ATOM 5272 N N . VAL A 1 683 ? -2.224 -10.066 39.327 1.00 96.69 683 VAL A N 1
ATOM 5273 C CA . VAL A 1 683 ? -3.602 -10.562 39.344 1.00 96.69 683 VAL A CA 1
ATOM 5274 C C . VAL A 1 683 ? -3.620 -12.093 39.236 1.00 96.69 683 VAL A C 1
ATOM 5276 O O . VAL A 1 683 ? -3.227 -12.628 38.201 1.00 96.69 683 VAL A O 1
ATOM 5279 N N . PRO A 1 684 ? -4.135 -12.837 40.229 1.00 96.38 684 PRO A N 1
ATOM 5280 C CA . PRO A 1 684 ? -4.158 -14.293 40.150 1.00 96.38 684 PRO A CA 1
ATOM 5281 C C . PRO A 1 684 ? -5.130 -14.784 39.066 1.00 96.38 684 PRO A C 1
ATOM 5283 O O . PRO A 1 684 ? -6.261 -14.296 38.950 1.00 96.38 684 PRO A O 1
ATOM 5286 N N . LEU A 1 685 ? -4.686 -15.775 38.297 1.00 96.62 685 LEU A N 1
ATOM 5287 C CA . LEU A 1 685 ? -5.483 -16.607 37.397 1.00 96.62 685 LEU A CA 1
ATOM 5288 C C . LEU A 1 685 ? -5.862 -17.905 38.116 1.00 96.62 685 LEU A C 1
ATOM 5290 O O . LEU A 1 685 ? -5.106 -18.398 38.954 1.00 96.62 685 LEU A O 1
ATOM 5294 N N . ARG A 1 686 ? -7.038 -18.464 37.817 1.00 92.38 686 ARG A N 1
ATOM 5295 C CA . ARG A 1 686 ? -7.549 -19.642 38.543 1.00 92.38 686 ARG A CA 1
ATOM 5296 C C . ARG A 1 686 ? -7.223 -20.964 37.868 1.00 92.38 686 ARG A C 1
ATOM 5298 O O . ARG A 1 686 ? -7.034 -21.960 38.563 1.00 92.38 686 ARG A O 1
ATOM 5305 N N . GLY A 1 687 ? -7.167 -20.969 36.544 1.00 92.00 687 GLY A N 1
ATOM 5306 C CA . GLY A 1 687 ? -7.102 -22.168 35.728 1.00 92.00 687 GLY A CA 1
ATOM 5307 C C . GLY A 1 687 ? -8.408 -22.960 35.745 1.00 92.00 687 GLY A C 1
ATOM 5308 O O . GLY A 1 687 ? -9.194 -22.949 36.696 1.00 92.00 687 GLY A O 1
ATOM 5309 N N . ARG A 1 688 ? -8.635 -23.695 34.661 1.00 95.50 688 ARG A N 1
ATOM 5310 C CA . ARG A 1 688 ? -9.666 -24.732 34.567 1.00 95.50 688 ARG A CA 1
ATOM 5311 C C . ARG A 1 688 ? -9.165 -25.850 33.675 1.00 95.50 688 ARG A C 1
ATOM 5313 O O . ARG A 1 688 ? -8.249 -25.644 32.893 1.00 95.50 688 ARG A O 1
ATOM 5320 N N . GLU A 1 689 ? -9.795 -27.011 33.742 1.00 98.06 689 GLU A N 1
ATOM 5321 C CA . GLU A 1 689 ? -9.527 -28.055 32.759 1.00 98.06 689 GLU A CA 1
ATOM 5322 C C . GLU A 1 689 ? -10.071 -27.634 31.386 1.00 98.06 689 GLU A C 1
ATOM 5324 O O . GLU A 1 689 ? -11.226 -27.210 31.247 1.00 98.06 689 GLU A O 1
ATOM 5329 N N . ALA A 1 690 ? -9.224 -27.729 30.364 1.00 98.12 690 ALA A N 1
ATOM 5330 C CA . ALA A 1 690 ? -9.622 -27.566 28.979 1.00 98.12 690 ALA A CA 1
ATOM 5331 C C . ALA A 1 690 ? -10.582 -28.685 28.564 1.00 98.12 690 ALA A C 1
ATOM 5333 O O . ALA A 1 690 ? -10.392 -29.869 28.861 1.00 98.12 690 ALA A O 1
ATOM 5334 N N . THR A 1 691 ? -11.631 -28.303 27.848 1.00 98.12 691 THR A N 1
ATOM 5335 C CA . THR A 1 691 ? -12.591 -29.249 27.291 1.00 98.12 691 THR A CA 1
ATOM 5336 C C . THR A 1 691 ? -11.994 -29.953 26.079 1.00 98.12 691 THR A C 1
ATOM 5338 O O . THR A 1 691 ? -11.134 -29.422 25.378 1.00 98.12 691 THR A O 1
ATOM 5341 N N . ARG A 1 692 ? -12.515 -31.139 25.754 1.00 97.81 692 ARG A N 1
ATOM 5342 C CA . ARG A 1 692 ? -12.095 -31.864 24.548 1.00 97.81 692 ARG A CA 1
ATOM 5343 C C . ARG A 1 692 ? -12.264 -31.032 23.269 1.00 97.81 692 ARG A C 1
ATOM 5345 O O . ARG A 1 692 ? -11.418 -31.112 22.390 1.00 97.81 692 ARG A O 1
ATOM 5352 N N . ALA A 1 693 ? -13.326 -30.229 23.171 1.00 97.31 693 ALA A N 1
ATOM 5353 C CA . ALA A 1 693 ? -13.559 -29.357 22.018 1.00 97.31 693 ALA A CA 1
ATOM 5354 C C . ALA A 1 693 ? -12.456 -28.302 21.851 1.00 97.31 693 ALA A C 1
ATOM 5356 O O . ALA A 1 693 ? -12.087 -27.977 20.730 1.00 97.31 693 ALA A O 1
ATOM 5357 N N . GLU A 1 694 ? -11.907 -27.801 22.956 1.00 98.38 694 GLU A N 1
ATOM 5358 C CA . GLU A 1 694 ? -10.804 -26.844 22.924 1.00 98.38 694 GLU A CA 1
ATOM 5359 C C . GLU A 1 694 ? -9.499 -27.519 22.509 1.00 98.38 694 GLU A C 1
ATOM 5361 O O . GLU A 1 694 ? -8.792 -26.974 21.672 1.00 98.38 694 GLU A O 1
ATOM 5366 N N . LEU A 1 695 ? -9.222 -28.729 23.008 1.00 98.62 695 LEU A N 1
ATOM 5367 C CA . LEU A 1 695 ? -8.040 -29.509 22.613 1.00 98.62 695 LEU A CA 1
ATOM 5368 C C . LEU A 1 695 ? -8.045 -29.870 21.115 1.00 98.62 695 LEU A C 1
ATOM 5370 O O . LEU A 1 695 ? -7.001 -29.854 20.464 1.00 98.62 695 LEU A O 1
ATOM 5374 N N . LEU A 1 696 ? -9.226 -30.147 20.551 1.00 98.19 696 LEU A N 1
ATOM 5375 C CA . LEU A 1 696 ? -9.408 -30.480 19.132 1.00 98.19 696 LEU A CA 1
ATOM 5376 C C . LEU A 1 696 ? -9.079 -29.329 18.166 1.00 98.19 696 LEU A C 1
ATOM 5378 O O . LEU A 1 696 ? -9.016 -29.563 16.961 1.00 98.19 696 LEU A O 1
ATOM 5382 N N . ARG A 1 697 ? -8.864 -28.103 18.661 1.00 98.12 697 ARG A N 1
ATOM 5383 C CA . ARG A 1 697 ? -8.448 -26.967 17.822 1.00 98.12 697 ARG A CA 1
ATOM 5384 C C . ARG A 1 697 ? -7.048 -27.140 17.235 1.00 98.12 697 ARG A C 1
ATOM 5386 O O . ARG A 1 697 ? -6.777 -26.616 16.159 1.00 98.12 697 ARG A O 1
ATOM 5393 N N . CYS A 1 698 ? -6.173 -27.861 17.937 1.00 98.12 698 CYS A N 1
ATOM 5394 C CA . CYS A 1 698 ? -4.795 -28.109 17.505 1.00 98.12 698 CYS A CA 1
ATOM 5395 C C . CYS A 1 698 ? -4.475 -29.596 17.355 1.00 98.12 698 CYS A C 1
ATOM 5397 O O . CYS A 1 698 ? -3.616 -29.947 16.553 1.00 98.12 698 CYS A O 1
ATOM 5399 N N . HIS A 1 699 ? -5.156 -30.467 18.103 1.00 98.44 699 HIS A N 1
ATOM 5400 C CA . HIS A 1 699 ? -4.830 -31.886 18.146 1.00 98.44 699 HIS A CA 1
ATOM 5401 C C . HIS A 1 699 ? -5.867 -32.760 17.443 1.00 98.44 699 HIS A C 1
ATOM 5403 O O . HIS A 1 699 ? -7.079 -32.558 17.544 1.00 98.44 699 HIS A O 1
ATOM 5409 N N . ALA A 1 700 ? -5.384 -33.797 16.770 1.00 97.38 700 ALA A N 1
ATOM 5410 C CA . ALA A 1 700 ? -6.204 -34.803 16.135 1.00 97.38 700 ALA A CA 1
ATOM 5411 C C . ALA A 1 700 ? -6.980 -35.612 17.184 1.00 97.38 700 ALA A C 1
ATOM 5413 O O . ALA A 1 700 ? -6.451 -36.005 18.224 1.00 97.38 700 ALA A O 1
ATOM 5414 N N . ALA A 1 701 ? -8.241 -35.932 16.881 1.00 96.00 701 ALA A N 1
ATOM 5415 C CA . ALA A 1 701 ? -9.113 -36.660 17.805 1.00 96.00 701 ALA A CA 1
ATOM 5416 C C . ALA A 1 701 ? -8.514 -37.993 18.281 1.00 96.00 701 ALA A C 1
ATOM 5418 O O . ALA A 1 701 ? -8.621 -38.322 19.458 1.00 96.00 701 ALA A O 1
ATOM 5419 N N . HIS A 1 702 ? -7.843 -38.718 17.380 1.00 94.75 702 HIS A N 1
ATOM 5420 C CA . HIS A 1 702 ? -7.212 -39.993 17.707 1.00 94.75 702 HIS A CA 1
ATOM 5421 C C . HIS A 1 702 ? -6.025 -39.835 18.670 1.00 94.75 702 HIS A C 1
ATOM 5423 O O . HIS A 1 702 ? -5.780 -40.734 19.465 1.00 94.75 702 HIS A O 1
ATOM 5429 N N . TYR A 1 703 ? -5.313 -38.704 18.643 1.00 97.88 703 TYR A N 1
ATOM 5430 C CA . TYR A 1 703 ? -4.231 -38.436 19.588 1.00 97.88 703 TYR A CA 1
ATOM 5431 C C . TYR A 1 703 ? -4.767 -38.139 20.991 1.00 97.88 703 TYR A C 1
ATOM 5433 O O . TYR A 1 703 ? -4.264 -38.690 21.966 1.00 97.88 703 TYR A O 1
ATOM 5441 N N . LEU A 1 704 ? -5.860 -37.375 21.100 1.00 98.12 704 LEU A N 1
ATOM 5442 C CA . LEU A 1 704 ? -6.542 -37.177 22.386 1.00 98.12 704 LEU A CA 1
ATOM 5443 C C . LEU A 1 704 ? -7.008 -38.509 22.992 1.00 98.12 704 LEU A C 1
ATOM 5445 O O . LEU A 1 704 ? -6.935 -38.702 24.203 1.00 98.12 704 LEU A O 1
ATOM 5449 N N . ASP A 1 705 ? -7.467 -39.437 22.148 1.00 94.62 705 ASP A N 1
ATOM 5450 C CA . ASP A 1 705 ? -7.842 -40.783 22.584 1.00 94.62 705 ASP A CA 1
ATOM 5451 C C . ASP A 1 705 ? -6.623 -41.595 23.033 1.00 94.62 705 ASP A C 1
ATOM 5453 O O . ASP A 1 705 ? -6.719 -42.311 24.023 1.00 94.62 705 ASP A O 1
ATOM 5457 N N . ILE A 1 706 ? -5.472 -41.461 22.363 1.00 96.06 706 ILE A N 1
ATOM 5458 C CA . ILE A 1 706 ? -4.216 -42.096 22.789 1.00 96.06 706 ILE A CA 1
ATOM 5459 C C . ILE A 1 706 ? -3.803 -41.612 24.180 1.00 96.06 706 ILE A C 1
ATOM 5461 O O . ILE A 1 706 ? -3.551 -42.452 25.039 1.00 96.06 706 ILE A O 1
ATOM 5465 N N . VAL A 1 707 ? -3.779 -40.295 24.419 1.00 97.69 707 VAL A N 1
ATOM 5466 C CA . VAL A 1 707 ? -3.423 -39.733 25.735 1.00 97.69 707 VAL A CA 1
ATOM 5467 C C . VAL A 1 707 ? -4.351 -40.283 26.816 1.00 97.69 707 VAL A C 1
ATOM 5469 O O . VAL A 1 707 ? -3.878 -40.766 27.843 1.00 97.69 707 VAL A O 1
ATOM 5472 N N . HIS A 1 708 ? -5.661 -40.269 26.561 1.00 97.44 708 HIS A N 1
ATOM 5473 C CA . HIS A 1 708 ? -6.647 -40.795 27.499 1.00 97.44 708 HIS A CA 1
ATOM 5474 C C . HIS A 1 708 ? -6.438 -42.291 27.780 1.00 97.44 708 HIS A C 1
ATOM 5476 O O . HIS A 1 708 ? -6.375 -42.713 28.930 1.00 97.44 708 HIS A O 1
ATOM 5482 N N . ILE A 1 709 ? -6.270 -43.100 26.731 1.00 94.56 709 ILE A N 1
ATOM 5483 C CA . ILE A 1 709 ? -6.064 -44.549 26.840 1.00 94.56 709 ILE A CA 1
ATOM 5484 C C . ILE A 1 709 ? -4.765 -44.876 27.582 1.00 94.56 709 ILE A C 1
ATOM 5486 O O . ILE A 1 709 ? -4.749 -45.821 28.367 1.00 94.56 709 ILE A O 1
ATOM 5490 N N . ASP A 1 710 ? -3.674 -44.156 27.327 1.00 97.31 710 ASP A N 1
ATOM 5491 C CA . ASP A 1 710 ? -2.383 -44.422 27.968 1.00 97.31 710 ASP A CA 1
ATOM 5492 C C . ASP A 1 710 ? -2.412 -44.075 29.460 1.00 97.31 710 ASP A C 1
ATOM 5494 O O . ASP A 1 710 ? -1.932 -44.866 30.273 1.00 97.31 710 ASP A O 1
ATOM 5498 N N . VAL A 1 711 ? -3.053 -42.963 29.834 1.00 96.88 711 VAL A N 1
ATOM 5499 C CA . VAL A 1 711 ? -3.248 -42.585 31.243 1.00 96.88 711 VAL A CA 1
ATOM 5500 C C . VAL A 1 711 ? -4.168 -43.574 31.967 1.00 96.88 711 VAL A C 1
ATOM 5502 O O . VAL A 1 711 ? -3.816 -44.050 33.046 1.00 96.88 711 VAL A O 1
ATOM 5505 N N . GLU A 1 712 ? -5.302 -43.955 31.371 1.00 95.62 712 GLU A N 1
ATOM 5506 C CA . GLU A 1 712 ? -6.236 -44.933 31.959 1.00 95.62 712 GLU A CA 1
ATOM 5507 C C . GLU A 1 712 ? -5.619 -46.334 32.101 1.00 95.62 712 GLU A C 1
ATOM 5509 O O . GLU A 1 712 ? -5.926 -47.064 33.043 1.00 95.62 712 GLU A O 1
ATOM 5514 N N . ASN A 1 713 ? -4.714 -46.716 31.195 1.00 93.94 713 ASN A N 1
ATOM 5515 C CA . ASN A 1 713 ? -3.972 -47.976 31.290 1.00 93.94 713 ASN A CA 1
ATOM 5516 C C . ASN A 1 713 ? -2.754 -47.904 32.219 1.00 93.94 713 ASN A C 1
ATOM 5518 O O . ASN A 1 713 ? -2.029 -48.896 32.316 1.00 93.94 713 ASN A O 1
ATOM 5522 N N . LEU A 1 714 ? -2.538 -46.776 32.906 1.00 93.62 714 LEU A N 1
ATOM 5523 C CA . LEU A 1 714 ? -1.414 -46.565 33.818 1.00 93.62 714 LEU A CA 1
ATOM 5524 C C . LEU A 1 714 ? -0.059 -46.794 33.127 1.00 93.62 714 LEU A C 1
ATOM 5526 O O . LEU A 1 714 ? 0.837 -47.406 33.705 1.00 93.62 714 LEU A O 1
ATOM 5530 N N . ALA A 1 715 ? 0.072 -46.367 31.868 1.00 93.44 715 ALA A N 1
ATOM 5531 C CA . ALA A 1 715 ? 1.345 -46.441 31.165 1.00 93.44 715 ALA A CA 1
ATOM 5532 C C . ALA A 1 715 ? 2.365 -45.485 31.806 1.00 93.44 715 ALA A C 1
ATOM 5534 O O . ALA A 1 715 ? 2.006 -44.387 32.219 1.00 93.44 715 ALA A O 1
ATOM 5535 N N . ASP A 1 716 ? 3.638 -45.881 31.838 1.00 91.19 716 ASP A N 1
ATOM 5536 C CA . ASP A 1 716 ? 4.714 -45.049 32.404 1.00 91.19 716 ASP A CA 1
ATOM 5537 C C . ASP A 1 716 ? 5.090 -43.863 31.486 1.00 91.19 716 ASP A C 1
ATOM 5539 O O . ASP A 1 716 ? 5.689 -42.881 31.919 1.00 91.19 716 ASP A O 1
ATOM 5543 N N . GLN A 1 717 ? 4.744 -43.942 30.197 1.00 94.56 717 GLN A N 1
ATOM 5544 C CA . GLN A 1 717 ? 4.979 -42.905 29.187 1.00 94.56 717 GLN A CA 1
ATOM 5545 C C . GLN A 1 717 ? 3.941 -42.990 28.060 1.00 94.56 717 GLN A C 1
ATOM 5547 O O . GLN A 1 717 ? 3.353 -44.052 27.832 1.00 94.56 717 GLN A O 1
ATOM 5552 N N . LEU A 1 718 ? 3.746 -41.898 27.314 1.00 95.06 718 LEU A N 1
ATOM 5553 C CA . LEU A 1 718 ? 2.911 -41.906 26.109 1.00 95.06 718 LEU A CA 1
ATOM 5554 C C . LEU A 1 718 ? 3.494 -42.855 25.059 1.00 95.06 718 LEU A C 1
ATOM 5556 O O . LEU A 1 718 ? 4.678 -42.791 24.727 1.00 95.06 718 LEU A O 1
ATOM 5560 N N . ARG A 1 719 ? 2.645 -43.674 24.428 1.00 93.88 719 ARG A N 1
ATOM 5561 C CA . ARG A 1 719 ? 3.072 -44.579 23.343 1.00 93.88 719 ARG A CA 1
ATOM 5562 C C . ARG A 1 719 ? 3.616 -43.845 22.115 1.00 93.88 719 ARG A C 1
ATOM 5564 O O . ARG A 1 719 ? 4.203 -44.472 21.237 1.00 93.88 719 ARG A O 1
ATOM 5571 N N . THR A 1 720 ? 3.373 -42.539 22.019 1.00 87.75 720 THR A N 1
ATOM 5572 C CA . THR A 1 720 ? 3.846 -41.691 20.926 1.00 87.75 720 THR A CA 1
ATOM 5573 C C . THR A 1 720 ? 5.315 -41.303 21.066 1.00 87.75 720 THR A C 1
ATOM 5575 O O . THR A 1 720 ? 5.882 -40.782 20.108 1.00 87.75 720 THR A O 1
ATOM 5578 N N . GLY A 1 721 ? 5.979 -41.556 22.194 1.00 76.38 721 GLY A N 1
ATOM 5579 C CA . GLY A 1 721 ? 7.388 -41.199 22.321 1.00 76.38 721 GLY A CA 1
ATOM 5580 C C . GLY A 1 721 ? 7.936 -41.255 23.737 1.00 76.38 721 GLY A C 1
ATOM 5581 O O . GLY A 1 721 ? 7.787 -42.247 24.440 1.00 76.38 721 GLY A O 1
ATOM 5582 N N . ASP A 1 722 ? 8.631 -40.183 24.087 1.00 86.81 722 ASP A N 1
ATOM 5583 C CA . ASP A 1 722 ? 9.533 -39.995 25.222 1.00 86.81 722 ASP A CA 1
ATOM 5584 C C . ASP A 1 722 ? 8.942 -39.078 26.304 1.00 86.81 722 ASP A C 1
ATOM 5586 O O . ASP A 1 722 ? 9.678 -38.441 27.048 1.00 86.81 722 ASP A O 1
ATOM 5590 N N . THR A 1 723 ? 7.611 -39.004 26.396 1.00 95.00 723 THR A N 1
ATOM 5591 C CA . THR A 1 723 ? 6.899 -38.189 27.393 1.00 95.00 723 THR A CA 1
ATOM 5592 C C . THR A 1 723 ? 6.401 -39.076 28.536 1.00 95.00 723 THR A C 1
ATOM 5594 O O . THR A 1 723 ? 5.410 -39.791 28.337 1.00 95.00 723 THR A O 1
ATOM 5597 N N . PRO A 1 724 ? 7.036 -39.049 29.725 1.00 95.00 724 PRO A N 1
ATOM 5598 C CA . PRO A 1 724 ? 6.565 -39.781 30.895 1.00 95.00 724 PRO A CA 1
ATOM 5599 C C . PRO A 1 724 ? 5.189 -39.290 31.341 1.00 95.00 724 PRO A C 1
ATOM 5601 O O . PRO A 1 724 ? 4.883 -38.097 31.271 1.00 95.00 724 PRO A O 1
ATOM 5604 N N . ILE A 1 725 ? 4.348 -40.203 31.819 1.00 96.75 725 ILE A N 1
ATOM 5605 C CA . ILE A 1 725 ? 3.014 -39.875 32.327 1.00 96.75 725 ILE A CA 1
ATOM 5606 C C . ILE A 1 725 ? 2.700 -40.652 33.604 1.00 96.75 725 ILE A C 1
ATOM 5608 O O . ILE A 1 725 ? 3.326 -41.651 33.930 1.00 96.75 725 ILE A O 1
ATOM 5612 N N . CYS A 1 726 ? 1.685 -40.181 34.316 1.00 96.00 726 CYS A N 1
ATOM 5613 C CA . CYS A 1 726 ? 1.108 -40.800 35.489 1.00 96.00 726 CYS A CA 1
ATOM 5614 C C . CYS A 1 726 ? -0.423 -40.650 35.440 1.00 96.00 726 CYS A C 1
ATOM 5616 O O . CYS A 1 726 ? -0.950 -39.963 34.556 1.00 96.00 726 CYS A O 1
ATOM 5618 N N . PRO A 1 727 ? -1.163 -41.225 36.406 1.00 96.75 727 PRO A N 1
ATOM 5619 C CA . PRO A 1 727 ? -2.628 -41.176 36.415 1.00 96.75 727 PRO A CA 1
ATOM 5620 C C . PRO A 1 727 ? -3.224 -39.758 36.406 1.00 96.75 727 PRO A C 1
ATOM 5622 O O . PRO A 1 727 ? -4.357 -39.558 35.983 1.00 96.75 727 PRO A O 1
ATOM 5625 N N . GLU A 1 728 ? -2.471 -38.755 36.864 1.00 97.50 728 GLU A N 1
ATOM 5626 C CA . GLU A 1 728 ? -2.922 -37.360 36.924 1.00 97.50 728 GLU A CA 1
ATOM 5627 C C . GLU A 1 728 ? -2.529 -36.543 35.681 1.00 97.50 728 GLU A C 1
ATOM 5629 O O . GLU A 1 728 ? -3.011 -35.420 35.520 1.00 97.50 728 GLU A O 1
ATOM 5634 N N . SER A 1 729 ? -1.691 -37.082 34.786 1.00 97.38 729 SER A N 1
ATOM 5635 C CA . SER A 1 729 ? -1.112 -36.339 33.658 1.00 97.38 729 SER A CA 1
ATOM 5636 C C . SER A 1 729 ? -2.149 -35.701 32.747 1.00 97.38 729 SER A C 1
ATOM 5638 O O . SER A 1 729 ? -2.031 -34.519 32.442 1.00 97.38 729 SER A O 1
ATOM 5640 N N . GLU A 1 730 ? -3.175 -36.440 32.312 1.00 98.00 730 GLU A N 1
ATOM 5641 C CA . GLU A 1 730 ? -4.172 -35.893 31.380 1.00 98.00 730 GLU A CA 1
ATOM 5642 C C . GLU A 1 730 ? -4.945 -34.732 32.019 1.00 98.00 730 GLU A C 1
ATOM 5644 O O . GLU A 1 730 ? -5.162 -33.691 31.394 1.00 98.00 730 GLU A O 1
ATOM 5649 N N . ARG A 1 731 ? -5.346 -34.901 33.283 1.00 98.06 731 ARG A N 1
ATOM 5650 C CA . ARG A 1 731 ? -6.097 -33.895 34.039 1.00 98.06 731 ARG A CA 1
ATOM 5651 C C . ARG A 1 731 ? -5.263 -32.632 34.251 1.00 98.06 731 ARG A C 1
ATOM 5653 O O . ARG A 1 731 ? -5.749 -31.521 34.049 1.00 98.06 731 ARG A O 1
ATOM 5660 N N . VAL A 1 732 ? -3.999 -32.803 34.629 1.00 97.94 732 VAL A N 1
ATOM 5661 C CA . VAL A 1 732 ? -3.060 -31.701 34.855 1.00 97.94 732 VAL A CA 1
ATOM 5662 C C . VAL A 1 732 ? -2.695 -30.994 33.545 1.00 97.94 732 VAL A C 1
ATOM 5664 O O . VAL A 1 732 ? -2.714 -29.767 33.504 1.00 97.94 732 VAL A O 1
ATOM 5667 N N . ALA A 1 733 ? -2.480 -31.723 32.449 1.00 98.25 733 ALA A N 1
ATOM 5668 C CA . ALA A 1 733 ? -2.257 -31.132 31.129 1.00 98.25 733 ALA A CA 1
ATOM 5669 C C . ALA A 1 733 ? -3.473 -30.317 30.651 1.00 98.25 733 ALA A C 1
ATOM 5671 O O . ALA A 1 733 ? -3.320 -29.226 30.108 1.00 98.25 733 ALA A O 1
ATOM 5672 N N . LYS A 1 734 ? -4.703 -30.782 30.914 1.00 98.62 734 LYS A N 1
ATOM 5673 C CA . LYS A 1 734 ? -5.918 -29.988 30.657 1.00 98.62 734 LYS A CA 1
ATOM 5674 C C . LYS A 1 734 ? -5.965 -28.714 31.496 1.00 98.62 734 LYS A C 1
ATOM 5676 O O . LYS A 1 734 ? -6.428 -27.693 30.992 1.00 98.62 734 LYS A O 1
ATOM 5681 N N . LEU A 1 735 ? -5.527 -28.768 32.755 1.00 98.50 735 LEU A N 1
ATOM 5682 C CA . LEU A 1 735 ? -5.445 -27.590 33.620 1.00 98.50 735 LEU A CA 1
ATOM 5683 C C . LEU A 1 735 ? -4.416 -26.576 33.099 1.00 98.50 735 LEU A C 1
ATOM 5685 O O . LEU A 1 735 ? -4.717 -25.385 33.075 1.00 98.50 735 LEU A O 1
ATOM 5689 N N . ALA A 1 736 ? -3.248 -27.044 32.648 1.00 98.06 736 ALA A N 1
ATOM 5690 C CA . ALA A 1 736 ? -2.214 -26.211 32.035 1.00 98.06 736 ALA A CA 1
ATOM 5691 C C . ALA A 1 736 ? -2.761 -25.440 30.823 1.00 98.06 736 ALA A C 1
ATOM 5693 O O . ALA A 1 736 ? -2.712 -24.208 30.798 1.00 98.06 736 ALA A O 1
ATOM 5694 N N . VAL A 1 737 ? -3.400 -26.150 29.885 1.00 98.69 737 VAL A N 1
ATOM 5695 C CA . VAL A 1 737 ? -4.054 -25.533 28.722 1.00 98.69 737 VAL A CA 1
ATOM 5696 C C . VAL A 1 737 ? -5.095 -24.508 29.167 1.00 98.69 737 VAL A C 1
ATOM 5698 O O . VAL A 1 737 ? -5.074 -23.367 28.711 1.00 98.69 737 VAL A O 1
ATOM 5701 N N . GLY A 1 738 ? -6.019 -24.882 30.055 1.00 98.50 738 GLY A N 1
ATOM 5702 C CA . GLY A 1 738 ? -7.125 -23.996 30.416 1.00 98.50 738 GLY A CA 1
ATOM 5703 C C . GLY A 1 738 ? -6.713 -22.780 31.250 1.00 98.50 738 GLY A C 1
ATOM 5704 O O . GLY A 1 738 ? -7.399 -21.763 31.179 1.00 98.50 738 GLY A O 1
ATOM 5705 N N . ALA A 1 739 ? -5.589 -22.829 31.973 1.00 98.56 739 ALA A N 1
ATOM 5706 C CA . ALA A 1 739 ? -4.973 -21.640 32.566 1.00 98.56 739 ALA A CA 1
ATOM 5707 C C . ALA A 1 739 ? -4.469 -20.662 31.493 1.00 98.56 739 ALA A C 1
ATOM 5709 O O . ALA A 1 739 ? -4.713 -19.459 31.593 1.00 98.56 739 ALA A O 1
ATOM 5710 N N . GLY A 1 740 ? -3.847 -21.179 30.429 1.00 98.50 740 GLY A N 1
ATOM 5711 C CA . GLY A 1 740 ? -3.484 -20.390 29.253 1.00 98.50 740 GLY A CA 1
ATOM 5712 C C . GLY A 1 740 ? -4.702 -19.774 28.556 1.00 98.50 740 GLY A C 1
ATOM 5713 O O . GLY A 1 740 ? -4.686 -18.596 28.202 1.00 98.50 740 GLY A O 1
ATOM 5714 N N . LEU A 1 741 ? -5.793 -20.535 28.413 1.00 98.75 741 LEU A N 1
ATOM 5715 C CA . LEU A 1 741 ? -7.037 -20.028 27.819 1.00 98.75 741 LEU A CA 1
ATOM 5716 C C . LEU A 1 741 ? -7.664 -18.905 28.660 1.00 98.75 741 LEU A C 1
ATOM 5718 O O . LEU A 1 741 ? -8.061 -17.886 28.103 1.00 98.75 741 LEU A O 1
ATOM 5722 N N . GLU A 1 742 ? -7.690 -19.042 29.991 1.00 98.50 742 GLU A N 1
ATOM 5723 C CA . GLU A 1 742 ? -8.140 -17.964 30.885 1.00 98.50 742 GLU A CA 1
ATOM 5724 C C . GLU A 1 742 ? -7.259 -16.713 30.746 1.00 98.50 742 GLU A C 1
ATOM 5726 O O . GLU A 1 742 ? -7.777 -15.597 30.721 1.00 98.50 742 GLU A O 1
ATOM 5731 N N . ALA A 1 743 ? -5.937 -16.871 30.621 1.00 98.50 743 ALA A N 1
ATOM 5732 C CA . ALA A 1 743 ? -5.042 -15.739 30.388 1.00 98.50 743 ALA A CA 1
ATOM 5733 C C . ALA A 1 743 ? -5.390 -15.007 29.081 1.00 98.50 743 ALA A C 1
ATOM 5735 O O . ALA A 1 743 ? -5.490 -13.779 29.078 1.00 98.50 743 ALA A O 1
ATOM 5736 N N . VAL A 1 744 ? -5.644 -15.753 27.998 1.00 98.75 744 VAL A N 1
ATOM 5737 C CA . VAL A 1 744 ? -6.112 -15.195 26.719 1.00 98.75 744 VAL A CA 1
ATOM 5738 C C . VAL A 1 744 ? -7.428 -14.451 26.909 1.00 98.75 744 VAL A C 1
ATOM 5740 O O . VAL A 1 744 ? -7.511 -13.289 26.522 1.00 98.75 744 VAL A O 1
ATOM 5743 N N . ASP A 1 745 ? -8.425 -15.066 27.549 1.00 97.81 745 ASP A N 1
ATOM 5744 C CA . ASP A 1 745 ? -9.716 -14.426 27.811 1.00 97.81 745 ASP A CA 1
ATOM 5745 C C . ASP A 1 745 ? -9.537 -13.071 28.501 1.00 97.81 745 ASP A C 1
ATOM 5747 O O . ASP A 1 745 ? -10.073 -12.061 28.044 1.00 97.81 745 ASP A O 1
ATOM 5751 N N . ARG A 1 746 ? -8.736 -13.025 29.569 1.00 97.25 746 ARG A N 1
ATOM 5752 C CA . ARG A 1 746 ? -8.568 -11.821 30.391 1.00 97.25 746 ARG A CA 1
ATOM 5753 C C . ARG A 1 746 ? -7.716 -10.742 29.729 1.00 97.25 746 ARG A C 1
ATOM 5755 O O . ARG A 1 746 ? -7.977 -9.556 29.944 1.00 97.25 746 ARG A O 1
ATOM 5762 N N . VAL A 1 747 ? -6.728 -11.122 28.919 1.00 97.50 747 VAL A N 1
ATOM 5763 C CA . VAL A 1 747 ? -5.967 -10.170 28.095 1.00 97.50 747 VAL A CA 1
ATOM 5764 C C . VAL A 1 747 ? -6.857 -9.583 27.003 1.00 97.50 747 VAL A C 1
ATOM 5766 O O . VAL A 1 747 ? -6.909 -8.365 26.825 1.00 97.50 747 VAL A O 1
ATOM 5769 N N . MET A 1 748 ? -7.628 -10.420 26.307 1.00 94.44 748 MET A N 1
ATOM 5770 C CA . MET A 1 748 ? -8.476 -9.973 25.201 1.00 94.44 748 MET A CA 1
ATOM 5771 C C . MET A 1 748 ? -9.676 -9.135 25.665 1.00 94.44 748 MET A C 1
ATOM 5773 O O . MET A 1 748 ? -10.091 -8.209 24.962 1.00 94.44 748 MET A O 1
ATOM 5777 N N . THR A 1 749 ? -10.194 -9.366 26.877 1.00 86.88 749 THR A N 1
ATOM 5778 C CA . THR A 1 749 ? -11.218 -8.508 27.502 1.00 86.88 749 THR A CA 1
ATOM 5779 C C . THR A 1 749 ? -10.645 -7.253 28.174 1.00 86.88 749 THR A C 1
ATOM 5781 O O . THR A 1 749 ? -11.416 -6.409 28.638 1.00 86.88 749 THR A O 1
ATOM 5784 N N . ASN A 1 750 ? -9.319 -7.054 28.140 1.00 87.88 750 ASN A N 1
ATOM 5785 C CA . ASN A 1 750 ? -8.581 -5.959 28.786 1.00 87.88 750 ASN A CA 1
ATOM 5786 C C . ASN A 1 750 ? -8.742 -5.913 30.318 1.00 87.88 750 ASN A C 1
ATOM 5788 O O . ASN A 1 750 ? -8.686 -4.839 30.922 1.00 87.88 750 ASN A O 1
ATOM 5792 N N . GLU A 1 751 ? -8.972 -7.057 30.964 1.00 88.94 751 GLU A N 1
ATOM 5793 C CA . GLU A 1 751 ? -8.924 -7.153 32.427 1.00 88.94 751 GLU A CA 1
ATOM 5794 C C . GLU A 1 751 ? -7.492 -7.096 32.962 1.00 88.94 751 GLU A C 1
ATOM 5796 O O . GLU A 1 751 ? -7.270 -6.574 34.060 1.00 88.94 751 GLU A O 1
ATOM 5801 N N . ILE A 1 752 ? -6.556 -7.632 32.180 1.00 95.50 752 ILE A N 1
ATOM 5802 C CA . ILE A 1 752 ? -5.104 -7.589 32.357 1.00 95.50 752 ILE A CA 1
ATOM 5803 C C . ILE A 1 752 ? -4.461 -7.264 30.999 1.00 95.50 752 ILE A C 1
ATOM 5805 O O . ILE A 1 752 ? -5.091 -7.433 29.958 1.00 95.50 752 ILE A O 1
ATOM 5809 N N . ASN A 1 753 ? -3.226 -6.772 30.998 1.00 94.62 753 ASN A N 1
ATOM 5810 C CA . ASN A 1 753 ? -2.458 -6.502 29.777 1.00 94.62 753 ASN A CA 1
ATOM 5811 C C . ASN A 1 753 ? -1.562 -7.681 29.426 1.00 94.62 753 ASN A C 1
ATOM 5813 O O . ASN A 1 753 ? -1.449 -8.073 28.267 1.00 94.62 753 ASN A O 1
ATOM 5817 N N . ARG A 1 754 ? -0.921 -8.227 30.458 1.00 97.62 754 ARG A N 1
ATOM 5818 C CA . ARG A 1 754 ? 0.084 -9.267 30.321 1.00 97.62 754 ARG A CA 1
ATOM 5819 C C . ARG A 1 754 ? -0.198 -10.414 31.268 1.00 97.62 754 ARG A C 1
ATOM 5821 O O . ARG A 1 754 ? -0.917 -10.215 32.246 1.00 97.62 754 ARG A O 1
ATOM 5828 N N . ALA A 1 755 ? 0.353 -11.592 31.011 1.00 98.31 755 ALA A N 1
ATOM 5829 C CA . ALA A 1 755 ? 0.312 -12.678 31.983 1.00 98.31 755 ALA A CA 1
ATOM 5830 C C . ALA A 1 755 ? 1.529 -13.599 31.908 1.00 98.31 755 ALA A C 1
ATOM 5832 O O . ALA A 1 755 ? 2.054 -13.822 30.820 1.00 98.31 755 ALA A O 1
ATOM 5833 N N . PHE A 1 756 ? 1.912 -14.179 33.049 1.00 98.56 756 PHE A N 1
ATOM 5834 C CA . PHE A 1 756 ? 2.809 -15.334 33.102 1.00 98.56 756 PHE A CA 1
ATOM 5835 C C . PHE A 1 756 ? 2.072 -16.570 33.618 1.00 98.56 756 PHE A C 1
ATOM 5837 O O . PHE A 1 756 ? 1.579 -16.607 34.749 1.00 98.56 756 PHE A O 1
ATOM 5844 N N . VAL A 1 757 ? 1.974 -17.588 32.772 1.00 98.50 757 VAL A N 1
ATOM 5845 C CA . VAL A 1 757 ? 1.247 -18.824 33.042 1.00 98.50 757 VAL A CA 1
ATOM 5846 C C . VAL A 1 757 ? 2.262 -19.914 33.382 1.00 98.50 757 VAL A C 1
ATOM 5848 O O . VAL A 1 757 ? 2.716 -20.652 32.509 1.00 98.50 757 VAL A O 1
ATOM 5851 N N . ALA A 1 758 ? 2.645 -20.006 34.659 1.00 97.56 758 ALA A N 1
ATOM 5852 C CA . ALA A 1 758 ? 3.571 -21.035 35.120 1.00 97.56 758 ALA A CA 1
ATOM 5853 C C . ALA A 1 758 ? 2.832 -22.376 35.229 1.00 97.56 758 ALA A C 1
ATOM 5855 O O . ALA A 1 758 ? 2.109 -22.639 36.196 1.00 97.56 758 ALA A O 1
ATOM 5856 N N . VAL A 1 759 ? 3.002 -23.232 34.223 1.00 96.62 759 VAL A N 1
ATOM 5857 C CA . VAL A 1 759 ? 2.304 -24.516 34.085 1.00 96.62 759 VAL A CA 1
ATOM 5858 C C . VAL A 1 759 ? 3.267 -25.691 34.002 1.00 96.62 759 VAL A C 1
ATOM 5860 O O . VAL A 1 759 ? 4.456 -25.532 33.766 1.00 96.62 759 VAL A O 1
ATOM 5863 N N . ARG A 1 760 ? 2.721 -26.884 34.222 1.00 93.75 760 ARG A N 1
ATOM 5864 C CA . ARG A 1 760 ? 3.380 -28.172 34.030 1.00 93.75 760 ARG A CA 1
ATOM 5865 C C . ARG A 1 760 ? 2.285 -29.204 33.748 1.00 93.75 760 ARG A C 1
ATOM 5867 O O . ARG A 1 760 ? 1.302 -29.185 34.495 1.00 93.75 760 ARG A O 1
ATOM 5874 N N . PRO A 1 761 ? 2.408 -30.091 32.743 1.00 96.06 761 PRO A N 1
ATOM 5875 C CA . PRO A 1 761 ? 3.527 -30.251 31.799 1.00 96.06 761 PRO A CA 1
ATOM 5876 C C . PRO A 1 761 ? 3.661 -29.121 30.751 1.00 96.06 761 PRO A C 1
ATOM 5878 O O . PRO A 1 761 ? 2.688 -28.386 30.538 1.00 96.06 761 PRO A O 1
ATOM 5881 N N . PRO A 1 762 ? 4.836 -29.001 30.092 1.00 96.25 762 PRO A N 1
ATOM 5882 C CA . PRO A 1 762 ? 5.046 -28.117 28.939 1.00 96.25 762 PRO A CA 1
ATOM 5883 C C . PRO A 1 762 ? 4.270 -28.598 27.695 1.00 96.25 762 PRO A C 1
ATOM 5885 O O . PRO A 1 762 ? 3.592 -29.634 27.726 1.00 96.25 762 PRO A O 1
ATOM 5888 N N . GLY A 1 763 ? 4.330 -27.836 26.601 1.00 96.62 763 GLY A N 1
ATOM 5889 C CA . GLY A 1 763 ? 3.520 -28.055 25.406 1.00 96.62 763 GLY A CA 1
ATOM 5890 C C . GLY A 1 763 ? 4.166 -27.841 24.032 1.00 96.62 763 GLY A C 1
ATOM 5891 O O . GLY A 1 763 ? 3.689 -28.461 23.079 1.00 96.62 763 GLY A O 1
ATOM 5892 N N . HIS A 1 764 ? 5.208 -27.023 23.871 1.00 96.94 764 HIS A N 1
ATOM 5893 C CA . HIS A 1 764 ? 5.652 -26.556 22.541 1.00 96.94 764 HIS A CA 1
ATOM 5894 C C . HIS A 1 764 ? 6.154 -27.654 21.563 1.00 96.94 764 HIS A C 1
ATOM 5896 O O . HIS A 1 764 ? 6.145 -27.446 20.345 1.00 96.94 764 HIS A O 1
ATOM 5902 N N . HIS A 1 765 ? 6.497 -28.857 22.047 1.00 97.88 765 HIS A N 1
ATOM 5903 C CA . HIS A 1 765 ? 6.869 -30.014 21.216 1.00 97.88 765 HIS A CA 1
ATOM 5904 C C . HIS A 1 765 ? 5.683 -30.882 20.768 1.00 97.88 765 HIS A C 1
ATOM 5906 O O . HIS A 1 765 ? 5.831 -31.716 19.871 1.00 97.88 765 HIS A O 1
ATOM 5912 N N . ALA A 1 766 ? 4.499 -30.718 21.367 1.00 97.94 766 ALA A N 1
ATOM 5913 C CA . ALA A 1 766 ? 3.332 -31.510 20.995 1.00 97.94 766 ALA A CA 1
ATOM 5914 C C . ALA A 1 766 ? 2.817 -31.079 19.608 1.00 97.94 766 ALA A C 1
ATOM 5916 O O . ALA A 1 766 ? 2.411 -29.936 19.396 1.00 97.94 766 ALA A O 1
ATOM 5917 N N . THR A 1 767 ? 2.841 -32.020 18.670 1.00 97.69 767 THR A N 1
ATOM 5918 C CA . THR A 1 767 ? 2.341 -31.893 17.287 1.00 97.69 767 THR A CA 1
ATOM 5919 C C . THR A 1 767 ? 0.831 -32.191 17.240 1.00 97.69 767 THR A C 1
ATOM 5921 O O . THR A 1 767 ? 0.253 -32.594 18.261 1.00 97.69 767 THR A O 1
ATOM 5924 N N . PRO A 1 768 ? 0.139 -32.035 16.093 1.00 97.88 768 PRO A N 1
ATOM 5925 C CA . PRO A 1 768 ? -1.279 -32.362 16.004 1.00 97.88 768 PRO A CA 1
ATOM 5926 C C . PRO A 1 768 ? -1.610 -33.796 16.437 1.00 97.88 768 PRO A C 1
ATOM 5928 O O . PRO A 1 768 ? -2.657 -34.012 17.043 1.00 97.88 768 PRO A O 1
ATOM 5931 N N . ASP A 1 769 ? -0.749 -34.777 16.173 1.00 96.56 769 ASP A N 1
ATOM 5932 C CA . ASP A 1 769 ? -1.040 -36.196 16.403 1.00 96.56 769 ASP A CA 1
ATOM 5933 C C . ASP A 1 769 ? -0.079 -36.921 17.366 1.00 96.56 769 ASP A C 1
ATOM 5935 O O . ASP A 1 769 ? -0.202 -38.135 17.564 1.00 96.56 769 ASP A O 1
ATOM 5939 N N . ARG A 1 770 ? 0.846 -36.197 18.009 1.00 95.88 770 ARG A N 1
ATOM 5940 C CA . ARG A 1 770 ? 1.871 -36.795 18.873 1.00 95.88 770 ARG A CA 1
ATOM 5941 C C . ARG A 1 770 ? 2.379 -35.861 19.974 1.00 95.88 770 ARG A C 1
ATOM 5943 O O . ARG A 1 770 ? 2.764 -34.724 19.707 1.00 95.88 770 ARG A O 1
ATOM 5950 N N . GLY A 1 771 ? 2.489 -36.411 21.184 1.00 96.06 771 GLY A N 1
ATOM 5951 C CA . GLY A 1 771 ? 3.233 -35.845 22.313 1.00 96.06 771 GLY A CA 1
ATOM 5952 C C . GLY A 1 771 ? 4.649 -36.407 22.376 1.00 96.06 771 GLY A C 1
ATOM 5953 O O . GLY A 1 771 ? 4.856 -37.597 22.103 1.00 96.06 771 GLY A O 1
ATOM 5954 N N . MET A 1 772 ? 5.606 -35.539 22.691 1.00 96.06 772 MET A N 1
ATOM 5955 C CA . MET A 1 772 ? 7.043 -35.825 22.778 1.00 96.06 772 MET A CA 1
ATOM 5956 C C . MET A 1 772 ? 7.757 -34.723 23.573 1.00 96.06 772 MET A C 1
ATOM 5958 O O . MET A 1 772 ? 7.171 -33.660 23.775 1.00 96.06 772 MET A O 1
ATOM 5962 N N . GLY A 1 773 ? 8.996 -34.957 24.014 1.00 91.69 773 GLY A N 1
ATOM 5963 C CA . GLY A 1 773 ? 9.801 -33.949 24.720 1.00 91.69 773 GLY A CA 1
ATOM 5964 C C . GLY A 1 773 ? 9.106 -33.419 25.975 1.00 91.69 773 GLY A C 1
ATOM 5965 O O . GLY A 1 773 ? 8.947 -32.215 26.141 1.00 91.69 773 GLY A O 1
ATOM 5966 N N . PHE A 1 774 ? 8.565 -34.326 26.795 1.00 94.19 774 PHE A N 1
ATOM 5967 C CA . PHE A 1 774 ? 7.726 -34.036 27.972 1.00 94.19 774 PHE A CA 1
ATOM 5968 C C . PHE A 1 774 ? 6.361 -33.382 27.681 1.00 94.19 774 PHE A C 1
ATOM 5970 O O . PHE A 1 774 ? 5.512 -33.303 28.570 1.00 94.19 774 PHE A O 1
ATOM 5977 N N . CYS A 1 775 ? 6.097 -32.964 26.442 1.00 97.12 775 CYS A N 1
ATOM 5978 C CA . CYS A 1 775 ? 4.881 -32.247 26.084 1.00 97.12 775 CYS A CA 1
ATOM 5979 C C . CYS A 1 775 ? 3.711 -33.205 25.828 1.00 97.12 775 CYS A C 1
ATOM 5981 O O . CYS A 1 775 ? 3.820 -34.150 25.037 1.00 97.12 775 CYS A O 1
ATOM 5983 N N . VAL A 1 776 ? 2.568 -32.929 26.466 1.00 97.75 776 VAL A N 1
ATOM 5984 C CA . VAL A 1 776 ? 1.317 -33.694 26.288 1.00 97.75 776 VAL A CA 1
ATOM 5985 C C . VAL A 1 776 ? 0.365 -32.975 25.328 1.00 97.75 776 VAL A C 1
ATOM 5987 O O . VAL A 1 776 ? -0.055 -33.555 24.329 1.00 97.75 776 VAL A O 1
ATOM 5990 N N . TYR A 1 777 ? 0.043 -31.708 25.593 1.00 98.44 777 TYR A N 1
ATOM 5991 C CA . TYR A 1 777 ? -0.774 -30.855 24.721 1.00 98.44 777 TYR A CA 1
ATOM 5992 C C . TYR A 1 777 ? -0.039 -29.550 24.443 1.00 98.44 777 TYR A C 1
ATOM 5994 O O . TYR A 1 777 ? 0.664 -29.047 25.313 1.00 98.44 777 TYR A O 1
ATOM 6002 N N . ASN A 1 778 ? -0.227 -28.979 23.256 1.00 98.50 778 ASN A N 1
ATOM 6003 C CA . ASN A 1 778 ? 0.449 -27.752 22.864 1.00 98.50 778 ASN A CA 1
ATOM 6004 C C . ASN A 1 778 ? -0.256 -26.526 23.458 1.00 98.50 778 ASN A C 1
ATOM 6006 O O . ASN A 1 778 ? -1.179 -25.968 22.856 1.00 98.50 778 ASN A O 1
ATOM 6010 N N . ASN A 1 779 ? 0.166 -26.141 24.667 1.00 98.44 779 ASN A N 1
ATOM 6011 C CA . ASN A 1 779 ? -0.409 -25.042 25.443 1.00 98.44 779 ASN A CA 1
ATOM 6012 C C . ASN A 1 779 ? -0.486 -23.746 24.618 1.00 98.44 779 ASN A C 1
ATOM 6014 O O . ASN A 1 779 ? -1.569 -23.172 24.464 1.00 98.44 779 ASN A O 1
ATOM 6018 N N . ILE A 1 780 ? 0.638 -23.320 24.034 1.00 98.44 780 ILE A N 1
ATOM 6019 C CA . ILE A 1 780 ? 0.736 -22.040 23.327 1.00 98.44 780 ILE A CA 1
ATOM 6020 C C . ILE A 1 780 ? -0.043 -22.022 22.006 1.00 98.44 780 ILE A C 1
ATOM 6022 O O . ILE A 1 780 ? -0.713 -21.034 21.691 1.00 98.44 780 ILE A O 1
ATOM 6026 N N . ALA A 1 781 ? -0.063 -23.132 21.263 1.00 98.69 781 ALA A N 1
ATOM 6027 C CA . ALA A 1 781 ? -0.860 -23.231 20.046 1.00 98.69 781 ALA A CA 1
ATOM 6028 C C . ALA A 1 781 ? -2.364 -23.202 20.341 1.00 98.69 781 ALA A C 1
ATOM 6030 O O . ALA A 1 781 ? -3.134 -22.546 19.634 1.00 98.69 781 ALA A O 1
ATOM 6031 N N . LEU A 1 782 ? -2.795 -23.882 21.408 1.00 98.88 782 LEU A N 1
ATOM 6032 C CA . LEU A 1 782 ? -4.190 -23.873 21.847 1.00 98.88 782 LEU A CA 1
ATOM 6033 C C . LEU A 1 782 ? -4.629 -22.478 22.306 1.00 98.88 782 LEU A C 1
ATOM 6035 O O . LEU A 1 782 ? -5.757 -22.074 22.016 1.00 98.88 782 LEU A O 1
ATOM 6039 N N . MET A 1 783 ? -3.737 -21.715 22.943 1.00 98.81 783 MET A N 1
ATOM 6040 C CA . MET A 1 783 ? -3.968 -20.305 23.265 1.00 98.81 783 MET A CA 1
ATOM 6041 C C . MET A 1 783 ? -4.136 -19.445 22.011 1.00 98.81 783 MET A C 1
ATOM 6043 O O . MET A 1 783 ? -5.102 -18.685 21.930 1.00 98.81 783 MET A O 1
ATOM 6047 N N . ALA A 1 784 ? -3.265 -19.601 21.008 1.00 98.75 784 ALA A N 1
ATOM 6048 C CA . ALA A 1 784 ? -3.382 -18.885 19.738 1.00 98.75 784 ALA A CA 1
ATOM 6049 C C . ALA A 1 784 ? -4.728 -19.176 19.048 1.00 98.75 784 ALA A C 1
ATOM 6051 O O . ALA A 1 784 ? -5.459 -18.247 18.700 1.00 98.75 784 ALA A O 1
ATOM 6052 N N . ARG A 1 785 ? -5.122 -20.453 18.932 1.00 98.56 785 ARG A N 1
ATOM 6053 C CA . ARG A 1 785 ? -6.423 -20.829 18.348 1.00 98.56 785 ARG A CA 1
ATOM 6054 C C . ARG A 1 785 ? -7.606 -20.327 19.159 1.00 98.56 785 ARG A C 1
ATOM 6056 O O . ARG A 1 785 ? -8.596 -19.884 18.584 1.00 98.56 785 ARG A O 1
ATOM 6063 N N . HIS A 1 786 ? -7.512 -20.343 20.483 1.00 98.56 786 HIS A N 1
ATOM 6064 C CA . HIS A 1 786 ? -8.561 -19.795 21.332 1.00 98.56 786 HIS A CA 1
ATOM 6065 C C . HIS A 1 786 ? -8.741 -18.287 21.131 1.00 98.56 786 HIS A C 1
ATOM 6067 O O . HIS A 1 786 ? -9.872 -17.826 20.982 1.00 98.56 786 HIS A O 1
ATOM 6073 N N . ALA A 1 787 ? -7.643 -17.533 21.043 1.00 98.38 787 ALA A N 1
ATOM 6074 C CA . ALA A 1 787 ? -7.677 -16.104 20.757 1.00 98.38 787 ALA A CA 1
ATOM 6075 C C . ALA A 1 787 ? -8.353 -15.812 19.405 1.00 98.38 787 ALA A C 1
ATOM 6077 O O . ALA A 1 787 ? -9.172 -14.897 19.296 1.00 98.38 787 ALA A O 1
ATOM 6078 N N . GLN A 1 788 ? -8.055 -16.614 18.381 1.00 98.19 788 GLN A N 1
ATOM 6079 C CA . GLN A 1 788 ? -8.647 -16.470 17.051 1.00 98.19 788 GLN A CA 1
ATOM 6080 C C . GLN A 1 788 ? -10.141 -16.825 17.035 1.00 98.19 788 GLN A C 1
ATOM 6082 O O . GLN A 1 788 ? -10.959 -16.037 16.563 1.00 98.19 788 GLN A O 1
ATOM 6087 N N . GLU A 1 789 ? -10.516 -17.988 17.572 1.00 97.19 789 GLU A N 1
ATOM 6088 C CA . GLU A 1 789 ? -11.889 -18.501 17.497 1.00 97.19 789 GLU A CA 1
ATOM 6089 C C . GLU A 1 789 ? -12.867 -17.779 18.429 1.00 97.19 789 GLU A C 1
ATOM 6091 O O . GLU A 1 789 ? -14.031 -17.600 18.072 1.00 97.19 789 GLU A O 1
ATOM 6096 N N . VAL A 1 790 ? -12.420 -17.382 19.625 1.00 96.12 790 VAL A N 1
ATOM 6097 C CA . VAL A 1 790 ? -13.295 -16.793 20.653 1.00 96.12 790 VAL A CA 1
ATOM 6098 C C . VAL A 1 790 ? -13.254 -15.270 20.628 1.00 96.12 790 VAL A C 1
ATOM 6100 O O . VAL A 1 790 ? -14.297 -14.633 20.771 1.00 96.12 790 VAL A O 1
ATOM 6103 N N . HIS A 1 791 ? -12.079 -14.678 20.394 1.00 93.94 791 HIS A N 1
ATOM 6104 C CA . HIS A 1 791 ? -11.881 -13.223 20.466 1.00 93.94 791 HIS A CA 1
ATOM 6105 C C . HIS A 1 791 ? -11.655 -12.559 19.106 1.00 93.94 791 HIS A C 1
ATOM 6107 O O . HIS A 1 791 ? -11.520 -11.338 19.036 1.00 93.94 791 HIS A O 1
ATOM 6113 N N . GLY A 1 792 ? -11.643 -13.329 18.013 1.00 90.44 792 GLY A N 1
ATOM 6114 C CA . GLY A 1 792 ? -11.503 -12.797 16.656 1.00 90.44 792 GLY A CA 1
ATOM 6115 C C . GLY A 1 792 ? -10.133 -12.176 16.371 1.00 90.44 792 GLY A C 1
ATOM 6116 O O . GLY A 1 792 ? -10.030 -11.318 15.489 1.00 90.44 792 GLY A O 1
ATOM 6117 N N . VAL A 1 793 ? -9.097 -12.577 17.118 1.00 94.38 793 VAL A N 1
ATOM 6118 C CA . VAL A 1 793 ? -7.703 -12.199 16.846 1.00 94.38 793 VAL A CA 1
ATOM 6119 C C . VAL A 1 793 ? -7.334 -12.652 15.437 1.00 94.38 793 VAL A C 1
ATOM 6121 O O . VAL A 1 793 ? -7.618 -13.786 15.060 1.00 94.38 793 VAL A O 1
ATOM 6124 N N . LYS A 1 794 ? -6.736 -11.770 14.628 1.00 91.56 794 LYS A N 1
ATOM 6125 C CA . LYS A 1 794 ? -6.397 -12.100 13.239 1.00 91.56 794 LYS A CA 1
ATOM 6126 C C . LYS A 1 794 ? -4.967 -12.589 13.108 1.00 91.56 794 LYS A C 1
ATOM 6128 O O . LYS A 1 794 ? -4.723 -13.424 12.247 1.00 91.56 794 LYS A O 1
ATOM 6133 N N . ARG A 1 795 ? -4.033 -12.044 13.892 1.00 97.88 795 ARG A N 1
ATOM 6134 C CA . ARG A 1 795 ? -2.601 -12.350 13.796 1.00 97.88 795 ARG A CA 1
ATOM 6135 C C . ARG A 1 795 ? -1.990 -12.570 15.174 1.00 97.88 795 ARG A C 1
ATOM 6137 O O . ARG A 1 795 ? -2.118 -11.707 16.039 1.00 97.88 795 ARG A O 1
ATOM 6144 N N . VAL A 1 796 ? -1.323 -13.704 15.367 1.00 98.81 796 VAL A N 1
ATOM 6145 C CA . VAL A 1 796 ? -0.645 -14.061 16.625 1.00 98.81 796 VAL A CA 1
ATOM 6146 C C . VAL A 1 796 ? 0.844 -14.228 16.356 1.00 98.81 796 VAL A C 1
ATOM 6148 O O . VAL A 1 796 ? 1.212 -14.952 15.435 1.00 98.81 796 VAL A O 1
ATOM 6151 N N . LEU A 1 797 ? 1.694 -13.563 17.136 1.00 98.81 797 LEU A N 1
ATOM 6152 C CA . LEU A 1 797 ? 3.128 -13.850 17.161 1.00 98.81 797 LEU A CA 1
ATOM 6153 C C . LEU A 1 797 ? 3.404 -14.816 18.313 1.00 98.81 797 LEU A C 1
ATOM 6155 O O . LEU A 1 797 ? 2.999 -14.541 19.439 1.00 98.81 797 LEU A O 1
ATOM 6159 N N . ILE A 1 798 ? 4.110 -15.906 18.030 1.00 98.88 798 ILE A N 1
ATOM 6160 C CA . ILE A 1 798 ? 4.674 -16.821 19.017 1.00 98.88 798 ILE A CA 1
ATOM 6161 C C . ILE A 1 798 ? 6.196 -16.669 18.975 1.00 98.88 798 ILE A C 1
ATOM 6163 O O . ILE A 1 798 ? 6.816 -16.932 17.943 1.00 98.88 798 ILE A O 1
ATOM 6167 N N . VAL A 1 799 ? 6.780 -16.223 20.085 1.00 98.75 799 VAL A N 1
ATOM 6168 C CA . VAL A 1 799 ? 8.230 -16.105 20.280 1.00 98.75 799 VAL A CA 1
ATOM 6169 C C . VAL A 1 799 ? 8.697 -17.266 21.145 1.00 98.75 799 VAL A C 1
ATOM 6171 O O . VAL A 1 799 ? 8.242 -17.401 22.277 1.00 98.75 799 VAL A O 1
ATOM 6174 N N . ASP A 1 800 ? 9.590 -18.090 20.613 1.00 98.50 800 ASP A N 1
ATOM 6175 C CA . ASP A 1 800 ? 10.165 -19.237 21.305 1.00 98.50 800 ASP A CA 1
ATOM 6176 C C . ASP A 1 800 ? 11.671 -19.034 21.514 1.00 98.50 800 ASP A C 1
ATOM 6178 O O . ASP A 1 800 ? 12.442 -18.950 20.555 1.00 98.50 800 ASP A O 1
ATOM 6182 N N . TRP A 1 801 ? 12.080 -18.898 22.775 1.00 97.44 801 TRP A N 1
ATOM 6183 C CA . TRP A 1 801 ? 13.489 -18.794 23.170 1.00 97.44 801 TRP A CA 1
ATOM 6184 C C . TRP A 1 801 ? 13.971 -20.017 23.959 1.00 97.44 801 TRP A C 1
ATOM 6186 O O . TRP A 1 801 ? 15.039 -19.964 24.568 1.00 97.44 801 TRP A O 1
ATOM 6196 N N . ASP A 1 802 ? 13.171 -21.084 23.998 1.00 97.62 802 ASP A N 1
ATOM 6197 C CA . ASP A 1 802 ? 13.572 -22.364 24.572 1.00 97.62 802 ASP A CA 1
ATOM 6198 C C . ASP A 1 802 ? 14.810 -22.907 23.840 1.00 97.62 802 ASP A C 1
ATOM 6200 O O . ASP A 1 802 ? 15.002 -22.674 22.638 1.00 97.62 802 ASP A O 1
ATOM 6204 N N . VAL A 1 803 ? 15.684 -23.609 24.568 1.00 97.12 803 VAL A N 1
ATOM 6205 C CA . VAL A 1 803 ? 16.919 -24.137 23.969 1.00 97.12 803 VAL A CA 1
ATOM 6206 C C . VAL A 1 803 ? 16.619 -25.227 22.936 1.00 97.12 803 VAL A C 1
ATOM 6208 O O . VAL A 1 803 ? 17.397 -25.409 21.995 1.00 97.12 803 VAL A O 1
ATOM 6211 N N . HIS A 1 804 ? 15.478 -25.910 23.059 1.00 97.62 804 HIS A N 1
ATOM 6212 C CA . HIS A 1 804 ? 14.997 -26.897 22.104 1.00 97.62 804 HIS A CA 1
ATOM 6213 C C . HIS A 1 804 ? 14.034 -26.259 21.098 1.00 97.62 804 HIS A C 1
ATOM 6215 O O . HIS A 1 804 ? 13.174 -25.446 21.426 1.00 97.62 804 HIS A O 1
ATOM 6221 N N . HIS A 1 805 ? 14.125 -26.670 19.831 1.00 97.88 805 HIS A N 1
ATOM 6222 C CA . HIS A 1 805 ? 13.210 -26.169 18.806 1.00 97.88 805 HIS A CA 1
ATOM 6223 C C . HIS A 1 805 ? 11.750 -26.543 19.123 1.00 97.88 805 HIS A C 1
ATOM 6225 O O . HIS A 1 805 ? 11.432 -27.733 19.210 1.00 97.88 805 HIS A O 1
ATOM 6231 N N . GLY A 1 806 ? 10.854 -25.548 19.176 1.00 96.25 806 GLY A N 1
ATOM 6232 C CA . GLY A 1 806 ? 9.394 -25.688 19.304 1.00 96.25 806 GLY A CA 1
ATOM 6233 C C . GLY A 1 806 ? 8.704 -26.318 18.083 1.00 96.25 806 GLY A C 1
ATOM 6234 O O . GLY A 1 806 ? 7.766 -25.761 17.504 1.00 96.25 806 GLY A O 1
ATOM 6235 N N . ASN A 1 807 ? 9.167 -27.501 17.675 1.00 97.94 807 ASN A N 1
ATOM 6236 C CA . ASN A 1 807 ? 8.765 -28.204 16.460 1.00 97.94 807 ASN A CA 1
ATOM 6237 C C . ASN A 1 807 ? 7.262 -28.510 16.407 1.00 97.94 807 ASN A C 1
ATOM 6239 O O . ASN A 1 807 ? 6.688 -28.517 15.322 1.00 97.94 807 ASN A O 1
ATOM 6243 N N . GLY A 1 808 ? 6.619 -28.760 17.552 1.00 97.94 808 GLY A N 1
ATOM 6244 C CA . GLY A 1 808 ? 5.183 -29.029 17.620 1.00 97.94 808 GLY A CA 1
ATOM 6245 C C . GLY A 1 808 ? 4.357 -27.798 17.266 1.00 97.94 808 GLY A C 1
ATOM 6246 O O . GLY A 1 808 ? 3.432 -27.872 16.458 1.00 97.94 808 GLY A O 1
ATOM 6247 N N . THR A 1 809 ? 4.741 -26.646 17.815 1.00 98.50 809 THR A N 1
ATOM 6248 C CA . THR A 1 809 ? 4.126 -25.354 17.495 1.00 98.50 809 THR A CA 1
ATOM 6249 C C . THR A 1 809 ? 4.321 -25.008 16.022 1.00 98.50 809 THR A C 1
ATOM 6251 O O . THR A 1 809 ? 3.355 -24.638 15.351 1.00 98.50 809 THR A O 1
ATOM 6254 N N . GLN A 1 810 ? 5.534 -25.195 15.490 1.00 98.25 810 GLN A N 1
ATOM 6255 C CA . GLN A 1 810 ? 5.788 -24.994 14.066 1.00 98.25 810 GLN A CA 1
ATOM 6256 C C . GLN A 1 810 ? 4.944 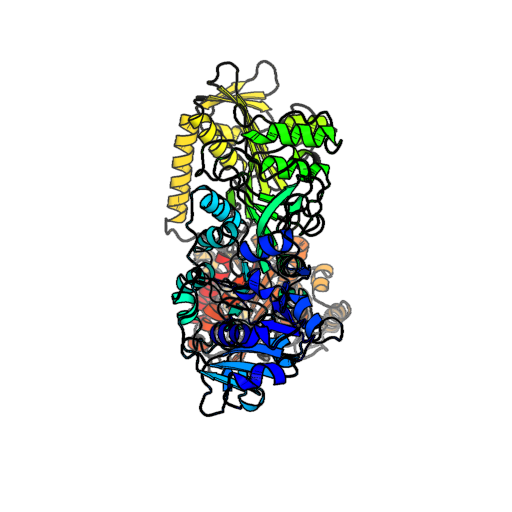-25.934 13.195 1.00 98.25 810 GLN A C 1
ATOM 6258 O O . GLN A 1 810 ? 4.366 -25.480 12.213 1.00 98.25 810 GLN A O 1
ATOM 6263 N N . ASP A 1 811 ? 4.839 -27.222 13.529 1.00 97.94 811 ASP A N 1
ATOM 6264 C CA . ASP A 1 811 ? 4.068 -28.196 12.746 1.00 97.94 811 ASP A CA 1
ATOM 6265 C C . ASP A 1 811 ? 2.576 -27.821 12.664 1.00 97.94 811 ASP A C 1
ATOM 6267 O O . ASP A 1 811 ? 1.974 -27.847 11.590 1.00 97.94 811 ASP A O 1
ATOM 6271 N N . ILE A 1 812 ? 1.996 -27.345 13.773 1.00 98.62 812 ILE A N 1
ATOM 6272 C CA . ILE A 1 812 ? 0.598 -26.883 13.821 1.00 98.62 812 ILE A CA 1
ATOM 6273 C C . ILE A 1 812 ? 0.354 -25.672 12.900 1.00 98.62 812 ILE A C 1
ATOM 6275 O O . ILE A 1 812 ? -0.719 -25.570 12.293 1.00 98.62 812 ILE A O 1
ATOM 6279 N N . PHE A 1 813 ? 1.314 -24.747 12.792 1.00 98.56 813 PHE A N 1
ATOM 6280 C CA . PHE A 1 813 ? 1.124 -23.461 12.104 1.00 98.56 813 PHE A CA 1
ATOM 6281 C C . PHE A 1 813 ? 1.929 -23.281 10.816 1.00 98.56 813 PHE A C 1
ATOM 6283 O O . PHE A 1 813 ? 1.775 -22.253 10.167 1.00 98.56 813 PHE A O 1
ATOM 6290 N N . SER A 1 814 ? 2.724 -24.262 10.383 1.00 95.62 814 SER A N 1
ATOM 6291 C CA . SER A 1 814 ? 3.643 -24.120 9.241 1.00 95.62 814 SER A CA 1
ATOM 6292 C C . SER A 1 814 ? 2.945 -23.605 7.977 1.00 95.62 814 SER A C 1
ATOM 6294 O O . SER A 1 814 ? 3.506 -22.806 7.231 1.00 95.62 814 SER A O 1
ATOM 6296 N N . ALA A 1 815 ? 1.698 -24.027 7.741 1.00 96.56 815 ALA A N 1
ATOM 6297 C CA . ALA A 1 815 ? 0.903 -23.605 6.589 1.00 96.56 815 ALA A CA 1
ATOM 6298 C C . ALA A 1 815 ? -0.016 -22.391 6.835 1.00 96.56 815 ALA A C 1
ATOM 6300 O O . ALA A 1 815 ? -0.734 -21.976 5.919 1.00 96.56 815 ALA A O 1
ATOM 6301 N N . ASP A 1 816 ? -0.028 -21.840 8.049 1.00 97.44 816 ASP A N 1
ATOM 6302 C CA . ASP A 1 816 ? -0.979 -20.829 8.499 1.00 97.44 816 ASP A CA 1
ATOM 6303 C C . ASP A 1 816 ? -0.388 -19.404 8.416 1.00 97.44 816 ASP A C 1
ATOM 6305 O O . ASP A 1 816 ? 0.515 -19.061 9.176 1.00 97.44 816 ASP A O 1
ATOM 6309 N N . PRO A 1 817 ? -0.917 -18.523 7.545 1.00 97.06 817 PRO A N 1
ATOM 6310 C CA . PRO A 1 817 ? -0.425 -17.152 7.410 1.00 97.06 817 PRO A CA 1
ATOM 6311 C C . PRO A 1 817 ? -0.837 -16.233 8.569 1.00 97.06 817 PRO A C 1
ATOM 6313 O O . PRO A 1 817 ? -0.432 -15.072 8.601 1.00 97.06 817 PRO A O 1
ATOM 6316 N N . SER A 1 818 ? -1.708 -16.695 9.467 1.00 98.19 818 SER A N 1
ATOM 6317 C CA . SER A 1 818 ? -2.246 -15.915 10.584 1.00 98.19 818 SER A CA 1
ATOM 6318 C C . SER A 1 818 ? -1.453 -16.076 11.883 1.00 98.19 818 SER A C 1
ATOM 6320 O O . SER A 1 818 ? -1.716 -15.355 12.846 1.00 98.19 818 SER A O 1
ATOM 6322 N N . VAL A 1 819 ? -0.473 -16.981 11.926 1.00 98.69 819 VAL A N 1
ATOM 6323 C CA . VAL A 1 819 ? 0.391 -17.192 13.092 1.00 98.69 819 VAL A CA 1
ATOM 6324 C C . VAL A 1 819 ? 1.847 -17.138 12.650 1.00 98.69 819 VAL A C 1
ATOM 6326 O O . VAL A 1 819 ? 2.225 -17.804 11.691 1.00 98.69 819 VAL A O 1
ATOM 6329 N N . PHE A 1 820 ? 2.642 -16.312 13.330 1.00 98.75 820 PHE A N 1
ATOM 6330 C CA . PHE A 1 820 ? 4.075 -16.188 13.091 1.00 98.75 820 PHE A CA 1
ATOM 6331 C C . PHE A 1 820 ? 4.838 -16.899 14.203 1.00 98.75 820 PHE A C 1
ATOM 6333 O O . PHE A 1 820 ? 4.649 -16.568 15.370 1.00 98.75 820 PHE A O 1
ATOM 6340 N N . CYS A 1 821 ? 5.693 -17.852 13.850 1.00 98.69 821 CYS A N 1
ATOM 6341 C CA . CYS A 1 821 ? 6.530 -18.606 14.774 1.00 98.69 821 CYS A CA 1
ATOM 6342 C C . CYS A 1 821 ? 7.982 -18.147 14.635 1.00 98.69 821 CYS A C 1
ATOM 6344 O O . CYS A 1 821 ? 8.573 -18.264 13.563 1.00 98.69 821 CYS A O 1
ATOM 6346 N N . PHE A 1 822 ? 8.553 -17.634 15.718 1.00 98.69 822 PHE A N 1
ATOM 6347 C CA . PHE A 1 822 ? 9.978 -17.344 15.835 1.00 98.69 822 PHE A CA 1
ATOM 6348 C C . PHE A 1 822 ? 10.619 -18.337 16.800 1.00 98.69 822 PHE A C 1
ATOM 6350 O O . PHE A 1 822 ? 10.046 -18.577 17.860 1.00 98.69 822 PHE A O 1
ATOM 6357 N N . SER A 1 823 ? 11.799 -18.865 16.468 1.00 98.44 823 SER A N 1
ATOM 6358 C CA . SER A 1 823 ? 12.569 -19.727 17.369 1.00 98.44 823 SER A CA 1
ATOM 6359 C C . SER A 1 823 ? 14.065 -19.413 17.332 1.00 98.44 823 SER A C 1
ATOM 6361 O O . SER A 1 823 ? 14.656 -19.360 16.252 1.00 98.44 823 SER A O 1
ATOM 6363 N N . SER A 1 824 ? 14.685 -19.258 18.505 1.00 96.94 824 SER A N 1
ATOM 6364 C CA . SER A 1 824 ? 16.143 -19.185 18.689 1.00 96.94 824 SER A CA 1
ATOM 6365 C C . SER A 1 824 ? 16.624 -20.364 19.541 1.00 96.94 824 SER A C 1
ATOM 6367 O O . SER A 1 824 ? 16.699 -20.244 20.759 1.00 96.94 824 SER A O 1
ATOM 6369 N N . HIS A 1 825 ? 16.917 -21.499 18.905 1.00 98.19 825 HIS A N 1
ATOM 6370 C CA . HIS A 1 825 ? 17.211 -22.773 19.576 1.00 98.19 825 HIS A CA 1
ATOM 6371 C C . HIS A 1 825 ? 18.627 -23.273 19.268 1.00 98.19 825 HIS A C 1
ATOM 6373 O O . HIS A 1 825 ? 19.251 -22.865 18.283 1.00 98.19 825 HIS A O 1
ATOM 6379 N N . GLN A 1 826 ? 19.143 -24.189 20.089 1.00 98.06 826 GLN A N 1
ATOM 6380 C CA . GLN A 1 826 ? 20.455 -24.794 19.879 1.00 98.06 826 GLN A CA 1
ATOM 6381 C C . GLN A 1 826 ? 20.398 -25.827 18.748 1.00 98.06 826 GLN A C 1
ATOM 6383 O O . GLN A 1 826 ? 19.577 -26.746 18.727 1.00 98.06 826 GLN A O 1
ATOM 6388 N N . GLN A 1 827 ? 21.311 -25.706 17.791 1.00 96.19 827 GLN A N 1
ATOM 6389 C CA . GLN A 1 827 ? 21.443 -26.657 16.702 1.00 96.19 827 GLN A CA 1
ATOM 6390 C C . GLN A 1 827 ? 22.068 -27.968 17.193 1.00 96.19 827 GLN A C 1
ATOM 6392 O O . GLN A 1 827 ? 23.040 -27.976 17.942 1.00 96.19 827 GLN A O 1
ATOM 6397 N N . GLY A 1 828 ? 21.573 -29.094 16.678 1.00 93.38 828 GLY A N 1
ATOM 6398 C CA . GLY A 1 828 ? 22.215 -30.399 16.865 1.00 93.38 828 GLY A CA 1
ATOM 6399 C C . GLY A 1 828 ? 21.825 -31.128 18.149 1.00 93.38 828 GLY A C 1
ATOM 6400 O O . GLY A 1 828 ? 22.333 -32.223 18.380 1.00 93.38 828 GLY A O 1
ATOM 6401 N N . ILE A 1 829 ? 20.896 -30.572 18.927 1.00 94.75 829 ILE A N 1
ATOM 6402 C CA . ILE A 1 829 ? 20.235 -31.256 20.040 1.00 94.75 829 ILE A CA 1
ATOM 6403 C C . ILE A 1 829 ? 18.788 -31.601 19.669 1.00 94.75 829 ILE A C 1
ATOM 6405 O O . ILE A 1 829 ? 18.313 -31.276 18.574 1.00 94.75 829 ILE A O 1
ATOM 6409 N N . PHE A 1 830 ? 18.098 -32.330 20.545 1.00 93.06 830 PHE A N 1
ATOM 6410 C CA . PHE A 1 830 ? 16.687 -32.668 20.360 1.00 93.06 830 PHE A CA 1
ATOM 6411 C C . PHE A 1 830 ? 15.864 -31.402 20.021 1.00 93.06 830 PHE A C 1
ATOM 6413 O O . PHE A 1 830 ? 16.169 -30.327 20.524 1.00 93.06 830 PHE A O 1
ATOM 6420 N N . PRO A 1 831 ? 14.844 -31.462 19.151 1.00 94.94 831 PRO A N 1
ATOM 6421 C CA . PRO A 1 831 ? 14.344 -32.602 18.381 1.00 94.94 831 PRO A CA 1
ATOM 6422 C C . PRO A 1 831 ? 15.058 -32.812 17.028 1.00 94.94 831 PRO A C 1
ATOM 6424 O O . PRO A 1 831 ? 14.529 -33.515 16.168 1.00 94.94 831 PRO A O 1
ATOM 6427 N N . PHE A 1 832 ? 16.239 -32.218 16.814 1.00 95.38 832 PHE A N 1
ATOM 6428 C CA . PHE A 1 832 ? 17.004 -32.279 15.558 1.00 95.38 832 PHE A CA 1
ATOM 6429 C C . PHE A 1 832 ? 16.238 -31.725 14.336 1.00 95.38 832 PHE A C 1
ATOM 6431 O O . PHE A 1 832 ? 16.288 -32.295 13.245 1.00 95.38 832 PHE A O 1
ATOM 6438 N N . SER A 1 833 ? 15.516 -30.615 14.521 1.00 95.88 833 SER A N 1
ATOM 6439 C CA . SER A 1 833 ? 14.777 -29.884 13.473 1.00 95.88 833 SER A CA 1
ATOM 6440 C C . SER A 1 833 ? 14.927 -28.371 13.666 1.00 95.88 833 SER A C 1
ATOM 6442 O O . SER A 1 833 ? 15.593 -27.966 14.615 1.00 95.88 833 SER A O 1
ATOM 6444 N N . GLY A 1 834 ? 14.307 -27.556 12.805 1.00 95.88 834 GLY A N 1
ATOM 6445 C CA . GLY A 1 834 ? 14.333 -26.095 12.936 1.00 95.88 834 GLY A CA 1
ATOM 6446 C C . GLY A 1 834 ? 15.411 -25.441 12.080 1.00 95.88 834 GLY A C 1
ATOM 6447 O O . GLY A 1 834 ? 16.016 -24.445 12.472 1.00 95.88 834 GLY A O 1
ATOM 6448 N N . GLY A 1 835 ? 15.674 -26.001 10.896 1.00 97.25 835 GLY A N 1
ATOM 6449 C CA . GLY A 1 835 ? 16.618 -25.420 9.947 1.00 97.25 835 GLY A CA 1
ATOM 6450 C C . GLY A 1 835 ? 16.242 -23.979 9.588 1.00 97.25 835 GLY A C 1
ATOM 6451 O O . GLY A 1 835 ? 15.063 -23.640 9.476 1.00 97.25 835 GLY A O 1
ATOM 6452 N N . ALA A 1 836 ? 17.242 -23.119 9.376 1.00 96.38 836 ALA A N 1
ATOM 6453 C CA . ALA A 1 836 ? 17.027 -21.712 9.015 1.00 96.38 836 ALA A CA 1
ATOM 6454 C C . ALA A 1 836 ? 16.287 -21.548 7.669 1.00 96.38 836 ALA A C 1
ATOM 6456 O O . ALA A 1 836 ? 15.680 -20.516 7.387 1.00 96.38 836 ALA A O 1
ATOM 6457 N N . GLU A 1 837 ? 16.340 -22.567 6.811 1.00 95.62 837 GLU A N 1
ATOM 6458 C CA . GLU A 1 837 ? 15.620 -22.648 5.542 1.00 95.62 837 GLU A CA 1
ATOM 6459 C C . GLU A 1 837 ? 14.117 -22.939 5.695 1.00 95.62 837 GLU A C 1
ATOM 6461 O O . GLU A 1 837 ? 13.338 -22.702 4.759 1.00 95.62 837 GLU A O 1
ATOM 6466 N N . GLU A 1 838 ? 13.697 -23.443 6.858 1.00 96.69 838 GLU A N 1
ATOM 6467 C CA . GLU A 1 838 ? 12.306 -23.740 7.179 1.00 96.69 838 GLU A CA 1
ATOM 6468 C C . GLU A 1 838 ? 11.552 -22.433 7.447 1.00 96.69 838 GLU A C 1
ATOM 6470 O O . GLU A 1 838 ? 11.497 -21.918 8.556 1.00 96.69 838 GLU A O 1
ATOM 6475 N N . THR A 1 839 ? 10.960 -21.880 6.391 1.00 96.81 839 THR A N 1
ATOM 6476 C CA . THR A 1 839 ? 10.276 -20.574 6.427 1.00 96.81 839 THR A CA 1
ATOM 6477 C C . THR A 1 839 ? 8.753 -20.696 6.410 1.00 96.81 839 THR A C 1
ATOM 6479 O O . THR A 1 839 ? 8.058 -19.732 6.110 1.00 96.81 839 THR A O 1
ATOM 6482 N N . GLY A 1 840 ? 8.208 -21.878 6.702 1.00 96.31 840 GLY A N 1
ATOM 6483 C CA . GLY A 1 840 ? 6.782 -22.184 6.576 1.00 96.31 840 GLY A CA 1
ATOM 6484 C C . GLY A 1 840 ? 6.411 -22.717 5.187 1.00 96.31 840 GLY A C 1
ATOM 6485 O O . GLY A 1 840 ? 7.217 -22.746 4.250 1.00 96.31 840 GLY A O 1
ATOM 6486 N N . ALA A 1 841 ? 5.171 -23.167 5.047 1.00 92.31 841 ALA A N 1
ATOM 6487 C CA . ALA A 1 841 ? 4.650 -23.868 3.882 1.00 92.31 841 ALA A CA 1
ATOM 6488 C C . ALA A 1 841 ? 3.408 -23.174 3.306 1.00 92.31 841 ALA A C 1
ATOM 6490 O O . ALA A 1 841 ? 2.659 -22.501 4.004 1.00 92.31 841 ALA A O 1
ATOM 6491 N N . GLY A 1 842 ? 3.152 -23.363 2.007 1.00 95.69 842 GLY A N 1
ATOM 6492 C CA . GLY A 1 842 ? 1.923 -22.879 1.371 1.00 95.69 842 GLY A CA 1
ATOM 6493 C C . GLY A 1 842 ? 1.644 -21.390 1.654 1.00 95.69 842 GLY A C 1
ATOM 6494 O O . GLY A 1 842 ? 2.540 -20.568 1.452 1.00 95.69 842 GLY A O 1
ATOM 6495 N N . PRO A 1 843 ? 0.429 -21.027 2.111 1.00 92.25 843 PRO A N 1
ATOM 6496 C CA . PRO A 1 843 ? 0.103 -19.652 2.492 1.00 92.25 843 PRO A CA 1
ATOM 6497 C C . PRO A 1 843 ? 0.913 -19.110 3.682 1.00 92.25 843 PRO A C 1
ATOM 6499 O O . PRO A 1 843 ? 1.163 -17.911 3.710 1.00 92.25 843 PRO A O 1
ATOM 6502 N N . GLY A 1 844 ? 1.349 -19.964 4.616 1.00 94.06 844 GLY A N 1
ATOM 6503 C CA . GLY A 1 844 ? 2.207 -19.616 5.762 1.00 94.06 844 GLY A CA 1
ATOM 6504 C C . GLY A 1 844 ? 3.692 -19.442 5.419 1.00 94.06 844 GLY A C 1
ATOM 6505 O O . GLY A 1 844 ? 4.530 -19.257 6.294 1.00 94.06 844 GLY A O 1
ATOM 6506 N N . ARG A 1 845 ? 4.079 -19.491 4.138 1.00 95.56 845 ARG A N 1
ATOM 6507 C CA . ARG A 1 845 ? 5.470 -19.221 3.758 1.00 95.56 845 ARG A CA 1
ATOM 6508 C C . ARG A 1 845 ? 5.839 -17.769 4.095 1.00 95.56 845 ARG A C 1
ATOM 6510 O O . ARG A 1 845 ? 5.234 -16.829 3.587 1.00 95.56 845 ARG A O 1
ATOM 6517 N N . GLY A 1 846 ? 6.881 -17.608 4.899 1.00 93.69 846 GLY A N 1
ATOM 6518 C CA . GLY A 1 846 ? 7.340 -16.354 5.485 1.00 93.69 846 GLY A CA 1
ATOM 6519 C C . GLY A 1 846 ? 6.865 -16.116 6.921 1.00 93.69 846 GLY A C 1
ATOM 6520 O O . GLY A 1 846 ? 7.222 -15.078 7.469 1.00 93.69 846 GLY A O 1
ATOM 6521 N N . THR A 1 847 ? 6.084 -17.024 7.525 1.00 97.62 847 THR A N 1
ATOM 6522 C CA . THR A 1 847 ? 5.620 -16.901 8.921 1.00 97.62 847 THR A CA 1
ATOM 6523 C C . THR A 1 847 ? 6.330 -17.835 9.901 1.00 97.62 847 THR A C 1
ATOM 6525 O O . THR A 1 847 ? 5.998 -17.838 11.079 1.00 97.62 847 THR A O 1
ATOM 6528 N N . VAL A 1 848 ? 7.342 -18.583 9.460 1.00 98.50 848 VAL A N 1
ATOM 6529 C CA . VAL A 1 848 ? 8.273 -19.299 10.346 1.00 98.50 848 VAL A CA 1
ATOM 6530 C C . VAL A 1 848 ? 9.656 -18.670 10.207 1.00 98.50 848 VAL A C 1
ATOM 6532 O O . VAL A 1 848 ? 10.121 -18.433 9.089 1.00 98.50 848 VAL A O 1
ATOM 6535 N N . MET A 1 849 ? 10.295 -18.378 11.336 1.00 98.38 849 MET A N 1
ATOM 6536 C CA . MET A 1 849 ? 11.610 -17.756 11.417 1.00 98.38 849 MET A CA 1
ATOM 6537 C C . MET A 1 849 ? 12.461 -18.484 12.456 1.00 98.38 849 MET A C 1
ATOM 6539 O O . MET A 1 849 ? 12.389 -18.195 13.650 1.00 98.38 849 MET A O 1
ATOM 6543 N N . ASN A 1 850 ? 13.281 -19.413 11.971 1.00 98.44 850 ASN A N 1
ATOM 6544 C CA . ASN A 1 850 ? 14.169 -20.208 12.805 1.00 98.44 850 ASN A CA 1
ATOM 6545 C C . ASN A 1 850 ? 15.604 -19.697 12.745 1.00 98.44 850 ASN A C 1
ATOM 6547 O O . ASN A 1 850 ? 16.164 -19.491 11.666 1.00 98.44 850 ASN A O 1
ATOM 6551 N N . PHE A 1 851 ? 16.210 -19.575 13.918 1.00 98.19 851 PHE A N 1
ATOM 6552 C CA . PHE A 1 851 ? 17.625 -19.310 14.104 1.00 98.19 851 PHE A CA 1
ATOM 6553 C C . PHE A 1 851 ? 18.255 -20.470 14.885 1.00 98.19 851 PHE A C 1
ATOM 6555 O O . PHE A 1 851 ? 18.281 -20.427 16.114 1.00 98.19 851 PHE A O 1
ATOM 6562 N N . PRO A 1 852 ? 18.747 -21.514 14.191 1.00 97.75 852 PRO A N 1
ATOM 6563 C CA . PRO A 1 852 ? 19.549 -22.559 14.813 1.00 97.75 852 PRO A CA 1
ATOM 6564 C C . PRO A 1 852 ? 20.933 -21.996 15.171 1.00 97.75 852 PRO A C 1
ATOM 6566 O O . PRO A 1 852 ? 21.676 -21.553 14.290 1.00 97.75 852 PRO A O 1
ATOM 6569 N N . LEU A 1 853 ? 21.280 -21.999 16.457 1.00 98.06 853 LEU A N 1
ATOM 6570 C CA . LEU A 1 853 ? 22.507 -21.397 16.992 1.00 98.06 853 LEU A CA 1
ATOM 6571 C C . LEU A 1 853 ? 23.465 -22.459 17.560 1.00 98.06 853 LEU A C 1
ATOM 6573 O O . LEU A 1 853 ? 23.014 -23.509 18.019 1.00 98.06 853 LEU A O 1
ATOM 6577 N N . PRO A 1 854 ? 24.791 -22.232 17.537 1.00 97.25 854 PRO A N 1
ATOM 6578 C CA . PRO A 1 854 ? 25.753 -23.176 18.103 1.00 97.25 854 PRO A CA 1
ATOM 6579 C C . PRO A 1 854 ? 25.670 -23.252 19.637 1.00 97.25 854 PRO A C 1
ATOM 6581 O O . PRO A 1 854 ? 25.192 -22.325 20.295 1.00 97.25 854 PRO A O 1
ATOM 6584 N N . GLU A 1 855 ? 26.199 -24.339 20.205 1.00 96.00 855 GLU A N 1
ATOM 6585 C CA . GLU A 1 855 ? 26.471 -24.456 21.646 1.00 96.00 855 GLU A CA 1
ATOM 6586 C C . GLU A 1 855 ? 27.244 -23.230 22.174 1.00 96.00 855 GLU A C 1
ATOM 6588 O O . GLU A 1 855 ? 28.078 -22.651 21.472 1.00 96.00 855 GLU A O 1
ATOM 6593 N N . GLY A 1 856 ? 26.960 -22.811 23.408 1.00 95.94 856 GLY A N 1
ATOM 6594 C CA . GLY A 1 856 ? 27.585 -21.648 24.042 1.00 95.94 856 GLY A CA 1
ATOM 6595 C C . GLY A 1 856 ? 26.950 -20.293 23.713 1.00 95.94 856 GLY A C 1
ATOM 6596 O O . GLY A 1 856 ? 27.325 -19.304 24.345 1.00 95.94 856 GLY A O 1
ATOM 6597 N N . SER A 1 857 ? 25.995 -20.226 22.777 1.00 97.88 857 SER A N 1
ATOM 6598 C CA . SER A 1 857 ? 25.313 -18.972 22.415 1.00 97.88 857 SER A CA 1
ATOM 6599 C C . SER A 1 857 ? 24.598 -18.348 23.616 1.00 97.88 857 SER A C 1
ATOM 6601 O O . SER A 1 857 ? 24.015 -19.051 24.443 1.00 97.88 857 SER A O 1
ATOM 6603 N N . GLY A 1 858 ? 24.644 -17.024 23.716 1.00 95.25 858 GLY A N 1
ATOM 6604 C CA . GLY A 1 858 ? 24.059 -16.273 24.818 1.00 95.25 858 GLY A CA 1
ATOM 6605 C C . GLY A 1 858 ? 23.369 -15.002 24.338 1.00 95.25 858 GLY A C 1
ATOM 6606 O O . GLY A 1 858 ? 22.819 -14.926 23.238 1.00 95.25 858 GLY A O 1
ATOM 6607 N N . ARG A 1 859 ? 23.375 -13.980 25.193 1.00 96.12 859 ARG A N 1
ATOM 6608 C CA . ARG A 1 859 ? 22.682 -12.710 24.951 1.00 96.12 859 ARG A CA 1
ATOM 6609 C C . ARG A 1 859 ? 23.092 -12.043 23.638 1.00 96.12 859 ARG A C 1
ATOM 6611 O O . ARG A 1 859 ? 22.225 -11.550 22.917 1.00 96.12 859 ARG A O 1
ATOM 6618 N N . ASP A 1 860 ? 24.393 -12.013 23.356 1.00 94.88 860 ASP A N 1
ATOM 6619 C CA . ASP A 1 860 ? 24.968 -11.295 22.214 1.00 94.88 860 ASP A CA 1
ATOM 6620 C C . ASP A 1 860 ? 24.544 -11.908 20.873 1.00 94.88 860 ASP A C 1
ATOM 6622 O O . ASP A 1 860 ? 24.466 -11.199 19.871 1.00 94.88 860 ASP A O 1
ATOM 6626 N N . GLU A 1 861 ? 24.205 -13.197 20.854 1.00 97.44 861 GLU A N 1
ATOM 6627 C CA . GLU A 1 861 ? 23.649 -13.869 19.686 1.00 97.44 861 GLU A CA 1
ATOM 6628 C C . GLU A 1 861 ? 22.122 -13.762 19.629 1.00 97.44 861 GLU A C 1
ATOM 6630 O O . GLU A 1 861 ? 21.582 -13.513 18.554 1.00 97.44 861 GLU A O 1
ATOM 6635 N N . ILE A 1 862 ? 21.415 -13.930 20.754 1.00 97.50 862 ILE A N 1
ATOM 6636 C CA . ILE A 1 862 ? 19.951 -14.112 20.765 1.00 97.50 862 ILE A CA 1
ATOM 6637 C C . ILE A 1 862 ? 19.186 -12.780 20.778 1.00 97.50 862 ILE A C 1
ATOM 6639 O O . ILE A 1 862 ? 18.246 -12.590 20.000 1.00 97.50 862 ILE A O 1
ATOM 6643 N N . LEU A 1 863 ? 19.588 -11.813 21.608 1.00 97.19 863 LEU A N 1
ATOM 6644 C CA . LEU A 1 863 ? 18.871 -10.539 21.744 1.00 97.19 863 LEU A CA 1
ATOM 6645 C C . LEU A 1 863 ? 18.823 -9.721 20.430 1.00 97.19 863 LEU A C 1
ATOM 6647 O O . LEU A 1 863 ? 17.764 -9.153 20.122 1.00 97.19 863 LEU A O 1
ATOM 6651 N N . PRO A 1 864 ? 19.892 -9.668 19.604 1.00 97.69 864 PRO A N 1
ATOM 6652 C CA . PRO A 1 864 ? 19.837 -9.007 18.300 1.00 97.69 864 PRO A CA 1
ATOM 6653 C C . PRO A 1 864 ? 18.841 -9.633 17.319 1.00 97.69 864 PRO A C 1
ATOM 6655 O O . PRO A 1 864 ? 18.320 -8.925 16.459 1.00 97.69 864 PRO A O 1
ATOM 6658 N N . LEU A 1 865 ? 18.531 -10.929 17.446 1.00 98.00 865 LEU A N 1
ATOM 6659 C CA . LEU A 1 865 ? 17.545 -11.601 16.589 1.00 98.00 865 LEU A CA 1
ATOM 6660 C C . LEU A 1 865 ? 16.127 -11.097 16.863 1.00 98.00 865 LEU A C 1
ATOM 6662 O O . LEU A 1 865 ? 15.353 -10.898 15.925 1.00 98.00 865 LEU A O 1
ATOM 6666 N N . ILE A 1 866 ? 15.809 -10.836 18.135 1.00 97.56 866 ILE A N 1
ATOM 6667 C CA . ILE A 1 866 ? 14.520 -10.274 18.554 1.00 97.56 866 ILE A CA 1
ATOM 6668 C C . ILE A 1 866 ? 14.432 -8.796 18.156 1.00 97.56 866 ILE A C 1
ATOM 6670 O O . ILE A 1 866 ? 13.468 -8.376 17.517 1.00 97.56 866 ILE A O 1
ATOM 6674 N N . THR A 1 867 ? 15.452 -8.006 18.497 1.00 94.06 867 THR A N 1
ATOM 6675 C CA . THR A 1 867 ? 15.455 -6.544 18.289 1.00 94.06 867 THR A CA 1
ATOM 6676 C C . THR A 1 867 ? 15.673 -6.111 16.834 1.00 94.06 867 THR A C 1
ATOM 6678 O O . THR A 1 867 ? 15.320 -4.987 16.485 1.00 94.06 867 THR A O 1
ATOM 6681 N N . GLY A 1 868 ? 16.211 -6.986 15.980 1.00 95.31 868 GLY A N 1
ATOM 6682 C CA . GLY A 1 868 ? 16.387 -6.756 14.544 1.00 95.31 868 GLY A CA 1
ATOM 6683 C C . GLY A 1 868 ? 15.441 -7.621 13.702 1.00 95.31 868 GLY A C 1
ATOM 6684 O O . GLY A 1 868 ? 14.291 -7.230 13.521 1.00 95.31 868 GLY A O 1
ATOM 6685 N N . PRO A 1 869 ? 15.875 -8.795 13.197 1.00 95.12 869 PRO A N 1
ATOM 6686 C CA . PRO A 1 869 ? 15.115 -9.618 12.251 1.00 95.12 869 PRO A CA 1
ATOM 6687 C C . PRO A 1 869 ? 13.652 -9.892 12.623 1.00 95.12 869 PRO A C 1
ATOM 6689 O O . PRO A 1 869 ? 12.772 -9.756 11.769 1.00 95.12 869 PRO A O 1
ATOM 6692 N N . LEU A 1 870 ? 13.371 -10.257 13.879 1.00 97.56 870 LEU A N 1
ATOM 6693 C CA . LEU A 1 870 ? 12.001 -10.496 14.328 1.00 97.56 870 LEU A CA 1
ATOM 6694 C C . LEU A 1 870 ? 11.185 -9.200 14.319 1.00 97.56 870 LEU A C 1
ATOM 6696 O O . LEU A 1 870 ? 10.105 -9.154 13.730 1.00 97.56 870 LEU A O 1
ATOM 6700 N N . THR A 1 871 ? 11.712 -8.135 14.926 1.00 92.81 871 THR A N 1
ATOM 6701 C CA . THR A 1 871 ? 11.084 -6.802 14.940 1.00 92.81 871 THR A CA 1
ATOM 6702 C C . THR A 1 871 ? 10.815 -6.298 13.512 1.00 92.81 871 THR A C 1
ATOM 6704 O O . THR A 1 871 ? 9.716 -5.821 13.221 1.00 92.81 871 THR A O 1
ATOM 6707 N N . ASP A 1 872 ? 11.753 -6.492 12.583 1.00 89.94 872 ASP A N 1
ATOM 6708 C CA . ASP A 1 872 ? 11.621 -6.133 11.166 1.00 89.94 872 ASP A CA 1
ATOM 6709 C C . ASP A 1 872 ? 10.526 -6.932 10.447 1.00 89.94 872 ASP A C 1
ATOM 6711 O O . ASP A 1 872 ? 9.805 -6.392 9.595 1.00 89.94 872 ASP A O 1
ATOM 6715 N N . ALA A 1 873 ? 10.374 -8.217 10.781 1.00 91.81 873 ALA A N 1
ATOM 6716 C CA . ALA A 1 873 ? 9.285 -9.042 10.269 1.00 91.81 873 ALA A CA 1
ATOM 6717 C C . ALA A 1 873 ? 7.925 -8.564 10.801 1.00 91.81 873 ALA A C 1
ATOM 6719 O O . ALA A 1 873 ? 6.937 -8.539 10.055 1.00 91.81 873 ALA A O 1
ATOM 6720 N N . MET A 1 874 ? 7.873 -8.108 12.056 1.00 96.94 874 MET A N 1
ATOM 6721 C CA . MET A 1 874 ? 6.649 -7.600 12.676 1.00 96.94 874 MET A CA 1
ATOM 6722 C C . MET A 1 874 ? 6.164 -6.278 12.073 1.00 96.94 874 MET A C 1
ATOM 6724 O O . MET A 1 874 ? 4.964 -6.023 12.099 1.00 96.94 874 MET A O 1
ATOM 6728 N N . GLU A 1 875 ? 7.015 -5.506 11.391 1.00 85.19 875 GLU A N 1
ATOM 6729 C CA . GLU A 1 875 ? 6.565 -4.362 10.575 1.00 85.19 875 GLU A CA 1
ATOM 6730 C C . GLU A 1 875 ? 5.530 -4.769 9.513 1.00 85.19 875 GLU A C 1
ATOM 6732 O O . GLU A 1 875 ? 4.614 -4.006 9.192 1.00 85.19 875 GLU A O 1
ATOM 6737 N N . SER A 1 876 ? 5.686 -5.977 8.959 1.00 83.19 876 SER A N 1
ATOM 6738 C CA . SER A 1 876 ? 4.796 -6.533 7.933 1.00 83.19 876 SER A CA 1
ATOM 6739 C C . SER A 1 876 ? 3.706 -7.416 8.534 1.00 83.19 876 SER A C 1
ATOM 6741 O O . SER A 1 876 ? 2.568 -7.372 8.069 1.00 83.19 876 SER A O 1
ATOM 6743 N N . PHE A 1 877 ? 4.042 -8.211 9.555 1.00 93.56 877 PHE A N 1
ATOM 6744 C CA . PHE A 1 877 ? 3.104 -9.144 10.177 1.00 93.56 877 PHE A CA 1
ATOM 6745 C C . PHE A 1 877 ? 2.155 -8.466 11.176 1.00 93.56 877 PHE A C 1
ATOM 6747 O O . PHE A 1 877 ? 0.987 -8.821 11.211 1.00 93.56 877 PHE A O 1
ATOM 6754 N N . GLN A 1 878 ? 2.604 -7.469 11.941 1.00 96.06 878 GLN A N 1
ATOM 6755 C CA . GLN A 1 878 ? 1.811 -6.660 12.883 1.00 96.06 878 GLN A CA 1
ATOM 6756 C C . GLN A 1 878 ? 0.876 -7.506 13.772 1.00 96.06 878 GLN A C 1
ATOM 6758 O O . GLN A 1 878 ? -0.335 -7.529 13.526 1.00 96.06 878 GLN A O 1
ATOM 6763 N N . PRO A 1 879 ? 1.398 -8.255 14.758 1.00 96.31 879 PRO A N 1
ATOM 6764 C CA . PRO A 1 879 ? 0.593 -9.175 15.561 1.00 96.31 879 PRO A CA 1
ATOM 6765 C C . PRO A 1 879 ? -0.442 -8.428 16.410 1.00 96.31 879 PRO A C 1
ATOM 6767 O O . PRO A 1 879 ? -0.140 -7.381 16.970 1.00 96.31 879 PRO A O 1
ATOM 6770 N N . ASP A 1 880 ? -1.647 -8.987 16.554 1.00 95.12 880 ASP A N 1
ATOM 6771 C CA . ASP A 1 880 ? -2.668 -8.448 17.465 1.00 95.12 880 ASP A CA 1
ATOM 6772 C C . ASP A 1 880 ? -2.491 -8.983 18.909 1.00 95.12 880 ASP A C 1
ATOM 6774 O O . ASP A 1 880 ? -3.053 -8.408 19.851 1.00 95.12 880 ASP A O 1
ATOM 6778 N N . LEU A 1 881 ? -1.732 -10.082 19.067 1.00 98.56 881 LEU A N 1
ATOM 6779 C CA . LEU A 1 881 ? -1.392 -10.749 20.329 1.00 98.56 881 LEU A CA 1
ATOM 6780 C C . LEU A 1 881 ? 0.052 -11.299 20.323 1.00 98.56 881 LEU A C 1
ATOM 6782 O O . LEU A 1 881 ? 0.442 -12.050 19.426 1.00 98.56 881 LEU A O 1
ATOM 6786 N N . VAL A 1 882 ? 0.777 -10.918 21.378 1.00 98.81 882 VAL A N 1
ATOM 6787 C CA . VAL A 1 882 ? 2.026 -11.447 21.957 1.00 98.81 882 VAL A CA 1
ATOM 6788 C C . VAL A 1 882 ? 1.955 -12.823 22.636 1.00 98.81 882 VAL A C 1
ATOM 6790 O O . VAL A 1 882 ? 1.400 -12.845 23.729 1.00 98.81 882 VAL A O 1
ATOM 6793 N N . LEU A 1 883 ? 2.474 -13.939 22.121 1.00 98.88 883 LEU A N 1
ATOM 6794 C CA . LEU A 1 883 ? 2.647 -15.172 22.912 1.00 98.88 883 LEU A CA 1
ATOM 6795 C C . LEU A 1 883 ? 4.131 -15.548 23.033 1.00 98.88 883 LEU A C 1
ATOM 6797 O O . LEU A 1 883 ? 4.861 -15.467 22.049 1.00 98.88 883 LEU A O 1
ATOM 6801 N N . ILE A 1 884 ? 4.572 -15.961 24.223 1.00 98.81 884 ILE A N 1
ATOM 6802 C CA . ILE A 1 884 ? 5.953 -16.393 24.487 1.00 98.81 884 ILE A CA 1
ATOM 6803 C C . ILE A 1 884 ? 5.955 -17.843 24.982 1.00 98.81 884 ILE A C 1
ATOM 6805 O O . ILE A 1 884 ? 5.353 -18.136 26.018 1.00 98.81 884 ILE A O 1
ATOM 6809 N N . SER A 1 885 ? 6.649 -18.722 24.253 1.00 98.19 885 SER A N 1
ATOM 6810 C CA . SER A 1 885 ? 7.090 -20.032 24.747 1.00 98.19 885 SER A CA 1
ATOM 6811 C C . SER A 1 885 ? 8.324 -19.785 25.614 1.00 98.19 885 SER A C 1
ATOM 6813 O O . SER A 1 885 ? 9.422 -19.586 25.092 1.00 98.19 885 SER A O 1
ATOM 6815 N N . ALA A 1 886 ? 8.142 -19.698 26.932 1.00 97.19 886 ALA A N 1
ATOM 6816 C CA . ALA A 1 886 ? 9.217 -19.327 27.843 1.00 97.19 886 ALA A CA 1
ATOM 6817 C C . ALA A 1 886 ? 9.929 -20.571 28.386 1.00 97.19 886 ALA A C 1
ATOM 6819 O O . ALA A 1 886 ? 9.579 -21.088 29.453 1.00 97.19 886 ALA A O 1
ATOM 6820 N N . GLY A 1 887 ? 10.937 -21.026 27.642 1.00 96.19 887 GLY A N 1
ATOM 6821 C CA . GLY A 1 887 ? 11.906 -22.021 28.092 1.00 96.19 887 GLY A CA 1
ATOM 6822 C C . GLY A 1 887 ? 13.075 -21.382 28.826 1.00 96.19 887 GLY A C 1
ATOM 6823 O O . GLY A 1 887 ? 13.775 -20.535 28.276 1.00 96.19 887 GLY A O 1
ATOM 6824 N N . PHE A 1 888 ? 13.283 -21.761 30.086 1.00 97.69 888 PHE A N 1
ATOM 6825 C CA . PHE A 1 888 ? 14.415 -21.278 30.890 1.00 97.69 888 PHE A CA 1
ATOM 6826 C C . PHE A 1 888 ? 15.609 -22.241 30.882 1.00 97.69 888 PHE A C 1
ATOM 6828 O O . PHE A 1 888 ? 16.572 -22.036 31.610 1.00 97.69 888 PHE A O 1
ATOM 6835 N N . ASP A 1 889 ? 15.561 -23.277 30.051 1.00 96.12 889 ASP A N 1
ATOM 6836 C CA . ASP A 1 889 ? 16.657 -24.214 29.783 1.00 96.12 889 ASP A CA 1
ATOM 6837 C C . ASP A 1 889 ? 17.719 -23.660 28.822 1.00 96.12 889 ASP A C 1
ATOM 6839 O O . ASP A 1 889 ? 18.782 -24.249 28.661 1.00 96.12 889 ASP A O 1
ATOM 6843 N N . ALA A 1 890 ? 17.486 -22.472 28.261 1.00 96.31 890 ALA A N 1
ATOM 6844 C CA . ALA A 1 890 ? 18.507 -21.660 27.599 1.00 96.31 890 ALA A CA 1
ATOM 6845 C C . ALA A 1 890 ? 19.477 -20.963 28.585 1.00 96.31 890 ALA A C 1
ATOM 6847 O O . ALA A 1 890 ? 20.391 -20.240 28.173 1.00 96.31 890 ALA A O 1
ATOM 6848 N N . ARG A 1 891 ? 19.261 -21.131 29.895 1.00 97.31 891 ARG A N 1
ATOM 6849 C CA . ARG A 1 891 ? 20.069 -20.522 30.950 1.00 97.31 891 ARG A CA 1
ATOM 6850 C C . ARG A 1 891 ? 21.415 -21.231 31.104 1.00 97.31 891 ARG A C 1
ATOM 6852 O O . ARG A 1 891 ? 21.491 -22.457 31.051 1.00 97.31 891 ARG A O 1
ATOM 6859 N N . ILE A 1 892 ? 22.457 -20.462 31.424 1.00 95.06 892 ILE A N 1
ATOM 6860 C CA . ILE A 1 892 ? 23.723 -21.015 31.913 1.00 95.06 892 ILE A CA 1
ATOM 6861 C C . ILE A 1 892 ? 23.448 -21.939 33.104 1.00 95.06 892 ILE A C 1
ATOM 6863 O O . ILE A 1 892 ? 22.788 -21.500 34.035 1.00 95.06 892 ILE A O 1
ATOM 6867 N N . ASP A 1 893 ? 23.995 -23.159 33.086 1.00 91.94 893 ASP A N 1
ATOM 6868 C CA . ASP A 1 893 ? 23.845 -24.223 34.103 1.00 91.94 893 ASP A CA 1
ATOM 6869 C C . ASP A 1 893 ? 22.610 -25.141 34.025 1.00 91.94 893 ASP A C 1
ATOM 6871 O O . ASP A 1 893 ? 22.478 -26.034 34.875 1.00 91.94 893 ASP A O 1
ATOM 6875 N N . ASP A 1 894 ? 21.750 -24.993 33.014 1.00 96.50 894 ASP A N 1
ATOM 6876 C CA . ASP A 1 894 ? 20.676 -25.960 32.788 1.00 96.50 894 ASP A CA 1
ATOM 6877 C C . ASP A 1 894 ? 21.229 -27.309 32.269 1.00 96.50 894 ASP A C 1
ATOM 6879 O O . ASP A 1 894 ? 22.162 -27.329 31.466 1.00 96.50 894 ASP A O 1
ATOM 6883 N N . PRO A 1 895 ? 20.716 -28.469 32.727 1.00 93.69 895 PRO A N 1
ATOM 6884 C CA . PRO A 1 895 ? 21.293 -29.766 32.372 1.00 93.69 895 PRO A CA 1
ATOM 6885 C C . PRO A 1 895 ? 20.985 -30.265 30.951 1.00 93.69 895 PRO A C 1
ATOM 6887 O O . PRO A 1 895 ? 21.519 -31.313 30.580 1.00 93.69 895 PRO A O 1
ATOM 6890 N N . VAL A 1 896 ? 20.107 -29.604 30.185 1.00 91.69 896 VAL A N 1
ATOM 6891 C CA . VAL A 1 896 ? 19.647 -30.105 28.871 1.00 91.69 896 VAL A CA 1
ATOM 6892 C C . VAL A 1 896 ? 19.960 -29.187 27.685 1.00 91.69 896 VAL A C 1
ATOM 6894 O O . VAL A 1 896 ? 19.501 -29.455 26.578 1.00 91.69 896 VAL A O 1
ATOM 6897 N N . GLY A 1 897 ? 20.780 -28.156 27.882 1.00 91.81 897 GLY A N 1
ATOM 6898 C CA . GLY A 1 897 ? 21.247 -27.265 26.822 1.00 91.81 897 GLY A CA 1
ATOM 6899 C C . GLY A 1 897 ? 22.583 -26.612 27.175 1.00 91.81 897 GLY A C 1
ATOM 6900 O O . GLY A 1 897 ? 23.005 -26.635 28.327 1.00 91.81 897 GLY A O 1
ATOM 6901 N N . ASP A 1 898 ? 23.253 -26.028 26.182 1.00 96.00 898 ASP A N 1
ATOM 6902 C CA . ASP A 1 898 ? 24.575 -25.406 26.343 1.00 96.00 898 ASP A CA 1
ATOM 6903 C C . ASP A 1 898 ? 24.547 -23.892 26.079 1.00 96.00 898 ASP A C 1
ATOM 6905 O O . ASP A 1 898 ? 25.593 -23.269 25.881 1.00 96.00 898 ASP A O 1
ATOM 6909 N N . PHE A 1 899 ? 23.364 -23.276 26.042 1.00 97.81 899 PHE A N 1
ATOM 6910 C CA . PHE A 1 899 ? 23.240 -21.820 25.989 1.00 97.81 899 PHE A CA 1
ATOM 6911 C C . PHE A 1 899 ? 23.682 -21.174 27.307 1.00 97.81 899 PHE A C 1
ATOM 6913 O O . PHE A 1 899 ? 23.761 -21.804 28.361 1.00 97.81 899 PHE A O 1
ATOM 6920 N N . THR A 1 900 ? 24.034 -19.892 27.237 1.00 97.81 900 THR A N 1
ATOM 6921 C CA . THR A 1 900 ? 24.709 -19.182 28.332 1.00 97.81 900 THR A CA 1
ATOM 6922 C C . THR A 1 900 ? 23.930 -17.976 28.857 1.00 97.81 900 THR A C 1
ATOM 6924 O O . THR A 1 900 ? 24.524 -17.095 29.481 1.00 97.81 900 THR A O 1
ATOM 6927 N N . LEU A 1 901 ? 22.606 -17.921 28.650 1.00 98.06 901 LEU A N 1
ATOM 6928 C CA . LEU A 1 901 ? 21.787 -16.805 29.138 1.00 98.06 901 LEU A CA 1
ATOM 6929 C C . LEU A 1 901 ? 21.816 -16.715 30.669 1.00 98.06 901 LEU A C 1
ATOM 6931 O O . LEU A 1 901 ? 21.683 -17.712 31.378 1.00 98.06 901 LEU A O 1
ATOM 6935 N N . SER A 1 902 ? 21.967 -15.503 31.185 1.00 98.12 902 SER A N 1
ATOM 6936 C CA . SER A 1 902 ? 21.815 -15.186 32.603 1.00 98.12 902 SER A CA 1
ATOM 6937 C C . SER A 1 902 ? 20.379 -14.764 32.937 1.00 98.12 902 SER A C 1
ATOM 6939 O O . SER A 1 902 ? 19.562 -14.527 32.050 1.00 98.12 902 SER A O 1
ATOM 6941 N N . ASP A 1 903 ? 20.066 -14.627 34.228 1.00 97.62 903 ASP A N 1
ATOM 6942 C CA . ASP A 1 903 ? 18.742 -14.181 34.689 1.00 97.62 903 ASP A CA 1
ATOM 6943 C C . ASP A 1 903 ? 18.357 -12.805 34.104 1.00 97.62 903 ASP A C 1
ATOM 6945 O O . ASP A 1 903 ? 17.227 -12.614 33.658 1.00 97.62 903 ASP A O 1
ATOM 6949 N N . GLU A 1 904 ? 19.307 -11.863 34.047 1.00 97.12 904 GLU A N 1
ATOM 6950 C CA . GLU A 1 904 ? 19.086 -10.527 33.469 1.00 97.12 904 GLU A CA 1
ATOM 6951 C C . GLU A 1 904 ? 18.852 -10.594 31.954 1.00 97.12 904 GLU A C 1
ATOM 6953 O O . GLU A 1 904 ? 18.078 -9.813 31.406 1.00 97.12 904 GLU A O 1
ATOM 6958 N N . ASP A 1 905 ? 19.460 -11.560 31.262 1.00 97.94 905 ASP A N 1
ATOM 6959 C CA . ASP A 1 905 ? 19.246 -11.710 29.825 1.00 97.94 905 ASP A CA 1
ATOM 6960 C C . ASP A 1 905 ? 17.798 -12.099 29.520 1.00 97.94 905 ASP A C 1
ATOM 6962 O O . ASP A 1 905 ? 17.219 -11.567 28.577 1.00 97.94 905 ASP A O 1
ATOM 6966 N N . PHE A 1 906 ? 17.159 -12.928 30.353 1.00 98.31 906 PHE A N 1
ATOM 6967 C CA . PHE A 1 906 ? 15.723 -13.195 30.220 1.00 98.31 906 PHE A CA 1
ATOM 6968 C C . PHE A 1 906 ? 14.872 -11.945 30.467 1.00 98.31 906 PHE A C 1
ATOM 6970 O O . PHE A 1 906 ? 13.880 -11.747 29.761 1.00 98.31 906 PHE A O 1
ATOM 6977 N N . ALA A 1 907 ? 15.251 -11.071 31.406 1.00 97.62 907 ALA A N 1
ATOM 6978 C CA . ALA A 1 907 ? 14.583 -9.779 31.578 1.00 97.62 907 ALA A CA 1
ATOM 6979 C C . ALA A 1 907 ? 14.711 -8.919 30.307 1.00 97.62 907 ALA A C 1
ATOM 6981 O O . ALA A 1 907 ? 13.722 -8.364 29.828 1.00 97.62 907 ALA A O 1
ATOM 6982 N N . ASP A 1 908 ? 15.885 -8.892 29.677 1.00 96.94 908 ASP A N 1
ATOM 6983 C CA . ASP A 1 908 ? 16.107 -8.132 28.445 1.00 96.94 908 ASP A CA 1
ATOM 6984 C C . ASP A 1 908 ? 15.411 -8.713 27.210 1.00 96.94 908 ASP A C 1
ATOM 6986 O O . ASP A 1 908 ? 14.847 -7.953 26.416 1.00 96.94 908 ASP A O 1
ATOM 6990 N N . LEU A 1 909 ? 15.350 -10.040 27.068 1.00 98.25 909 LEU A N 1
ATOM 6991 C CA . LEU A 1 909 ? 14.509 -10.684 26.052 1.00 98.25 909 LEU A CA 1
ATOM 6992 C C . LEU A 1 909 ? 13.033 -10.321 26.268 1.00 98.25 909 LEU A C 1
ATOM 6994 O O . LEU A 1 909 ? 12.318 -10.004 25.316 1.00 98.25 909 LEU A O 1
ATOM 6998 N N . THR A 1 910 ? 12.586 -10.276 27.525 1.00 98.31 910 THR A N 1
ATOM 6999 C CA . THR A 1 910 ? 11.217 -9.875 27.884 1.00 98.31 910 THR A CA 1
ATOM 7000 C C . THR A 1 910 ? 10.930 -8.432 27.508 1.00 98.31 910 THR A C 1
ATOM 7002 O O . THR A 1 910 ? 9.883 -8.164 26.919 1.00 98.31 910 THR A O 1
ATOM 7005 N N . ARG A 1 911 ? 11.847 -7.500 27.791 1.00 97.38 911 ARG A N 1
ATOM 7006 C CA . ARG A 1 911 ? 11.730 -6.087 27.391 1.00 97.38 911 ARG A CA 1
ATOM 7007 C C . ARG A 1 911 ? 11.689 -5.942 25.872 1.00 97.38 911 ARG A C 1
ATOM 7009 O O . ARG A 1 911 ? 10.847 -5.218 25.346 1.00 97.38 911 ARG A O 1
ATOM 7016 N N . ALA A 1 912 ? 12.534 -6.680 25.154 1.00 96.94 912 ALA A N 1
ATOM 7017 C CA . ALA A 1 912 ? 12.556 -6.655 23.695 1.00 96.94 912 ALA A CA 1
ATOM 7018 C C . ALA A 1 912 ? 11.228 -7.140 23.087 1.00 96.94 912 ALA A C 1
ATOM 7020 O O . ALA A 1 912 ? 10.673 -6.477 22.211 1.00 96.94 912 ALA A O 1
ATOM 7021 N N . VAL A 1 913 ? 10.662 -8.246 23.582 1.00 97.88 913 VAL A N 1
ATOM 7022 C CA . VAL A 1 913 ? 9.344 -8.727 23.127 1.00 97.88 913 VAL A CA 1
ATOM 7023 C C . VAL A 1 913 ? 8.207 -7.818 23.617 1.00 97.88 913 VAL A C 1
ATOM 7025 O O . VAL A 1 913 ? 7.224 -7.619 22.901 1.00 97.88 913 VAL A O 1
ATOM 7028 N N . SER A 1 914 ? 8.347 -7.196 24.790 1.00 96.06 914 SER A N 1
ATOM 7029 C CA . SER A 1 914 ? 7.399 -6.198 25.300 1.00 96.06 914 SER A CA 1
ATOM 7030 C C . SER A 1 914 ? 7.293 -5.002 24.362 1.00 96.06 914 SER A C 1
ATOM 7032 O O . SER A 1 914 ? 6.177 -4.625 24.014 1.00 96.06 914 SER A O 1
ATOM 7034 N N . ALA A 1 915 ? 8.417 -4.498 23.844 1.00 94.00 915 ALA A N 1
ATOM 7035 C CA . ALA A 1 915 ? 8.429 -3.424 22.852 1.00 94.00 915 ALA A CA 1
ATOM 7036 C C . ALA A 1 915 ? 7.696 -3.820 21.552 1.00 94.00 915 ALA A C 1
ATOM 7038 O O . ALA A 1 915 ? 6.961 -3.016 20.976 1.00 94.00 915 ALA A O 1
ATOM 7039 N N . ILE A 1 916 ? 7.826 -5.078 21.107 1.00 95.94 916 ILE A N 1
ATOM 7040 C CA . ILE A 1 916 ? 7.046 -5.620 19.979 1.00 95.94 916 ILE A CA 1
ATOM 7041 C C . ILE A 1 916 ? 5.545 -5.610 20.321 1.00 95.94 916 ILE A C 1
ATOM 7043 O O . ILE A 1 916 ? 4.714 -5.128 19.545 1.00 95.94 916 ILE A O 1
ATOM 7047 N N . SER A 1 917 ? 5.181 -6.122 21.497 1.00 95.75 917 SER A N 1
ATOM 7048 C CA . SER A 1 917 ? 3.790 -6.175 21.951 1.00 95.75 917 SER A CA 1
ATOM 7049 C C . SER A 1 917 ? 3.164 -4.784 22.086 1.00 95.75 917 SER A C 1
ATOM 7051 O O . SER A 1 917 ? 2.039 -4.557 21.646 1.00 95.75 917 SER A O 1
ATOM 7053 N N . GLU A 1 918 ? 3.885 -3.822 22.644 1.00 90.94 918 GLU A N 1
ATOM 7054 C CA . GLU A 1 918 ? 3.457 -2.429 22.774 1.00 90.94 918 GLU A CA 1
ATOM 7055 C C . GLU A 1 918 ? 3.216 -1.787 21.417 1.00 90.94 918 GLU A C 1
ATOM 7057 O O . GLU A 1 918 ? 2.189 -1.139 21.202 1.00 90.94 918 GLU A O 1
ATOM 7062 N N . ARG A 1 919 ? 4.136 -2.024 20.482 1.00 89.25 919 ARG A N 1
ATOM 7063 C CA . ARG A 1 919 ? 4.104 -1.398 19.170 1.00 89.25 919 ARG A CA 1
ATOM 7064 C C . ARG A 1 919 ? 2.982 -1.913 18.274 1.00 89.25 919 ARG A C 1
ATOM 7066 O O . ARG A 1 919 ? 2.405 -1.119 17.533 1.00 89.25 919 ARG A O 1
ATOM 7073 N N . TRP A 1 920 ? 2.674 -3.210 18.319 1.00 91.12 920 TRP A N 1
ATOM 7074 C CA . TRP A 1 920 ? 1.720 -3.822 17.379 1.00 91.12 920 TRP A CA 1
ATOM 7075 C C . TRP A 1 920 ? 0.515 -4.497 18.038 1.00 91.12 920 TRP A C 1
ATOM 7077 O O . TRP A 1 920 ? -0.578 -4.463 17.474 1.00 91.12 920 TRP A O 1
ATOM 7087 N N . ALA A 1 921 ? 0.673 -5.041 19.245 1.00 91.31 921 ALA A N 1
ATOM 7088 C CA . ALA A 1 921 ? -0.366 -5.786 19.956 1.00 91.31 921 ALA A CA 1
ATOM 7089 C C . ALA A 1 921 ? -1.047 -4.979 21.081 1.00 91.31 921 ALA A C 1
ATOM 7091 O O . ALA A 1 921 ? -1.803 -5.546 21.867 1.00 91.31 921 ALA A O 1
ATOM 7092 N N . GLY A 1 922 ? -0.806 -3.667 21.196 1.00 86.38 922 GLY A N 1
ATOM 7093 C CA . GLY A 1 922 ? -1.397 -2.827 22.249 1.00 86.38 922 GLY A CA 1
ATOM 7094 C C . GLY A 1 922 ? -0.972 -3.234 23.667 1.00 86.38 922 GLY A C 1
ATOM 7095 O O . GLY A 1 922 ? -1.758 -3.119 24.609 1.00 86.38 922 GLY A O 1
ATOM 7096 N N . GLY A 1 923 ? 0.236 -3.788 23.808 1.00 91.56 923 GLY A N 1
ATOM 7097 C CA . GLY A 1 923 ? 0.782 -4.301 25.067 1.00 91.56 923 GLY A CA 1
ATOM 7098 C C . GLY A 1 923 ? 0.203 -5.650 25.512 1.00 91.56 923 GLY A C 1
ATOM 7099 O O . GLY A 1 923 ? 0.480 -6.079 26.634 1.00 91.56 923 GLY A O 1
ATOM 7100 N N . ARG A 1 924 ? -0.604 -6.317 24.667 1.00 97.44 924 ARG A N 1
ATOM 7101 C CA . ARG A 1 924 ? -1.184 -7.644 24.935 1.00 97.44 924 ARG A CA 1
ATOM 7102 C C . ARG A 1 924 ? -0.127 -8.731 24.771 1.00 97.44 924 ARG A C 1
ATOM 7104 O O . ARG A 1 924 ? 0.309 -9.007 23.651 1.00 97.44 924 ARG A O 1
ATOM 7111 N N . MET A 1 925 ? 0.287 -9.353 25.873 1.00 98.06 925 MET A N 1
ATOM 7112 C CA . MET A 1 925 ? 1.339 -10.376 25.855 1.00 98.06 925 MET A CA 1
ATOM 7113 C C . MET A 1 925 ? 1.122 -11.468 26.897 1.00 98.06 925 MET A C 1
ATOM 7115 O O . MET A 1 925 ? 0.855 -11.171 28.053 1.00 98.06 925 MET A O 1
ATOM 7119 N N . ILE A 1 926 ? 1.268 -12.735 26.532 1.00 98.75 926 ILE A N 1
ATOM 7120 C CA . ILE A 1 926 ? 1.165 -13.845 27.480 1.00 98.75 926 ILE A CA 1
ATOM 7121 C C . ILE A 1 926 ? 2.381 -14.742 27.326 1.00 98.75 926 ILE A C 1
ATOM 7123 O O . ILE A 1 926 ? 2.697 -15.181 26.227 1.00 98.75 926 ILE A O 1
ATOM 7127 N N . SER A 1 927 ? 3.034 -15.021 28.443 1.00 98.56 927 SER A N 1
ATOM 7128 C CA . SER A 1 927 ? 4.141 -15.959 28.544 1.00 98.56 927 SER A CA 1
ATOM 7129 C C . SER A 1 927 ? 3.673 -17.243 29.218 1.00 98.56 927 SER A C 1
ATOM 7131 O O . SER A 1 927 ? 2.891 -17.190 30.171 1.00 98.56 927 SER A O 1
ATOM 7133 N N . VAL A 1 928 ? 4.122 -18.391 28.721 1.00 98.38 928 VAL A N 1
ATOM 7134 C CA . VAL A 1 928 ? 3.791 -19.717 29.255 1.00 98.38 928 VAL A CA 1
ATOM 7135 C C . VAL A 1 928 ? 5.083 -20.464 29.535 1.00 98.38 928 VAL A C 1
ATOM 7137 O O . VAL A 1 928 ? 5.990 -20.444 28.709 1.00 98.38 928 VAL A O 1
ATOM 7140 N N . LEU A 1 929 ? 5.164 -21.111 30.698 1.00 98.19 929 LEU A N 1
ATOM 7141 C CA . LEU A 1 929 ? 6.326 -21.922 31.051 1.00 98.19 929 LEU A CA 1
ATOM 7142 C C . LEU A 1 929 ? 6.422 -23.173 30.165 1.00 98.19 929 LEU A C 1
ATOM 7144 O O . LEU A 1 929 ? 5.480 -23.967 30.125 1.00 98.19 929 LEU A O 1
ATOM 7148 N N . GLU A 1 930 ? 7.584 -23.359 29.540 1.00 94.88 930 GLU A N 1
ATOM 7149 C CA . GLU A 1 930 ? 7.942 -24.532 28.736 1.00 94.88 930 GLU A CA 1
ATOM 7150 C C . GLU A 1 930 ? 9.150 -25.263 29.390 1.00 94.88 930 GLU A C 1
ATOM 7152 O O . GLU A 1 930 ? 8.970 -25.996 30.372 1.00 94.88 930 GLU A O 1
ATOM 7157 N N . GLY A 1 931 ? 10.388 -25.043 28.928 1.00 92.00 931 GLY A N 1
ATOM 7158 C CA . GLY A 1 931 ? 11.630 -25.609 29.481 1.00 92.00 931 GLY A CA 1
ATOM 7159 C C . GLY A 1 931 ? 12.185 -24.974 30.775 1.00 92.00 931 GLY A C 1
ATOM 7160 O O . GLY A 1 931 ? 11.643 -24.008 31.318 1.00 92.00 931 GLY A O 1
ATOM 7161 N N . GLY A 1 932 ? 13.276 -25.552 31.300 1.00 95.38 932 GLY A N 1
ATOM 7162 C CA . GLY A 1 932 ? 14.041 -25.081 32.476 1.00 95.38 932 GLY A CA 1
ATOM 7163 C C . GLY A 1 932 ? 14.136 -26.107 33.609 1.00 95.38 932 GLY A C 1
ATOM 7164 O O . GLY A 1 932 ? 13.263 -26.186 34.466 1.00 95.38 932 GLY A O 1
ATOM 7165 N N . TYR A 1 933 ? 15.184 -26.919 33.634 1.00 95.44 933 TYR A N 1
ATOM 7166 C CA . TYR A 1 933 ? 15.259 -28.154 34.416 1.00 95.44 933 TYR A CA 1
ATOM 7167 C C . TYR A 1 933 ? 16.237 -28.111 35.593 1.00 95.44 933 TYR A C 1
ATOM 7169 O O . TYR A 1 933 ? 16.237 -29.030 36.414 1.00 95.44 933 TYR A O 1
ATOM 7177 N N . ASN A 1 934 ? 17.011 -27.038 35.740 1.00 96.56 934 ASN A N 1
ATOM 7178 C CA . ASN A 1 934 ? 17.659 -26.697 37.005 1.00 96.56 934 ASN A CA 1
ATOM 7179 C C . ASN A 1 934 ? 16.648 -25.980 37.934 1.00 96.56 934 ASN A C 1
ATOM 7181 O O . ASN A 1 934 ? 16.248 -24.865 37.606 1.00 96.56 934 ASN A O 1
ATOM 7185 N N . PRO A 1 935 ? 16.222 -26.549 39.085 1.00 96.69 935 PRO A N 1
ATOM 7186 C CA . PRO A 1 935 ? 15.164 -25.957 39.917 1.00 96.69 935 PRO A CA 1
ATOM 7187 C C . PRO A 1 935 ? 15.435 -24.520 40.386 1.00 96.69 935 PRO A C 1
ATOM 7189 O O . PRO A 1 935 ? 14.547 -23.670 40.318 1.00 96.69 935 PRO A O 1
ATOM 7192 N N . GLU A 1 936 ? 16.658 -24.239 40.841 1.00 96.69 936 GLU A N 1
ATOM 7193 C CA . GLU A 1 936 ? 17.047 -22.907 41.325 1.00 96.69 936 GLU A CA 1
ATOM 7194 C C . GLU A 1 936 ? 17.270 -21.939 40.157 1.00 96.69 936 GLU A C 1
ATOM 7196 O O . GLU A 1 936 ? 16.828 -20.789 40.209 1.00 96.69 936 GLU A O 1
ATOM 7201 N N . GLY A 1 937 ? 17.898 -22.420 39.076 1.00 96.31 937 GLY A N 1
ATOM 7202 C CA . GLY A 1 937 ? 18.103 -21.647 37.849 1.00 96.31 937 GLY A CA 1
ATOM 7203 C C . GLY A 1 937 ? 16.781 -21.210 37.214 1.00 96.31 937 GLY A C 1
ATOM 7204 O O . GLY A 1 937 ? 16.587 -20.022 36.955 1.00 96.31 937 GLY A O 1
ATOM 7205 N N . LEU A 1 938 ? 15.832 -22.143 37.065 1.00 97.62 938 LEU A N 1
ATOM 7206 C CA . LEU A 1 938 ? 14.467 -21.883 36.601 1.00 97.62 938 LEU A CA 1
ATOM 7207 C C . LEU A 1 938 ? 13.790 -20.815 37.461 1.00 97.62 938 LEU A C 1
ATOM 7209 O O . LEU A 1 938 ? 13.254 -19.845 36.931 1.00 97.62 938 LEU A O 1
ATOM 7213 N N . ALA A 1 939 ? 13.788 -20.988 38.785 1.00 97.38 939 ALA A N 1
ATOM 7214 C CA . ALA A 1 939 ? 13.089 -20.075 39.680 1.00 97.38 939 ALA A CA 1
ATOM 7215 C C . ALA A 1 939 ? 13.670 -18.654 39.640 1.00 97.38 939 ALA A C 1
ATOM 7217 O O . ALA A 1 939 ? 12.913 -17.685 39.717 1.0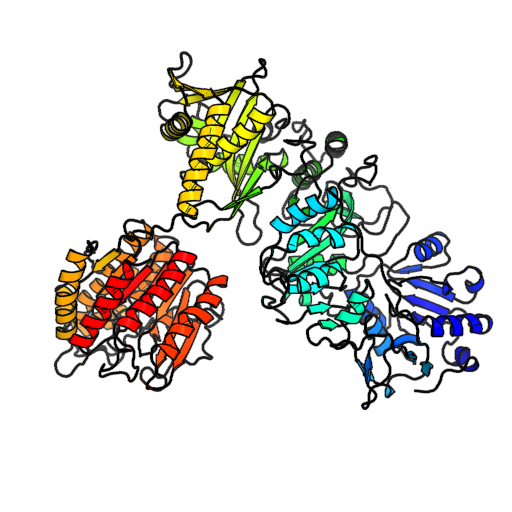0 97.38 939 ALA A O 1
ATOM 7218 N N . SER A 1 940 ? 14.993 -18.522 39.506 1.00 97.25 940 SER A N 1
ATOM 7219 C CA . SER A 1 940 ? 15.666 -17.222 39.430 1.00 97.25 940 SER A CA 1
ATOM 7220 C C . SER A 1 940 ? 15.447 -16.527 38.081 1.00 97.25 940 SER A C 1
ATOM 7222 O O . SER A 1 940 ? 15.036 -15.367 38.051 1.00 97.25 940 SER A O 1
ATOM 7224 N N . ALA A 1 941 ? 15.613 -17.238 36.962 1.00 97.81 941 ALA A N 1
ATOM 7225 C CA . ALA A 1 941 ? 15.402 -16.669 35.630 1.00 97.81 941 ALA A CA 1
ATOM 7226 C C . ALA A 1 941 ? 13.925 -16.331 35.360 1.00 97.81 941 ALA A C 1
ATOM 7228 O O . ALA A 1 941 ? 13.611 -15.263 34.831 1.00 97.81 941 ALA A O 1
ATOM 7229 N N . ALA A 1 942 ? 12.997 -17.188 35.797 1.00 98.06 942 ALA A N 1
ATOM 7230 C CA . ALA A 1 942 ? 11.567 -16.915 35.687 1.00 98.06 942 ALA A CA 1
ATOM 7231 C C . ALA A 1 942 ? 11.121 -15.740 36.569 1.00 98.06 942 ALA A C 1
ATOM 7233 O O . ALA A 1 942 ? 10.201 -15.018 36.191 1.00 98.06 942 ALA A O 1
ATOM 7234 N N . ALA A 1 943 ? 11.770 -15.516 37.718 1.00 98.00 943 ALA A N 1
ATOM 7235 C CA . ALA A 1 943 ? 11.541 -14.328 38.536 1.00 98.00 943 ALA A CA 1
ATOM 7236 C C . ALA A 1 943 ? 11.945 -13.041 37.800 1.00 98.00 943 ALA A C 1
ATOM 7238 O O . ALA A 1 943 ? 11.145 -12.110 37.758 1.00 98.00 943 ALA A O 1
ATOM 7239 N N . ALA A 1 944 ? 13.125 -13.017 37.171 1.00 98.00 944 ALA A N 1
ATOM 7240 C CA . ALA A 1 944 ? 13.589 -11.870 36.387 1.00 98.00 944 ALA A CA 1
ATOM 7241 C C . ALA A 1 944 ? 12.676 -11.590 35.177 1.00 98.00 944 ALA A C 1
ATOM 7243 O O . ALA A 1 944 ? 12.272 -10.451 34.945 1.00 98.00 944 ALA A O 1
ATOM 7244 N N . HIS A 1 945 ? 12.260 -12.639 34.456 1.00 98.19 945 HIS A N 1
ATOM 7245 C CA . HIS A 1 945 ? 11.243 -12.542 33.402 1.00 98.19 945 HIS A CA 1
ATOM 7246 C C . HIS A 1 945 ? 9.919 -11.968 33.932 1.00 98.19 945 HIS A C 1
ATOM 7248 O O . HIS A 1 945 ? 9.338 -11.070 33.325 1.00 98.19 945 HIS A O 1
ATOM 7254 N N . PHE A 1 946 ? 9.438 -12.471 35.072 1.00 97.94 946 PHE A N 1
ATOM 7255 C CA . PHE A 1 946 ? 8.166 -12.057 35.656 1.00 97.94 946 PHE A CA 1
ATOM 7256 C C . PHE A 1 946 ? 8.174 -10.598 36.122 1.00 97.94 946 PHE A C 1
ATOM 7258 O O . PHE A 1 946 ? 7.195 -9.895 35.889 1.00 97.94 946 PHE A O 1
ATOM 7265 N N . GLU A 1 947 ? 9.268 -10.129 36.726 1.00 97.00 947 GLU A N 1
ATOM 7266 C CA . GLU A 1 947 ? 9.465 -8.718 37.084 1.00 97.00 947 GLU A CA 1
ATOM 7267 C C . GLU A 1 947 ? 9.448 -7.823 35.836 1.00 97.00 947 GLU A C 1
ATOM 7269 O O . GLU A 1 947 ? 8.697 -6.845 35.793 1.00 97.00 947 GLU A O 1
ATOM 7274 N N . ALA A 1 948 ? 10.166 -8.215 34.777 1.00 96.50 948 ALA A N 1
ATOM 7275 C CA . ALA A 1 948 ? 10.230 -7.463 33.524 1.00 96.50 948 ALA A CA 1
ATOM 7276 C C . ALA A 1 948 ? 8.869 -7.325 32.812 1.00 96.50 948 ALA A C 1
ATOM 7278 O O . ALA A 1 948 ? 8.652 -6.365 32.074 1.00 96.50 948 ALA A O 1
ATOM 7279 N N . LEU A 1 949 ? 7.902 -8.222 33.057 1.00 96.12 949 LEU A N 1
ATOM 7280 C CA . LEU A 1 949 ? 6.542 -8.077 32.516 1.00 96.12 949 LEU A CA 1
ATOM 7281 C C . LEU A 1 949 ? 5.810 -6.829 33.031 1.00 96.12 949 LEU A C 1
ATOM 7283 O O . LEU A 1 949 ? 4.866 -6.384 32.374 1.00 96.12 949 LEU A O 1
ATOM 7287 N N . PHE A 1 950 ? 6.214 -6.270 34.174 1.00 93.44 950 PHE A N 1
ATOM 7288 C CA . PHE A 1 950 ? 5.635 -5.049 34.742 1.00 93.44 950 PHE A CA 1
ATOM 7289 C C . PHE A 1 950 ? 6.280 -3.765 34.203 1.00 93.44 950 PHE A C 1
ATOM 7291 O O . PHE A 1 950 ? 5.761 -2.677 34.456 1.00 93.44 950 PHE A O 1
ATOM 7298 N N . GLU A 1 951 ? 7.380 -3.881 33.462 1.00 86.00 951 GLU A N 1
ATOM 7299 C CA . GLU A 1 951 ? 8.124 -2.762 32.881 1.00 86.00 951 GLU A CA 1
ATOM 7300 C C . GLU A 1 951 ? 7.574 -2.374 31.498 1.00 86.00 951 GLU A C 1
ATOM 7302 O O . GLU A 1 951 ? 6.929 -3.192 30.834 1.00 86.00 951 GLU A O 1
ATOM 7307 N N . GLY A 1 952 ? 7.809 -1.132 31.059 1.00 58.91 952 GLY A N 1
ATOM 7308 C CA . GLY A 1 952 ? 7.320 -0.596 29.783 1.00 58.91 952 GLY A CA 1
ATOM 7309 C C . GLY A 1 952 ? 8.225 0.404 29.121 1.00 58.91 952 GLY A C 1
ATOM 7310 O O . GLY A 1 952 ? 9.365 0.579 29.609 1.00 58.91 952 GLY A O 1
#

Organism: NCBI:txid2707525

Sequence (952 aa):
MNELKPTDWPRIVRPGARVFIGSGAGVPRKLIDGMLAAGDRLRDVELVHIHTLGATPWIEKKYAAQFRTNTFFMTPEVGQAVIEGRADYTPCSLSEVPKLFKSTILPVDVALVTVSPPDENGNMTLGVSVDVVRAAVDSARIVVAQINRHMPRTNGGATIHAADVQYFLEGHMPLPVLERPENDAVRSRIGGYLAELVEDGSTLQVGIGHTPQTVIASLAGHQRLGIHTGMLSDALIDLIKCGAVDNSRKHFQAGTTIASHAIGSRAVYDFVNENPEVSFHSSGWVNDPSVIALNHKMVAVNGARLIDITGQVVRDSAGHQYYGGIGAQIDFLRGATASPGGRPVYVLPSTNSDQTESRIVAGLTEGTSVATGRTDVQYIVTEYGVAALRGLSIRDRALEMIQIAHPKFREELLRGAHARGWIPKFVSLAPTSVKPDDMTSGVEFQRLVLGKDGARNFFLRPLHPSDIRRLQQFFYSHSEETVRWRYGYLRENMPADSAYELVGVDQTRDLALGIFEEAHAGGAPELRSVGRFYQDDDGKSAEIAFVVHDERRRMGMASILLEQLADIASARGIERFWAEVMTGNRPMRQLFEKYGATSKRSQDTDGFVCTMEVAKILELAKLFQSERGEKLNGDAAPSYRVGWFWSESCLKHDTGPGQVETPERYQVLGDRLRGLAETLDAVPLRGREATRAELLRCHAAHYLDIVHIDVENLADQLRTGDTPICPESERVAKLAVGAGLEAVDRVMTNEINRAFVAVRPPGHHATPDRGMGFCVYNNIALMARHAQEVHGVKRVLIVDWDVHHGNGTQDIFSADPSVFCFSSHQQGIFPFSGGAEETGAGPGRGTVMNFPLPEGSGRDEILPLITGPLTDAMESFQPDLVLISAGFDARIDDPVGDFTLSDEDFADLTRAVSAISERWAGGRMISVLEGGYNPEGLASAAAAHFEALFEG

Secondary structure (DSSP, 8-state):
-EEPPTTTHHHHS-TT-EEEE--BTT--HHHHHHHHHTGGG--SEEEEES-B-S--GGGSGGGTTTEEEEESS--HHHHHHHHTTSEEE---BTTTHHHHHHSSSS--SEEEEEEPPP-TTSEEE-TTB-TTHHHHHHH-SEEEEEE-TTS---EETTEEETTS-SEEEE---PPP-PPPPPP-HHHHHHHHHHHHH--TTPEEEE-SSHHHHHHGGGGGG--SBEEEEEEE-HHHHHHHHTTSB--TT-SSSTT-EEEEEE-SSHHHHHHHTT-TTEEE--HHHHT-HHHHTTSSSEEEEEE-SEEETT-PEE-SEETTEE-S--BTHHHHHHHHHHSTT-EEEEE--SB-TTSSSBSEESSPPTT---SB-TTT--EEEETTEEEE-TT--HHHHHHHHHHTS-HHHHHHHHHHHHHTT-S-TT---PPPPSSTT-SSS-TTSEEEEESTTS-EEEEEEE--GGGHHHHHHHHHTS-HHHHHHHHSS------HHHHHHHH---TTTSEEEEEEEPPGGGPPPEEEEEEEEEE-TTSSEEEEEEEE-GGGTTSSHHHHHHHHHHHHHHHTT--EEEEEEETT-HHHHHHHHHTT-EEEE-SSSSEEEEEEEHHHHHHHHHHHHHHHHHTTS--------EEEE--GGGGG----TT-SS-HHHHHHHHHHHHHHHHHTTPEEP---PPPHHHHTTTS-HHHHHHHHHHHHTT-SB-TTSS-B--TTHHHHHHHHHHHHHHHHHHHHTTS-SEEEE--SS--TT--SS--BTTBSS-HHHHHHHHHHHHH----EEEEE--SS--HHHHHHHTT-TTEEEEEEEETTSTT----TT----GGGTTSEEEEEE-TT--HHHHHHHIIIIIHHHHHHH--SEEEEEE--TTBTT-TT----B-HHHHHHHHHHHHHHHHHHSTT-EEEEE----SHHHHHHHHHHHHHHTT--

InterPro domains:
  IPR000182 GNAT domain [PF00583] (531-596)
  IPR000182 GNAT domain [PS51186] (458-625)
  IPR000286 Histone deacetylase HDAC [PR01270] (761-784)
  IPR000286 Histone deacetylase HDAC [PR01270] (795-810)
  IPR000286 Histone deacetylase HDAC [PR01270] (879-889)
  IPR003702 Acetyl-CoA hydrolase/transferase, N-terminal [PF02550] (15-178)
  IPR0161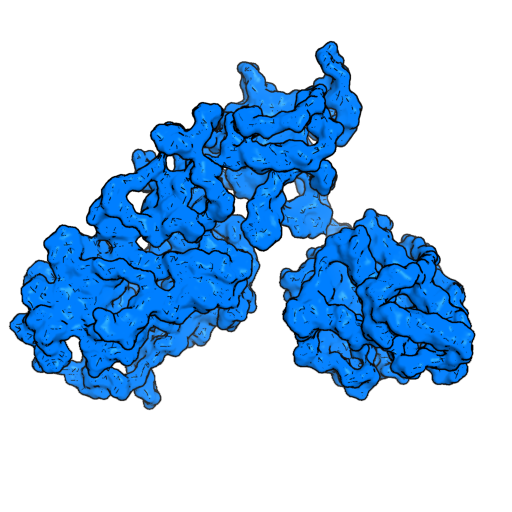81 Acyl-CoA N-acyltransferase [SSF55729] (457-598)
  IPR023696 Ureohydrolase domain superfamily [SSF52768] (639-950)
  IPR023801 Histone deacetylase domain [PF00850] (660-949)
  IPR026888 Acetyl-CoA hydrolase/transferase, C-terminal domain [PF13336] (264-415)
  IPR037138 Histone deacetylase domain superfamily [G3DSA:3.40.800.20] (639-952)
  IPR037171 NagB/RpiA transferase-like [SSF100950] (12-213)
  IPR037171 NagB/RpiA transferase-like [SSF100950] (181-427)
  IPR038460 Acetyl-CoA hydrolase/transferase, C-terminal domain superfamily [G3DSA:3.40.1080.20] (284-426)
  IPR046433 Acetyl-CoA hydrolase/transferase [PTHR21432] (12-420)

Radius of gyration: 34.8 Å; chains: 1; bounding box: 80×82×100 Å

pLDDT: mean 92.37, std 9.86, range [26.86, 98.88]

Foldseek 3Di:
DAADDLVCLCVQAPAQAEEEAFAALWGQVVVVVSNVVNQVSAANYEYEYEHHFDDDCCLDPVNLRHYEYEYQWDDPVQLVSVVVVSYHHDFDELLCLLVCCQDPNNDHAEYETEWEQADPQQKIFSAQGQASSVSNLVRYNAYEYAHENQRFPFAASGIDGNVSHPYYYDDYDHGDADEQQDDDLFLCLLLVQVCVLAAALAEEEFDPDNSSLRSCLSLLPHAAYHYLYAEDEPSNVVSVVSHNYQQQSWLPPRRAHEYAGYHHGSVRSVCRHVDPRYHHHYCNQSLALVNLQSTAQYEYEYEFQAAELLGFTFRFDAAQRGHTHLYSLLSSLSSQVNHQNGHYEYEDAQAPPVRPGGRYHLDGDHRGDRSDDSQSDAWYTGSQHIQGSPPDASLLSNFSSLSRHQPVCSQVSVVSCVVVVSYDPLLDARDADLDNPDSDPCQQWAWDQWDLQSPWIKIKHFFTLSCLVLQQVLQVQADQVLCCFQVVHRDPHQDSSNSCVVRRDNSHQKTKMFIWTDDPRPDDTHTFKIKIWHADPVQQETEIGMGGRPVCPPRCVVLVSLLVNLVSSVVSNHFKYKYWGAPPPVVVVVSLVLLPWDWDQDPPDNTIITMHTSVSSNVSVVVVVVVVVCVVVPPDFDFFAEAEEDDPLQQPFALDPPDLQHSLLSVLLCVLVVVVCVVSVHHYQDFDFADPVLLLLFADPVLLVQLVVCLVVQHQARPQEDAGGGVSRNVQLRRLLRSLLSLLVCCLVVVGLEYEREGPDFALQAARRGDDPNHSGRNQLSSVSSCCPPRVFQAEEEEEEAQEDSVRSCNSCLQPCRYAYEYEYEAPAPPNDQDQPSQGDHNSRNRYGGDHDHFAAELVPPLCCLQPVVLVSCVVRQGLAAEYADALCLDPPRPRGRHHYALLSLLSSLLSSQVSCVNRNVSRHYYYYHHDRPSVSSSSSVSSNSVSSSGD